Protein 8TZK (pdb70)

Nearest PDB structures (foldseek):
  8tzj-assembly1_A  TM=1.004E+00  e=2.087E-45  Vibrio cholerae
  6z67-assembly2_B  TM=9.702E-01  e=1.005E-26  Streptococcus pneumoniae
  6z4w-assembly1_A  TM=9.648E-01  e=1.112E-25  Streptococcus pneumoniae
  6cvl-assembly1_D  TM=8.977E-01  e=7.067E-25  Escherichia coli K-12
  6cvl-assembly1_C  TM=8.934E-01  e=1.309E-24  Escherichia coli K-12

B-factor: mean 82.7, std 25.9, range [57.73, 225.93]

Secondary structure (DSSP, 8-state):
--EEEESEEE--TTS--SEEEE--EE-TT-EE--EE-SSTTHHHHHHHHTTSS--SSSEEESSSSB-TT--TTTHHHHHHHEEEEETT----SSS-HHHHHHHHHHHTTB-HHHHHHHHHHHHHHHT-STTTTS-TTTS-HHHHHHHHHHHHHTT--SEEEEESTTTTS-HHHHHHHHHHHHHHHHHT-EEEEE---HHHHHH--SSB--EEETTEE---/--EEEESEEE--TTS--SEEEE--EE-TT-EE--EE-SSTTHHHHHHHHTTSS--SSSEEESSSSB-TT--TTTHHHHHHHEEEEETT----SSS-HHHHHHHHHHHTTB-HHHHHHHHHHHHHHHT-STTTTS-TTTS-HHHHHHHHHHHHHTT--SEEEEESTTTTS-HHHHHHHHHHHHHHHHHT-EEEEE---HHHHHH--SS---EEETTEE---/--B--HHHHHHHHHHHHHHHGGGSHHHHHHHHHHHHHHHHHHHHHHHHHHHHHHHHHHH-----EEEEPPTTS-HHHHHHHHHHHHHSTT--SEEEE-HHHHHHHHHHHTT-SS--SSS-S-SS--EEEE---SS-HHHHHHHHHHHHHHHT-SB--B---TTTTTTIIIIIIHHHHHHHHHHHHHHHHHHHHHHHHHHHHHTHHHHHHHHHHT--HHHHHHHHHHHHHHHHHHHHHHHHHHHHHHHHHHHHHHHHHHHHSSS--------HHHHHHHHHHHHHHHHHHHHHHHHHHHHT----/--B--HHHHHHHHHHHHHHHTTSSHHHHHHHHHHHHHHHHHHHHHHHHHHHHHHHHHHTTS---EEEE--TT--HHHHHHHHHHHHHSTTEEEEEEE-HHHHHHHHHHSTT-HHHHHHSSS--PPPEEEEEESS--HHHHHHHHHHHHHTSS-SEEE-----HHHHHHHHHHHHHHHHHHHHHHHHHHHHHHHHHHHHHHHHTHHHHHHHHHTT--HHHHHHHHHHHHHHHHHHHHHHHHHHHHHHHHHHHHHHHHHHHTSS---------HHHHHHHHHHHHHHHHHHHHHHHHHHHHT----/-HHHHHHHHHHHHHHHHHHHHHHHHHHHHHHHHHHHHHT---TTTT--S-SSS-HHHHHHHHHHHHHHHHHHHHHHHHHHHHHHHHHHHHHHHHHHHHHH-

Organism: Vibrio cholerae serotype O1 (strain ATCC 39315 / El Tor Inaba N16961) (NCBI:txid243277)

Radius of gyration: 45.95 Å; Cα contacts (8 Å, |Δi|>4): 1685; chains: 5; bounding box: 89×68×132 Å

Sequence (1149 aa):
GVIRFQQVSKAYRGGRQALQKVDFHLRRGEMAFLGGHSGAGKSTLLKLICAIERPTDGKISFNGHDITRIPNKDIPFLRRNIGIVFQDHRLLMDRSIYDNVALPMRIESISENEIKRRVSAALDKTGLLDKARCLPSQLSGGEQQRVGIARAVVNRPTLLLADEPTGNLDPELSSRVLRLFEEFNRAGVTILLATHDIHLVNSRPQYRHLELNQGFLSEVGVIRFQQVSKAYRGGRQALQKVDFHLRRGEMAFLGGHSGAGKSTLLKLICAIERPTDGKISFNGHDITRIPNKDIPFLRRNIGIVFQDHRLLMDRSIYDNVALPMRIESISENEIKRRVSAALDKTGLLDKARCLPSQLSGGEQQRVGIARAVVNRPTLLLADEPTGNLDPELSSRVLRLFEEFNRAGVTILLATHDIHLVNSRPQYRHLELNQGFLSEVAKTDSFLAIHFKQAKASFAALWRRPLGNILTLAVISMALALPASLYLLSKNIASVAERVAEPSQLSVYLHIDTPEPRIIVLKDDLERRDEIAKVKYISPQQGLDDLSQYAGFEQAISLLDNATLPAVLVVTPKVDSREQIQTLAKALQAEEGVTDVRMDEDWFARLDAIRHLATIVVISLSSLMLMSVFLIVGNTLRFNVQANKEEIQTMKLIGATDAYILRPYLYSGMWFGLLGAVAAWLLTALMTILLNGAVEALAQLYDSRFRLIGLGWDESLLLLMLGVFLGCVAAKVSAKRHLKEIEPVAKTDSFLAIHFKQAKASFAALWRRPLGNILTLAVISMALALPASLYLLSKNIASVAERVAEPSQLSVYLHIDTPEPRIIVLKDDLERRDEIAKVKYISPQQGLDDLSQYAGFEQAISLLDNATLPAVLVVTPKVDSREQIQTLAKALQAEEGVTDVRMDEDWFARLDAIRHLATIVVISLSSLMLMSVFLIVGNTLRFNVQANKEEIQTMKLIGATDAYILRPYLYSGMWFGLLGAVAAWLLTALMTILLNGAVEALAQLYDSRFRLIGLGWDESLLLLMLGVFLGCVAAKVSAKRHLKEIEPVLENANRNIAQLNSNIQALETQKQQQADKLERLLQTYYLTKRSLTNGQFFHRSADEDRISQYYQHLAKSRAQAIEALEKTQTELNSNQKQRQTEREQIEKLL

Solvent-accessible surface area: 55975 Å² total; per-residue (Å²): 57,4,2,110,0,60,104,0,8,21,44,72,224,47,57,129,86,16,0,46,137,0,65,11,52,1,122,177,31,42,5,0,0,1,10,17,91,43,49,30,1,24,55,14,2,11,68,2,11,2,11,34,46,118,9,77,67,14,87,4,19,11,69,64,128,93,17,20,159,20,64,105,156,45,17,20,110,14,24,67,64,10,6,27,6,33,23,85,55,71,15,2,91,110,62,26,0,18,30,0,0,0,6,4,4,90,9,52,32,14,24,95,104,26,7,94,175,47,0,40,63,13,0,87,120,8,58,6,84,135,87,14,176,37,85,0,69,76,9,62,42,9,32,25,4,66,0,7,0,0,26,11,18,6,30,188,7,67,0,0,2,0,26,23,3,23,12,71,12,6,94,91,30,11,40,113,7,6,119,19,2,6,90,6,22,183,65,48,24,0,0,7,5,1,6,35,56,111,138,29,15,109,77,56,112,132,43,82,58,2,34,2,86,149,1,111,25,72,44,145,57,5,2,110,0,62,103,0,8,20,46,75,226,48,58,129,85,16,0,45,135,0,63,11,49,1,126,178,32,41,4,0,0,0,8,16,88,41,49,30,1,23,55,14,2,11,65,3,10,2,11,17,44,121,8,75,66,14,84,5,19,11,70,64,127,91,18,20,159,21,65,110,154,45,18,21,117,15,25,71,64,12,6,30,5,31,24,86,54,80,21,10,104,110,59,26,0,19,31,0,0,0,7,6,4,90,7,50,31,15,16,97,90,10,6,95,172,39,0,40,64,13,1,87,120,7,56,6,85,137,82,14,173,38,84,0,64,76,8,60,44,10,33,26,4,64,0,7,0,0,24,10,18,6,31,187,6,66,1,0,1,0,27,23,3,24,13,75,11,5,96,92,31,12,40,116,7,6,119,18,2,6,89,7,23,184,67,48,25,1,0,8,4,1,6,34,55,106,137,28,16,109,76,56,113,133,45,82,57,2,35,2,86,149,0,113,24,74,46,146,119,58,87,43,74,147,138,39,42,38,151,124,36,21,149,56,9,83,62,33,26,190,196,86,63,78,31,10,92,62,4,35,37,0,4,9,18,4,4,0,0,24,11,4,59,111,10,45,59,70,7,118,59,39,52,70,71,120,97,64,100,117,81,60,19,23,25,10,20,27,114,92,37,83,70,102,33,21,122,89,64,55,59,80,25,58,92,51,93,56,28,101,47,34,129,68,14,41,37,94,91,1,11,66,45,6,1,90,2,0,16,2,83,90,32,8,50,46,16,87,77,69,10,8,18,12,0,24,37,26,57,48,61,44,112,53,82,85,61,22,43,65,64,20,46,64,59,6,76,93,65,47,22,110,31,51,84,43,73,80,72,80,107,26,73,76,31,32,94,41,121,46,36,67,96,48,95,112,29,18,42,45,10,22,68,63,2,5,67,6,6,2,2,6,7,0,34,31,24,1,50,38,39,94,83,24,5,30,10,23,42,18,30,0,6,43,84,63,48,6,14,41,42,25,39,48,9,0,48,53,1,2,52,65,0,0,66,38,0,75,107,48,5,36,113,18,19,120,98,9,56,42,16,21,36,64,35,12,152,85,92,112,37,76,36,169,32,75,44,33,24,206,107,37,16,124,118,19,51,105,45,3,37,113,16,0,45,56,1,0,106,68,6,0,88,115,26,8,160,120,12,114,9,59,116,111,103,61,73,154,133,40,36,46,136,137,28,15,136,52,5,84,59,50,31,192,159,100,64,102,12,19,100,53,0,45,46,3,3,7,52,1,5,6,32,16,14,12,34,102,4,72,25,55,15,46,44,67,38,10,130,48,15,50,55,94,23,72,3,16,0,10,6,98,80,80,44,63,82,81,54,6,66,64,34,19,66,55,22,62,89,125,93,66,25,71,63,41,49,102,52,35,56,134,95,1,28,82,46,1,43,146,59,100,57,6,141,110,7,29,85,51,13,117,111,20,55,7,3,14,9,3,18,4,18,20,71,56,82,58,123,83,40,11,56,64,27,2,59,42,6,50,82,62,99,43,34,31,2,5,45,30,26,23,50,57,119,59,51,31,27,24,63,104,107,36,22,47,37,25,19,111,21,8,25,57,23,4,53,93,4,3,52,25,5,6,11,27,6,0,41,16,34,0,26,32,38,98,63,23,3,44,10,20,50,18,28,0,7,32,75,55,48,8,31,50,44,20,50,37,12,0,48,56,3,4,54,56,0,0,67,32,0,90,102,59,2,38,108,62,30,110,90,32,49,38,16,31,39,32,41,0,136,40,12,32,4,82,42,71,28,60,38,41,31,212,87,49,25,100,117,25,54,118,68,2,34,118,27,3,33,56,2,0,97,72,10,0,100,152,15,17,163,136,12,100,6,53,103,89,87,41,61,70,61,58,66,64,30,64,65,57,40,64,54,16,50,64,101,64,140,65,51,20,62,121,3,23,102,17,1,5,3,8,14,4,6,55,7,12,41,58,73,6,21,5,65,44,152,123,40,86,48,38,32,7,10,39,4,4,62,46,15,23,126,35,41,50,113,19,41,61,44,9,67,140,22,64,56,107,38,91,64,46,52,65,63,39,65,61,49,66,66,65,38,71,92,76,123

InterPro domains:
  IPR003439 ABC transporter-like, ATP-binding domain [PF00005] (27-174)
  IPR003439 ABC transporter-like, ATP-binding domain [PS50893] (11-228)
  IPR003593 AAA+ ATPase domain [SM00382] (36-224)
  IPR005286 Cell division protein FtsE [TIGR02673] (10-223)
  IPR015854 ABC transporter, lipoprotein release, LolD-like [PTHR24220] (9-223)
  IPR017871 ABC transporter-like, conserved site [PS00211] (147-161)
  IPR027417 P-loop containing nucleoside triphosphate hydrolase [G3DSA:3.40.50.300] (5-231)
  IPR027417 P-loop containing nucleoside triphosphate hydrolase [SSF52540] (10-229)

Foldseek 3Di:
DQKWKAQWWAADPVGATQAGGETDDDDFLAEEAAAEDPGHCQVVVVCDVLPVDATDPIWMDRPNDTPRCPPPVCSVVSNLQEFEAEQVLDFDQVAFLLCRLLVSVVVVPDDPVVSVVLLLVLCVLLPNNVRRGHGPVPDDPLVSLSSSVSSRPSSPHQEYEYHPNCPPDDVVSVVVVVVSVVVVSVVRRHYYHYDNDPVVCVVDVPHFYWYGYSNYIPSD/DQKWKAQWWAADPVGATQAGGETDDDDFLAEEAAAEDPGHCQVVVLCDVLPVDATDDIWMDRPNDTPRCPPPVCSVVSNLQEFEAEQVLDFDQVAFLLCRLLVSVVVVPDDPVVSVVLLCVLCVLLPNNVRRGHGPVPDDPLVSLSSSVSSRPSSPHQEYEYRPNCPPDDVVSVVVVVVSVVVVSVVRHHYYHYDNDPVVCVVDVPGFYWYGYSNYIPSD/DDDDDPVVVLVVLLVVLVVVCVVDVVLLVVLLVLLLVLLLVVQLVVLVVVQVVVVVCVVDDFFKWKFAADLPDDDVVVVVVVVVLCPDPQQVDKDWAALVNVQQVVCVVVPHPGRDPPCDSSNGGIMMMGGGSDPPPVVSLVVQVVSCVVVVGPDTDGDDPVVCPCPCVVPVVVVVSVVSVVSSLCSLLPSLLVSLLVVCVVCQLVVLVCVVVPHDPCVVQSSLLSNLLVSLQSSLVSSLVVSVVVLVVCQVVVQVVQVVDPHHDGRDGDDPVVSVVSNVVSSVSSNVSSNVSNVVSVVPRHSD/DDDDDPVVVLVVLLVVLVVCCVPDPPVSVVLLVLLLVLLQVLQLLVLVLVQLVVVLVVLPALFKKKFWFDQPDDPVNVVVVLVVVQVDPQWPHKDKQAQVNVVVVVPVDPPCPVVCVVDPDDTGTIMMITGGPDSDPVSVVVVLVCSVVVPGGDDIDTDDSPNVVSVVVSVVSVVVSVVSSVVSLVVSLVSLLVVLLVVCVVPLLVLLVCVVPVHDPCVVQSSLLSNLLVSLQSSLVSSVVVNVVVQVVVQVVQQVVCVVPVDGDGRDHDDPVVSVVSSVVSNVSSNVSSNVSNVVSSVPHHSD/DVVLVVVLVVLVVLLVVLVVVLVVLVVVLVVLVVVCVVVVQDPVVPSDDDPPDDNVVVVVVVVVSVVVNVVSVVVSVVSVVVSVVSVVVSVVSVVVVVVVD

Structure (mmCIF, N/CA/C/O backbone):
data_8TZK
#
_entry.id   8TZK
#
_cell.length_a   1.00
_cell.length_b   1.00
_cell.length_c   1.00
_cell.angle_alpha   90.00
_cell.angle_beta   90.00
_cell.angle_gamma   90.00
#
_symmetry.space_group_name_H-M   'P 1'
#
loop_
_entity.id
_entity.type
_entity.pdbx_description
1 polymer 'Cell division ATP-binding protein FtsE'
2 polymer 'Cell division protein FtsX'
3 polymer 'Peptidase M23'
4 non-polymer 'MAGNESIUM ION'
5 non-polymer "ADENOSINE-5'-DIPHOSPHATE"
#
loop_
_atom_site.group_PDB
_atom_site.id
_atom_site.type_symbol
_atom_site.label_atom_id
_atom_site.label_alt_id
_atom_site.label_comp_id
_atom_site.label_asym_id
_atom_site.label_entity_id
_atom_site.label_seq_id
_atom_site.pdbx_PDB_ins_code
_atom_site.Cartn_x
_atom_site.Cartn_y
_atom_site.Cartn_z
_atom_site.occupancy
_atom_site.B_iso_or_equiv
_atom_site.auth_seq_id
_atom_site.auth_comp_id
_atom_site.auth_asym_id
_atom_site.auth_atom_id
_atom_site.pdbx_PDB_model_num
ATOM 1 N N . GLY A 1 8 ? 230.846 271.876 286.935 1.00 65.19 9 GLY A N 1
ATOM 2 C CA . GLY A 1 8 ? 231.934 270.999 287.322 1.00 65.19 9 GLY A CA 1
ATOM 3 C C . GLY A 1 8 ? 232.590 270.333 286.131 1.00 65.19 9 GLY A C 1
ATOM 4 O O . GLY A 1 8 ? 232.185 270.548 284.991 1.00 65.19 9 GLY A O 1
ATOM 7 N N . VAL A 1 9 ? 233.608 269.513 286.398 1.00 66.85 10 VAL A N 1
ATOM 8 C CA . VAL A 1 9 ? 234.326 268.845 285.322 1.00 66.85 10 VAL A CA 1
ATOM 9 C C . VAL A 1 9 ? 233.409 267.926 284.533 1.00 66.85 10 VAL A C 1
ATOM 10 O O . VAL A 1 9 ? 233.683 267.635 283.365 1.00 66.85 10 VAL A O 1
ATOM 23 N N . ILE A 1 10 ? 232.334 267.442 285.148 1.00 66.65 11 ILE A N 1
ATOM 24 C CA . ILE A 1 10 ? 231.349 266.627 284.448 1.00 66.65 11 ILE A CA 1
ATOM 25 C C . ILE A 1 10 ? 230.105 266.519 285.317 1.00 66.65 11 ILE A C 1
ATOM 26 O O . ILE A 1 10 ? 230.200 266.432 286.546 1.00 66.65 11 ILE A O 1
ATOM 42 N N . ARG A 1 11 ? 228.932 266.518 284.690 1.00 70.76 12 ARG A N 1
ATOM 43 C CA . ARG A 1 11 ? 227.679 266.427 285.423 1.00 70.76 12 ARG A CA 1
ATOM 44 C C . ARG A 1 11 ? 226.658 265.690 284.574 1.00 70.76 12 ARG A C 1
ATOM 45 O O . ARG A 1 11 ? 226.620 265.858 283.353 1.00 70.76 12 ARG A O 1
ATOM 66 N N . PHE A 1 12 ? 225.829 264.883 285.231 1.00 68.87 13 PHE A N 1
ATOM 67 C CA . PHE A 1 12 ? 224.764 264.139 284.581 1.00 68.87 13 PHE A CA 1
ATOM 68 C C . PHE A 1 12 ? 223.418 264.595 285.125 1.00 68.87 13 PHE A C 1
ATOM 69 O O . PHE A 1 12 ? 223.300 264.981 286.291 1.00 68.87 13 PHE A O 1
ATOM 86 N N . GLN A 1 13 ? 222.402 264.551 284.265 1.00 70.86 14 GLN A N 1
ATOM 87 C CA . GLN A 1 13 ? 221.041 264.956 284.617 1.00 70.86 14 GLN A CA 1
ATOM 88 C C . GLN A 1 13 ? 220.091 263.851 284.162 1.00 70.86 14 GLN A C 1
ATOM 89 O O . GLN A 1 13 ? 219.559 263.899 283.050 1.00 70.86 14 GLN A O 1
ATOM 103 N N . GLN A 1 14 ? 219.876 262.861 285.026 1.00 74.21 15 GLN A N 1
ATOM 104 C CA . GLN A 1 14 ? 218.935 261.778 284.749 1.00 74.21 15 GLN A CA 1
ATOM 105 C C . GLN A 1 14 ? 219.273 261.065 283.442 1.00 74.21 15 GLN A C 1
ATOM 106 O O . GLN A 1 14 ? 218.389 260.726 282.654 1.00 74.21 15 GLN A O 1
ATOM 120 N N . VAL A 1 15 ? 220.559 260.836 283.204 1.00 71.81 16 VAL A N 1
ATOM 121 C CA . VAL A 1 15 ? 220.991 260.148 281.993 1.00 71.81 16 VAL A CA 1
ATOM 122 C C . VAL A 1 15 ? 220.729 258.657 282.141 1.00 71.81 16 VAL A C 1
ATOM 123 O O . VAL A 1 15 ? 220.911 258.082 283.220 1.00 71.81 16 VAL A O 1
ATOM 136 N N . SER A 1 16 ? 220.293 258.028 281.053 1.00 74.83 17 SER A N 1
ATOM 137 C CA . SER A 1 16 ? 220.038 256.595 281.037 1.00 74.83 17 SER A CA 1
ATOM 138 C C . SER A 1 16 ? 220.325 256.060 279.643 1.00 74.83 17 SER A C 1
ATOM 139 O O . SER A 1 16 ? 220.083 256.749 278.649 1.00 74.83 17 SER A O 1
ATOM 147 N N . LYS A 1 17 ? 220.834 254.833 279.576 1.00 73.48 18 LYS A N 1
ATOM 148 C CA . LYS A 1 17 ? 221.154 254.183 278.314 1.00 73.48 18 LYS A CA 1
ATOM 149 C C . LYS A 1 17 ? 220.412 252.860 278.208 1.00 73.48 18 LYS A C 1
ATOM 150 O O . LYS A 1 17 ? 220.338 252.105 279.182 1.00 73.48 18 LYS A O 1
ATOM 169 N N . ALA A 1 18 ? 219.866 252.587 277.024 1.00 76.31 19 ALA A N 1
ATOM 170 C CA . ALA A 1 18 ? 219.192 251.327 276.730 1.00 76.31 19 ALA A CA 1
ATOM 171 C C . ALA A 1 18 ? 219.793 250.747 275.460 1.00 76.31 19 ALA A C 1
ATOM 172 O O . ALA A 1 18 ? 219.801 251.410 274.418 1.00 76.31 19 ALA A O 1
ATOM 179 N N . TYR A 1 19 ? 220.288 249.516 275.545 1.00 76.42 20 TYR A N 1
ATOM 180 C CA . TYR A 1 19 ? 220.893 248.877 274.389 1.00 76.42 20 TYR A CA 1
ATOM 181 C C . TYR A 1 19 ? 219.819 248.408 273.410 1.00 76.42 20 TYR A C 1
ATOM 182 O O . TYR A 1 19 ? 218.629 248.339 273.726 1.00 76.42 20 TYR A O 1
ATOM 200 N N . ARG A 1 20 ? 220.264 248.079 272.195 1.00 83.24 21 ARG A N 1
ATOM 201 C CA . ARG A 1 20 ? 219.334 247.634 271.163 1.00 83.24 21 ARG A CA 1
ATOM 202 C C . ARG A 1 20 ? 218.617 246.357 271.582 1.00 83.24 21 ARG A C 1
ATOM 203 O O . ARG A 1 20 ? 217.422 246.187 271.306 1.00 83.24 21 ARG A O 1
ATOM 224 N N . GLY A 1 21 ? 219.328 245.447 272.252 1.00 80.45 22 GLY A N 1
ATOM 225 C CA . GLY A 1 21 ? 218.712 244.197 272.661 1.00 80.45 22 GLY A CA 1
ATOM 226 C C . GLY A 1 21 ? 217.551 244.389 273.615 1.00 80.45 22 GLY A C 1
ATOM 227 O O . GLY A 1 21 ? 216.670 243.530 273.707 1.00 80.45 22 GLY A O 1
ATOM 231 N N . GLY A 1 22 ? 217.530 245.511 274.331 1.00 78.65 23 GLY A N 1
ATOM 232 C CA . GLY A 1 22 ? 216.522 245.784 275.335 1.00 78.65 23 GLY A CA 1
ATOM 233 C C . GLY A 1 22 ? 217.042 245.780 276.754 1.00 78.65 23 GLY A C 1
ATOM 234 O O . GLY A 1 22 ? 216.284 246.109 277.675 1.00 78.65 23 GLY A O 1
ATOM 238 N N . ARG A 1 23 ? 218.303 245.419 276.965 1.00 77.12 24 ARG A N 1
ATOM 239 C CA . ARG A 1 23 ? 218.899 245.469 278.290 1.00 77.12 24 ARG A CA 1
ATOM 240 C C . ARG A 1 23 ? 219.428 246.870 278.561 1.00 77.12 24 ARG A C 1
ATOM 241 O O . ARG A 1 23 ? 220.019 247.504 277.684 1.00 77.12 24 ARG A O 1
ATOM 262 N N . GLN A 1 24 ? 219.213 247.353 279.782 1.00 76.48 25 GLN A N 1
ATOM 263 C CA . GLN A 1 24 ? 219.556 248.719 280.157 1.00 76.48 25 GLN A CA 1
ATOM 264 C C . GLN A 1 24 ? 220.748 248.705 281.101 1.00 76.48 25 GLN A C 1
ATOM 265 O O . GLN A 1 24 ? 220.661 248.170 282.211 1.00 76.48 25 GLN A O 1
ATOM 279 N N . ALA A 1 25 ? 221.857 249.296 280.653 1.00 74.17 26 ALA A N 1
ATOM 280 C CA . ALA A 1 25 ? 223.038 249.396 281.500 1.00 74.17 26 ALA A CA 1
ATOM 281 C C . ALA A 1 25 ? 222.849 250.444 282.591 1.00 74.17 26 ALA A C 1
ATOM 282 O O . ALA A 1 25 ? 223.208 250.211 283.750 1.00 74.17 26 ALA A O 1
ATOM 289 N N . LEU A 1 26 ? 222.276 251.597 282.243 1.00 73.96 27 LEU A N 1
ATOM 290 C CA . LEU A 1 26 ? 222.160 252.732 283.150 1.00 73.96 27 LEU A CA 1
ATOM 291 C C . LEU A 1 26 ? 220.716 253.198 283.221 1.00 73.96 27 LEU A C 1
ATOM 292 O O . LEU A 1 26 ? 220.011 253.218 282.208 1.00 73.96 27 LEU A O 1
ATOM 308 N N . GLN A 1 27 ? 220.283 253.577 284.422 1.00 77.38 28 GLN A N 1
ATOM 309 C CA . GLN A 1 27 ? 218.921 254.052 284.645 1.00 77.38 28 GLN A CA 1
ATOM 310 C C . GLN A 1 27 ? 218.958 255.156 285.691 1.00 77.38 28 GLN A C 1
ATOM 311 O O . GLN A 1 27 ? 219.192 254.884 286.872 1.00 77.38 28 GLN A O 1
ATOM 325 N N . LYS A 1 28 ? 218.720 256.392 285.261 1.00 76.02 29 LYS A N 1
ATOM 326 C CA . LYS A 1 28 ? 218.626 257.539 286.160 1.00 76.02 29 LYS A CA 1
ATOM 327 C C . LYS A 1 28 ? 219.844 257.619 287.080 1.00 76.02 29 LYS A C 1
ATOM 328 O O . LYS A 1 28 ? 219.747 257.503 288.301 1.00 76.02 29 LYS A O 1
ATOM 347 N N . VAL A 1 29 ? 221.006 257.822 286.465 1.00 72.94 30 VAL A N 1
ATOM 348 C CA . VAL A 1 29 ? 222.259 258.007 287.188 1.00 72.94 30 VAL A CA 1
ATOM 349 C C . VAL A 1 29 ? 222.585 259.493 287.196 1.00 72.94 30 VAL A C 1
ATOM 350 O O . VAL A 1 29 ? 222.517 260.156 286.154 1.00 72.94 30 VAL A O 1
ATOM 363 N N . ASP A 1 30 ? 222.923 260.020 288.371 1.00 72.49 31 ASP A N 1
ATOM 364 C CA . ASP A 1 30 ? 223.186 261.445 288.541 1.00 72.49 31 ASP A CA 1
ATOM 365 C C . ASP A 1 30 ? 224.330 261.616 289.527 1.00 72.49 31 ASP A C 1
ATOM 366 O O . ASP A 1 30 ? 224.212 261.215 290.689 1.00 72.49 31 ASP A O 1
ATOM 375 N N . PHE A 1 31 ? 225.430 262.213 289.070 1.00 69.08 32 PHE A N 1
ATOM 376 C CA . PHE A 1 31 ? 226.543 262.525 289.954 1.00 69.08 32 PHE A CA 1
ATOM 377 C C . PHE A 1 31 ? 227.284 263.737 289.412 1.00 69.08 32 PHE A C 1
ATOM 378 O O . PHE A 1 31 ? 227.185 264.076 288.231 1.00 69.08 32 PHE A O 1
ATOM 395 N N . HIS A 1 32 ? 228.031 264.387 290.300 1.00 70.91 33 HIS A N 1
ATOM 396 C CA . HIS A 1 32 ? 228.727 265.630 290.002 1.00 70.91 33 HIS A CA 1
ATOM 397 C C . HIS A 1 32 ? 230.165 265.528 290.488 1.00 70.91 33 HIS A C 1
ATOM 398 O O . HIS A 1 32 ? 230.420 265.035 291.590 1.00 70.91 33 HIS A O 1
ATOM 412 N N . LEU A 1 33 ? 231.104 265.988 289.663 1.00 68.29 34 LEU A N 1
ATOM 413 C CA . LEU A 1 33 ? 232.521 265.978 289.999 1.00 68.29 34 LEU A CA 1
ATOM 414 C C . LEU A 1 33 ? 233.063 267.399 289.976 1.00 68.29 34 LEU A C 1
ATOM 415 O O . LEU A 1 33 ? 232.870 268.126 288.996 1.00 68.29 34 LEU A O 1
ATOM 431 N N . ARG A 1 34 ? 233.743 267.784 291.050 1.00 72.18 35 ARG A N 1
ATOM 432 C CA . ARG A 1 34 ? 234.407 269.075 291.142 1.00 72.18 35 ARG A CA 1
ATOM 433 C C . ARG A 1 34 ? 235.884 268.910 290.813 1.00 72.18 35 ARG A C 1
ATOM 434 O O . ARG A 1 34 ? 236.488 267.881 291.125 1.00 72.18 35 ARG A O 1
ATOM 455 N N . ARG A 1 35 ? 236.460 269.931 290.183 1.00 70.21 36 ARG A N 1
ATOM 456 C CA . ARG A 1 35 ? 237.829 269.833 289.699 1.00 70.21 36 ARG A CA 1
ATOM 457 C C . ARG A 1 35 ? 238.778 269.479 290.836 1.00 70.21 36 ARG A C 1
ATOM 458 O O . ARG A 1 35 ? 238.714 270.064 291.921 1.00 70.21 36 ARG A O 1
ATOM 479 N N . GLY A 1 36 ? 239.658 268.512 290.583 1.00 71.03 37 GLY A N 1
ATOM 480 C CA . GLY A 1 36 ? 240.636 268.066 291.545 1.00 71.03 37 GLY A CA 1
ATOM 481 C C . GLY A 1 36 ? 240.240 266.827 292.325 1.00 71.03 37 GLY A C 1
ATOM 482 O O . GLY A 1 36 ? 241.116 266.170 292.899 1.00 71.03 37 GLY A O 1
ATOM 486 N N . GLU A 1 37 ? 238.955 266.486 292.354 1.00 71.61 38 GLU A N 1
ATOM 487 C CA . GLU A 1 37 ? 238.501 265.349 293.136 1.00 71.61 38 GLU A CA 1
ATOM 488 C C . GLU A 1 37 ? 238.866 264.034 292.452 1.00 71.61 38 GLU A C 1
ATOM 489 O O . GLU A 1 37 ? 239.225 263.990 291.274 1.00 71.61 38 GLU A O 1
ATOM 501 N N . MET A 1 38 ? 238.774 262.951 293.220 1.00 68.58 39 MET A N 1
ATOM 502 C CA . MET A 1 38 ? 239.010 261.605 292.726 1.00 68.58 39 MET A CA 1
ATOM 503 C C . MET A 1 38 ? 237.891 260.694 293.208 1.00 68.58 39 MET A C 1
ATOM 504 O O . MET A 1 38 ? 237.368 260.862 294.312 1.00 68.58 39 MET A O 1
ATOM 518 N N . ALA A 1 39 ? 237.521 259.727 292.369 1.00 68.12 40 ALA A N 1
ATOM 519 C CA . ALA A 1 39 ? 236.417 258.824 292.664 1.00 68.12 40 ALA A CA 1
ATOM 520 C C . ALA A 1 39 ? 236.789 257.412 292.235 1.00 68.12 40 ALA A C 1
ATOM 521 O O . ALA A 1 39 ? 237.659 257.212 291.384 1.00 68.12 40 ALA A O 1
ATOM 528 N N . PHE A 1 40 ? 236.114 256.425 292.833 1.00 69.97 41 PHE A N 1
ATOM 529 C CA . PHE A 1 40 ? 236.420 255.022 292.578 1.00 69.97 41 PHE A CA 1
ATOM 530 C C . PHE A 1 40 ? 235.379 254.288 291.743 1.00 69.97 41 PHE A C 1
ATOM 531 O O . PHE A 1 40 ? 235.738 253.328 291.056 1.00 69.97 41 PHE A O 1
ATOM 548 N N . LEU A 1 41 ? 234.113 254.701 291.777 1.00 69.18 42 LEU A N 1
ATOM 549 C CA . LEU A 1 41 ? 233.084 254.127 290.906 1.00 69.18 42 LEU A CA 1
ATOM 550 C C . LEU A 1 41 ? 233.028 252.605 291.025 1.00 69.18 42 LEU A C 1
ATOM 551 O O . LEU A 1 41 ? 233.140 251.873 290.041 1.00 69.18 42 LEU A O 1
ATOM 567 N N . GLY A 1 42 ? 232.862 252.121 292.251 1.00 72.22 43 GLY A N 1
ATOM 568 C CA . GLY A 1 42 ? 232.771 250.688 292.464 1.00 72.22 43 GLY A CA 1
ATOM 569 C C . GLY A 1 42 ? 231.507 250.098 291.866 1.00 72.22 43 GLY A C 1
ATOM 570 O O . GLY A 1 42 ? 230.467 250.748 291.771 1.00 72.22 43 GLY A O 1
ATOM 574 N N . GLY A 1 43 ? 231.606 248.836 291.455 1.00 72.91 44 GLY A N 1
ATOM 575 C CA . GLY A 1 43 ? 230.473 248.129 290.888 1.00 72.91 44 GLY A CA 1
ATOM 576 C C . GLY A 1 43 ? 230.708 246.635 290.928 1.00 72.91 44 GLY A C 1
ATOM 577 O O . GLY A 1 43 ? 231.790 246.163 291.281 1.00 72.91 44 GLY A O 1
ATOM 581 N N . HIS A 1 44 ? 229.670 245.888 290.559 1.00 72.68 45 HIS A N 1
ATOM 582 C CA . HIS A 1 44 ? 229.730 244.435 290.547 1.00 72.68 45 HIS A CA 1
ATOM 583 C C . HIS A 1 44 ? 230.124 243.944 289.153 1.00 72.68 45 HIS A C 1
ATOM 584 O O . HIS A 1 44 ? 230.478 244.729 288.271 1.00 72.68 45 HIS A O 1
ATOM 598 N N . SER A 1 45 ? 230.058 242.626 288.939 1.00 70.72 46 SER A N 1
ATOM 599 C CA . SER A 1 45 ? 230.489 242.062 287.664 1.00 70.72 46 SER A CA 1
ATOM 600 C C . SER A 1 45 ? 229.681 242.638 286.508 1.00 70.72 46 SER A C 1
ATOM 601 O O . SER A 1 45 ? 230.198 242.792 285.397 1.00 70.72 46 SER A O 1
ATOM 605 N N . GLY A 1 46 ? 228.414 242.962 286.752 1.00 69.99 47 GLY A N 1
ATOM 606 C CA . GLY A 1 46 ? 227.579 243.583 285.746 1.00 69.99 47 GLY A CA 1
ATOM 607 C C . GLY A 1 46 ? 227.610 245.092 285.861 1.00 69.99 47 GLY A C 1
ATOM 608 O O . GLY A 1 46 ? 228.632 245.715 285.569 1.00 69.99 47 GLY A O 1
ATOM 612 N N . ALA A 1 47 ? 226.499 245.696 286.278 1.00 71.48 48 ALA A N 1
ATOM 613 C CA . ALA A 1 47 ? 226.476 247.127 286.558 1.00 71.48 48 ALA A CA 1
ATOM 614 C C . ALA A 1 47 ? 226.804 247.919 285.299 1.00 71.48 48 ALA A C 1
ATOM 615 O O . ALA A 1 47 ? 226.667 247.402 284.187 1.00 71.48 48 ALA A O 1
ATOM 622 N N . GLY A 1 48 ? 227.247 249.166 285.459 1.00 71.53 49 GLY A N 1
ATOM 623 C CA . GLY A 1 48 ? 227.508 250.026 284.318 1.00 71.53 49 GLY A CA 1
ATOM 624 C C . GLY A 1 48 ? 228.846 250.743 284.326 1.00 71.53 49 GLY A C 1
ATOM 625 O O . GLY A 1 48 ? 228.946 251.855 283.800 1.00 71.53 49 GLY A O 1
ATOM 629 N N . LYS A 1 49 ? 229.882 250.135 284.905 1.00 70.04 50 LYS A N 1
ATOM 630 C CA . LYS A 1 49 ? 231.177 250.807 284.974 1.00 70.04 50 LYS A CA 1
ATOM 631 C C . LYS A 1 49 ? 231.725 251.082 283.579 1.00 70.04 50 LYS A C 1
ATOM 632 O O . LYS A 1 49 ? 232.014 252.231 283.221 1.00 70.04 50 LYS A O 1
ATOM 651 N N . SER A 1 50 ? 231.841 250.036 282.760 1.00 67.81 51 SER A N 1
ATOM 652 C CA . SER A 1 50 ? 232.394 250.210 281.421 1.00 67.81 51 SER A CA 1
ATOM 653 C C . SER A 1 50 ? 231.478 251.068 280.563 1.00 67.81 51 SER A C 1
ATOM 654 O O . SER A 1 50 ? 231.950 251.895 279.778 1.00 67.81 51 SER A O 1
ATOM 661 N N . THR A 1 51 ? 230.164 250.880 280.691 1.00 70.81 52 THR A N 1
ATOM 662 C CA . THR A 1 51 ? 229.229 251.714 279.946 1.00 70.81 52 THR A CA 1
ATOM 663 C C . THR A 1 51 ? 229.355 253.173 280.357 1.00 70.81 52 THR A C 1
ATOM 664 O O . THR A 1 51 ? 229.271 254.071 279.516 1.00 70.81 52 THR A O 1
ATOM 675 N N . LEU A 1 52 ? 229.541 253.432 281.650 1.00 68.78 53 LEU A N 1
ATOM 676 C CA . LEU A 1 52 ? 229.734 254.806 282.100 1.00 68.78 53 LEU A CA 1
ATOM 677 C C . LEU A 1 52 ? 230.996 255.409 281.498 1.00 68.78 53 LEU A C 1
ATOM 678 O O . LEU A 1 52 ? 230.979 256.545 281.003 1.00 68.78 53 LEU A O 1
ATOM 694 N N . LEU A 1 53 ? 232.101 254.663 281.526 1.00 66.63 54 LEU A N 1
ATOM 695 C CA . LEU A 1 53 ? 233.343 255.188 280.965 1.00 66.63 54 LEU A CA 1
ATOM 696 C C . LEU A 1 53 ? 233.226 255.395 279.459 1.00 66.63 54 LEU A C 1
ATOM 697 O O . LEU A 1 53 ? 233.863 256.293 278.899 1.00 66.63 54 LEU A O 1
ATOM 713 N N . LYS A 1 54 ? 232.440 254.560 278.779 1.00 67.37 55 LYS A N 1
ATOM 714 C CA . LYS A 1 54 ? 232.216 254.772 277.352 1.00 67.37 55 LYS A CA 1
ATOM 715 C C . LYS A 1 54 ? 231.372 256.017 277.110 1.00 67.37 55 LYS A C 1
ATOM 716 O O . LYS A 1 54 ? 231.654 256.796 276.195 1.00 67.37 55 LYS A O 1
ATOM 735 N N . LEU A 1 55 ? 230.337 256.225 277.925 1.00 68.30 56 LEU A N 1
ATOM 736 C CA . LEU A 1 55 ? 229.481 257.393 277.753 1.00 68.30 56 LEU A CA 1
ATOM 737 C C . LEU A 1 55 ? 230.258 258.682 277.971 1.00 68.30 56 LEU A C 1
ATOM 738 O O . LEU A 1 55 ? 230.106 259.643 277.209 1.00 68.30 56 LEU A O 1
ATOM 754 N N . ILE A 1 56 ? 231.091 258.726 279.012 1.00 65.57 57 ILE A N 1
ATOM 755 C CA . ILE A 1 56 ? 231.731 259.983 279.393 1.00 65.57 57 ILE A CA 1
ATOM 756 C C . ILE A 1 56 ? 232.573 260.525 278.242 1.00 65.57 57 ILE A C 1
ATOM 757 O O . ILE A 1 56 ? 232.537 261.722 277.939 1.00 65.57 57 ILE A O 1
ATOM 773 N N . CYS A 1 57 ? 233.340 259.657 277.580 1.00 64.68 58 CYS A N 1
ATOM 774 C CA . CYS A 1 57 ? 234.205 260.071 276.483 1.00 64.68 58 CYS A CA 1
ATOM 775 C C . CYS A 1 57 ? 233.498 260.039 275.131 1.00 64.68 58 CYS A C 1
ATOM 776 O O . CYS A 1 57 ? 234.166 260.010 274.091 1.00 64.68 58 CYS A O 1
ATOM 784 N N . ALA A 1 58 ? 232.166 260.032 275.126 1.00 64.86 59 ALA A N 1
ATOM 785 C CA . ALA A 1 58 ? 231.357 260.236 273.926 1.00 64.86 59 ALA A CA 1
ATOM 786 C C . ALA A 1 58 ? 231.522 259.128 272.891 1.00 64.86 59 ALA A C 1
ATOM 787 O O . ALA A 1 58 ? 231.180 259.321 271.722 1.00 64.86 59 ALA A O 1
ATOM 794 N N . ILE A 1 59 ? 232.032 257.958 273.279 1.00 66.17 60 ILE A N 1
ATOM 795 C CA . ILE A 1 59 ? 232.095 256.848 272.333 1.00 66.17 60 ILE A CA 1
ATOM 796 C C . ILE A 1 59 ? 230.691 256.384 271.968 1.00 66.17 60 ILE A C 1
ATOM 797 O O . ILE A 1 59 ? 230.432 255.985 270.827 1.00 66.17 60 ILE A O 1
ATOM 813 N N . GLU A 1 60 ? 229.769 256.418 272.927 1.00 70.92 61 GLU A N 1
ATOM 814 C CA . GLU A 1 60 ? 228.375 256.065 272.702 1.00 70.92 61 GLU A CA 1
ATOM 815 C C . GLU A 1 60 ? 227.490 257.156 273.280 1.00 70.92 61 GLU A C 1
ATOM 816 O O . GLU A 1 60 ? 227.769 257.684 274.359 1.00 70.92 61 GLU A O 1
ATOM 828 N N . ARG A 1 61 ? 226.434 257.499 272.557 1.00 70.42 62 ARG A N 1
ATOM 829 C CA . ARG A 1 61 ? 225.572 258.586 272.989 1.00 70.42 62 ARG A CA 1
ATOM 830 C C . ARG A 1 61 ? 224.502 258.081 273.956 1.00 70.42 62 ARG A C 1
ATOM 831 O O . ARG A 1 61 ? 224.145 256.901 273.938 1.00 70.42 62 ARG A O 1
ATOM 852 N N . PRO A 1 62 ? 223.979 258.953 274.809 1.00 71.41 63 PRO A N 1
ATOM 853 C CA . PRO A 1 62 ? 222.920 258.557 275.740 1.00 71.41 63 PRO A CA 1
ATOM 854 C C . PRO A 1 62 ? 221.561 258.594 275.051 1.00 71.41 63 PRO A C 1
ATOM 855 O O . PRO A 1 62 ? 221.448 258.867 273.858 1.00 71.41 63 PRO A O 1
ATOM 866 N N . THR A 1 63 ? 220.521 258.311 275.830 1.00 74.57 64 THR A N 1
ATOM 867 C CA . THR A 1 63 ? 219.152 258.301 275.326 1.00 74.57 64 THR A CA 1
ATOM 868 C C . THR A 1 63 ? 218.211 259.205 276.103 1.00 74.57 64 THR A C 1
ATOM 869 O O . THR A 1 63 ? 217.397 259.903 275.494 1.00 74.57 64 THR A O 1
ATOM 880 N N . ASP A 1 64 ? 218.293 259.213 277.434 1.00 74.99 65 ASP A N 1
ATOM 881 C CA . ASP A 1 64 ? 217.307 259.898 278.262 1.00 74.99 65 ASP A CA 1
ATOM 882 C C . ASP A 1 64 ? 217.735 261.311 278.647 1.00 74.99 65 ASP A C 1
ATOM 883 O O . ASP A 1 64 ? 217.046 262.281 278.319 1.00 74.99 65 ASP A O 1
ATOM 887 N N . GLY A 1 65 ? 218.859 261.447 279.335 1.00 72.21 66 GLY A N 1
ATOM 888 C CA . GLY A 1 65 ? 219.244 262.691 279.973 1.00 72.21 66 GLY A CA 1
ATOM 889 C C . GLY A 1 65 ? 220.220 263.507 279.156 1.00 72.21 66 GLY A C 1
ATOM 890 O O . GLY A 1 65 ? 220.295 263.390 277.928 1.00 72.21 66 GLY A O 1
ATOM 894 N N . LYS A 1 66 ? 220.983 264.348 279.852 1.00 69.10 67 LYS A N 1
ATOM 895 C CA . LYS A 1 66 ? 221.964 265.227 279.235 1.00 69.10 67 LYS A CA 1
ATOM 896 C C . LYS A 1 66 ? 223.278 265.137 279.997 1.00 69.10 67 LYS A C 1
ATOM 897 O O . LYS A 1 66 ? 223.309 264.822 281.188 1.00 69.10 67 LYS A O 1
ATOM 916 N N . ILE A 1 67 ? 224.367 265.425 279.291 1.00 67.47 68 ILE A N 1
ATOM 917 C CA . ILE A 1 67 ? 225.712 265.386 279.850 1.00 67.47 68 ILE A CA 1
ATOM 918 C C . ILE A 1 67 ? 226.362 266.742 279.624 1.00 67.47 68 ILE A C 1
ATOM 919 O O . ILE A 1 67 ? 226.316 267.278 278.512 1.00 67.47 68 ILE A O 1
ATOM 935 N N . SER A 1 68 ? 226.965 267.293 280.672 1.00 69.42 69 SER A N 1
ATOM 936 C CA . SER A 1 68 ? 227.672 268.564 280.596 1.00 69.42 69 SER A CA 1
ATOM 937 C C . SER A 1 68 ? 229.113 268.355 281.032 1.00 69.42 69 SER A C 1
ATOM 938 O O . SER A 1 68 ? 229.363 267.832 282.122 1.00 69.42 69 SER A O 1
ATOM 946 N N . PHE A 1 69 ? 230.056 268.772 280.187 1.00 66.99 70 PHE A N 1
ATOM 947 C CA . PHE A 1 69 ? 231.475 268.600 280.482 1.00 66.99 70 PHE A CA 1
ATOM 948 C C . PHE A 1 69 ? 232.024 269.784 281.274 1.00 66.99 70 PHE A C 1
ATOM 949 O O . PHE A 1 69 ? 232.497 269.619 282.401 1.00 66.99 70 PHE A O 1
ATOM 966 N N . ASN A 1 70 ? 231.964 270.981 280.699 1.00 70.32 71 ASN A N 1
ATOM 967 C CA . ASN A 1 70 ? 232.369 272.204 281.386 1.00 70.32 71 ASN A CA 1
ATOM 968 C C . ASN A 1 70 ? 231.305 273.272 281.170 1.00 70.32 71 ASN A C 1
ATOM 969 O O . ASN A 1 70 ? 231.596 274.427 280.859 1.00 70.32 71 ASN A O 1
ATOM 980 N N . GLY A 1 71 ? 230.045 272.884 281.341 1.00 73.12 72 GLY A N 1
ATOM 981 C CA . GLY A 1 71 ? 228.930 273.738 281.005 1.00 73.12 72 GLY A CA 1
ATOM 982 C C . GLY A 1 71 ? 228.480 273.640 279.566 1.00 73.12 72 GLY A C 1
ATOM 983 O O . GLY A 1 71 ? 227.480 274.271 279.202 1.00 73.12 72 GLY A O 1
ATOM 987 N N . HIS A 1 72 ? 229.182 272.871 278.738 1.00 74.25 73 HIS A N 1
ATOM 988 C CA . HIS A 1 72 ? 228.817 272.669 277.344 1.00 74.25 73 HIS A CA 1
ATOM 989 C C . HIS A 1 72 ? 228.123 271.322 277.201 1.00 74.25 73 HIS A C 1
ATOM 990 O O . HIS A 1 72 ? 228.668 270.292 277.612 1.00 74.25 73 HIS A O 1
ATOM 1004 N N . ASP A 1 73 ? 226.927 271.330 276.621 1.00 72.18 74 ASP A N 1
ATOM 1005 C CA . ASP A 1 73 ? 226.175 270.094 276.464 1.00 72.18 74 ASP A CA 1
ATOM 1006 C C . ASP A 1 73 ? 226.934 269.124 275.569 1.00 72.18 74 ASP A C 1
ATOM 1007 O O . ASP A 1 73 ? 227.425 269.497 274.501 1.00 72.18 74 ASP A O 1
ATOM 1016 N N . ILE A 1 74 ? 227.030 267.875 276.014 1.00 67.89 75 ILE A N 1
ATOM 1017 C CA . ILE A 1 74 ? 227.616 266.797 275.230 1.00 67.89 75 ILE A CA 1
ATOM 1018 C C . ILE A 1 74 ? 226.559 265.789 274.804 1.00 67.89 75 ILE A C 1
ATOM 1019 O O . ILE A 1 74 ? 226.892 264.746 274.233 1.00 67.89 75 ILE A O 1
ATOM 1035 N N . THR A 1 75 ? 225.284 266.080 275.064 1.00 69.56 76 THR A N 1
ATOM 1036 C CA . THR A 1 75 ? 224.225 265.128 274.753 1.00 69.56 76 THR A CA 1
ATOM 1037 C C . THR A 1 75 ? 224.169 264.841 273.259 1.00 69.56 76 THR A C 1
ATOM 1038 O O . THR A 1 75 ? 224.083 263.682 272.840 1.00 69.56 76 THR A O 1
ATOM 1049 N N . ARG A 1 76 ? 224.223 265.887 272.441 1.00 72.42 77 ARG A N 1
ATOM 1050 C CA . ARG A 1 76 ? 224.117 265.779 270.989 1.00 72.42 77 ARG A CA 1
ATOM 1051 C C . ARG A 1 76 ? 225.293 266.476 270.323 1.00 72.42 77 ARG A C 1
ATOM 1052 O O . ARG A 1 76 ? 225.137 267.264 269.389 1.00 72.42 77 ARG A O 1
ATOM 1073 N N . ILE A 1 77 ? 226.498 266.196 270.809 1.00 68.79 78 ILE A N 1
ATOM 1074 C CA . ILE A 1 77 ? 227.682 266.815 270.205 1.00 68.79 78 ILE A CA 1
ATOM 1075 C C . ILE A 1 77 ? 227.804 266.348 268.759 1.00 68.79 78 ILE A C 1
ATOM 1076 O O . ILE A 1 77 ? 227.735 265.131 268.495 1.00 68.79 78 ILE A O 1
ATOM 1092 N N . PRO A 1 78 ? 227.979 267.244 267.788 1.00 69.72 79 PRO A N 1
ATOM 1093 C CA . PRO A 1 78 ? 228.148 266.791 266.404 1.00 69.72 79 PRO A CA 1
ATOM 1094 C C . PRO A 1 78 ? 229.387 265.923 266.261 1.00 69.72 79 PRO A C 1
ATOM 1095 O O . PRO A 1 78 ? 230.395 266.123 266.941 1.00 69.72 79 PRO A O 1
ATOM 1106 N N . ASN A 1 79 ? 229.305 264.950 265.353 1.00 69.53 80 ASN A N 1
ATOM 1107 C CA . ASN A 1 79 ? 230.381 263.977 265.214 1.00 69.53 80 ASN A CA 1
ATOM 1108 C C . ASN A 1 79 ? 231.703 264.621 264.819 1.00 69.53 80 ASN A C 1
ATOM 1109 O O . ASN A 1 79 ? 232.758 264.004 265.002 1.00 69.53 80 ASN A O 1
ATOM 1120 N N . LYS A 1 80 ? 231.677 265.839 264.276 1.00 68.45 81 LYS A N 1
ATOM 1121 C CA . LYS A 1 80 ? 232.913 266.503 263.885 1.00 68.45 81 LYS A CA 1
ATOM 1122 C C . LYS A 1 80 ? 233.651 267.121 265.065 1.00 68.45 81 LYS A C 1
ATOM 1123 O O . LYS A 1 80 ? 234.845 267.414 264.942 1.00 68.45 81 LYS A O 1
ATOM 1142 N N . ASP A 1 81 ? 232.979 267.326 266.199 1.00 68.66 82 ASP A N 1
ATOM 1143 C CA . ASP A 1 81 ? 233.607 267.904 267.379 1.00 68.66 82 ASP A CA 1
ATOM 1144 C C . ASP A 1 81 ? 234.109 266.863 268.370 1.00 68.66 82 ASP A C 1
ATOM 1145 O O . ASP A 1 81 ? 234.760 267.234 269.351 1.00 68.66 82 ASP A O 1
ATOM 1154 N N . ILE A 1 82 ? 233.829 265.578 268.142 1.00 66.41 83 ILE A N 1
ATOM 1155 C CA . ILE A 1 82 ? 234.243 264.553 269.102 1.00 66.41 83 ILE A CA 1
ATOM 1156 C C . ILE A 1 82 ? 235.749 264.557 269.306 1.00 66.41 83 ILE A C 1
ATOM 1157 O O . ILE A 1 82 ? 236.194 264.453 270.458 1.00 66.41 83 ILE A O 1
ATOM 1173 N N . PRO A 1 83 ? 236.587 264.643 268.270 1.00 65.04 84 PRO A N 1
ATOM 1174 C CA . PRO A 1 83 ? 238.039 264.616 268.517 1.00 65.04 84 PRO A CA 1
ATOM 1175 C C . PRO A 1 83 ? 238.511 265.716 269.450 1.00 65.04 84 PRO A C 1
ATOM 1176 O O . PRO A 1 83 ? 239.381 265.476 270.299 1.00 65.04 84 PRO A O 1
ATOM 1187 N N . PHE A 1 84 ? 237.953 266.922 269.327 1.00 65.99 85 PHE A N 1
ATOM 1188 C CA . PHE A 1 84 ? 238.357 268.006 270.215 1.00 65.99 85 PHE A CA 1
ATOM 1189 C C . PHE A 1 84 ? 238.011 267.680 271.660 1.00 65.99 85 PHE A C 1
ATOM 1190 O O . PHE A 1 84 ? 238.798 267.954 272.573 1.00 65.99 85 PHE A O 1
ATOM 1207 N N . LEU A 1 85 ? 236.836 267.094 271.889 1.00 64.45 86 LEU A N 1
ATOM 1208 C CA . LEU A 1 85 ? 236.471 266.680 273.239 1.00 64.45 86 LEU A CA 1
ATOM 1209 C C . LEU A 1 85 ? 237.419 265.606 273.753 1.00 64.45 86 LEU A C 1
ATOM 1210 O O . LEU A 1 85 ? 237.908 265.683 274.885 1.00 64.45 86 LEU A O 1
ATOM 1226 N N . ARG A 1 86 ? 237.698 264.594 272.929 1.00 63.36 87 ARG A N 1
ATOM 1227 C CA . ARG A 1 86 ? 238.548 263.497 273.379 1.00 63.36 87 ARG A CA 1
ATOM 1228 C C . ARG A 1 86 ? 239.965 263.968 273.665 1.00 63.36 87 ARG A C 1
ATOM 1229 O O . ARG A 1 86 ? 240.671 263.350 274.470 1.00 63.36 87 ARG A O 1
ATOM 1250 N N . ARG A 1 87 ? 240.406 265.046 273.016 1.00 63.99 88 ARG A N 1
ATOM 1251 C CA . ARG A 1 87 ? 241.745 265.555 273.293 1.00 63.99 88 ARG A CA 1
ATOM 1252 C C . ARG A 1 87 ? 241.894 265.980 274.749 1.00 63.99 88 ARG A C 1
ATOM 1253 O O . ARG A 1 87 ? 242.997 265.919 275.301 1.00 63.99 88 ARG A O 1
ATOM 1274 N N . ASN A 1 88 ? 240.804 266.411 275.386 1.00 64.04 89 ASN A N 1
ATOM 1275 C CA . ASN A 1 88 ? 240.863 266.837 276.779 1.00 64.04 89 ASN A CA 1
ATOM 1276 C C . ASN A 1 88 ? 240.856 265.674 277.762 1.00 64.04 89 ASN A C 1
ATOM 1277 O O . ASN A 1 88 ? 241.267 265.857 278.912 1.00 64.04 89 ASN A O 1
ATOM 1288 N N . ILE A 1 89 ? 240.402 264.494 277.348 1.00 61.19 90 ILE A N 1
ATOM 1289 C CA . ILE A 1 89 ? 240.226 263.350 278.235 1.00 61.19 90 ILE A CA 1
ATOM 1290 C C . ILE A 1 89 ? 241.293 262.314 277.917 1.00 61.19 90 ILE A C 1
ATOM 1291 O O . ILE A 1 89 ? 241.469 261.932 276.754 1.00 61.19 90 ILE A O 1
ATOM 1307 N N . GLY A 1 90 ? 241.999 261.860 278.946 1.00 59.66 91 GLY A N 1
ATOM 1308 C CA . GLY A 1 90 ? 242.915 260.737 278.826 1.00 59.66 91 GLY A CA 1
ATOM 1309 C C . GLY A 1 90 ? 242.249 259.475 279.344 1.00 59.66 91 GLY A C 1
ATOM 1310 O O . GLY A 1 90 ? 241.531 259.507 280.341 1.00 59.66 91 GLY A O 1
ATOM 1314 N N . ILE A 1 91 ? 242.494 258.362 278.656 1.00 64.29 92 ILE A N 1
ATOM 1315 C CA . ILE A 1 91 ? 241.824 257.101 278.945 1.00 64.29 92 ILE A CA 1
ATOM 1316 C C . ILE A 1 91 ? 242.874 256.022 279.161 1.00 64.29 92 ILE A C 1
ATOM 1317 O O . ILE A 1 91 ? 243.819 255.902 278.373 1.00 64.29 92 ILE A O 1
ATOM 1333 N N . VAL A 1 92 ? 242.705 255.240 280.225 1.00 66.04 93 VAL A N 1
ATOM 1334 C CA . VAL A 1 92 ? 243.552 254.093 280.523 1.00 66.04 93 VAL A CA 1
ATOM 1335 C C . VAL A 1 92 ? 242.674 252.852 280.544 1.00 66.04 93 VAL A C 1
ATOM 1336 O O . VAL A 1 92 ? 241.590 252.859 281.137 1.00 66.04 93 VAL A O 1
ATOM 1349 N N . PHE A 1 93 ? 243.140 251.789 279.895 1.00 68.87 94 PHE A N 1
ATOM 1350 C CA . PHE A 1 93 ? 242.387 250.551 279.777 1.00 68.87 94 PHE A CA 1
ATOM 1351 C C . PHE A 1 93 ? 243.153 249.402 280.415 1.00 68.87 94 PHE A C 1
ATOM 1352 O O . PHE A 1 93 ? 244.380 249.431 280.539 1.00 68.87 94 PHE A O 1
ATOM 1369 N N . GLN A 1 94 ? 242.399 248.379 280.820 1.00 69.07 95 GLN A N 1
ATOM 1370 C CA . GLN A 1 94 ? 243.008 247.201 281.427 1.00 69.07 95 GLN A CA 1
ATOM 1371 C C . GLN A 1 94 ? 243.987 246.524 280.480 1.00 69.07 95 GLN A C 1
ATOM 1372 O O . GLN A 1 94 ? 244.969 245.922 280.929 1.00 69.07 95 GLN A O 1
ATOM 1386 N N . ASP A 1 95 ? 243.743 246.607 279.175 1.00 73.28 96 ASP A N 1
ATOM 1387 C CA . ASP A 1 95 ? 244.556 245.906 278.189 1.00 73.28 96 ASP A CA 1
ATOM 1388 C C . ASP A 1 95 ? 245.846 246.637 277.841 1.00 73.28 96 ASP A C 1
ATOM 1389 O O . ASP A 1 95 ? 246.658 246.088 277.089 1.00 73.28 96 ASP A O 1
ATOM 1398 N N . HIS A 1 96 ? 246.055 247.843 278.359 1.00 71.84 97 HIS A N 1
ATOM 1399 C CA . HIS A 1 96 ? 247.218 248.667 278.033 1.00 71.84 97 HIS A CA 1
ATOM 1400 C C . HIS A 1 96 ? 247.501 248.633 276.533 1.00 71.84 97 HIS A C 1
ATOM 1401 O O . HIS A 1 96 ? 248.578 248.253 276.075 1.00 71.84 97 HIS A O 1
ATOM 1415 N N . ARG A 1 97 ? 246.499 249.052 275.764 1.00 72.24 98 ARG A N 1
ATOM 1416 C CA . ARG A 1 97 ? 246.619 249.058 274.312 1.00 72.24 98 ARG A CA 1
ATOM 1417 C C . ARG A 1 97 ? 247.905 249.759 273.897 1.00 72.24 98 ARG A C 1
ATOM 1418 O O . ARG A 1 97 ? 248.059 250.965 274.114 1.00 72.24 98 ARG A O 1
ATOM 1439 N N . LEU A 1 98 ? 248.830 249.014 273.299 1.00 70.09 99 LEU A N 1
ATOM 1440 C CA . LEU A 1 98 ? 250.098 249.556 272.842 1.00 70.09 99 LEU A CA 1
ATOM 1441 C C . LEU A 1 98 ? 250.398 249.030 271.449 1.00 70.09 99 LEU A C 1
ATOM 1442 O O . LEU A 1 98 ? 250.010 247.915 271.091 1.00 70.09 99 LEU A O 1
ATOM 1458 N N . LEU A 1 99 ? 251.097 249.845 270.668 1.00 68.37 100 LEU A N 1
ATOM 1459 C CA . LEU A 1 99 ? 251.497 249.477 269.317 1.00 68.37 100 LEU A CA 1
ATOM 1460 C C . LEU A 1 99 ? 252.830 248.745 269.407 1.00 68.37 100 LEU A C 1
ATOM 1461 O O . LEU A 1 99 ? 253.874 249.365 269.628 1.00 68.37 100 LEU A O 1
ATOM 1477 N N . MET A 1 100 ? 252.793 247.422 269.243 1.00 71.75 101 MET A N 1
ATOM 1478 C CA . MET A 1 100 ? 253.994 246.619 269.444 1.00 71.75 101 MET A CA 1
ATOM 1479 C C . MET A 1 100 ? 255.068 246.945 268.415 1.00 71.75 101 MET A C 1
ATOM 1480 O O . MET A 1 100 ? 256.262 246.814 268.704 1.00 71.75 101 MET A O 1
ATOM 1494 N N . ASP A 1 101 ? 254.669 247.357 267.211 1.00 72.43 102 ASP A N 1
ATOM 1495 C CA . ASP A 1 101 ? 255.646 247.631 266.163 1.00 72.43 102 ASP A CA 1
ATOM 1496 C C . ASP A 1 101 ? 256.548 248.802 266.531 1.00 72.43 102 ASP A C 1
ATOM 1497 O O . ASP A 1 101 ? 257.766 248.746 266.328 1.00 72.43 102 ASP A O 1
ATOM 1506 N N . ARG A 1 102 ? 255.971 249.868 267.074 1.00 70.26 103 ARG A N 1
ATOM 1507 C CA . ARG A 1 102 ? 256.710 251.096 267.315 1.00 70.26 103 ARG A CA 1
ATOM 1508 C C . ARG A 1 102 ? 257.466 251.023 268.639 1.00 70.26 103 ARG A C 1
ATOM 1509 O O . ARG A 1 102 ? 257.318 250.085 269.425 1.00 70.26 103 ARG A O 1
ATOM 1530 N N . SER A 1 103 ? 258.296 252.034 268.875 1.00 72.16 104 SER A N 1
ATOM 1531 C CA . SER A 1 103 ? 259.059 252.125 270.108 1.00 72.16 104 SER A CA 1
ATOM 1532 C C . SER A 1 103 ? 258.238 252.813 271.196 1.00 72.16 104 SER A C 1
ATOM 1533 O O . SER A 1 103 ? 257.192 253.416 270.942 1.00 72.16 104 SER A O 1
ATOM 1541 N N . ILE A 1 104 ? 258.734 252.721 272.430 1.00 71.15 105 ILE A N 1
ATOM 1542 C CA . ILE A 1 104 ? 258.039 253.340 273.554 1.00 71.15 105 ILE A CA 1
ATOM 1543 C C . ILE A 1 104 ? 257.973 254.849 273.371 1.00 71.15 105 ILE A C 1
ATOM 1544 O O . ILE A 1 104 ? 256.937 255.477 273.625 1.00 71.15 105 ILE A O 1
ATOM 1560 N N . TYR A 1 105 ? 259.079 255.459 272.943 1.00 72.13 106 TYR A N 1
ATOM 1561 C CA . TYR A 1 105 ? 259.074 256.896 272.701 1.00 72.13 106 TYR A CA 1
ATOM 1562 C C . TYR A 1 105 ? 258.043 257.274 271.651 1.00 72.13 106 TYR A C 1
ATOM 1563 O O . TYR A 1 105 ? 257.460 258.362 271.717 1.00 72.13 106 TYR A O 1
ATOM 1581 N N . ASP A 1 106 ? 257.806 256.398 270.675 1.00 70.30 107 ASP A N 1
ATOM 1582 C CA . ASP A 1 106 ? 256.792 256.683 269.667 1.00 70.30 107 ASP A CA 1
ATOM 1583 C C . ASP A 1 106 ? 255.389 256.508 270.235 1.00 70.30 107 ASP A C 1
ATOM 1584 O O . ASP A 1 106 ? 254.499 257.321 269.961 1.00 70.30 107 ASP A O 1
ATOM 1593 N N . ASN A 1 107 ? 255.171 255.458 271.029 1.00 68.87 108 ASN A N 1
ATOM 1594 C CA . ASN A 1 107 ? 253.853 255.240 271.619 1.00 68.87 108 ASN A CA 1
ATOM 1595 C C . ASN A 1 107 ? 253.457 256.406 272.512 1.00 68.87 108 ASN A C 1
ATOM 1596 O O . ASN A 1 107 ? 252.328 256.904 272.441 1.00 68.87 108 ASN A O 1
ATOM 1607 N N . VAL A 1 108 ? 254.379 256.861 273.363 1.00 68.22 109 VAL A N 1
ATOM 1608 C CA . VAL A 1 108 ? 254.062 257.949 274.278 1.00 68.22 109 VAL A CA 1
ATOM 1609 C C . VAL A 1 108 ? 253.912 259.272 273.545 1.00 68.22 109 VAL A C 1
ATOM 1610 O O . VAL A 1 108 ? 253.245 260.182 274.048 1.00 68.22 109 VAL A O 1
ATOM 1623 N N . ALA A 1 109 ? 254.515 259.409 272.368 1.00 68.50 110 ALA A N 1
ATOM 1624 C CA . ALA A 1 109 ? 254.492 260.660 271.625 1.00 68.50 110 ALA A CA 1
ATOM 1625 C C . ALA A 1 109 ? 253.314 260.766 270.669 1.00 68.50 110 ALA A C 1
ATOM 1626 O O . ALA A 1 109 ? 253.132 261.818 270.051 1.00 68.50 110 ALA A O 1
ATOM 1633 N N . LEU A 1 110 ? 252.514 259.712 270.532 1.00 67.10 111 LEU A N 1
ATOM 1634 C CA . LEU A 1 110 ? 251.423 259.738 269.561 1.00 67.10 111 LEU A CA 1
ATOM 1635 C C . LEU A 1 110 ? 250.420 260.848 269.840 1.00 67.10 111 LEU A C 1
ATOM 1636 O O . LEU A 1 110 ? 250.016 261.540 268.889 1.00 67.10 111 LEU A O 1
ATOM 1652 N N . PRO A 1 111 ? 249.967 261.069 271.077 1.00 66.11 112 PRO A N 1
ATOM 1653 C CA . PRO A 1 111 ? 248.993 262.150 271.300 1.00 66.11 112 PRO A CA 1
ATOM 1654 C C . PRO A 1 111 ? 249.499 263.510 270.860 1.00 66.11 112 PRO A C 1
ATOM 1655 O O . PRO A 1 111 ? 248.715 264.325 270.358 1.00 66.11 112 PRO A O 1
ATOM 1666 N N . MET A 1 112 ? 250.791 263.786 271.043 1.00 71.24 113 MET A N 1
ATOM 1667 C CA . MET A 1 112 ? 251.340 265.061 270.598 1.00 71.24 113 MET A CA 1
ATOM 1668 C C . MET A 1 112 ? 251.410 265.123 269.078 1.00 71.24 113 MET A C 1
ATOM 1669 O O . MET A 1 112 ? 250.983 266.110 268.467 1.00 71.24 113 MET A O 1
ATOM 1683 N N . ARG A 1 113 ? 251.934 264.069 268.446 1.00 68.77 114 ARG A N 1
ATOM 1684 C CA . ARG A 1 113 ? 252.066 264.071 266.993 1.00 68.77 114 ARG A CA 1
ATOM 1685 C C . ARG A 1 113 ? 250.714 264.180 266.307 1.00 68.77 114 ARG A C 1
ATOM 1686 O O . ARG A 1 113 ? 250.630 264.682 265.181 1.00 68.77 114 ARG A O 1
ATOM 1707 N N . ILE A 1 114 ? 249.648 263.717 266.959 1.00 67.66 115 ILE A N 1
ATOM 1708 C CA . ILE A 1 114 ? 248.316 263.865 266.379 1.00 67.66 115 ILE A CA 1
ATOM 1709 C C . ILE A 1 114 ? 247.979 265.339 266.201 1.00 67.66 115 ILE A C 1
ATOM 1710 O O . ILE A 1 114 ? 247.309 265.725 265.237 1.00 67.66 115 ILE A O 1
ATOM 1726 N N . GLU A 1 115 ? 248.429 266.183 267.126 1.00 70.81 116 GLU A N 1
ATOM 1727 C CA . GLU A 1 115 ? 248.191 267.617 267.035 1.00 70.81 116 GLU A CA 1
ATOM 1728 C C . GLU A 1 115 ? 249.195 268.328 266.140 1.00 70.81 116 GLU A C 1
ATOM 1729 O O . GLU A 1 115 ? 249.065 269.540 265.935 1.00 70.81 116 GLU A O 1
ATOM 1741 N N . SER A 1 116 ? 250.183 267.616 265.599 1.00 75.36 117 SER A N 1
ATOM 1742 C CA . SER A 1 116 ? 251.202 268.210 264.737 1.00 75.36 117 SER A CA 1
ATOM 1743 C C . SER A 1 116 ? 252.000 269.276 265.491 1.00 75.36 117 SER A C 1
ATOM 1744 O O . SER A 1 116 ? 251.989 270.461 265.155 1.00 75.36 117 SER A O 1
ATOM 1752 N N . ILE A 1 117 ? 252.693 268.825 266.534 1.00 74.66 118 ILE A N 1
ATOM 1753 C CA . ILE A 1 117 ? 253.541 269.681 267.354 1.00 74.66 118 ILE A CA 1
ATOM 1754 C C . ILE A 1 117 ? 254.982 269.529 266.890 1.00 74.66 118 ILE A C 1
ATOM 1755 O O . ILE A 1 117 ? 255.376 268.494 266.342 1.00 74.66 118 ILE A O 1
ATOM 1771 N N . SER A 1 118 ? 255.780 270.570 267.117 1.00 76.16 119 SER A N 1
ATOM 1772 C CA . SER A 1 118 ? 257.167 270.558 266.676 1.00 76.16 119 SER A CA 1
ATOM 1773 C C . SER A 1 118 ? 257.943 269.454 267.385 1.00 76.16 119 SER A C 1
ATOM 1774 O O . SER A 1 118 ? 257.636 269.074 268.517 1.00 76.16 119 SER A O 1
ATOM 1782 N N . GLU A 1 119 ? 258.967 268.941 266.702 1.00 76.99 120 GLU A N 1
ATOM 1783 C CA . GLU A 1 119 ? 259.661 267.754 267.189 1.00 76.99 120 GLU A CA 1
ATOM 1784 C C . GLU A 1 119 ? 260.353 268.012 268.523 1.00 76.99 120 GLU A C 1
ATOM 1785 O O . GLU A 1 119 ? 260.341 267.151 269.409 1.00 76.99 120 GLU A O 1
ATOM 1797 N N . ASN A 1 120 ? 260.981 269.178 268.680 1.00 77.02 121 ASN A N 1
ATOM 1798 C CA . ASN A 1 120 ? 261.744 269.447 269.898 1.00 77.02 121 ASN A CA 1
ATOM 1799 C C . ASN A 1 120 ? 260.836 269.485 271.124 1.00 77.02 121 ASN A C 1
ATOM 1800 O O . ASN A 1 120 ? 261.161 268.914 272.176 1.00 77.02 121 ASN A O 1
ATOM 1811 N N . GLU A 1 121 ? 259.696 270.169 271.012 1.00 75.71 122 GLU A N 1
ATOM 1812 C CA . GLU A 1 121 ? 258.759 270.218 272.128 1.00 75.71 122 GLU A CA 1
ATOM 1813 C C . GLU A 1 121 ? 258.232 268.828 272.447 1.00 75.71 122 GLU A C 1
ATOM 1814 O O . GLU A 1 121 ? 258.086 268.463 273.620 1.00 75.71 122 GLU A O 1
ATOM 1826 N N . ILE A 1 122 ? 257.946 268.036 271.414 1.00 73.60 123 ILE A N 1
ATOM 1827 C CA . ILE A 1 122 ? 257.513 266.661 271.632 1.00 73.60 123 ILE A CA 1
ATOM 1828 C C . ILE A 1 122 ? 258.571 265.898 272.415 1.00 73.60 123 ILE A C 1
ATOM 1829 O O . ILE A 1 122 ? 258.264 265.189 273.379 1.00 73.60 123 ILE A O 1
ATOM 1845 N N . LYS A 1 123 ? 259.834 266.036 272.013 1.00 74.83 124 LYS A N 1
ATOM 1846 C CA . LYS A 1 123 ? 260.906 265.314 272.688 1.00 74.83 124 LYS A CA 1
ATOM 1847 C C . LYS A 1 123 ? 260.982 265.703 274.156 1.00 74.83 124 LYS A C 1
ATOM 1848 O O . LYS A 1 123 ? 261.031 264.838 275.039 1.00 74.83 124 LYS A O 1
ATOM 1867 N N . ARG A 1 124 ? 260.992 267.006 274.441 1.00 75.24 125 ARG A N 1
ATOM 1868 C CA . ARG A 1 124 ? 261.145 267.434 275.828 1.00 75.24 125 ARG A CA 1
ATOM 1869 C C . ARG A 1 124 ? 259.953 266.991 276.670 1.00 75.24 125 ARG A C 1
ATOM 1870 O O . ARG A 1 124 ? 260.125 266.501 277.794 1.00 75.24 125 ARG A O 1
ATOM 1891 N N . ARG A 1 125 ? 258.736 267.135 276.139 1.00 71.45 126 ARG A N 1
ATOM 1892 C CA . ARG A 1 125 ? 257.552 266.763 276.904 1.00 71.45 126 ARG A CA 1
ATOM 1893 C C . ARG A 1 125 ? 257.509 265.261 277.158 1.00 71.45 126 ARG A C 1
ATOM 1894 O O . ARG A 1 125 ? 257.179 264.821 278.268 1.00 71.45 126 ARG A O 1
ATOM 1915 N N . VAL A 1 126 ? 257.841 264.457 276.147 1.00 70.64 127 VAL A N 1
ATOM 1916 C CA . VAL A 1 126 ? 257.836 263.009 276.321 1.00 70.64 127 VAL A CA 1
ATOM 1917 C C . VAL A 1 126 ? 258.893 262.592 277.331 1.00 70.64 127 VAL A C 1
ATOM 1918 O O . VAL A 1 126 ? 258.662 261.704 278.160 1.00 70.64 127 VAL A O 1
ATOM 1931 N N . SER A 1 127 ? 260.076 263.207 277.270 1.00 72.60 128 SER A N 1
ATOM 1932 C CA . SER A 1 127 ? 261.106 262.893 278.253 1.00 72.60 128 SER A CA 1
ATOM 1933 C C . SER A 1 127 ? 260.632 263.235 279.657 1.00 72.60 128 SER A C 1
ATOM 1934 O O . SER A 1 127 ? 260.839 262.459 280.597 1.00 72.60 128 SER A O 1
ATOM 1942 N N . ALA A 1 128 ? 259.980 264.388 279.817 1.00 71.89 129 ALA A N 1
ATOM 1943 C CA . ALA A 1 128 ? 259.469 264.764 281.130 1.00 71.89 129 ALA A CA 1
ATOM 1944 C C . ALA A 1 128 ? 258.459 263.742 281.635 1.00 71.89 129 ALA A C 1
ATOM 1945 O O . ALA A 1 128 ? 258.519 263.310 282.793 1.00 71.89 129 ALA A O 1
ATOM 1952 N N . ALA A 1 129 ? 257.526 263.332 280.774 1.00 70.25 130 ALA A N 1
ATOM 1953 C CA . ALA A 1 129 ? 256.498 262.385 281.200 1.00 70.25 130 ALA A CA 1
ATOM 1954 C C . ALA A 1 129 ? 257.110 261.040 281.572 1.00 70.25 130 ALA A C 1
ATOM 1955 O O . ALA A 1 129 ? 256.768 260.450 282.606 1.00 70.25 130 ALA A O 1
ATOM 1962 N N . LEU A 1 130 ? 258.027 260.538 280.743 1.00 71.79 131 LEU A N 1
ATOM 1963 C CA . LEU A 1 130 ? 258.645 259.249 281.028 1.00 71.79 131 LEU A CA 1
ATOM 1964 C C . LEU A 1 130 ? 259.461 259.303 282.312 1.00 71.79 131 LEU A C 1
ATOM 1965 O O . LEU A 1 130 ? 259.461 258.344 283.092 1.00 71.79 131 LEU A O 1
ATOM 1981 N N . ASP A 1 131 ? 260.167 260.410 282.550 1.00 75.09 132 ASP A N 1
ATOM 1982 C CA . ASP A 1 131 ? 260.877 260.562 283.814 1.00 75.09 132 ASP A CA 1
ATOM 1983 C C . ASP A 1 131 ? 259.903 260.575 284.983 1.00 75.09 132 ASP A C 1
ATOM 1984 O O . ASP A 1 131 ? 260.175 259.988 286.036 1.00 75.09 132 ASP A O 1
ATOM 1993 N N . LYS A 1 132 ? 258.759 261.240 284.814 1.00 72.22 133 LYS A N 1
ATOM 1994 C CA . LYS A 1 132 ? 257.773 261.290 285.886 1.00 72.22 133 LYS A CA 1
ATOM 1995 C C . LYS A 1 132 ? 257.251 259.898 286.216 1.00 72.22 133 LYS A C 1
ATOM 1996 O O . LYS A 1 132 ? 257.044 259.568 287.389 1.00 72.22 133 LYS A O 1
ATOM 2015 N N . THR A 1 133 ? 257.033 259.067 285.199 1.00 71.96 134 THR A N 1
ATOM 2016 C CA . THR A 1 133 ? 256.598 257.693 285.422 1.00 71.96 134 THR A CA 1
ATOM 2017 C C . THR A 1 133 ? 257.757 256.727 285.635 1.00 71.96 134 THR A C 1
ATOM 2018 O O . THR A 1 133 ? 257.517 255.538 285.862 1.00 71.96 134 THR A O 1
ATOM 2029 N N . GLY A 1 134 ? 258.999 257.200 285.568 1.00 73.66 135 GLY A N 1
ATOM 2030 C CA . GLY A 1 134 ? 260.143 256.369 285.882 1.00 73.66 135 GLY A CA 1
ATOM 2031 C C . GLY A 1 134 ? 260.612 255.449 284.777 1.00 73.66 135 GLY A C 1
ATOM 2032 O O . GLY A 1 134 ? 261.376 254.519 285.056 1.00 73.66 135 GLY A O 1
ATOM 2036 N N . LEU A 1 135 ? 260.185 255.671 283.533 1.00 74.71 136 LEU A N 1
ATOM 2037 C CA . LEU A 1 135 ? 260.588 254.842 282.404 1.00 74.71 136 LEU A CA 1
ATOM 2038 C C . LEU A 1 135 ? 261.497 255.585 281.429 1.00 74.71 136 LEU A C 1
ATOM 2039 O O . LEU A 1 135 ? 261.624 255.176 280.270 1.00 74.71 136 LEU A O 1
ATOM 2055 N N . LEU A 1 136 ? 262.144 256.663 281.876 1.00 75.66 137 LEU A N 1
ATOM 2056 C CA . LEU A 1 136 ? 262.989 257.438 280.974 1.00 75.66 137 LEU A CA 1
ATOM 2057 C C . LEU A 1 136 ? 264.125 256.600 280.404 1.00 75.66 137 LEU A C 1
ATOM 2058 O O . LEU A 1 136 ? 264.540 256.815 279.260 1.00 75.66 137 LEU A O 1
ATOM 2074 N N . ASP A 1 137 ? 264.644 255.648 281.181 1.00 78.03 138 ASP A N 1
ATOM 2075 C CA . ASP A 1 137 ? 265.795 254.874 280.727 1.00 78.03 138 ASP A CA 1
ATOM 2076 C C . ASP A 1 137 ? 265.468 254.067 279.477 1.00 78.03 138 ASP A C 1
ATOM 2077 O O . ASP A 1 137 ? 266.272 254.009 278.540 1.00 78.03 138 ASP A O 1
ATOM 2086 N N . LYS A 1 138 ? 264.294 253.437 279.442 1.00 76.13 139 LYS A N 1
ATOM 2087 C CA . LYS A 1 138 ? 263.913 252.534 278.363 1.00 76.13 139 LYS A CA 1
ATOM 2088 C C . LYS A 1 138 ? 263.052 253.221 277.309 1.00 76.13 139 LYS A C 1
ATOM 2089 O O . LYS A 1 138 ? 262.192 252.581 276.696 1.00 76.13 139 LYS A O 1
ATOM 2108 N N . ALA A 1 139 ? 263.273 254.516 277.078 1.00 75.74 140 ALA A N 1
ATOM 2109 C CA . ALA A 1 139 ? 262.446 255.257 276.136 1.00 75.74 140 ALA A CA 1
ATOM 2110 C C . ALA A 1 139 ? 262.655 254.815 274.694 1.00 75.74 140 ALA A C 1
ATOM 2111 O O . ALA A 1 139 ? 261.815 255.119 273.842 1.00 75.74 140 ALA A O 1
ATOM 2118 N N . ARG A 1 140 ? 263.747 254.113 274.397 1.00 76.35 141 ARG A N 1
ATOM 2119 C CA . ARG A 1 140 ? 264.079 253.734 273.030 1.00 76.35 141 ARG A CA 1
ATOM 2120 C C . ARG A 1 140 ? 263.879 252.246 272.763 1.00 76.35 141 ARG A C 1
ATOM 2121 O O . ARG A 1 140 ? 264.253 251.765 271.689 1.00 76.35 141 ARG A O 1
ATOM 2142 N N . CYS A 1 141 ? 263.301 251.507 273.703 1.00 75.52 142 CYS A N 1
ATOM 2143 C CA . CYS A 1 141 ? 263.095 250.074 273.556 1.00 75.52 142 CYS A CA 1
ATOM 2144 C C . CYS A 1 141 ? 261.675 249.787 273.077 1.00 75.52 142 CYS A C 1
ATOM 2145 O O . CYS A 1 141 ? 260.794 250.648 273.105 1.00 75.52 142 CYS A O 1
ATOM 2153 N N . LEU A 1 142 ? 261.464 248.554 272.620 1.00 72.33 143 LEU A N 1
ATOM 2154 C CA . LEU A 1 142 ? 260.152 248.132 272.159 1.00 72.33 143 LEU A CA 1
ATOM 2155 C C . LEU A 1 142 ? 259.294 247.658 273.329 1.00 72.33 143 LEU A C 1
ATOM 2156 O O . LEU A 1 142 ? 259.816 247.215 274.354 1.00 72.33 143 LEU A O 1
ATOM 2172 N N . PRO A 1 143 ? 257.965 247.729 273.198 1.00 71.42 144 PRO A N 1
ATOM 2173 C CA . PRO A 1 143 ? 257.104 247.326 274.320 1.00 71.42 144 PRO A CA 1
ATOM 2174 C C . PRO A 1 143 ? 257.166 245.844 274.624 1.00 71.42 144 PRO A C 1
ATOM 2175 O O . PRO A 1 143 ? 256.787 245.441 275.730 1.00 71.42 144 PRO A O 1
ATOM 2186 N N . SER A 1 144 ? 257.623 245.018 273.682 1.00 72.55 145 SER A N 1
ATOM 2187 C CA . SER A 1 144 ? 257.682 243.582 273.928 1.00 72.55 145 SER A CA 1
ATOM 2188 C C . SER A 1 144 ? 258.640 243.258 275.066 1.00 72.55 145 SER A C 1
ATOM 2189 O O . SER A 1 144 ? 258.358 242.389 275.898 1.00 72.55 145 SER A O 1
ATOM 2197 N N . GLN A 1 145 ? 259.781 243.946 275.117 1.00 73.98 146 GLN A N 1
ATOM 2198 C CA . GLN A 1 145 ? 260.792 243.632 276.121 1.00 73.98 146 GLN A CA 1
ATOM 2199 C C . GLN A 1 145 ? 260.314 243.978 277.527 1.00 73.98 146 GLN A C 1
ATOM 2200 O O . GLN A 1 145 ? 260.678 243.300 278.495 1.00 73.98 146 GLN A O 1
ATOM 2214 N N . LEU A 1 146 ? 259.505 245.026 277.663 1.00 72.40 147 LEU A N 1
ATOM 2215 C CA . LEU A 1 146 ? 259.066 245.464 278.981 1.00 72.40 147 LEU A CA 1
ATOM 2216 C C . LEU A 1 146 ? 258.183 244.414 279.645 1.00 72.40 147 LEU A C 1
ATOM 2217 O O . LEU A 1 146 ? 257.509 243.622 278.981 1.00 72.40 147 LEU A O 1
ATOM 2233 N N . SER A 1 147 ? 258.195 244.414 280.976 1.00 73.21 148 SER A N 1
ATOM 2234 C CA . SER A 1 147 ? 257.298 243.578 281.756 1.00 73.21 148 SER A CA 1
ATOM 2235 C C . SER A 1 147 ? 255.922 244.234 281.863 1.00 73.21 148 SER A C 1
ATOM 2236 O O . SER A 1 147 ? 255.703 245.364 281.419 1.00 73.21 148 SER A O 1
ATOM 2244 N N . GLY A 1 148 ? 254.983 243.508 282.474 1.00 73.14 149 GLY A N 1
ATOM 2245 C CA . GLY A 1 148 ? 253.606 243.979 282.505 1.00 73.14 149 GLY A CA 1
ATOM 2246 C C . GLY A 1 148 ? 253.447 245.312 283.212 1.00 73.14 149 GLY A C 1
ATOM 2247 O O . GLY A 1 148 ? 252.769 246.215 282.712 1.00 73.14 149 GLY A O 1
ATOM 2251 N N . GLY A 1 149 ? 254.067 245.457 284.383 1.00 72.48 150 GLY A N 1
ATOM 2252 C CA . GLY A 1 149 ? 253.955 246.712 285.108 1.00 72.48 150 GLY A CA 1
ATOM 2253 C C . GLY A 1 149 ? 254.540 247.876 284.334 1.00 72.48 150 GLY A C 1
ATOM 2254 O O . GLY A 1 149 ? 253.974 248.973 284.313 1.00 72.48 150 GLY A O 1
ATOM 2258 N N . GLU A 1 150 ? 255.685 247.654 283.691 1.00 73.38 151 GLU A N 1
ATOM 2259 C CA . GLU A 1 150 ? 256.275 248.694 282.859 1.00 73.38 151 GLU A CA 1
ATOM 2260 C C . GLU A 1 150 ? 255.344 249.070 281.715 1.00 73.38 151 GLU A C 1
ATOM 2261 O O . GLU A 1 150 ? 255.210 250.251 281.379 1.00 73.38 151 GLU A O 1
ATOM 2273 N N . GLN A 1 151 ? 254.692 248.079 281.102 1.00 71.43 152 GLN A N 1
ATOM 2274 C CA . GLN A 1 151 ? 253.748 248.378 280.031 1.00 71.43 152 GLN A CA 1
ATOM 2275 C C . GLN A 1 151 ? 252.586 249.220 280.544 1.00 71.43 152 GLN A C 1
ATOM 2276 O O . GLN A 1 151 ? 252.157 250.172 279.881 1.00 71.43 152 GLN A O 1
ATOM 2290 N N . GLN A 1 152 ? 252.060 248.885 281.723 1.00 70.22 153 GLN A N 1
ATOM 2291 C CA . GLN A 1 152 ? 250.970 249.677 282.283 1.00 70.22 153 GLN A CA 1
ATOM 2292 C C . GLN A 1 152 ? 251.415 251.106 282.568 1.00 70.22 153 GLN A C 1
ATOM 2293 O O . GLN A 1 152 ? 250.668 252.062 282.319 1.00 70.22 153 GLN A O 1
ATOM 2307 N N . ARG A 1 153 ? 252.623 251.274 283.103 1.00 72.03 154 ARG A N 1
ATOM 2308 C CA . ARG A 1 153 ? 253.113 252.622 283.369 1.00 72.03 154 ARG A CA 1
ATOM 2309 C C . ARG A 1 153 ? 253.303 253.401 282.073 1.00 72.03 154 ARG A C 1
ATOM 2310 O O . ARG A 1 153 ? 253.023 254.604 282.019 1.00 72.03 154 ARG A O 1
ATOM 2331 N N . VAL A 1 154 ? 253.773 252.733 281.018 1.00 69.83 155 VAL A N 1
ATOM 2332 C CA . VAL A 1 154 ? 253.883 253.388 279.718 1.00 69.83 155 VAL A CA 1
ATOM 2333 C C . VAL A 1 154 ? 252.510 253.824 279.229 1.00 69.83 155 VAL A C 1
ATOM 2334 O O . VAL A 1 154 ? 252.351 254.913 278.667 1.00 69.83 155 VAL A O 1
ATOM 2347 N N . GLY A 1 155 ? 251.502 252.974 279.417 1.00 67.96 156 GLY A N 1
ATOM 2348 C CA . GLY A 1 155 ? 250.152 253.356 279.033 1.00 67.96 156 GLY A CA 1
ATOM 2349 C C . GLY A 1 155 ? 249.662 254.578 279.788 1.00 67.96 156 GLY A C 1
ATOM 2350 O O . GLY A 1 155 ? 249.051 255.478 279.206 1.00 67.96 156 GLY A O 1
ATOM 2354 N N . ILE A 1 156 ? 249.927 254.627 281.093 1.00 68.57 157 ILE A N 1
ATOM 2355 C CA . ILE A 1 156 ? 249.523 255.786 281.887 1.00 68.57 157 ILE A CA 1
ATOM 2356 C C . ILE A 1 156 ? 250.232 257.040 281.391 1.00 68.57 157 ILE A C 1
ATOM 2357 O O . ILE A 1 156 ? 249.626 258.114 281.276 1.00 68.57 157 ILE A O 1
ATOM 2373 N N . ALA A 1 157 ? 251.530 256.927 281.102 1.00 68.15 158 ALA A N 1
ATOM 2374 C CA . ALA A 1 157 ? 252.273 258.073 280.589 1.00 68.15 158 ALA A CA 1
ATOM 2375 C C . ALA A 1 157 ? 251.692 258.551 279.266 1.00 68.15 158 ALA A C 1
ATOM 2376 O O . ALA A 1 157 ? 251.545 259.758 279.041 1.00 68.15 158 ALA A O 1
ATOM 2383 N N . ARG A 1 158 ? 251.363 257.617 278.375 1.00 66.03 159 ARG A N 1
ATOM 2384 C CA . ARG A 1 158 ? 250.778 257.994 277.094 1.00 66.03 159 ARG A CA 1
ATOM 2385 C C . ARG A 1 158 ? 249.437 258.682 277.293 1.00 66.03 159 ARG A C 1
ATOM 2386 O O . ARG A 1 158 ? 249.102 259.629 276.573 1.00 66.03 159 ARG A O 1
ATOM 2407 N N . ALA A 1 159 ? 248.652 258.212 278.260 1.00 64.93 160 ALA A N 1
ATOM 2408 C CA . ALA A 1 159 ? 247.365 258.842 278.529 1.00 64.93 160 ALA A CA 1
ATOM 2409 C C . ALA A 1 159 ? 247.540 260.262 279.053 1.00 64.93 160 ALA A C 1
ATOM 2410 O O . ALA A 1 159 ? 246.778 261.162 278.685 1.00 64.93 160 ALA A O 1
ATOM 2417 N N . VAL A 1 160 ? 248.538 260.483 279.913 1.00 65.47 161 VAL A N 1
ATOM 2418 C CA . VAL A 1 160 ? 248.657 261.745 280.639 1.00 65.47 161 VAL A CA 1
ATOM 2419 C C . VAL A 1 160 ? 249.591 262.742 279.962 1.00 65.47 161 VAL A C 1
ATOM 2420 O O . VAL A 1 160 ? 249.725 263.872 280.447 1.00 65.47 161 VAL A O 1
ATOM 2433 N N . VAL A 1 161 ? 250.236 262.366 278.855 1.00 66.46 162 VAL A N 1
ATOM 2434 C CA . VAL A 1 161 ? 251.221 263.257 278.241 1.00 66.46 162 VAL A CA 1
ATOM 2435 C C . VAL A 1 161 ? 250.597 264.596 277.863 1.00 66.46 162 VAL A C 1
ATOM 2436 O O . VAL A 1 161 ? 251.220 265.651 278.028 1.00 66.46 162 VAL A O 1
ATOM 2449 N N . ASN A 1 162 ? 249.365 264.583 277.353 1.00 68.01 163 ASN A N 1
ATOM 2450 C CA . ASN A 1 162 ? 248.773 265.762 276.730 1.00 68.01 163 ASN A CA 1
ATOM 2451 C C . ASN A 1 162 ? 248.032 266.654 277.723 1.00 68.01 163 ASN A C 1
ATOM 2452 O O . ASN A 1 162 ? 247.099 267.366 277.330 1.00 68.01 163 ASN A O 1
ATOM 2463 N N . ARG A 1 163 ? 248.420 266.638 278.993 1.00 69.95 164 ARG A N 1
ATOM 2464 C CA . ARG A 1 163 ? 247.821 267.491 280.013 1.00 69.95 164 ARG A CA 1
ATOM 2465 C C . ARG A 1 163 ? 246.290 267.417 279.985 1.00 69.95 164 ARG A C 1
ATOM 2466 O O . ARG A 1 163 ? 245.617 268.439 279.848 1.00 69.95 164 ARG A O 1
ATOM 2487 N N . PRO A 1 164 ? 245.718 266.224 280.112 1.00 64.17 165 PRO A N 1
ATOM 2488 C CA . PRO A 1 164 ? 244.258 266.114 280.109 1.00 64.17 165 PRO A CA 1
ATOM 2489 C C . PRO A 1 164 ? 243.647 266.762 281.340 1.00 64.17 165 PRO A C 1
ATOM 2490 O O . PRO A 1 164 ? 244.229 266.759 282.426 1.00 64.17 165 PRO A O 1
ATOM 2501 N N . THR A 1 165 ? 242.452 267.325 281.157 1.00 63.82 166 THR A N 1
ATOM 2502 C CA . THR A 1 165 ? 241.729 267.894 282.289 1.00 63.82 166 THR A CA 1
ATOM 2503 C C . THR A 1 165 ? 241.100 266.805 283.145 1.00 63.82 166 THR A C 1
ATOM 2504 O O . THR A 1 165 ? 241.048 266.930 284.373 1.00 63.82 166 THR A O 1
ATOM 2515 N N . LEU A 1 166 ? 240.612 265.740 282.516 1.00 62.51 167 LEU A N 1
ATOM 2516 C CA . LEU A 1 166 ? 239.988 264.622 283.208 1.00 62.51 167 LEU A CA 1
ATOM 2517 C C . LEU A 1 166 ? 240.641 263.332 282.741 1.00 62.51 167 LEU A C 1
ATOM 2518 O O . LEU A 1 166 ? 240.788 263.112 281.536 1.00 62.51 167 LEU A O 1
ATOM 2534 N N . LEU A 1 167 ? 241.034 262.488 283.688 1.00 60.42 168 LEU A N 1
ATOM 2535 C CA . LEU A 1 167 ? 241.679 261.216 283.395 1.00 60.42 168 LEU A CA 1
ATOM 2536 C C . LEU A 1 167 ? 240.759 260.080 283.816 1.00 60.42 168 LEU A C 1
ATOM 2537 O O . LEU A 1 167 ? 240.333 260.017 284.973 1.00 60.42 168 LEU A O 1
ATOM 2553 N N . LEU A 1 168 ? 240.457 259.188 282.878 1.00 61.54 169 LEU A N 1
ATOM 2554 C CA . LEU A 1 168 ? 239.550 258.071 283.105 1.00 61.54 169 LEU A CA 1
ATOM 2555 C C . LEU A 1 168 ? 240.327 256.767 283.034 1.00 61.54 169 LEU A C 1
ATOM 2556 O O . LEU A 1 168 ? 241.046 256.520 282.061 1.00 61.54 169 LEU A O 1
ATOM 2572 N N . ALA A 1 169 ? 240.178 255.935 284.059 1.00 65.84 170 ALA A N 1
ATOM 2573 C CA . ALA A 1 169 ? 240.827 254.634 284.120 1.00 65.84 170 ALA A CA 1
ATOM 2574 C C . ALA A 1 169 ? 239.761 253.553 284.193 1.00 65.84 170 ALA A C 1
ATOM 2575 O O . ALA A 1 169 ? 238.840 253.639 285.010 1.00 65.84 170 ALA A O 1
ATOM 2582 N N . ASP A 1 170 ? 239.886 252.543 283.339 1.00 68.60 171 ASP A N 1
ATOM 2583 C CA . ASP A 1 170 ? 238.932 251.440 283.254 1.00 68.60 171 ASP A CA 1
ATOM 2584 C C . ASP A 1 170 ? 239.619 250.182 283.777 1.00 68.60 171 ASP A C 1
ATOM 2585 O O . ASP A 1 170 ? 240.209 249.418 283.012 1.00 68.60 171 ASP A O 1
ATOM 2594 N N . GLU A 1 171 ? 239.529 249.965 285.085 1.00 71.16 172 GLU A N 1
ATOM 2595 C CA . GLU A 1 171 ? 240.149 248.820 285.739 1.00 71.16 172 GLU A CA 1
ATOM 2596 C C . GLU A 1 171 ? 241.617 248.710 285.313 1.00 71.16 172 GLU A C 1
ATOM 2597 O O . GLU A 1 171 ? 242.022 247.719 284.707 1.00 71.16 172 GLU A O 1
ATOM 2609 N N . PRO A 1 172 ? 242.429 249.726 285.607 1.00 68.87 173 PRO A N 1
ATOM 2610 C CA . PRO A 1 172 ? 243.827 249.696 285.154 1.00 68.87 173 PRO A CA 1
ATOM 2611 C C . PRO A 1 172 ? 244.635 248.575 285.767 1.00 68.87 173 PRO A C 1
ATOM 2612 O O . PRO A 1 172 ? 245.712 248.252 285.251 1.00 68.87 173 PRO A O 1
ATOM 2623 N N . THR A 1 173 ? 244.158 247.974 286.854 1.00 71.92 174 THR A N 1
ATOM 2624 C CA . THR A 1 173 ? 244.916 246.986 287.609 1.00 71.92 174 THR A CA 1
ATOM 2625 C C . THR A 1 173 ? 244.378 245.573 287.410 1.00 71.92 174 THR A C 1
ATOM 2626 O O . THR A 1 173 ? 244.519 244.719 288.287 1.00 71.92 174 THR A O 1
ATOM 2637 N N . GLY A 1 174 ? 243.757 245.312 286.261 1.00 70.53 175 GLY A N 1
ATOM 2638 C CA . GLY A 1 174 ? 243.175 244.000 286.035 1.00 70.53 175 GLY A CA 1
ATOM 2639 C C . GLY A 1 174 ? 244.211 242.894 285.969 1.00 70.53 175 GLY A C 1
ATOM 2640 O O . GLY A 1 174 ? 244.002 241.804 286.507 1.00 70.53 175 GLY A O 1
ATOM 2644 N N . ASN A 1 175 ? 245.342 243.157 285.315 1.00 71.61 176 ASN A N 1
ATOM 2645 C CA . ASN A 1 175 ? 246.327 242.127 285.008 1.00 71.61 176 ASN A CA 1
ATOM 2646 C C . ASN A 1 175 ? 247.565 242.208 285.895 1.00 71.61 176 ASN A C 1
ATOM 2647 O O . ASN A 1 175 ? 248.640 241.758 285.487 1.00 71.61 176 ASN A O 1
ATOM 2658 N N . LEU A 1 176 ? 247.446 242.773 287.093 1.00 71.52 177 LEU A N 1
ATOM 2659 C CA . LEU A 1 176 ? 248.579 242.906 287.996 1.00 71.52 177 LEU A CA 1
ATOM 2660 C C . LEU A 1 176 ? 248.200 242.425 289.388 1.00 71.52 177 LEU A C 1
ATOM 2661 O O . LEU A 1 176 ? 247.076 242.642 289.848 1.00 71.52 177 LEU A O 1
ATOM 2677 N N . ASP A 1 177 ? 249.152 241.777 290.056 1.00 75.42 178 ASP A N 1
ATOM 2678 C CA . ASP A 1 177 ? 248.949 241.339 291.424 1.00 75.42 178 ASP A CA 1
ATOM 2679 C C . ASP A 1 177 ? 248.943 242.545 292.362 1.00 75.42 178 ASP A C 1
ATOM 2680 O O . ASP A 1 177 ? 249.391 243.632 291.993 1.00 75.42 178 ASP A O 1
ATOM 2689 N N . PRO A 1 178 ? 248.433 242.377 293.586 1.00 77.18 179 PRO A N 1
ATOM 2690 C CA . PRO A 1 178 ? 248.253 243.547 294.464 1.00 77.18 179 PRO A CA 1
ATOM 2691 C C . PRO A 1 178 ? 249.530 244.334 294.707 1.00 77.18 179 PRO A C 1
ATOM 2692 O O . PRO A 1 178 ? 249.467 245.555 294.915 1.00 77.18 179 PRO A O 1
ATOM 2703 N N . GLU A 1 179 ? 250.690 243.675 294.688 1.00 79.03 180 GLU A N 1
ATOM 2704 C CA . GLU A 1 179 ? 251.943 244.383 294.922 1.00 79.03 180 GLU A CA 1
ATOM 2705 C C . GLU A 1 179 ? 252.112 245.532 293.936 1.00 79.03 180 GLU A C 1
ATOM 2706 O O . GLU A 1 179 ? 252.422 246.662 294.329 1.00 79.03 180 GLU A O 1
ATOM 2718 N N . LEU A 1 180 ? 251.908 245.262 292.645 1.00 75.06 181 LEU A N 1
ATOM 2719 C CA . LEU A 1 180 ? 251.959 246.319 291.643 1.00 75.06 181 LEU A CA 1
ATOM 2720 C C . LEU A 1 180 ? 250.701 247.175 291.643 1.00 75.06 181 LEU A C 1
ATOM 2721 O O . LEU A 1 180 ? 250.744 248.326 291.186 1.00 75.06 181 LEU A O 1
ATOM 2737 N N . SER A 1 181 ? 249.586 246.640 292.144 1.00 73.97 182 SER A N 1
ATOM 2738 C CA . SER A 1 181 ? 248.383 247.450 292.287 1.00 73.97 182 SER A CA 1
ATOM 2739 C C . SER A 1 181 ? 248.647 248.650 293.180 1.00 73.97 182 SER A C 1
ATOM 2740 O O . SER A 1 181 ? 248.215 249.770 292.879 1.00 73.97 182 SER A O 1
ATOM 2748 N N . SER A 1 182 ? 249.355 248.433 294.288 1.00 77.64 183 SER A N 1
ATOM 2749 C CA . SER A 1 182 ? 249.668 249.539 295.183 1.00 77.64 183 SER A CA 1
ATOM 2750 C C . SER A 1 182 ? 250.483 250.608 294.467 1.00 77.64 183 SER A C 1
ATOM 2751 O O . SER A 1 182 ? 250.202 251.805 294.600 1.00 77.64 183 SER A O 1
ATOM 2759 N N . ARG A 1 183 ? 251.496 250.198 293.702 1.00 76.68 184 ARG A N 1
ATOM 2760 C CA . ARG A 1 183 ? 252.335 251.170 293.008 1.00 76.68 184 ARG A CA 1
ATOM 2761 C C . ARG A 1 183 ? 251.530 251.963 291.988 1.00 76.68 184 ARG A C 1
ATOM 2762 O O . ARG A 1 183 ? 251.669 253.189 291.893 1.00 76.68 184 ARG A O 1
ATOM 2783 N N . VAL A 1 184 ? 250.683 251.284 291.214 1.00 72.47 185 VAL A N 1
ATOM 2784 C CA . VAL A 1 184 ? 249.887 251.989 290.213 1.00 72.47 185 VAL A CA 1
ATOM 2785 C C . VAL A 1 184 ? 248.936 252.971 290.887 1.00 72.47 185 VAL A C 1
ATOM 2786 O O . VAL A 1 184 ? 248.754 254.105 290.422 1.00 72.47 185 VAL A O 1
ATOM 2799 N N . LEU A 1 185 ? 248.310 252.556 291.990 1.00 73.39 186 LEU A N 1
ATOM 2800 C CA . LEU A 1 185 ? 247.400 253.458 292.687 1.00 73.39 186 LEU A CA 1
ATOM 2801 C C . LEU A 1 185 ? 248.145 254.662 293.250 1.00 73.39 186 LEU A C 1
ATOM 2802 O O . LEU A 1 185 ? 247.630 255.784 293.228 1.00 73.39 186 LEU A O 1
ATOM 2818 N N . ARG A 1 186 ? 249.359 254.452 293.765 1.00 76.89 187 ARG A N 1
ATOM 2819 C CA . ARG A 1 186 ? 250.143 255.579 294.261 1.00 76.89 187 ARG A CA 1
ATOM 2820 C C . ARG A 1 186 ? 250.509 256.532 293.130 1.00 76.89 187 ARG A C 1
ATOM 2821 O O . ARG A 1 186 ? 250.523 257.754 293.316 1.00 76.89 187 ARG A O 1
ATOM 2842 N N . LEU A 1 187 ? 250.821 255.992 291.952 1.00 71.44 188 LEU A N 1
ATOM 2843 C CA . LEU A 1 187 ? 251.098 256.851 290.805 1.00 71.44 188 LEU A CA 1
ATOM 2844 C C . LEU A 1 187 ? 249.874 257.684 290.441 1.00 71.44 188 LEU A C 1
ATOM 2845 O O . LEU A 1 187 ? 249.984 258.887 290.163 1.00 71.44 188 LEU A O 1
ATOM 2861 N N . PHE A 1 188 ? 248.696 257.059 290.443 1.00 70.11 189 PHE A N 1
ATOM 2862 C CA . PHE A 1 188 ? 247.471 257.811 290.187 1.00 70.11 189 PHE A CA 1
ATOM 2863 C C . PHE A 1 188 ? 247.262 258.889 291.243 1.00 70.11 189 PHE A C 1
ATOM 2864 O O . PHE A 1 188 ? 246.818 260.000 290.930 1.00 70.11 189 PHE A O 1
ATOM 2881 N N . GLU A 1 189 ? 247.567 258.575 292.502 1.00 73.95 190 GLU A N 1
ATOM 2882 C CA . GLU A 1 189 ? 247.436 259.569 293.562 1.00 73.95 190 GLU A CA 1
ATOM 2883 C C . GLU A 1 189 ? 248.370 260.747 293.329 1.00 73.95 190 GLU A C 1
ATOM 2884 O O . GLU A 1 189 ? 247.990 261.902 293.546 1.00 73.95 190 GLU A O 1
ATOM 2896 N N . GLU A 1 190 ? 249.604 260.474 292.905 1.00 75.26 191 GLU A N 1
ATOM 2897 C CA . GLU A 1 190 ? 250.528 261.561 292.597 1.00 75.26 191 GLU A CA 1
ATOM 2898 C C . GLU A 1 190 ? 249.983 262.434 291.477 1.00 75.26 191 GLU A C 1
ATOM 2899 O O . GLU A 1 190 ? 250.017 263.669 291.564 1.00 75.26 191 GLU A O 1
ATOM 2911 N N . PHE A 1 191 ? 249.464 261.811 290.418 1.00 72.09 192 PHE A N 1
ATOM 2912 C CA . PHE A 1 191 ? 248.900 262.595 289.325 1.00 72.09 192 PHE A CA 1
ATOM 2913 C C . PHE A 1 191 ? 247.731 263.444 289.808 1.00 72.09 192 PHE A C 1
ATOM 2914 O O . PHE A 1 191 ? 247.568 264.590 289.376 1.00 72.09 192 PHE A O 1
ATOM 2931 N N . ASN A 1 192 ? 246.903 262.899 290.701 1.00 72.05 193 ASN A N 1
ATOM 2932 C CA . ASN A 1 192 ? 245.812 263.693 291.258 1.00 72.05 193 ASN A CA 1
ATOM 2933 C C . ASN A 1 192 ? 246.345 264.867 292.066 1.00 72.05 193 ASN A C 1
ATOM 2934 O O . ASN A 1 192 ? 245.811 265.979 291.987 1.00 72.05 193 ASN A O 1
ATOM 2945 N N . ARG A 1 193 ? 247.394 264.636 292.856 1.00 76.30 194 ARG A N 1
ATOM 2946 C CA . ARG A 1 193 ? 248.009 265.730 293.602 1.00 76.30 194 ARG A CA 1
ATOM 2947 C C . ARG A 1 193 ? 248.493 266.819 292.658 1.00 76.30 194 ARG A C 1
ATOM 2948 O O . ARG A 1 193 ? 248.403 268.011 292.973 1.00 76.30 194 ARG A O 1
ATOM 2969 N N . ALA A 1 194 ? 249.007 266.428 291.490 1.00 73.89 195 ALA A N 1
ATOM 2970 C CA . ALA A 1 194 ? 249.453 267.420 290.518 1.00 73.89 195 ALA A CA 1
ATOM 2971 C C . ALA A 1 194 ? 248.322 268.355 290.114 1.00 73.89 195 ALA A C 1
ATOM 2972 O O . ALA A 1 194 ? 248.577 269.489 289.695 1.00 73.89 195 ALA A O 1
ATOM 2979 N N . GLY A 1 195 ? 247.075 267.903 290.228 1.00 72.56 196 GLY A N 1
ATOM 2980 C CA . GLY A 1 195 ? 245.931 268.738 289.914 1.00 72.56 196 GLY A CA 1
ATOM 2981 C C . GLY A 1 195 ? 245.071 268.191 288.794 1.00 72.56 196 GLY A C 1
ATOM 2982 O O . GLY A 1 195 ? 244.229 268.909 288.245 1.00 72.56 196 GLY A O 1
ATOM 2986 N N . VAL A 1 196 ? 245.266 266.922 288.447 1.00 67.98 197 VAL A N 1
ATOM 2987 C CA . VAL A 1 196 ? 244.539 266.278 287.359 1.00 67.98 197 VAL A CA 1
ATOM 2988 C C . VAL A 1 196 ? 243.366 265.515 287.955 1.00 67.98 197 VAL A C 1
ATOM 2989 O O . VAL A 1 196 ? 243.557 264.600 288.764 1.00 67.98 197 VAL A O 1
ATOM 3002 N N . THR A 1 197 ? 242.153 265.886 287.555 1.00 65.92 198 THR A N 1
ATOM 3003 C CA . THR A 1 197 ? 240.970 265.168 288.005 1.00 65.92 198 THR A CA 1
ATOM 3004 C C . THR A 1 197 ? 241.009 263.733 287.501 1.00 65.92 198 THR A C 1
ATOM 3005 O O . THR A 1 197 ? 241.434 263.465 286.375 1.00 65.92 198 THR A O 1
ATOM 3016 N N . ILE A 1 198 ? 240.564 262.802 288.343 1.00 64.64 199 ILE A N 1
ATOM 3017 C CA . ILE A 1 198 ? 240.574 261.384 288.008 1.00 64.64 199 ILE A CA 1
ATOM 3018 C C . ILE A 1 198 ? 239.240 260.771 288.403 1.00 64.64 199 ILE A C 1
ATOM 3019 O O . ILE A 1 198 ? 238.608 261.184 289.378 1.00 64.64 199 ILE A O 1
ATOM 3035 N N . LEU A 1 199 ? 238.804 259.779 287.616 1.00 64.72 200 LEU A N 1
ATOM 3036 C CA . LEU A 1 199 ? 237.643 258.950 287.943 1.00 64.72 200 LEU A CA 1
ATOM 3037 C C . LEU A 1 199 ? 238.054 257.503 287.681 1.00 64.72 200 LEU A C 1
ATOM 3038 O O . LEU A 1 199 ? 237.873 256.968 286.587 1.00 64.72 200 LEU A O 1
ATOM 3054 N N . LEU A 1 200 ? 238.623 256.871 288.700 1.00 67.85 201 LEU A N 1
ATOM 3055 C CA . LEU A 1 200 ? 239.012 255.475 288.597 1.00 67.85 201 LEU A CA 1
ATOM 3056 C C . LEU A 1 200 ? 237.778 254.583 288.665 1.00 67.85 201 LEU A C 1
ATOM 3057 O O . LEU A 1 200 ? 236.774 254.927 289.289 1.00 67.85 201 LEU A O 1
ATOM 3073 N N . ALA A 1 201 ? 237.855 253.430 288.002 1.00 68.72 202 ALA A N 1
ATOM 3074 C CA . ALA A 1 201 ? 236.762 252.463 287.978 1.00 68.72 202 ALA A CA 1
ATOM 3075 C C . ALA A 1 201 ? 237.321 251.084 288.283 1.00 68.72 202 ALA A C 1
ATOM 3076 O O . ALA A 1 201 ? 238.211 250.605 287.573 1.00 68.72 202 ALA A O 1
ATOM 3083 N N . THR A 1 202 ? 236.797 250.442 289.326 1.00 70.06 203 THR A N 1
ATOM 3084 C CA . THR A 1 202 ? 237.265 249.119 289.709 1.00 70.06 203 THR A CA 1
ATOM 3085 C C . THR A 1 202 ? 236.176 248.392 290.483 1.00 70.06 203 THR A C 1
ATOM 3086 O O . THR A 1 202 ? 235.355 249.016 291.159 1.00 70.06 203 THR A O 1
ATOM 3097 N N . HIS A 1 203 ? 236.186 247.064 290.384 1.00 71.01 204 HIS A N 1
ATOM 3098 C CA . HIS A 1 203 ? 235.295 246.210 291.156 1.00 71.01 204 HIS A CA 1
ATOM 3099 C C . HIS A 1 203 ? 235.975 245.594 292.370 1.00 71.01 204 HIS A C 1
ATOM 3100 O O . HIS A 1 203 ? 235.349 244.798 293.075 1.00 71.01 204 HIS A O 1
ATOM 3114 N N . ASP A 1 204 ? 237.235 245.935 292.627 1.00 73.95 205 ASP A N 1
ATOM 3115 C CA . ASP A 1 204 ? 237.980 245.382 293.753 1.00 73.95 205 ASP A CA 1
ATOM 3116 C C . ASP A 1 204 ? 237.606 246.148 295.016 1.00 73.95 205 ASP A C 1
ATOM 3117 O O . ASP A 1 204 ? 238.038 247.288 295.209 1.00 73.95 205 ASP A O 1
ATOM 3126 N N . ILE A 1 205 ? 236.810 245.521 295.882 1.00 75.29 206 ILE A N 1
ATOM 3127 C CA . ILE A 1 205 ? 236.358 246.196 297.094 1.00 75.29 206 ILE A CA 1
ATOM 3128 C C . ILE A 1 205 ? 237.527 246.451 298.038 1.00 75.29 206 ILE A C 1
ATOM 3129 O O . ILE A 1 205 ? 237.560 247.465 298.743 1.00 75.29 206 ILE A O 1
ATOM 3145 N N . HIS A 1 206 ? 238.495 245.533 298.082 1.00 77.01 207 HIS A N 1
ATOM 3146 C CA . HIS A 1 206 ? 239.619 245.701 298.998 1.00 77.01 207 HIS A CA 1
ATOM 3147 C C . HIS A 1 206 ? 240.400 246.971 298.688 1.00 77.01 207 HIS A C 1
ATOM 3148 O O . HIS A 1 206 ? 240.736 247.741 299.596 1.00 77.01 207 HIS A O 1
ATOM 3162 N N . LEU A 1 207 ? 240.690 247.213 297.408 1.00 73.78 208 LEU A N 1
ATOM 3163 C CA . LEU A 1 207 ? 241.487 248.378 297.040 1.00 73.78 208 LEU A CA 1
ATOM 3164 C C . LEU A 1 207 ? 240.783 249.668 297.435 1.00 73.78 208 LEU A C 1
ATOM 3165 O O . LEU A 1 207 ? 241.396 250.574 298.010 1.00 73.78 208 LEU A O 1
ATOM 3181 N N . VAL A 1 208 ? 239.487 249.768 297.137 1.00 72.51 209 VAL A N 1
ATOM 3182 C CA . VAL A 1 208 ? 238.748 250.980 297.477 1.00 72.51 209 VAL A CA 1
ATOM 3183 C C . VAL A 1 208 ? 238.665 251.150 298.988 1.00 72.51 209 VAL A C 1
ATOM 3184 O O . VAL A 1 208 ? 238.841 252.257 299.510 1.00 72.51 209 VAL A O 1
ATOM 3197 N N . ASN A 1 209 ? 238.398 250.065 299.717 1.00 75.50 210 ASN A N 1
ATOM 3198 C CA . ASN A 1 209 ? 238.335 250.154 301.171 1.00 75.50 210 ASN A CA 1
ATOM 3199 C C . ASN A 1 209 ? 239.681 250.513 301.779 1.00 75.50 210 ASN A C 1
ATOM 3200 O O . ASN A 1 209 ? 239.725 251.015 302.907 1.00 75.50 210 ASN A O 1
ATOM 3211 N N . SER A 1 210 ? 240.778 250.269 301.062 1.00 76.44 211 SER A N 1
ATOM 3212 C CA . SER A 1 210 ? 242.092 250.602 301.601 1.00 76.44 211 SER A CA 1
ATOM 3213 C C . SER A 1 210 ? 242.221 252.098 301.861 1.00 76.44 211 SER A C 1
ATOM 3214 O O . SER A 1 210 ? 242.756 252.512 302.896 1.00 76.44 211 SER A O 1
ATOM 3222 N N . ARG A 1 211 ? 241.736 252.925 300.938 1.00 77.16 212 ARG A N 1
ATOM 3223 C CA . ARG A 1 211 ? 241.919 254.375 301.006 1.00 77.16 212 ARG A CA 1
ATOM 3224 C C . ARG A 1 211 ? 240.567 255.075 301.011 1.00 77.16 212 ARG A C 1
ATOM 3225 O O . ARG A 1 211 ? 239.979 255.301 299.938 1.00 77.16 212 ARG A O 1
ATOM 3246 N N . PRO A 1 212 ? 240.032 255.441 302.175 1.00 75.62 213 PRO A N 1
ATOM 3247 C CA . PRO A 1 212 ? 238.711 256.084 302.234 1.00 75.62 213 PRO A CA 1
ATOM 3248 C C . PRO A 1 212 ? 238.712 257.596 302.062 1.00 75.62 213 PRO A C 1
ATOM 3249 O O . PRO A 1 212 ? 237.654 258.209 302.232 1.00 75.62 213 PRO A O 1
ATOM 3260 N N . GLN A 1 213 ? 239.849 258.217 301.745 1.00 77.76 214 GLN A N 1
ATOM 3261 C CA . GLN A 1 213 ? 239.870 259.669 301.594 1.00 77.76 214 GLN A CA 1
ATOM 3262 C C . GLN A 1 213 ? 238.953 260.116 300.464 1.00 77.76 214 GLN A C 1
ATOM 3263 O O . GLN A 1 213 ? 238.210 261.093 300.606 1.00 77.76 214 GLN A O 1
ATOM 3277 N N . TYR A 1 214 ? 238.986 259.408 299.340 1.00 74.34 215 TYR A N 1
ATOM 3278 C CA . TYR A 1 214 ? 238.285 259.824 298.135 1.00 74.34 215 TYR A CA 1
ATOM 3279 C C . TYR A 1 214 ? 236.843 259.341 298.156 1.00 74.34 215 TYR A C 1
ATOM 3280 O O . TYR A 1 214 ? 236.558 258.213 298.566 1.00 74.34 215 TYR A O 1
ATOM 3298 N N . ARG A 1 215 ? 235.936 260.203 297.705 1.00 71.29 216 ARG A N 1
ATOM 3299 C CA . ARG A 1 215 ? 234.526 259.844 297.665 1.00 71.29 216 ARG A CA 1
ATOM 3300 C C . ARG A 1 215 ? 234.326 258.603 296.806 1.00 71.29 216 ARG A C 1
ATOM 3301 O O . ARG A 1 215 ? 234.947 258.447 295.753 1.00 71.29 216 ARG A O 1
ATOM 3322 N N . HIS A 1 216 ? 233.459 257.710 297.273 1.00 71.44 217 HIS A N 1
ATOM 3323 C CA . HIS A 1 216 ? 233.197 256.438 296.616 1.00 71.44 217 HIS A CA 1
ATOM 3324 C C . HIS A 1 216 ? 231.770 256.420 296.093 1.00 71.44 217 HIS A C 1
ATOM 3325 O O . HIS A 1 216 ? 230.827 256.698 296.840 1.00 71.44 217 HIS A O 1
ATOM 3339 N N . LEU A 1 217 ? 231.617 256.095 294.814 1.00 71.66 218 LEU A N 1
ATOM 3340 C CA . LEU A 1 217 ? 230.313 255.925 294.189 1.00 71.66 218 LEU A CA 1
ATOM 3341 C C . LEU A 1 217 ? 230.147 254.459 293.822 1.00 71.66 218 LEU A C 1
ATOM 3342 O O . LEU A 1 217 ? 230.960 253.906 293.076 1.00 71.66 218 LEU A O 1
ATOM 3358 N N . GLU A 1 218 ? 229.097 253.837 294.343 1.00 73.23 219 GLU A N 1
ATOM 3359 C CA . GLU A 1 218 ? 228.804 252.439 294.072 1.00 73.23 219 GLU A CA 1
ATOM 3360 C C . GLU A 1 218 ? 227.720 252.356 293.008 1.00 73.23 219 GLU A C 1
ATOM 3361 O O . GLU A 1 218 ? 226.671 252.996 293.133 1.00 73.23 219 GLU A O 1
ATOM 3365 N N . LEU A 1 219 ? 227.976 251.568 291.970 1.00 73.16 220 LEU A N 1
ATOM 3366 C CA . LEU A 1 219 ? 227.045 251.381 290.866 1.00 73.16 220 LEU A CA 1
ATOM 3367 C C . LEU A 1 219 ? 226.485 249.969 290.946 1.00 73.16 220 LEU A C 1
ATOM 3368 O O . LEU A 1 219 ? 227.243 248.995 290.902 1.00 73.16 220 LEU A O 1
ATOM 3384 N N . ASN A 1 220 ? 225.162 249.860 291.058 1.00 77.89 221 ASN A N 1
ATOM 3385 C CA . ASN A 1 220 ? 224.504 248.584 291.318 1.00 77.89 221 ASN A CA 1
ATOM 3386 C C . ASN A 1 220 ? 223.324 248.429 290.369 1.00 77.89 221 ASN A C 1
ATOM 3387 O O . ASN A 1 220 ? 222.310 249.119 290.513 1.00 77.89 221 ASN A O 1
ATOM 3398 N N . GLN A 1 221 ? 223.456 247.514 289.410 1.00 79.24 222 GLN A N 1
ATOM 3399 C CA . GLN A 1 221 ? 222.390 247.214 288.456 1.00 79.24 222 GLN A CA 1
ATOM 3400 C C . GLN A 1 221 ? 221.881 248.480 287.772 1.00 79.24 222 GLN A C 1
ATOM 3401 O O . GLN A 1 221 ? 220.679 248.668 287.580 1.00 79.24 222 GLN A O 1
ATOM 3415 N N . GLY A 1 222 ? 222.808 249.359 287.401 1.00 76.25 223 GLY A N 1
ATOM 3416 C CA . GLY A 1 222 ? 222.467 250.572 286.690 1.00 76.25 223 GLY A CA 1
ATOM 3417 C C . GLY A 1 222 ? 222.007 251.725 287.555 1.00 76.25 223 GLY A C 1
ATOM 3418 O O . GLY A 1 222 ? 221.683 252.788 287.012 1.00 76.25 223 GLY A O 1
ATOM 3422 N N . PHE A 1 223 ? 221.965 251.556 288.873 1.00 77.36 224 PHE A N 1
ATOM 3423 C CA . PHE A 1 223 ? 221.600 252.618 289.798 1.00 77.36 224 PHE A CA 1
ATOM 3424 C C . PHE A 1 223 ? 222.830 253.050 290.582 1.00 77.36 224 PHE A C 1
ATOM 3425 O O . PHE A 1 223 ? 223.636 252.213 291.001 1.00 77.36 224 PHE A O 1
ATOM 3442 N N . LEU A 1 224 ? 222.972 254.357 290.775 1.00 74.20 225 LEU A N 1
ATOM 3443 C CA . LEU A 1 224 ? 224.128 254.937 291.449 1.00 74.20 225 LEU A CA 1
ATOM 3444 C C . LEU A 1 224 ? 223.678 255.506 292.788 1.00 74.20 225 LEU A C 1
ATOM 3445 O O . LEU A 1 224 ? 222.958 256.509 292.834 1.00 74.20 225 LEU A O 1
ATOM 3461 N N . SER A 1 225 ? 224.104 254.860 293.876 1.00 80.28 226 SER A N 1
ATOM 3462 C CA . SER A 1 225 ? 223.742 255.332 295.208 1.00 80.28 226 SER A CA 1
ATOM 3463 C C . SER A 1 225 ? 224.518 256.589 295.581 1.00 80.28 226 SER A C 1
ATOM 3464 O O . SER A 1 225 ? 223.970 257.497 296.217 1.00 80.28 226 SER A O 1
ATOM 3472 N N . GLU A 1 226 ? 225.793 256.657 295.200 1.00 77.77 227 GLU A N 1
ATOM 3473 C CA . GLU A 1 226 ? 226.643 257.809 295.502 1.00 77.77 227 GLU A CA 1
ATOM 3474 C C . GLU A 1 226 ? 226.954 257.893 296.995 1.00 77.77 227 GLU A C 1
ATOM 3475 O O . GLU A 1 226 ? 227.055 258.982 297.560 1.00 77.77 227 GLU A O 1
ATOM 3479 N N . VAL A 1 227 ? 227.105 256.739 297.636 1.00 82.69 228 VAL A N 1
ATOM 3480 C CA . VAL A 1 227 ? 227.432 256.688 299.056 1.00 82.69 228 VAL A CA 1
ATOM 3481 C C . VAL A 1 227 ? 228.448 255.581 299.309 1.00 82.69 228 VAL A C 1
ATOM 3482 O O . VAL A 1 227 ? 229.180 255.612 300.297 1.00 82.69 228 VAL A O 1
ATOM 3495 N N . GLY B 1 8 ? 252.878 210.131 283.308 1.00 66.45 9 GLY B N 1
ATOM 3496 C CA . GLY B 1 8 ? 251.753 210.943 283.731 1.00 66.45 9 GLY B CA 1
ATOM 3497 C C . GLY B 1 8 ? 251.180 211.771 282.599 1.00 66.45 9 GLY B C 1
ATOM 3498 O O . GLY B 1 8 ? 251.668 211.717 281.472 1.00 66.45 9 GLY B O 1
ATOM 3501 N N . VAL B 1 9 ? 250.138 212.548 282.902 1.00 65.63 10 VAL B N 1
ATOM 3502 C CA . VAL B 1 9 ? 249.496 213.360 281.879 1.00 65.63 10 VAL B CA 1
ATOM 3503 C C . VAL B 1 9 ? 250.467 214.371 281.293 1.00 65.63 10 VAL B C 1
ATOM 3504 O O . VAL B 1 9 ? 250.283 214.818 280.157 1.00 65.63 10 VAL B O 1
ATOM 3517 N N . ILE B 1 10 ? 251.490 214.761 282.047 1.00 65.89 11 ILE B N 1
ATOM 3518 C CA . ILE B 1 10 ? 252.521 215.659 281.545 1.00 65.89 11 ILE B CA 1
ATOM 3519 C C . ILE B 1 10 ? 253.687 215.648 282.523 1.00 65.89 11 ILE B C 1
ATOM 3520 O O . ILE B 1 10 ? 253.486 215.572 283.739 1.00 65.89 11 ILE B O 1
ATOM 3536 N N . ARG B 1 11 ? 254.909 215.729 282.006 1.00 69.34 12 ARG B N 1
ATOM 3537 C CA . ARG B 1 11 ? 256.090 215.713 282.855 1.00 69.34 12 ARG B CA 1
ATOM 3538 C C . ARG B 1 11 ? 257.185 216.539 282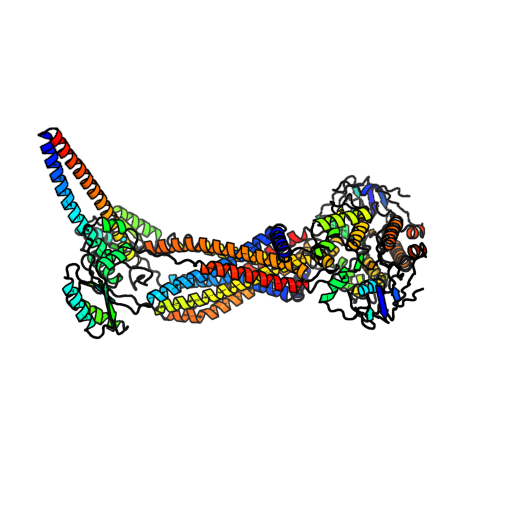.204 1.00 69.34 12 ARG B C 1
ATOM 3539 O O . ARG B 1 11 ? 257.322 216.543 280.978 1.00 69.34 12 ARG B O 1
ATOM 3560 N N . PHE B 1 12 ? 257.963 217.227 283.033 1.00 68.42 13 PHE B N 1
ATOM 3561 C CA . PHE B 1 12 ? 259.077 218.045 282.583 1.00 68.42 13 PHE B CA 1
ATOM 3562 C C . PHE B 1 12 ? 260.377 217.509 283.165 1.00 68.42 13 PHE B C 1
ATOM 3563 O O . PHE B 1 12 ? 260.410 216.992 284.285 1.00 68.42 13 PHE B O 1
ATOM 3580 N N . GLN B 1 13 ? 261.453 217.639 282.390 1.00 71.66 14 GLN B N 1
ATOM 3581 C CA . GLN B 1 13 ? 262.787 217.185 282.784 1.00 71.66 14 GLN B CA 1
ATOM 3582 C C . GLN B 1 13 ? 263.753 218.345 282.559 1.00 71.66 14 GLN B C 1
ATOM 3583 O O . GLN B 1 13 ? 264.347 218.466 281.485 1.00 71.66 14 GLN B O 1
ATOM 3597 N N . GLN B 1 14 ? 263.906 219.197 283.571 1.00 76.47 15 GLN B N 1
ATOM 3598 C CA . GLN B 1 14 ? 264.865 220.300 283.520 1.00 76.47 15 GLN B CA 1
ATOM 3599 C C . GLN B 1 14 ? 264.634 221.182 282.296 1.00 76.47 15 GLN B C 1
ATOM 3600 O O . GLN B 1 14 ? 265.579 221.606 281.628 1.00 76.47 15 GLN B O 1
ATOM 3614 N N . VAL B 1 15 ? 263.372 221.459 281.991 1.00 73.55 16 VAL B N 1
ATOM 3615 C CA . VAL B 1 15 ? 263.038 222.302 280.850 1.00 73.55 16 VAL B CA 1
ATOM 3616 C C . VAL B 1 15 ? 263.282 223.759 281.213 1.00 73.55 16 VAL B C 1
ATOM 3617 O O . VAL B 1 15 ? 262.991 224.194 282.333 1.00 73.55 16 VAL B O 1
ATOM 3630 N N . SER B 1 16 ? 263.824 224.517 280.263 1.00 74.92 17 SER B N 1
ATOM 3631 C CA . SER B 1 16 ? 264.090 225.934 280.462 1.00 74.92 17 SER B CA 1
ATOM 3632 C C . SER B 1 16 ? 263.918 226.659 279.136 1.00 74.92 17 SER B C 1
ATOM 3633 O O . SER B 1 16 ? 264.245 226.114 278.079 1.00 74.92 17 SER B O 1
ATOM 3641 N N . LYS B 1 17 ? 263.408 227.887 279.200 1.00 72.93 18 LYS B N 1
ATOM 3642 C CA . LYS B 1 17 ? 263.183 228.710 278.020 1.00 72.93 18 LYS B CA 1
ATOM 3643 C C . LYS B 1 17 ? 263.921 230.032 278.161 1.00 72.93 18 LYS B C 1
ATOM 3644 O O . LYS B 1 17 ? 263.899 230.649 279.230 1.00 72.93 18 LYS B O 1
ATOM 3663 N N . ALA B 1 18 ? 264.568 230.461 277.079 1.00 75.86 19 ALA B N 1
ATOM 3664 C CA . ALA B 1 18 ? 265.260 231.743 277.021 1.00 75.86 19 ALA B CA 1
ATOM 3665 C C . ALA B 1 18 ? 264.764 232.504 275.802 1.00 75.86 19 ALA B C 1
ATOM 3666 O O . ALA B 1 18 ? 264.844 231.997 274.679 1.00 75.86 19 ALA B O 1
ATOM 3673 N N . TYR B 1 19 ? 264.260 233.714 276.021 1.00 75.07 20 TYR B N 1
ATOM 3674 C CA . TYR B 1 19 ? 263.746 234.515 274.924 1.00 75.07 20 TYR B CA 1
ATOM 3675 C C . TYR B 1 19 ? 264.892 235.100 274.102 1.00 75.07 20 TYR B C 1
ATOM 3676 O O . TYR B 1 19 ? 266.058 235.092 274.505 1.00 75.07 20 TYR B O 1
ATOM 3694 N N . ARG B 1 20 ? 264.541 235.611 272.920 1.00 82.72 21 ARG B N 1
ATOM 3695 C CA . ARG B 1 20 ? 265.547 236.185 272.031 1.00 82.72 21 ARG B CA 1
ATOM 3696 C C . ARG B 1 20 ? 266.224 237.390 272.671 1.00 82.72 21 ARG B C 1
ATOM 3697 O O . ARG B 1 20 ? 267.433 237.594 272.504 1.00 82.72 21 ARG B O 1
ATOM 3718 N N . GLY B 1 21 ? 265.462 238.202 273.408 1.00 79.93 22 GLY B N 1
ATOM 3719 C CA . GLY B 1 21 ? 266.041 239.381 274.029 1.00 79.93 22 GLY B CA 1
ATOM 3720 C C . GLY B 1 21 ? 267.130 239.055 275.032 1.00 79.93 22 GLY B C 1
ATOM 3721 O O . GLY B 1 21 ? 267.998 239.888 275.303 1.00 79.93 22 GLY B O 1
ATOM 3725 N N . GLY B 1 22 ? 267.104 237.845 275.589 1.00 78.91 23 GLY B N 1
ATOM 3726 C CA . GLY B 1 22 ? 268.032 237.434 276.623 1.00 78.91 23 GLY B CA 1
ATOM 3727 C C . GLY B 1 22 ? 267.400 237.237 277.982 1.00 78.91 23 GLY B C 1
ATOM 3728 O O . GLY B 1 22 ? 268.086 236.782 278.905 1.00 78.91 23 GLY B O 1
ATOM 3732 N N . ARG B 1 23 ? 266.121 237.566 278.139 1.00 77.80 24 ARG B N 1
ATOM 3733 C CA . ARG B 1 23 ? 265.421 237.339 279.393 1.00 77.80 24 ARG B CA 1
ATOM 3734 C C . ARG B 1 23 ? 264.879 235.917 279.428 1.00 77.80 24 ARG B C 1
ATOM 3735 O O . ARG B 1 23 ? 264.374 235.408 278.424 1.00 77.80 24 ARG B O 1
ATOM 3756 N N . GLN B 1 24 ? 264.986 235.275 280.588 1.00 76.18 25 GLN B N 1
ATOM 3757 C CA . GLN B 1 24 ? 264.615 233.874 280.748 1.00 76.18 25 GLN B CA 1
ATOM 3758 C C . GLN B 1 24 ? 263.348 233.772 281.584 1.00 76.18 25 GLN B C 1
ATOM 3759 O O . GLN B 1 24 ? 263.340 234.156 282.758 1.00 76.18 25 GLN B O 1
ATOM 3773 N N . ALA B 1 25 ? 262.282 233.255 280.971 1.00 74.09 26 ALA B N 1
ATOM 3774 C CA . ALA B 1 25 ? 261.031 233.054 281.691 1.00 74.09 26 ALA B CA 1
ATOM 3775 C C . ALA B 1 25 ? 261.120 231.863 282.638 1.00 74.09 26 ALA B C 1
ATOM 3776 O O . ALA B 1 25 ? 260.642 231.932 283.776 1.00 74.09 26 ALA B O 1
ATOM 3783 N N . LEU B 1 26 ? 261.731 230.765 282.190 1.00 73.40 27 LEU B N 1
ATOM 3784 C CA . LEU B 1 26 ? 261.773 229.516 282.941 1.00 73.40 27 LEU B CA 1
ATOM 3785 C C . LEU B 1 26 ? 263.208 229.035 283.071 1.00 73.40 27 LEU B C 1
ATOM 3786 O O . LEU B 1 26 ? 264.000 229.161 282.133 1.00 73.40 27 LEU B O 1
ATOM 3802 N N . GLN B 1 27 ? 263.536 228.478 284.236 1.00 75.92 28 GLN B N 1
ATOM 3803 C CA . GLN B 1 27 ? 264.880 227.977 284.507 1.00 75.92 28 GLN B CA 1
ATOM 3804 C C . GLN B 1 27 ? 264.770 226.736 285.382 1.00 75.92 28 GLN B C 1
ATOM 3805 O O . GLN B 1 27 ? 264.454 226.840 286.570 1.00 75.92 28 GLN B O 1
ATOM 3819 N N . LYS B 1 28 ? 265.039 225.572 284.797 1.00 77.39 29 LYS B N 1
ATOM 3820 C CA . LYS B 1 28 ? 265.055 224.303 285.519 1.00 77.39 29 LYS B CA 1
ATOM 3821 C C . LYS B 1 28 ? 263.769 224.114 286.324 1.00 77.39 29 LYS B C 1
ATOM 3822 O O . LYS B 1 28 ? 263.768 224.077 287.554 1.00 77.39 29 LYS B O 1
ATOM 3841 N N . VAL B 1 29 ? 262.659 223.999 285.597 1.00 73.25 30 VAL B N 1
ATOM 3842 C CA . VAL B 1 29 ? 261.352 223.734 286.186 1.00 73.25 30 VAL B CA 1
ATOM 3843 C C . VAL B 1 29 ? 261.022 222.266 285.969 1.00 73.25 30 VAL B C 1
ATOM 3844 O O . VAL B 1 29 ? 261.176 221.746 284.857 1.00 73.25 30 VAL B O 1
ATOM 3857 N N . ASP B 1 30 ? 260.585 221.592 287.031 1.00 72.68 31 ASP B N 1
ATOM 3858 C CA . ASP B 1 30 ? 260.309 220.160 286.983 1.00 72.68 31 ASP B CA 1
ATOM 3859 C C . ASP B 1 30 ? 259.090 219.869 287.843 1.00 72.68 31 ASP B C 1
ATOM 3860 O O . ASP B 1 30 ? 259.109 220.123 289.051 1.00 72.68 31 ASP B O 1
ATOM 3869 N N . PHE B 1 31 ? 258.035 219.341 287.226 1.00 68.29 32 PHE B N 1
ATOM 3870 C CA . PHE B 1 31 ? 256.854 218.920 287.963 1.00 68.29 32 PHE B CA 1
ATOM 3871 C C . PHE B 1 31 ? 256.164 217.803 287.196 1.00 68.29 32 PHE B C 1
ATOM 3872 O O . PHE B 1 31 ? 256.361 217.635 285.990 1.00 68.29 32 PHE B O 1
ATOM 3889 N N . HIS B 1 32 ? 255.349 217.039 287.916 1.00 68.13 33 HIS B N 1
ATOM 3890 C CA . HIS B 1 32 ? 254.684 215.859 287.384 1.00 68.13 33 HIS B CA 1
ATOM 3891 C C . HIS B 1 32 ? 253.209 215.903 287.751 1.00 68.13 33 HIS B C 1
ATOM 3892 O O . HIS B 1 32 ? 252.857 216.235 288.886 1.00 68.13 33 HIS B O 1
ATOM 3906 N N . LEU B 1 33 ? 252.348 215.571 286.791 1.00 65.27 34 LEU B N 1
ATOM 3907 C CA . LEU B 1 33 ? 250.906 215.554 286.998 1.00 65.27 34 LEU B CA 1
ATOM 3908 C C . LEU B 1 33 ? 250.364 214.157 286.739 1.00 65.27 34 LEU B C 1
ATOM 3909 O O . LEU B 1 33 ? 250.618 213.574 285.680 1.00 65.27 34 LEU B O 1
ATOM 3925 N N . ARG B 1 34 ? 249.613 213.634 287.701 1.00 69.62 35 ARG B N 1
ATOM 3926 C CA . ARG B 1 34 ? 248.939 212.354 287.567 1.00 69.62 35 ARG B CA 1
ATOM 3927 C C . ARG B 1 34 ? 247.489 212.579 287.162 1.00 69.62 35 ARG B C 1
ATOM 3928 O O . ARG B 1 34 ? 246.857 213.557 287.568 1.00 69.62 35 ARG B O 1
ATOM 3949 N N . ARG B 1 35 ? 246.967 211.659 286.355 1.00 69.07 36 ARG B N 1
ATOM 3950 C CA . ARG B 1 35 ? 245.637 211.829 285.788 1.00 69.07 36 ARG B CA 1
ATOM 3951 C C . ARG B 1 35 ? 244.603 212.027 286.888 1.00 69.07 36 ARG B C 1
ATOM 3952 O O . ARG B 1 35 ? 244.581 211.291 287.879 1.00 69.07 36 ARG B O 1
ATOM 3973 N N . GLY B 1 36 ? 243.746 213.031 286.710 1.00 67.06 37 GLY B N 1
ATOM 3974 C CA . GLY B 1 36 ? 242.699 213.348 287.650 1.00 67.06 37 GLY B CA 1
ATOM 3975 C C . GLY B 1 36 ? 243.035 214.464 288.620 1.00 67.06 37 GLY B C 1
ATOM 3976 O O . GLY B 1 36 ? 242.119 215.039 289.218 1.00 67.06 37 GLY B O 1
ATOM 3980 N N . GLU B 1 37 ? 244.313 214.791 288.785 1.00 68.77 38 GLU B N 1
ATOM 3981 C CA . GLU B 1 37 ? 244.706 215.803 289.750 1.00 68.77 38 GLU B CA 1
ATOM 3982 C C . GLU B 1 37 ? 244.368 217.202 289.241 1.00 68.77 38 GLU B C 1
ATOM 3983 O O . GLU B 1 37 ? 244.072 217.413 288.064 1.00 68.77 38 GLU B O 1
ATOM 3995 N N . MET B 1 38 ? 244.410 218.165 290.160 1.00 67.23 39 MET B N 1
ATOM 3996 C CA . MET B 1 38 ? 244.212 219.569 289.845 1.00 67.23 39 MET B CA 1
ATOM 3997 C C . MET B 1 38 ? 245.292 220.390 290.535 1.00 67.23 39 MET B C 1
ATOM 3998 O O . MET B 1 38 ? 245.734 220.057 291.637 1.00 67.23 39 MET B O 1
ATOM 4012 N N . ALA B 1 39 ? 245.718 221.467 289.875 1.00 65.68 40 ALA B N 1
ATOM 4013 C CA . ALA B 1 39 ? 246.794 222.310 290.379 1.00 65.68 40 ALA B CA 1
ATOM 4014 C C . ALA B 1 39 ? 246.451 223.771 290.131 1.00 65.68 40 ALA B C 1
ATOM 4015 O O . ALA B 1 39 ? 245.630 224.096 289.270 1.00 65.68 40 ALA B O 1
ATOM 4022 N N . PHE B 1 40 ? 247.090 224.658 290.900 1.00 67.71 41 PHE B N 1
ATOM 4023 C CA . PHE B 1 40 ? 246.806 226.086 290.820 1.00 67.71 41 PHE B CA 1
ATOM 4024 C C . PHE B 1 40 ? 247.912 226.918 290.182 1.00 67.71 41 PHE B C 1
ATOM 4025 O O . PHE B 1 40 ? 247.610 227.971 289.616 1.00 67.71 41 PHE B O 1
ATOM 4042 N N . LEU B 1 41 ? 249.170 226.488 290.254 1.00 68.01 42 LEU B N 1
ATOM 4043 C CA . LEU B 1 41 ? 250.264 227.160 289.550 1.00 68.01 42 LEU B CA 1
ATOM 4044 C C . LEU B 1 41 ? 250.311 228.653 289.874 1.00 68.01 42 LEU B C 1
ATOM 4045 O O . LEU B 1 41 ? 250.293 229.510 288.990 1.00 68.01 42 LEU B O 1
ATOM 4061 N N . GLY B 1 42 ? 250.368 228.968 291.164 1.00 70.59 43 GLY B N 1
ATOM 4062 C CA . GLY B 1 42 ? 250.434 230.360 291.572 1.00 70.59 43 GLY B CA 1
ATOM 4063 C C . GLY B 1 42 ? 251.735 231.020 291.156 1.00 70.59 43 GLY B C 1
ATOM 4064 O O . GLY B 1 42 ? 252.780 230.381 291.035 1.00 70.59 43 GLY B O 1
ATOM 4068 N N . GLY B 1 43 ? 251.663 232.330 290.930 1.00 71.87 44 GLY B N 1
ATOM 4069 C CA . GLY B 1 43 ? 252.834 233.102 290.559 1.00 71.87 44 GLY B CA 1
ATOM 4070 C C . GLY B 1 43 ? 252.596 234.577 290.795 1.00 71.87 44 GLY B C 1
ATOM 4071 O O . GLY B 1 43 ? 251.488 235.005 291.125 1.00 71.87 44 GLY B O 1
ATOM 4075 N N . HIS B 1 44 ? 253.659 235.358 290.617 1.00 72.56 45 HIS B N 1
ATOM 4076 C CA . HIS B 1 44 ? 253.599 236.799 290.800 1.00 72.56 45 HIS B CA 1
ATOM 4077 C C . HIS B 1 44 ? 253.314 237.480 289.461 1.00 72.56 45 HIS B C 1
ATOM 4078 O O . HIS B 1 44 ? 253.027 236.826 288.456 1.00 72.56 45 HIS B O 1
ATOM 4092 N N . SER B 1 45 ? 253.400 238.814 289.434 1.00 70.23 46 SER B N 1
ATOM 4093 C CA . SER B 1 45 ? 253.074 239.552 288.217 1.00 70.23 46 SER B CA 1
ATOM 4094 C C . SER B 1 45 ? 253.975 239.131 287.063 1.00 70.23 46 SER B C 1
ATOM 4095 O O . SER B 1 45 ? 253.554 239.142 285.902 1.00 70.23 46 SER B O 1
ATOM 4099 N N . GLY B 1 46 ? 255.217 238.758 287.363 1.00 69.36 47 GLY B N 1
ATOM 4100 C CA . GLY B 1 46 ? 256.126 238.262 286.352 1.00 69.36 47 GLY B CA 1
ATOM 4101 C C . GLY B 1 46 ? 256.075 236.752 286.263 1.00 69.36 47 GLY B C 1
ATOM 4102 O O . GLY B 1 46 ? 255.074 236.190 285.816 1.00 69.36 47 GLY B O 1
ATOM 4106 N N . ALA B 1 47 ? 257.146 236.079 286.682 1.00 71.84 48 ALA B N 1
ATOM 4107 C CA . ALA B 1 47 ? 257.145 234.623 286.762 1.00 71.84 48 ALA B CA 1
ATOM 4108 C C . ALA B 1 47 ? 256.932 234.011 285.382 1.00 71.84 48 ALA B C 1
ATOM 4109 O O . ALA B 1 47 ? 257.169 234.672 284.366 1.00 71.84 48 ALA B O 1
ATOM 4116 N N . GLY B 1 48 ? 256.480 232.757 285.331 1.00 71.24 49 GLY B N 1
ATOM 4117 C CA . GLY B 1 48 ? 256.331 232.058 284.067 1.00 71.24 49 GLY B CA 1
ATOM 4118 C C . GLY B 1 48 ? 254.996 231.367 283.854 1.00 71.24 49 GLY B C 1
ATOM 4119 O O . GLY B 1 48 ? 254.940 230.342 283.167 1.00 71.24 49 GLY B O 1
ATOM 4123 N N . LYS B 1 49 ? 253.915 231.905 284.420 1.00 69.87 50 LYS B N 1
ATOM 4124 C CA . LYS B 1 49 ? 252.618 231.251 284.284 1.00 69.87 50 LYS B CA 1
ATOM 4125 C C . LYS B 1 49 ? 252.190 231.182 282.822 1.00 69.87 50 LYS B C 1
ATOM 4126 O O . LYS B 1 49 ? 251.927 230.098 282.284 1.00 69.87 50 LYS B O 1
ATOM 4145 N N . SER B 1 50 ? 252.151 232.333 282.150 1.00 67.77 51 SER B N 1
ATOM 4146 C CA . SER B 1 50 ? 251.711 232.357 280.759 1.00 67.77 51 SER B CA 1
ATOM 4147 C C . SER B 1 50 ? 252.692 231.612 279.866 1.00 67.77 51 SER B C 1
ATOM 4148 O O . SER B 1 50 ? 252.283 230.905 278.941 1.00 67.77 51 SER B O 1
ATOM 4155 N N . THR B 1 51 ? 253.992 231.763 280.124 1.00 70.49 52 THR B N 1
ATOM 4156 C CA . THR B 1 51 ? 254.982 231.025 279.349 1.00 70.49 52 THR B CA 1
ATOM 4157 C C . THR B 1 51 ? 254.819 229.527 279.546 1.00 70.49 52 THR B C 1
ATOM 4158 O O . THR B 1 51 ? 254.970 228.750 278.600 1.00 70.49 52 THR B O 1
ATOM 4169 N N . LEU B 1 52 ? 254.527 229.097 280.773 1.00 68.11 53 LEU B N 1
ATOM 4170 C CA . LEU B 1 52 ? 254.302 227.677 281.016 1.00 68.11 53 LEU B CA 1
ATOM 4171 C C . LEU B 1 52 ? 253.090 227.172 280.246 1.00 68.11 53 LEU B C 1
ATOM 4172 O O . LEU B 1 52 ? 253.135 226.094 279.635 1.00 68.11 53 LEU B O 1
ATOM 4188 N N . LEU B 1 53 ? 251.992 227.929 280.271 1.00 66.10 54 LEU B N 1
ATOM 4189 C CA . LEU B 1 53 ? 250.795 227.497 279.556 1.00 66.10 54 LEU B CA 1
ATOM 4190 C C . LEU B 1 53 ? 251.021 227.491 278.049 1.00 66.10 54 LEU B C 1
ATOM 4191 O O . LEU B 1 53 ? 250.429 226.680 277.330 1.00 66.10 54 LEU B O 1
ATOM 4207 N N . LYS B 1 54 ? 251.851 228.405 277.545 1.00 66.96 55 LYS B N 1
ATOM 4208 C CA . LYS B 1 54 ? 252.189 228.376 276.125 1.00 66.96 55 LYS B CA 1
ATOM 4209 C C . LYS B 1 54 ? 253.056 227.167 275.794 1.00 66.96 55 LYS B C 1
ATOM 4210 O O . LYS B 1 54 ? 252.849 226.511 274.769 1.00 66.96 55 LYS B O 1
ATOM 4229 N N . LEU B 1 55 ? 254.025 226.852 276.655 1.00 67.37 56 LEU B N 1
ATOM 4230 C CA . LEU B 1 55 ? 254.901 225.713 276.402 1.00 67.37 56 LEU B CA 1
ATOM 4231 C C . LEU B 1 55 ? 254.117 224.410 276.383 1.00 67.37 56 LEU B C 1
ATOM 4232 O O . LEU B 1 55 ? 254.336 223.559 275.513 1.00 67.37 56 LEU B O 1
ATOM 4248 N N . ILE B 1 56 ? 253.201 224.233 277.337 1.00 63.83 57 ILE B N 1
ATOM 4249 C CA . ILE B 1 56 ? 252.529 222.944 277.485 1.00 63.83 57 ILE B CA 1
ATOM 4250 C C . ILE B 1 56 ? 251.788 222.574 276.205 1.00 63.83 57 ILE B C 1
ATOM 4251 O O . ILE B 1 56 ? 251.838 221.425 275.752 1.00 63.83 57 ILE B O 1
ATOM 4267 N N . CYS B 1 57 ? 251.088 223.536 275.601 1.00 63.14 58 CYS B N 1
ATOM 4268 C CA . CYS B 1 57 ? 250.310 223.284 274.395 1.00 63.14 58 CYS B CA 1
ATOM 4269 C C . CYS B 1 57 ? 251.116 223.492 273.117 1.00 63.14 58 CYS B C 1
ATOM 4270 O O . CYS B 1 57 ? 250.528 223.659 272.044 1.00 63.14 58 CYS B O 1
ATOM 4278 N N . ALA B 1 58 ? 252.444 223.496 273.212 1.00 62.76 59 ALA B N 1
ATOM 4279 C CA . ALA B 1 58 ? 253.338 223.447 272.057 1.00 62.76 59 ALA B CA 1
ATOM 4280 C C . ALA B 1 58 ? 253.249 224.687 271.173 1.00 62.76 59 ALA B C 1
ATOM 4281 O O . ALA B 1 58 ? 253.664 224.648 270.012 1.00 62.76 59 ALA B O 1
ATOM 4288 N N . ILE B 1 59 ? 252.720 225.799 271.685 1.00 64.63 60 ILE B N 1
ATOM 4289 C CA . ILE B 1 59 ? 252.733 227.033 270.905 1.00 64.63 60 ILE B CA 1
ATOM 4290 C C . ILE B 1 59 ? 254.161 227.532 270.726 1.00 64.63 60 ILE B C 1
ATOM 4291 O O . ILE B 1 59 ? 254.510 228.091 269.680 1.00 64.63 60 ILE B O 1
ATOM 4307 N N . GLU B 1 60 ? 255.003 227.351 271.740 1.00 69.45 61 GLU B N 1
ATOM 4308 C CA . GLU B 1 60 ? 256.410 227.717 271.679 1.00 69.45 61 GLU B CA 1
ATOM 4309 C C . GLU B 1 60 ? 257.248 226.545 272.162 1.00 69.45 61 GLU B C 1
ATOM 4310 O O . GLU B 1 60 ? 256.883 225.869 273.127 1.00 69.45 61 GLU B O 1
ATOM 4322 N N . ARG B 1 61 ? 258.360 226.299 271.483 1.00 71.82 62 ARG B N 1
ATOM 4323 C CA . ARG B 1 61 ? 259.184 225.151 271.820 1.00 71.82 62 ARG B CA 1
ATOM 4324 C C . ARG B 1 61 ? 260.170 225.498 272.935 1.00 71.82 62 ARG B C 1
ATOM 4325 O O . ARG B 1 61 ? 260.530 226.663 273.117 1.00 71.82 62 ARG B O 1
ATOM 4346 N N . PRO B 1 62 ? 260.618 224.505 273.695 1.00 71.45 63 PRO B N 1
ATOM 4347 C CA . PRO B 1 62 ? 261.599 224.747 274.755 1.00 71.45 63 PRO B CA 1
ATOM 4348 C C . PRO B 1 62 ? 263.011 224.780 274.181 1.00 71.45 63 PRO B C 1
ATOM 4349 O O . PRO B 1 62 ? 263.221 224.667 272.975 1.00 71.45 63 PRO B O 1
ATOM 4360 N N . THR B 1 63 ? 263.986 224.937 275.072 1.00 73.89 64 THR B N 1
ATOM 4361 C CA . THR B 1 63 ? 265.390 225.002 274.684 1.00 73.89 64 THR B CA 1
ATOM 4362 C C . THR B 1 63 ? 266.268 223.988 275.397 1.00 73.89 64 THR B C 1
ATOM 4363 O O . THR B 1 63 ? 267.120 223.365 274.759 1.00 73.89 64 THR B O 1
ATOM 4374 N N . ASP B 1 64 ? 266.089 223.803 276.705 1.00 77.64 65 ASP B N 1
ATOM 4375 C CA . ASP B 1 64 ? 267.013 223.005 277.507 1.00 77.64 65 ASP B CA 1
ATOM 4376 C C . ASP B 1 64 ? 266.561 221.556 277.668 1.00 77.64 65 ASP B C 1
ATOM 4377 O O . ASP B 1 64 ? 267.281 220.633 277.277 1.00 77.64 65 ASP B O 1
ATOM 4381 N N . GLY B 1 65 ? 265.384 221.340 278.236 1.00 74.71 66 GLY B N 1
ATOM 4382 C CA . GLY B 1 65 ? 264.946 220.026 278.665 1.00 74.71 66 GLY B CA 1
ATOM 4383 C C . GLY B 1 65 ? 264.057 219.330 277.658 1.00 74.71 66 GLY B C 1
ATOM 4384 O O . GLY B 1 65 ? 264.124 219.584 276.450 1.00 74.71 66 GLY B O 1
ATOM 4388 N N . LYS B 1 66 ? 263.215 218.432 278.165 1.00 71.22 67 LYS B N 1
ATOM 4389 C CA . LYS B 1 66 ? 262.285 217.664 277.353 1.00 71.22 67 LYS B CA 1
ATOM 4390 C C . LYS B 1 66 ? 260.915 217.664 278.015 1.00 71.22 67 LYS B C 1
ATOM 4391 O O . LYS B 1 66 ? 260.790 217.836 279.230 1.00 71.22 67 LYS B O 1
ATOM 4410 N N . ILE B 1 67 ? 259.884 217.467 277.198 1.00 67.40 68 ILE B N 1
ATOM 4411 C CA . ILE B 1 67 ? 258.502 217.431 277.658 1.00 67.40 68 ILE B CA 1
ATOM 4412 C C . ILE B 1 67 ? 257.876 216.127 277.190 1.00 67.40 68 ILE B C 1
ATOM 4413 O O . ILE B 1 67 ? 258.014 215.754 276.020 1.00 67.40 68 ILE B O 1
ATOM 4429 N N . SER B 1 68 ? 257.193 215.437 278.099 1.00 68.81 69 SER B N 1
ATOM 4430 C CA . SER B 1 68 ? 256.490 214.200 277.789 1.00 68.81 69 SER B CA 1
ATOM 4431 C C . SER B 1 68 ? 255.016 214.374 278.118 1.00 68.81 69 SER B C 1
ATOM 4432 O O . SER B 1 68 ? 254.672 214.758 279.239 1.00 68.81 69 SER B O 1
ATOM 4440 N N . PHE B 1 69 ? 254.151 214.086 277.146 1.00 65.01 70 PHE B N 1
ATOM 4441 C CA . PHE B 1 69 ? 252.711 214.238 277.336 1.00 65.01 70 PHE B CA 1
ATOM 4442 C C . PHE B 1 69 ? 252.091 212.967 277.914 1.00 65.01 70 PHE B C 1
ATOM 4443 O O . PHE B 1 69 ? 251.521 212.989 279.008 1.00 65.01 70 PHE B O 1
ATOM 4460 N N . ASN B 1 70 ? 252.199 211.857 277.193 1.00 67.62 71 ASN B N 1
ATOM 4461 C CA . ASN B 1 70 ? 251.743 210.558 277.679 1.00 67.6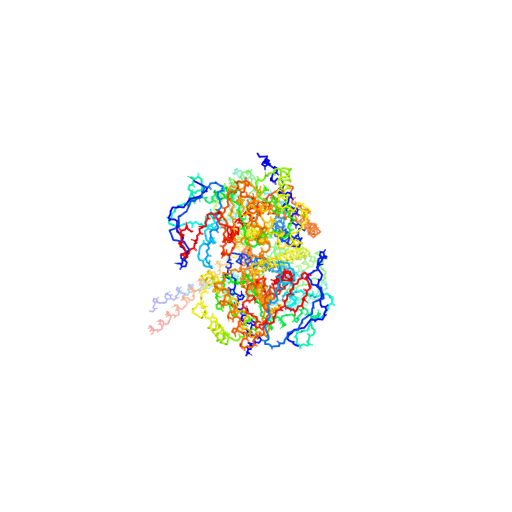2 71 ASN B CA 1
ATOM 4462 C C . ASN B 1 70 ? 252.819 209.516 277.403 1.00 67.62 71 ASN B C 1
ATOM 4463 O O . ASN B 1 70 ? 252.552 208.422 276.906 1.00 67.62 71 ASN B O 1
ATOM 4474 N N . GLY B 1 71 ? 254.061 209.858 277.730 1.00 71.72 72 GLY B N 1
ATOM 4475 C CA . GLY B 1 71 ? 255.198 209.040 277.380 1.00 71.72 72 GLY B CA 1
ATOM 4476 C C . GLY B 1 71 ? 255.777 209.327 276.014 1.00 71.72 72 GLY B C 1
ATOM 4477 O O . GLY B 1 71 ? 256.807 208.739 275.660 1.00 71.72 72 GLY B O 1
ATOM 4481 N N . HIS B 1 72 ? 255.155 210.211 275.240 1.00 72.72 73 HIS B N 1
ATOM 4482 C CA . HIS B 1 72 ? 255.644 210.593 273.923 1.00 72.72 73 HIS B CA 1
ATOM 4483 C C . HIS B 1 72 ? 256.338 211.943 274.024 1.00 72.72 73 HIS B C 1
ATOM 4484 O O . HIS B 1 72 ? 255.757 212.909 274.528 1.00 72.72 73 HIS B O 1
ATOM 4498 N N . ASP B 1 73 ? 257.577 212.007 273.545 1.00 72.36 74 ASP B N 1
ATOM 4499 C CA . ASP B 1 73 ? 258.333 213.248 273.619 1.00 72.36 74 ASP B CA 1
ATOM 4500 C C . ASP B 1 73 ? 257.638 214.342 272.820 1.00 72.36 74 ASP B C 1
ATOM 4501 O O . ASP B 1 73 ? 257.225 214.129 271.677 1.00 72.36 74 ASP B O 1
ATOM 4510 N N . ILE B 1 74 ? 257.507 215.516 273.431 1.00 66.60 75 ILE B N 1
ATOM 4511 C CA . ILE B 1 74 ? 256.984 216.702 272.768 1.00 66.60 75 ILE B CA 1
ATOM 4512 C C . ILE B 1 74 ? 258.073 217.746 272.570 1.00 66.60 75 ILE B C 1
ATOM 4513 O O . ILE B 1 74 ? 257.783 218.874 272.157 1.00 66.60 75 ILE B O 1
ATOM 4529 N N . THR B 1 75 ? 259.328 217.396 272.857 1.00 69.18 76 THR B N 1
ATOM 4530 C CA . THR B 1 75 ? 260.411 218.367 272.756 1.00 69.18 76 THR B CA 1
ATOM 4531 C C . THR B 1 75 ? 260.567 218.867 271.328 1.00 69.18 76 THR B C 1
ATOM 4532 O O . THR B 1 75 ? 260.671 220.075 271.087 1.00 69.18 76 THR B O 1
ATOM 4543 N N . ARG B 1 76 ? 260.579 217.951 270.364 1.00 70.59 77 ARG B N 1
ATOM 4544 C CA . ARG B 1 76 ? 260.804 218.267 268.957 1.00 70.59 77 ARG B CA 1
ATOM 4545 C C . ARG B 1 76 ? 259.688 217.687 268.104 1.00 70.59 77 ARG B C 1
ATOM 4546 O O . ARG B 1 76 ? 259.920 217.056 267.071 1.00 70.59 77 ARG B O 1
ATOM 4567 N N . ILE B 1 77 ? 258.448 217.891 268.537 1.00 65.88 78 ILE B N 1
ATOM 4568 C CA . ILE B 1 77 ? 257.313 217.369 267.770 1.00 65.88 78 ILE B CA 1
ATOM 4569 C C . ILE B 1 77 ? 257.290 218.036 266.400 1.00 65.88 78 ILE B C 1
ATOM 4570 O O . ILE B 1 77 ? 257.362 219.277 266.315 1.00 65.88 78 ILE B O 1
ATOM 4586 N N . PRO B 1 78 ? 257.196 217.285 265.302 1.00 65.72 79 PRO B N 1
ATOM 4587 C CA . PRO B 1 78 ? 257.135 217.928 263.986 1.00 65.72 79 PRO B CA 1
ATOM 4588 C C . PRO B 1 78 ? 255.908 218.817 263.870 1.00 65.72 79 PRO B C 1
ATOM 4589 O O . PRO B 1 78 ? 254.854 218.537 264.442 1.00 65.72 79 PRO B O 1
ATOM 4600 N N . ASN B 1 79 ? 256.057 219.902 263.111 1.00 66.80 80 ASN B N 1
ATOM 4601 C CA . ASN B 1 79 ? 254.995 220.896 263.024 1.00 66.80 80 ASN B CA 1
ATOM 4602 C C . ASN B 1 79 ? 253.706 220.322 262.451 1.00 66.80 80 ASN B C 1
ATOM 4603 O O . ASN B 1 79 ? 252.641 220.919 262.637 1.00 66.80 80 ASN B O 1
ATOM 4614 N N . LYS B 1 80 ? 253.773 219.186 261.757 1.00 66.45 81 LYS B N 1
ATOM 4615 C CA . LYS B 1 80 ? 252.568 218.587 261.197 1.00 66.45 81 LYS B CA 1
ATOM 4616 C C . LYS B 1 80 ? 251.753 217.819 262.230 1.00 66.45 81 LYS B C 1
ATOM 4617 O O . LYS B 1 80 ? 250.571 217.554 261.987 1.00 66.45 81 LYS B O 1
ATOM 4636 N N . ASP B 1 81 ? 252.347 217.457 263.368 1.00 63.86 82 ASP B N 1
ATOM 4637 C CA . ASP B 1 81 ? 251.640 216.732 264.416 1.00 63.86 82 ASP B CA 1
ATOM 4638 C C . ASP B 1 81 ? 251.075 217.635 265.503 1.00 63.86 82 ASP B C 1
ATOM 4639 O O . ASP B 1 81 ? 250.372 217.140 266.389 1.00 63.86 82 ASP B O 1
ATOM 4648 N N . ILE B 1 82 ? 251.364 218.937 265.464 1.00 63.25 83 ILE B N 1
ATOM 4649 C CA . ILE B 1 82 ? 250.868 219.833 266.510 1.00 63.25 83 ILE B CA 1
ATOM 4650 C C . ILE B 1 82 ? 249.350 219.821 266.580 1.00 63.25 83 ILE B C 1
ATOM 4651 O O . ILE B 1 82 ? 248.806 219.792 267.693 1.00 63.25 83 ILE B O 1
ATOM 4667 N N . PRO B 1 83 ? 248.604 219.874 265.474 1.00 62.08 84 PRO B N 1
ATOM 4668 C CA . PRO B 1 83 ? 247.136 219.881 265.598 1.00 62.08 84 PRO B CA 1
ATOM 4669 C C . PRO B 1 83 ? 246.586 218.668 266.328 1.00 62.08 84 PRO B C 1
ATOM 4670 O O . PRO B 1 83 ? 245.651 218.800 267.129 1.00 62.08 84 PRO B O 1
ATOM 4681 N N . PHE B 1 84 ? 247.149 217.483 266.085 1.00 62.73 85 PHE B N 1
ATOM 4682 C CA . PHE B 1 84 ? 246.670 216.295 266.781 1.00 62.73 85 PHE B CA 1
ATOM 4683 C C . PHE B 1 84 ? 246.898 216.419 268.280 1.00 62.73 85 PHE B C 1
ATOM 4684 O O . PHE B 1 84 ? 246.039 216.036 269.082 1.00 62.73 85 PHE B O 1
ATOM 4701 N N . LEU B 1 85 ? 248.052 216.955 268.678 1.00 62.00 86 LEU B N 1
ATOM 4702 C CA . LEU B 1 85 ? 248.310 217.182 270.094 1.00 62.00 86 LEU B CA 1
ATOM 4703 C C . LEU B 1 85 ? 247.318 218.180 270.674 1.00 62.00 86 LEU B C 1
ATOM 4704 O O . LEU B 1 85 ? 246.730 217.944 271.734 1.00 62.00 86 LEU B O 1
ATOM 4720 N N . ARG B 1 86 ? 247.110 219.303 269.984 1.00 61.03 87 ARG B N 1
ATOM 4721 C CA . ARG B 1 86 ? 246.223 220.333 270.512 1.00 61.03 87 ARG B CA 1
ATOM 4722 C C . ARG B 1 86 ? 244.788 219.840 270.614 1.00 61.03 87 ARG B C 1
ATOM 4723 O O . ARG B 1 86 ? 244.020 220.339 271.443 1.00 61.03 87 ARG B O 1
ATOM 4744 N N . ARG B 1 87 ? 244.401 218.872 269.780 1.00 60.70 88 ARG B N 1
ATOM 4745 C CA . ARG B 1 87 ? 243.046 218.340 269.878 1.00 60.70 88 ARG B CA 1
ATOM 4746 C C . ARG B 1 87 ? 242.785 217.718 271.243 1.00 60.70 88 ARG B C 1
ATOM 4747 O O . ARG B 1 87 ? 241.641 217.705 271.708 1.00 60.70 88 ARG B O 1
ATOM 4768 N N . ASN B 1 88 ? 243.824 217.198 271.898 1.00 61.47 89 ASN B N 1
ATOM 4769 C CA . ASN B 1 88 ? 243.660 216.589 273.213 1.00 61.47 89 ASN B CA 1
ATOM 4770 C C . ASN B 1 88 ? 243.591 217.611 274.340 1.00 61.47 89 ASN B C 1
ATOM 4771 O O . ASN B 1 88 ? 243.089 217.282 275.419 1.00 61.47 89 ASN B O 1
ATOM 4782 N N . ILE B 1 89 ? 244.075 218.830 274.121 1.00 58.95 90 ILE B N 1
ATOM 4783 C CA . ILE B 1 89 ? 244.183 219.845 275.164 1.00 58.95 90 ILE B CA 1
ATOM 4784 C C . ILE B 1 89 ? 243.137 220.921 274.914 1.00 58.95 90 ILE B C 1
ATOM 4785 O O . ILE B 1 89 ? 243.044 221.458 273.805 1.00 58.95 90 ILE B O 1
ATOM 4801 N N . GLY B 1 90 ? 242.358 221.235 275.942 1.00 59.00 91 GLY B N 1
ATOM 4802 C CA . GLY B 1 90 ? 241.450 222.369 275.912 1.00 59.00 91 GLY B CA 1
ATOM 4803 C C . GLY B 1 90 ? 242.073 223.544 276.645 1.00 59.00 91 GLY B C 1
ATOM 4804 O O . GLY B 1 90 ? 242.726 223.368 277.673 1.00 59.00 91 GLY B O 1
ATOM 4808 N N . ILE B 1 91 ? 241.870 224.743 276.105 1.00 63.38 92 ILE B N 1
ATOM 4809 C CA . ILE B 1 91 ? 242.510 225.949 276.613 1.00 63.38 92 ILE B CA 1
ATOM 4810 C C . ILE B 1 91 ? 241.443 226.998 276.886 1.00 63.38 92 ILE B C 1
ATOM 4811 O O . ILE B 1 91 ? 240.565 227.231 276.049 1.00 63.38 92 ILE B O 1
ATOM 4827 N N . VAL B 1 92 ? 241.524 227.630 278.054 1.00 64.68 93 VAL B N 1
ATOM 4828 C CA . VAL B 1 92 ? 240.650 228.731 278.438 1.00 64.68 93 VAL B CA 1
ATOM 4829 C C . VAL B 1 92 ? 241.523 229.949 278.692 1.00 64.68 93 VAL B C 1
ATOM 4830 O O . VAL B 1 92 ? 242.562 229.844 279.354 1.00 64.68 93 VAL B O 1
ATOM 4843 N N . PHE B 1 93 ? 241.105 231.097 278.170 1.00 68.34 94 PHE B N 1
ATOM 4844 C CA . PHE B 1 93 ? 241.864 232.331 278.288 1.00 68.34 94 PHE B CA 1
ATOM 4845 C C . PHE B 1 93 ? 241.049 233.387 279.019 1.00 68.34 94 PHE B C 1
ATOM 4846 O O . PHE B 1 93 ? 239.816 233.353 279.040 1.00 68.34 94 PHE B O 1
ATOM 4863 N N . GLN B 1 94 ? 241.767 234.333 279.624 1.00 68.20 95 GLN B N 1
ATOM 4864 C CA . GLN B 1 94 ? 241.111 235.421 280.340 1.00 68.20 95 GLN B CA 1
ATOM 4865 C C . GLN B 1 94 ? 240.217 236.238 279.419 1.00 68.20 95 GLN B C 1
ATOM 4866 O O . GLN B 1 94 ? 239.210 236.797 279.867 1.00 68.20 95 GLN B O 1
ATOM 4880 N N . ASP B 1 95 ? 240.565 236.322 278.135 1.00 70.39 96 ASP B N 1
ATOM 4881 C CA . ASP B 1 95 ? 239.834 237.161 277.194 1.00 70.39 96 ASP B CA 1
ATOM 4882 C C . ASP B 1 95 ? 238.581 236.498 276.639 1.00 70.39 96 ASP B C 1
ATOM 4883 O O . ASP B 1 95 ? 237.838 237.151 275.899 1.00 70.39 96 ASP B O 1
ATOM 4892 N N . HIS B 1 96 ? 238.329 235.236 276.971 1.00 67.37 97 HIS B N 1
ATOM 4893 C CA . HIS B 1 96 ? 237.194 234.477 276.446 1.00 67.37 97 HIS B CA 1
ATOM 4894 C C . HIS B 1 96 ? 237.027 234.723 274.948 1.00 67.37 97 HIS B C 1
ATOM 4895 O O . HIS B 1 96 ? 235.992 235.181 274.467 1.00 67.37 97 HIS B O 1
ATOM 4909 N N . ARG B 1 97 ? 238.085 234.400 274.207 1.00 71.12 98 ARG B N 1
ATOM 4910 C CA . ARG B 1 97 ? 238.083 234.597 272.764 1.00 71.12 98 ARG B CA 1
ATOM 4911 C C . ARG B 1 97 ? 236.837 233.976 272.149 1.00 71.12 98 ARG B C 1
ATOM 4912 O O . ARG B 1 97 ? 236.672 232.753 272.167 1.00 71.12 98 ARG B O 1
ATOM 4933 N N . LEU B 1 98 ? 235.960 234.809 271.597 1.00 68.43 99 LEU B N 1
ATOM 4934 C CA . LEU B 1 98 ? 234.735 234.348 270.967 1.00 68.43 99 LEU B CA 1
ATOM 4935 C C . LEU B 1 98 ? 234.552 235.063 269.639 1.00 68.43 99 LEU B C 1
ATOM 4936 O O . LEU B 1 98 ? 234.959 236.216 269.473 1.00 68.43 99 LEU B O 1
ATOM 4952 N N . LEU B 1 99 ? 233.931 234.366 268.695 1.00 66.00 100 LEU B N 1
ATOM 4953 C CA . LEU B 1 99 ? 233.650 234.918 267.374 1.00 66.00 100 LEU B CA 1
ATOM 4954 C C . LEU B 1 99 ? 232.312 235.639 267.459 1.00 66.00 100 LEU B C 1
ATOM 4955 O O . LEU B 1 99 ? 231.254 235.009 267.494 1.00 66.00 100 LEU B O 1
ATOM 4971 N N . MET B 1 100 ? 232.358 236.971 267.498 1.00 70.77 101 MET B N 1
ATOM 4972 C CA . MET B 1 100 ? 231.139 237.742 267.717 1.00 70.77 101 MET B CA 1
ATOM 4973 C C . MET B 1 100 ? 230.148 237.564 266.574 1.00 70.77 101 MET B C 1
ATOM 4974 O O . MET B 1 100 ? 228.934 237.650 266.789 1.00 70.77 101 MET B O 1
ATOM 4988 N N . ASP B 1 101 ? 230.640 237.322 265.358 1.00 72.24 102 ASP B N 1
ATOM 4989 C CA . ASP B 1 101 ? 229.745 237.199 264.212 1.00 72.24 102 ASP B CA 1
ATOM 4990 C C . ASP B 1 101 ? 228.822 235.995 264.352 1.00 72.24 102 ASP B C 1
ATOM 4991 O O . ASP B 1 101 ? 227.621 236.088 264.073 1.00 72.24 102 ASP B O 1
ATOM 5000 N N . ARG B 1 102 ? 229.360 234.861 264.785 1.00 70.02 103 ARG B N 1
ATOM 5001 C CA . ARG B 1 102 ? 228.608 233.618 264.797 1.00 70.02 103 ARG B CA 1
ATOM 5002 C C . ARG B 1 102 ? 227.761 233.506 266.062 1.00 70.02 103 ARG B C 1
ATOM 5003 O O . ARG B 1 102 ? 227.869 234.308 266.992 1.00 70.02 103 ARG B O 1
ATOM 5024 N N . SER B 1 103 ? 226.903 232.491 266.084 1.00 71.96 104 SER B N 1
ATOM 5025 C CA . SER B 1 103 ? 226.044 232.241 267.229 1.00 71.96 104 SER B CA 1
ATOM 5026 C C . SER B 1 103 ? 226.777 231.403 268.275 1.00 71.96 104 SER B C 1
ATOM 5027 O O . SER B 1 103 ? 227.839 230.829 268.024 1.00 71.96 104 SER B O 1
ATOM 5035 N N . ILE B 1 104 ? 226.188 231.335 269.469 1.00 70.76 105 ILE B N 1
ATOM 5036 C CA . ILE B 1 104 ? 226.790 230.555 270.546 1.00 70.76 105 ILE B CA 1
ATOM 5037 C C . ILE B 1 104 ? 226.854 229.084 270.161 1.00 70.76 105 ILE B C 1
ATOM 5038 O O . ILE B 1 104 ? 227.860 228.406 270.404 1.00 70.76 105 ILE B O 1
ATOM 5054 N N . TYR B 1 105 ? 225.778 228.562 269.569 1.00 71.29 106 TYR B N 1
ATOM 5055 C CA . TYR B 1 105 ? 225.794 227.174 269.125 1.00 71.29 106 TYR B CA 1
ATOM 5056 C C . TYR B 1 105 ? 226.904 226.933 268.115 1.00 71.29 106 TYR B C 1
ATOM 5057 O O . TYR B 1 105 ? 227.476 225.838 268.070 1.00 71.29 106 TYR B O 1
ATOM 5075 N N . ASP B 1 106 ? 227.222 227.935 267.295 1.00 70.94 107 ASP B N 1
ATOM 5076 C CA . ASP B 1 106 ? 228.316 227.783 266.343 1.00 70.94 107 ASP B CA 1
ATOM 5077 C C . ASP B 1 106 ? 229.668 227.862 267.041 1.00 70.94 107 ASP B C 1
ATOM 5078 O O . ASP B 1 106 ? 230.580 227.089 266.727 1.00 70.94 107 ASP B O 1
ATOM 5087 N N . ASN B 1 107 ? 229.820 228.789 267.989 1.00 69.38 108 ASN B N 1
ATOM 5088 C CA . ASN B 1 107 ? 231.089 228.918 268.699 1.00 69.38 108 ASN B CA 1
ATOM 5089 C C . ASN B 1 107 ? 231.422 227.641 269.457 1.00 69.38 108 ASN B C 1
ATOM 5090 O O . ASN B 1 107 ? 232.560 227.160 269.419 1.00 69.38 108 ASN B O 1
ATOM 5101 N N . VAL B 1 108 ? 230.436 227.073 270.155 1.00 67.14 109 VAL B N 1
ATOM 5102 C CA . VAL B 1 108 ? 230.685 225.866 270.932 1.00 67.14 109 VAL B CA 1
ATOM 5103 C C . VAL B 1 108 ? 230.891 224.654 270.038 1.00 67.14 109 VAL B C 1
ATOM 5104 O O . VAL B 1 108 ? 231.508 223.673 270.465 1.00 67.14 109 VAL B O 1
ATOM 5117 N N . ALA B 1 109 ? 230.391 224.689 268.808 1.00 66.68 110 ALA B N 1
ATOM 5118 C CA . ALA B 1 109 ? 230.473 223.550 267.906 1.00 66.68 110 ALA B CA 1
ATOM 5119 C C . ALA B 1 109 ? 231.729 223.555 267.048 1.00 66.68 110 ALA B C 1
ATOM 5120 O O . ALA B 1 109 ? 231.963 222.588 266.317 1.00 66.68 110 ALA B O 1
ATOM 5127 N N . LEU B 1 110 ? 232.540 224.607 267.118 1.00 65.73 111 LEU B N 1
ATOM 5128 C CA . LEU B 1 110 ? 233.704 224.699 266.240 1.00 65.73 111 LEU B CA 1
ATOM 5129 C C . LEU B 1 110 ? 234.684 223.553 266.445 1.00 65.73 111 LEU B C 1
ATOM 5130 O O . LEU B 1 110 ? 235.159 222.988 265.443 1.00 65.73 111 LEU B O 1
ATOM 5146 N N . PRO B 1 111 ? 235.043 223.166 267.673 1.00 62.98 112 PRO B N 1
ATOM 5147 C CA . PRO B 1 111 ? 236.000 222.058 267.823 1.00 62.98 112 PRO B CA 1
ATOM 5148 C C . PRO B 1 111 ? 235.535 220.774 267.162 1.00 62.98 112 PRO B C 1
ATOM 5149 O O . PRO B 1 111 ? 236.359 220.028 266.620 1.00 62.98 112 PRO B O 1
ATOM 5160 N N . MET B 1 112 ? 234.233 220.487 267.202 1.00 68.62 113 MET B N 1
ATOM 5161 C CA . MET B 1 112 ? 233.722 219.286 266.551 1.00 68.62 113 MET B CA 1
ATOM 5162 C C . MET B 1 112 ? 233.767 219.425 265.035 1.00 68.62 113 MET B C 1
ATOM 5163 O O . MET B 1 112 ? 234.250 218.528 264.334 1.00 68.62 113 MET B O 1
ATOM 5177 N N . ARG B 1 113 ? 233.282 220.552 264.510 1.00 68.40 114 ARG B N 1
ATOM 5178 C CA . ARG B 1 113 ? 233.266 220.739 263.063 1.00 68.40 114 ARG B CA 1
ATOM 5179 C C . ARG B 1 113 ? 234.671 220.706 262.482 1.00 68.40 114 ARG B C 1
ATOM 5180 O O . ARG B 1 113 ? 234.849 220.348 261.313 1.00 68.40 114 ARG B O 1
ATOM 5201 N N . ILE B 1 114 ? 235.679 221.070 263.275 1.00 65.96 115 ILE B N 1
ATOM 5202 C CA . ILE B 1 114 ? 237.053 220.996 262.788 1.00 65.96 115 ILE B CA 1
ATOM 5203 C C . ILE B 1 114 ? 237.411 219.560 262.431 1.00 65.96 115 ILE B C 1
ATOM 5204 O O . ILE B 1 114 ? 238.162 219.310 261.481 1.00 65.96 115 ILE B O 1
ATOM 5220 N N . GLU B 1 115 ? 236.888 218.595 263.185 1.00 68.51 116 GLU B N 1
ATOM 5221 C CA . GLU B 1 115 ? 237.135 217.186 262.906 1.00 68.51 116 GLU B CA 1
ATOM 5222 C C . GLU B 1 115 ? 236.200 216.619 261.847 1.00 68.51 116 GLU B C 1
ATOM 5223 O O . GLU B 1 115 ? 236.337 215.444 261.493 1.00 68.51 116 GLU B O 1
ATOM 5235 N N . SER B 1 116 ? 235.262 217.414 261.334 1.00 73.07 117 SER B N 1
ATOM 5236 C CA . SER B 1 116 ? 234.308 216.960 260.325 1.00 73.07 117 SER B CA 1
ATOM 5237 C C . SER B 1 116 ? 233.452 215.811 260.865 1.00 73.07 117 SER B C 1
ATOM 5238 O O . SER B 1 116 ? 233.485 214.683 260.371 1.00 73.07 117 SER B O 1
ATOM 5246 N N . ILE B 1 117 ? 232.684 216.124 261.907 1.00 73.26 118 ILE B N 1
ATOM 5247 C CA . ILE B 1 117 ? 231.772 215.176 262.536 1.00 73.26 118 ILE B CA 1
ATOM 5248 C C . ILE B 1 117 ? 230.372 215.409 261.989 1.00 73.26 118 ILE B C 1
ATOM 5249 O O . ILE B 1 117 ? 230.028 216.510 261.546 1.00 73.26 118 ILE B O 1
ATOM 5265 N N . SER B 1 118 ? 229.553 214.361 262.026 1.00 75.37 119 SER B N 1
ATOM 5266 C CA . SER B 1 118 ? 228.203 214.449 261.491 1.00 75.37 119 SER B CA 1
ATOM 5267 C C . SER B 1 118 ? 227.383 215.467 262.276 1.00 75.37 119 SER B C 1
ATOM 5268 O O . SER B 1 118 ? 227.616 215.707 263.463 1.00 75.37 119 SER B O 1
ATOM 5276 N N . GLU B 1 119 ? 226.410 216.071 261.593 1.00 75.51 120 GLU B N 1
ATOM 5277 C CA . GLU B 1 119 ? 225.678 217.187 262.183 1.00 75.51 120 GLU B CA 1
ATOM 5278 C C . GLU B 1 119 ? 224.874 216.752 263.403 1.00 75.51 120 GLU B C 1
ATOM 5279 O O . GLU B 1 119 ? 224.801 217.485 264.395 1.00 75.51 120 GLU B O 1
ATOM 5291 N N . ASN B 1 120 ? 224.240 215.580 263.344 1.00 75.17 121 ASN B N 1
ATOM 5292 C CA . ASN B 1 120 ? 223.376 215.153 264.443 1.00 75.17 121 ASN B CA 1
ATOM 5293 C C . ASN B 1 120 ? 224.174 214.935 265.725 1.00 75.17 121 ASN B C 1
ATOM 5294 O O . ASN B 1 120 ? 223.762 215.360 266.814 1.00 75.17 121 ASN B O 1
ATOM 5305 N N . GLU B 1 121 ? 225.320 214.260 265.616 1.00 74.08 122 GLU B N 1
ATOM 5306 C CA . GLU B 1 121 ? 226.160 214.052 266.789 1.00 74.08 122 GLU B CA 1
ATOM 5307 C C . GLU B 1 121 ? 226.665 215.380 267.333 1.00 74.08 122 GLU B C 1
ATOM 5308 O O . GLU B 1 121 ? 226.724 215.579 268.551 1.00 74.08 122 GLU B O 1
ATOM 5320 N N . ILE B 1 122 ? 227.035 216.300 266.443 1.00 71.43 123 ILE B N 1
ATOM 5321 C CA . ILE B 1 122 ? 227.452 217.627 266.881 1.00 71.43 123 ILE B CA 1
ATOM 5322 C C . ILE B 1 122 ? 226.336 218.289 267.673 1.00 71.43 123 ILE B C 1
ATOM 5323 O O . ILE B 1 122 ? 226.566 218.862 268.743 1.00 71.43 123 ILE B O 1
ATOM 5339 N N . LYS B 1 123 ? 225.109 218.220 267.158 1.00 72.88 124 LYS B N 1
ATOM 5340 C CA . LYS B 1 123 ? 223.986 218.853 267.839 1.00 72.88 124 LYS B CA 1
ATOM 5341 C C . LYS B 1 123 ? 223.792 218.264 269.228 1.00 72.88 124 LYS B C 1
ATOM 5342 O O . LYS B 1 123 ? 223.666 218.997 270.215 1.00 72.88 124 LYS B O 1
ATOM 5361 N N . ARG B 1 124 ? 223.773 216.934 269.327 1.00 72.80 125 ARG B N 1
ATOM 5362 C CA . ARG B 1 124 ? 223.520 216.317 270.626 1.00 72.80 125 ARG B CA 1
ATOM 5363 C C . ARG B 1 124 ? 224.640 216.634 271.612 1.00 72.80 125 ARG B C 1
ATOM 5364 O O . ARG B 1 124 ? 224.379 216.960 272.777 1.00 72.80 125 ARG B O 1
ATOM 5385 N N . ARG B 1 125 ? 225.896 216.564 271.162 1.00 69.69 126 ARG B N 1
ATOM 5386 C CA . ARG B 1 125 ? 227.015 216.816 272.063 1.00 69.69 126 ARG B CA 1
ATOM 5387 C C . ARG B 1 125 ? 227.043 218.270 272.520 1.00 69.69 126 ARG B C 1
ATOM 5388 O O . ARG B 1 125 ? 227.288 218.552 273.700 1.00 69.69 126 ARG B O 1
ATOM 5409 N N . VAL B 1 126 ? 226.796 219.207 271.603 1.00 67.83 127 VAL B N 1
ATOM 5410 C CA . VAL B 1 126 ? 226.780 220.618 271.972 1.00 67.83 127 VAL B CA 1
ATOM 5411 C C . VAL B 1 126 ? 225.642 220.898 272.941 1.00 67.83 127 VAL B C 1
ATOM 5412 O O . VAL B 1 126 ? 225.798 221.667 273.896 1.00 67.83 127 VAL B O 1
ATOM 5425 N N . SER B 1 127 ? 224.474 220.295 272.706 1.00 69.78 128 SER B N 1
ATOM 5426 C CA . SER B 1 127 ? 223.370 220.469 273.641 1.00 69.78 128 SER B CA 1
ATOM 5427 C C . SER B 1 127 ? 223.742 219.942 275.018 1.00 69.78 128 SER B C 1
ATOM 5428 O O . SER B 1 127 ? 223.455 220.583 276.036 1.00 69.78 128 SER B O 1
ATOM 5436 N N . ALA B 1 128 ? 224.394 218.779 275.072 1.00 68.66 129 ALA B N 1
ATOM 5437 C CA . ALA B 1 128 ? 224.803 218.224 276.357 1.00 68.66 129 ALA B CA 1
ATOM 5438 C C . ALA B 1 128 ? 225.765 219.162 277.076 1.00 68.66 129 ALA B C 1
ATOM 5439 O O . ALA B 1 128 ? 225.610 219.432 278.272 1.00 68.66 129 ALA B O 1
ATOM 5446 N N . ALA B 1 129 ? 226.761 219.681 276.356 1.00 66.23 130 ALA B N 1
ATOM 5447 C CA . ALA B 1 129 ? 227.743 220.560 276.987 1.00 66.23 130 ALA B CA 1
ATOM 5448 C C . ALA B 1 129 ? 227.093 221.848 277.483 1.00 66.23 130 ALA B C 1
ATOM 5449 O O . ALA B 1 129 ? 227.347 222.295 278.609 1.00 66.23 130 ALA B O 1
ATOM 5456 N N . LEU B 1 130 ? 226.244 222.458 276.654 1.00 68.31 131 LEU B N 1
ATOM 5457 C CA . LEU B 1 130 ? 225.598 223.704 277.052 1.00 68.31 131 LEU B CA 1
ATOM 5458 C C . LEU B 1 130 ? 224.674 223.492 278.243 1.00 68.31 131 LEU B C 1
ATOM 5459 O O . LEU B 1 130 ? 224.604 224.342 279.137 1.00 68.31 131 LEU B O 1
ATOM 5475 N N . ASP B 1 131 ? 223.951 222.371 278.275 1.00 70.31 132 ASP B N 1
ATOM 5476 C CA . ASP B 1 131 ? 223.144 222.063 279.448 1.00 70.31 132 ASP B CA 1
ATOM 5477 C C . ASP B 1 131 ? 224.024 221.882 280.676 1.00 70.31 132 ASP B C 1
ATOM 5478 O O . ASP B 1 131 ? 223.665 222.315 281.778 1.00 70.31 132 ASP B O 1
ATOM 5487 N N . LYS B 1 132 ? 225.184 221.245 280.507 1.00 68.49 133 LYS B N 1
ATOM 5488 C CA . LYS B 1 132 ? 226.080 221.036 281.638 1.00 68.49 133 LYS B CA 1
ATOM 5489 C C . LYS B 1 132 ? 226.571 222.362 282.202 1.00 68.49 133 LYS B C 1
ATOM 5490 O O . LYS B 1 132 ? 226.689 222.518 283.422 1.00 68.49 133 LYS B O 1
ATOM 5509 N N . THR B 1 133 ? 226.867 223.328 281.333 1.00 69.24 134 THR B N 1
ATOM 5510 C CA . THR B 1 133 ? 227.282 224.653 281.782 1.00 69.24 134 THR B CA 1
ATOM 5511 C C . THR B 1 133 ? 226.109 225.598 282.022 1.00 69.24 134 THR B C 1
ATOM 5512 O O . THR B 1 133 ? 226.333 226.752 282.401 1.00 69.24 134 THR B O 1
ATOM 5523 N N . GLY B 1 134 ? 224.875 225.147 281.811 1.00 70.86 135 GLY B N 1
ATOM 5524 C CA . GLY B 1 134 ? 223.717 225.954 282.141 1.00 70.86 135 GLY B CA 1
ATOM 5525 C C . GLY B 1 134 ? 223.338 227.002 281.122 1.00 70.86 135 GLY B C 1
ATOM 5526 O O . GLY B 1 134 ? 222.555 227.900 281.443 1.00 70.86 135 GLY B O 1
ATOM 5530 N N . LEU B 1 135 ? 223.862 226.919 279.898 1.00 71.84 136 LEU B N 1
ATOM 5531 C CA . LEU B 1 135 ? 223.565 227.886 278.848 1.00 71.84 136 LEU B CA 1
ATOM 5532 C C . LEU B 1 135 ? 222.733 227.288 277.717 1.00 71.84 136 LEU B C 1
ATOM 5533 O O . LEU B 1 135 ? 222.710 227.838 276.612 1.00 71.84 136 LEU B O 1
ATOM 5549 N N . LEU B 1 136 ? 222.037 226.178 277.972 1.00 72.63 137 LEU B N 1
ATOM 5550 C CA . LEU B 1 136 ? 221.250 225.550 276.916 1.00 72.63 137 LEU B CA 1
ATOM 5551 C C . LEU B 1 136 ? 220.168 226.482 276.389 1.00 72.63 137 LEU B C 1
ATOM 5552 O O . LEU B 1 136 ? 219.845 226.444 275.196 1.00 72.63 137 LEU B O 1
ATOM 5568 N N . ASP B 1 137 ? 219.596 227.320 277.254 1.00 74.16 138 ASP B N 1
ATOM 5569 C CA . ASP B 1 137 ? 218.491 228.175 276.832 1.00 74.16 138 ASP B CA 1
ATOM 5570 C C . ASP B 1 137 ? 218.923 229.144 275.739 1.00 74.16 138 ASP B C 1
ATOM 5571 O O . ASP B 1 137 ? 218.192 229.359 274.766 1.00 74.16 138 ASP B O 1
ATOM 5580 N N . LYS B 1 138 ? 220.108 229.739 275.880 1.00 74.32 139 LYS B N 1
ATOM 5581 C CA . LYS B 1 138 ? 220.590 230.767 274.966 1.00 74.32 139 LYS B CA 1
ATOM 5582 C C . LYS B 1 138 ? 221.537 230.208 273.910 1.00 74.32 139 LYS B C 1
ATOM 5583 O O . LYS B 1 138 ? 222.479 230.892 273.495 1.00 74.32 139 LYS B O 1
ATOM 5602 N N . ALA B 1 139 ? 221.306 228.973 273.465 1.00 73.95 140 ALA B N 1
ATOM 5603 C CA . ALA B 1 139 ? 222.193 228.356 272.488 1.00 73.95 140 ALA B CA 1
ATOM 5604 C C . ALA B 1 139 ? 222.097 229.003 271.113 1.00 73.95 140 ALA B C 1
ATOM 5605 O O . ALA B 1 139 ? 223.006 228.823 270.298 1.00 73.95 140 ALA B O 1
ATOM 5612 N N . ARG B 1 140 ? 221.027 229.746 270.832 1.00 75.68 141 ARG B N 1
ATOM 5613 C CA . ARG B 1 140 ? 220.798 230.309 269.508 1.00 75.68 141 ARG B CA 1
ATOM 5614 C C . ARG B 1 140 ? 221.019 231.817 269.458 1.00 75.68 141 ARG B C 1
ATOM 5615 O O . ARG B 1 140 ? 220.737 232.440 268.430 1.00 75.68 141 ARG B O 1
ATOM 5636 N N . CYS B 1 141 ? 221.519 232.418 270.532 1.00 75.63 142 CYS B N 1
ATOM 5637 C CA . CYS B 1 141 ? 221.733 233.856 270.593 1.00 75.63 142 CYS B CA 1
ATOM 5638 C C . CYS B 1 141 ? 223.185 234.193 270.263 1.00 75.63 142 CYS B C 1
ATOM 5639 O O . CYS B 1 141 ? 224.062 233.328 270.235 1.00 75.63 142 CYS B O 1
ATOM 5647 N N . LEU B 1 142 ? 223.428 235.475 269.998 1.00 73.45 143 LEU B N 1
ATOM 5648 C CA . LEU B 1 142 ? 224.771 235.945 269.702 1.00 73.45 143 LEU B CA 1
ATOM 5649 C C . LEU B 1 142 ? 225.537 236.238 270.988 1.00 73.45 143 LEU B C 1
ATOM 5650 O O . LEU B 1 142 ? 224.939 236.533 272.025 1.00 73.45 143 LEU B O 1
ATOM 5666 N N . PRO B 1 143 ? 226.872 236.174 270.949 1.00 71.06 144 PRO B N 1
ATOM 5667 C CA . PRO B 1 143 ? 227.646 236.413 272.177 1.00 71.06 144 PRO B CA 1
ATOM 5668 C C . PRO B 1 143 ? 227.556 237.840 272.678 1.00 71.06 144 PRO B C 1
ATOM 5669 O O . PRO B 1 143 ? 227.844 238.082 273.856 1.00 71.06 144 PRO B O 1
ATOM 5680 N N . SER B 1 144 ? 227.172 238.792 271.827 1.00 73.33 145 SER B N 1
ATOM 5681 C CA . SER B 1 144 ? 227.095 240.181 272.264 1.00 73.33 145 SER B CA 1
ATOM 5682 C C . SER B 1 144 ? 226.050 240.357 273.357 1.00 73.33 145 SER B C 1
ATOM 5683 O O . SER B 1 144 ? 226.268 241.101 274.321 1.00 73.33 145 SER B O 1
ATOM 5691 N N . GLN B 1 145 ? 224.908 239.683 273.225 1.00 74.39 146 GLN B N 1
ATOM 5692 C CA . GLN B 1 145 ? 223.822 239.869 274.181 1.00 74.39 146 GLN B CA 1
ATOM 5693 C C . GLN B 1 145 ? 224.185 239.322 275.558 1.00 74.39 146 GLN B C 1
ATOM 5694 O O . GLN B 1 145 ? 223.734 239.854 276.579 1.00 74.39 146 GLN B O 1
ATOM 5708 N N . LEU B 1 146 ? 224.987 238.262 275.609 1.00 71.26 147 LEU B N 1
ATOM 5709 C CA . LEU B 1 146 ? 225.327 237.647 276.884 1.00 71.26 147 LEU B CA 1
ATOM 5710 C C . LEU B 1 146 ? 226.149 238.595 277.750 1.00 71.26 147 LEU B C 1
ATOM 5711 O O . LEU B 1 146 ? 226.883 239.452 277.253 1.00 71.26 147 LEU B O 1
ATOM 5727 N N . SER B 1 147 ? 226.017 238.431 279.064 1.00 70.27 148 SER B N 1
ATOM 5728 C CA . SER B 1 147 ? 226.849 239.147 280.016 1.00 70.27 148 SER B CA 1
ATOM 5729 C C . SER B 1 147 ? 228.215 238.470 280.137 1.00 70.27 148 SER B C 1
ATOM 5730 O O . SER B 1 147 ? 228.470 237.413 279.556 1.00 70.27 148 SER B O 1
ATOM 5738 N N . GLY B 1 148 ? 229.102 239.095 280.914 1.00 69.11 149 GLY B N 1
ATOM 5739 C CA . GLY B 1 148 ? 230.474 238.612 280.985 1.00 69.11 149 GLY B CA 1
ATOM 5740 C C . GLY B 1 148 ? 230.582 237.193 281.513 1.00 69.11 149 GLY B C 1
ATOM 5741 O O . GLY B 1 148 ? 231.296 236.361 280.944 1.00 69.11 149 GLY B O 1
ATOM 5745 N N . GLY B 1 149 ? 229.878 236.895 282.604 1.00 69.00 150 GLY B N 1
ATOM 5746 C CA . GLY B 1 149 ? 229.942 235.554 283.159 1.00 69.00 150 GLY B CA 1
ATOM 5747 C C . GLY B 1 149 ? 229.423 234.509 282.193 1.00 69.00 150 GLY B C 1
ATOM 5748 O O . GLY B 1 149 ? 229.992 233.420 282.069 1.00 69.00 150 GLY B O 1
ATOM 5752 N N . GLU B 1 150 ? 228.328 234.822 281.502 1.00 71.11 151 GLU B N 1
ATOM 5753 C CA . GLU B 1 150 ? 227.805 233.905 280.498 1.00 71.11 151 GLU B CA 1
ATOM 5754 C C . GLU B 1 150 ? 228.818 233.681 279.385 1.00 71.11 151 GLU B C 1
ATOM 5755 O O . GLU B 1 150 ? 228.977 232.557 278.900 1.00 71.11 151 GLU B O 1
ATOM 5767 N N . GLN B 1 151 ? 229.515 234.739 278.965 1.00 68.34 152 GLN B N 1
ATOM 5768 C CA . GLN B 1 151 ? 230.544 234.575 277.944 1.00 68.34 152 GLN B CA 1
ATOM 5769 C C . GLN B 1 151 ? 231.657 233.658 278.431 1.00 68.34 152 GLN B C 1
ATOM 5770 O O . GLN B 1 151 ? 232.136 232.798 277.682 1.00 68.34 152 GLN B O 1
ATOM 5784 N N . GLN B 1 152 ? 232.086 233.825 279.682 1.00 67.44 153 GLN B N 1
ATOM 5785 C CA . GLN B 1 152 ? 233.130 232.954 280.213 1.00 67.44 153 GLN B CA 1
ATOM 5786 C C . GLN B 1 152 ? 232.664 231.505 280.266 1.00 67.44 153 GLN B C 1
ATOM 5787 O O . GLN B 1 152 ? 233.428 230.584 279.946 1.00 67.44 153 GLN B O 1
ATOM 5801 N N . ARG B 1 153 ? 231.418 231.279 280.679 1.00 69.06 154 ARG B N 1
ATOM 5802 C CA . ARG B 1 153 ? 230.908 229.913 280.722 1.00 69.06 154 ARG B CA 1
ATOM 5803 C C . ARG B 1 153 ? 230.816 229.318 279.322 1.00 69.06 154 ARG B C 1
ATOM 5804 O O . ARG B 1 153 ? 231.097 228.130 279.127 1.00 69.06 154 ARG B O 1
ATOM 5825 N N . VAL B 1 154 ? 230.432 230.127 278.334 1.00 67.51 155 VAL B N 1
ATOM 5826 C CA . VAL B 1 154 ? 230.423 229.657 276.951 1.00 67.51 155 VAL B CA 1
ATOM 5827 C C . VAL B 1 154 ? 231.830 229.277 276.514 1.00 67.51 155 VAL B C 1
ATOM 5828 O O . VAL B 1 154 ? 232.032 228.273 275.821 1.00 67.51 155 VAL B O 1
ATOM 5841 N N . GLY B 1 155 ? 232.821 230.083 276.891 1.00 66.17 156 GLY B N 1
ATOM 5842 C CA . GLY B 1 155 ? 234.196 229.742 276.564 1.00 66.17 156 GLY B CA 1
ATOM 5843 C C . GLY B 1 155 ? 234.626 228.427 277.184 1.00 66.17 156 GLY B C 1
ATOM 5844 O O . GLY B 1 155 ? 235.285 227.608 276.538 1.00 66.17 156 GLY B O 1
ATOM 5848 N N . ILE B 1 156 ? 234.255 228.204 278.445 1.00 65.24 157 ILE B N 1
ATOM 5849 C CA . ILE B 1 156 ? 234.594 226.944 279.104 1.00 65.24 157 ILE B CA 1
ATOM 5850 C C . ILE B 1 156 ? 233.931 225.776 278.386 1.00 65.24 157 ILE B C 1
ATOM 5851 O O . ILE B 1 156 ? 234.549 224.723 278.171 1.00 65.24 157 ILE B O 1
ATOM 5867 N N . ALA B 1 157 ? 232.659 225.936 278.015 1.00 65.79 158 ALA B N 1
ATOM 5868 C CA . ALA B 1 157 ? 231.965 224.875 277.294 1.00 65.79 158 ALA B CA 1
ATOM 5869 C C . ALA B 1 157 ? 232.650 224.578 275.969 1.00 65.79 158 ALA B C 1
ATOM 5870 O O . ALA B 1 157 ? 232.819 223.412 275.593 1.00 65.79 158 ALA B O 1
ATOM 5877 N N . ARG B 1 158 ? 233.045 225.623 275.242 1.00 64.86 159 ARG B N 1
ATOM 5878 C CA . ARG B 1 158 ? 233.734 225.419 273.974 1.00 64.86 159 ARG B CA 1
ATOM 5879 C C . ARG B 1 158 ? 235.056 224.700 274.188 1.00 64.86 159 ARG B C 1
ATOM 5880 O O . ARG B 1 158 ? 235.463 223.870 273.368 1.00 64.86 159 ARG B O 1
ATOM 5901 N N . ALA B 1 159 ? 235.748 225.018 275.280 1.00 62.92 160 ALA B N 1
ATOM 5902 C CA . ALA B 1 159 ? 237.010 224.350 275.567 1.00 62.92 160 ALA B CA 1
ATOM 5903 C C . ALA B 1 159 ? 236.802 222.872 275.872 1.00 62.92 160 ALA B C 1
ATOM 5904 O O . ALA B 1 159 ? 237.600 222.028 275.450 1.00 62.92 160 ALA B O 1
ATOM 5911 N N . VAL B 1 160 ? 235.736 222.537 276.604 1.00 62.72 161 VAL B N 1
ATOM 5912 C CA . VAL B 1 160 ? 235.563 221.186 277.131 1.00 62.72 161 VAL B CA 1
ATOM 5913 C C . VAL B 1 160 ? 234.689 220.305 276.247 1.00 62.72 161 VAL B C 1
ATOM 5914 O O . VAL B 1 160 ? 234.512 219.120 276.558 1.00 62.72 161 VAL B O 1
ATOM 5927 N N . VAL B 1 161 ? 234.139 220.838 275.154 1.00 64.51 162 VAL B N 1
ATOM 5928 C CA . VAL B 1 161 ? 233.203 220.057 274.347 1.00 64.51 162 VAL B CA 1
ATOM 5929 C C . VAL B 1 161 ? 233.848 218.773 273.836 1.00 64.51 162 VAL B C 1
ATOM 5930 O O . VAL B 1 161 ? 233.207 217.717 273.801 1.00 64.51 162 VAL B O 1
ATOM 5943 N N . ASN B 1 162 ? 235.118 218.835 273.433 1.00 65.89 163 ASN B N 1
ATOM 5944 C CA . ASN B 1 162 ? 235.750 217.741 272.703 1.00 65.89 163 ASN B CA 1
ATOM 5945 C C . ASN B 1 162 ? 236.413 216.715 273.617 1.00 65.89 163 ASN B C 1
ATOM 5946 O O . ASN B 1 162 ? 237.372 216.053 273.200 1.00 65.89 163 ASN B O 1
ATOM 5957 N N . ARG B 1 163 ? 235.933 216.560 274.845 1.00 68.87 164 ARG B N 1
ATOM 5958 C CA . ARG B 1 163 ? 236.455 215.570 275.779 1.00 68.87 164 ARG B CA 1
ATOM 5959 C C . ARG B 1 163 ? 237.983 215.639 275.879 1.00 68.87 164 ARG B C 1
ATOM 5960 O O . ARG B 1 163 ? 238.671 214.647 275.638 1.00 68.87 164 ARG B O 1
ATOM 5981 N N . PRO B 1 164 ? 238.536 216.797 276.227 1.00 62.84 165 PRO B N 1
ATOM 5982 C CA . PRO B 1 164 ? 239.992 216.900 276.352 1.00 62.84 165 PRO B CA 1
ATOM 5983 C C . PRO B 1 164 ? 240.512 216.082 277.521 1.00 62.84 165 PRO B C 1
ATOM 5984 O O . PRO B 1 164 ? 239.852 215.938 278.551 1.00 62.84 165 PRO B O 1
ATOM 5995 N N . THR B 1 165 ? 241.720 215.542 277.351 1.00 62.25 166 THR B N 1
ATOM 5996 C CA . THR B 1 165 ? 242.360 214.818 278.442 1.00 62.25 166 THR B CA 1
ATOM 5997 C C . THR B 1 165 ? 242.929 215.775 279.482 1.00 62.25 166 THR B C 1
ATOM 5998 O O . THR B 1 165 ? 242.879 215.490 280.683 1.00 62.25 166 THR B O 1
ATOM 6009 N N . LEU B 1 166 ? 243.476 216.904 279.039 1.00 60.79 167 LEU B N 1
ATOM 6010 C CA . LEU B 1 166 ? 244.041 217.914 279.923 1.00 60.79 167 LEU B CA 1
ATOM 6011 C C . LEU B 1 166 ? 243.423 219.260 279.585 1.00 60.79 167 LEU B C 1
ATOM 6012 O O . LEU B 1 166 ? 243.373 219.644 278.413 1.00 60.79 167 LEU B O 1
ATOM 6028 N N . LEU B 1 167 ? 242.954 219.971 280.604 1.00 59.41 168 LEU B N 1
ATOM 6029 C CA . LEU B 1 167 ? 242.327 221.275 280.439 1.00 59.41 168 LEU B CA 1
ATOM 6030 C C . LEU B 1 167 ? 243.215 222.328 281.085 1.00 59.41 168 LEU B C 1
ATOM 6031 O O . LEU B 1 167 ? 243.563 222.210 282.264 1.00 59.41 168 LEU B O 1
ATOM 6047 N N . LEU B 1 168 ? 243.578 223.349 280.316 1.00 61.02 169 LEU B N 1
ATOM 6048 C CA . LEU B 1 168 ? 244.461 224.414 280.772 1.00 61.02 169 LEU B CA 1
ATOM 6049 C C . LEU B 1 168 ? 243.688 225.721 280.829 1.00 61.02 169 LEU B C 1
ATOM 6050 O O . LEU B 1 168 ? 243.048 226.111 279.847 1.00 61.02 169 LEU B O 1
ATOM 6066 N N . ALA B 1 169 ? 243.754 226.397 281.969 1.00 64.80 170 ALA B N 1
ATOM 6067 C CA . ALA B 1 169 ? 243.099 227.680 282.163 1.00 64.80 170 ALA B CA 1
ATOM 6068 C C . ALA B 1 169 ? 244.154 228.731 282.469 1.00 64.80 170 ALA B C 1
ATOM 6069 O O . ALA B 1 169 ? 245.006 228.523 283.337 1.00 64.80 170 ALA B O 1
ATOM 6076 N N . ASP B 1 170 ? 244.098 229.849 281.754 1.00 69.98 171 ASP B N 1
ATOM 6077 C CA . ASP B 1 170 ? 245.060 230.939 281.891 1.00 69.98 171 ASP B CA 1
ATOM 6078 C C . ASP B 1 170 ? 244.340 232.125 282.527 1.00 69.98 171 ASP B C 1
ATOM 6079 O O . ASP B 1 170 ? 243.827 233.002 281.831 1.00 69.98 171 ASP B O 1
ATOM 6088 N N . GLU B 1 171 ? 244.315 232.152 283.855 1.00 69.49 172 GLU B N 1
ATOM 6089 C CA . GLU B 1 171 ? 243.639 233.201 284.608 1.00 69.49 172 GLU B CA 1
ATOM 6090 C C . GLU B 1 171 ? 242.213 233.378 284.079 1.00 69.49 172 GLU B C 1
ATOM 6091 O O . GLU B 1 171 ? 241.858 234.447 283.578 1.00 69.49 172 GLU B O 1
ATOM 6103 N N . PRO B 1 172 ? 241.380 232.341 284.165 1.00 67.21 173 PRO B N 1
ATOM 6104 C CA . PRO B 1 172 ? 240.021 232.447 283.615 1.00 67.21 173 PRO B CA 1
ATOM 6105 C C . PRO B 1 172 ? 239.163 233.479 284.316 1.00 67.21 173 PRO B C 1
ATOM 6106 O O . PRO B 1 172 ? 238.129 233.879 283.768 1.00 67.21 173 PRO B O 1
ATOM 6117 N N . THR B 1 173 ? 239.550 233.918 285.510 1.00 67.18 174 THR B N 1
ATOM 6118 C CA . THR B 1 173 ? 238.736 234.802 286.333 1.00 67.18 174 THR B CA 1
ATOM 6119 C C . THR B 1 173 ? 239.291 236.222 286.372 1.00 67.18 174 THR B C 1
ATOM 6120 O O . THR B 1 173 ? 239.098 236.943 287.352 1.00 67.18 174 THR B O 1
ATOM 6131 N N . GLY B 1 174 ? 239.986 236.636 285.314 1.00 67.90 175 GLY B N 1
ATOM 6132 C CA . GLY B 1 174 ? 240.592 237.956 285.317 1.00 67.90 175 GLY B CA 1
ATOM 6133 C C . GLY B 1 174 ? 239.573 239.079 285.335 1.00 67.90 175 GLY B C 1
ATOM 6134 O O . GLY B 1 174 ? 239.752 240.079 286.034 1.00 67.90 175 GLY B O 1
ATOM 6138 N N . ASN B 1 175 ? 238.488 238.931 284.574 1.00 68.86 176 ASN B N 1
ATOM 6139 C CA . ASN B 1 175 ? 237.542 240.015 284.341 1.00 68.86 176 ASN B CA 1
ATOM 6140 C C . ASN B 1 175 ? 236.238 239.843 285.112 1.00 68.86 176 ASN B C 1
ATOM 6141 O O . ASN B 1 175 ? 235.213 240.400 284.711 1.00 68.86 176 ASN B O 1
ATOM 6152 N N . LEU B 1 176 ? 236.248 239.087 286.206 1.00 68.89 177 LEU B N 1
ATOM 6153 C CA . LEU B 1 176 ? 235.044 238.849 286.987 1.00 68.89 177 LEU B CA 1
ATOM 6154 C C . LEU B 1 176 ? 235.312 239.130 288.456 1.00 68.89 177 LEU B C 1
ATOM 6155 O O . LEU B 1 176 ? 236.400 238.848 288.965 1.00 68.89 177 LEU B O 1
ATOM 6171 N N . ASP B 1 177 ? 234.308 239.682 289.132 1.00 74.22 178 ASP B N 1
ATOM 6172 C CA . ASP B 1 177 ? 234.403 239.921 290.560 1.00 74.22 178 ASP B CA 1
ATOM 6173 C C . ASP B 1 177 ? 234.353 238.595 291.315 1.00 74.22 178 ASP B C 1
ATOM 6174 O O . ASP B 1 177 ? 233.951 237.569 290.761 1.00 74.22 178 ASP B O 1
ATOM 6183 N N . PRO B 1 178 ? 234.766 238.587 292.584 1.00 73.94 179 PRO B N 1
ATOM 6184 C CA . PRO B 1 178 ? 234.880 237.305 293.302 1.00 73.94 179 PRO B CA 1
ATOM 6185 C C . PRO B 1 178 ? 233.589 236.504 293.341 1.00 73.94 179 PRO B C 1
ATOM 6186 O O . PRO B 1 178 ? 233.639 235.266 293.393 1.00 73.94 179 PRO B O 1
ATOM 6197 N N . GLU B 1 179 ? 232.431 237.167 293.323 1.00 75.68 180 GLU B N 1
ATOM 6198 C CA . GLU B 1 179 ? 231.168 236.438 293.367 1.00 75.68 180 GLU B CA 1
ATOM 6199 C C . GLU B 1 179 ? 231.076 235.439 292.220 1.00 75.68 180 GLU B C 1
ATOM 6200 O O . GLU B 1 179 ? 230.754 234.265 292.430 1.00 75.68 180 GLU B O 1
ATOM 6212 N N . LEU B 1 180 ? 231.361 235.887 290.996 1.00 71.13 181 LEU B N 1
ATOM 6213 C CA . LEU B 1 180 ? 231.395 234.975 289.860 1.00 71.13 181 LEU B CA 1
ATOM 6214 C C . LEU B 1 180 ? 232.654 234.121 289.844 1.00 71.13 181 LEU B C 1
ATOM 6215 O O . LEU B 1 180 ? 232.656 233.048 289.227 1.00 71.13 181 LEU B O 1
ATOM 6231 N N . SER B 1 181 ? 233.722 234.572 290.505 1.00 71.13 182 SER B N 1
ATOM 6232 C CA . SER B 1 181 ? 234.910 233.740 290.632 1.00 71.13 182 SER B CA 1
ATOM 6233 C C . SER B 1 181 ? 234.577 232.432 291.328 1.00 71.13 182 SER B C 1
ATOM 6234 O O . SER B 1 181 ? 235.034 231.360 290.912 1.00 71.13 182 SER B O 1
ATOM 6242 N N . SER B 1 182 ? 233.780 232.503 292.394 1.00 73.64 183 SER B N 1
ATOM 6243 C CA . SER B 1 182 ? 233.391 231.288 293.097 1.00 73.64 183 SER B CA 1
ATOM 6244 C C . SER B 1 182 ? 232.634 230.341 292.176 1.00 73.64 183 SER B C 1
ATOM 6245 O O . SER B 1 182 ? 232.898 229.133 292.162 1.00 73.64 183 SER B O 1
ATOM 6253 N N . ARG B 1 183 ? 231.689 230.869 291.395 1.00 72.50 184 ARG B N 1
ATOM 6254 C CA . ARG B 1 183 ? 230.910 230.014 290.506 1.00 72.50 184 ARG B CA 1
ATOM 6255 C C . ARG B 1 183 ? 231.795 229.358 289.456 1.00 72.50 184 ARG B C 1
ATOM 6256 O O . ARG B 1 183 ? 231.666 228.157 289.184 1.00 72.50 184 ARG B O 1
ATOM 6277 N N . VAL B 1 184 ? 232.701 230.127 288.851 1.00 68.91 185 VAL B N 1
ATOM 6278 C CA . VAL B 1 184 ? 233.570 229.559 287.824 1.00 68.91 185 VAL B CA 1
ATOM 6279 C C . VAL B 1 184 ? 234.471 228.486 288.424 1.00 68.91 185 VAL B C 1
ATOM 6280 O O . VAL B 1 184 ? 234.690 227.425 287.821 1.00 68.91 185 VAL B O 1
ATOM 6293 N N . LEU B 1 185 ? 235.010 228.739 289.618 1.00 69.85 186 LEU B N 1
ATOM 6294 C CA . LEU B 1 185 ? 235.860 227.739 290.251 1.00 69.85 186 LEU B CA 1
ATOM 6295 C C . LEU B 1 185 ? 235.070 226.479 290.580 1.00 69.85 186 LEU B C 1
ATOM 6296 O O . LEU B 1 185 ? 235.584 225.364 290.443 1.00 69.85 186 LEU B O 1
ATOM 6312 N N . ARG B 1 186 ? 233.818 226.631 291.019 1.00 71.87 187 ARG B N 1
ATOM 6313 C CA . ARG B 1 186 ? 232.996 225.456 291.288 1.00 71.87 187 ARG B CA 1
ATOM 6314 C C . ARG B 1 186 ? 232.728 224.673 290.011 1.00 71.87 187 ARG B C 1
ATOM 6315 O O . ARG B 1 186 ? 232.695 223.437 290.024 1.00 71.87 187 ARG B O 1
ATOM 6336 N N . LEU B 1 187 ? 232.522 225.374 288.896 1.00 67.53 188 LEU B N 1
ATOM 6337 C CA . LEU B 1 187 ? 232.337 224.686 287.623 1.00 67.53 188 LEU B CA 1
ATOM 6338 C C . LEU B 1 187 ? 233.583 223.891 287.246 1.00 67.53 188 LEU B C 1
ATOM 6339 O O . LEU B 1 187 ? 233.491 222.737 286.803 1.00 67.53 188 LEU B O 1
ATOM 6355 N N . PHE B 1 188 ? 234.761 224.492 287.423 1.00 66.73 189 PHE B N 1
ATOM 6356 C CA . PHE B 1 188 ? 236.000 223.763 287.167 1.00 66.73 189 PHE B CA 1
ATOM 6357 C C . PHE B 1 188 ? 236.121 222.551 288.082 1.00 66.73 189 PHE B C 1
ATOM 6358 O O . PHE B 1 188 ? 236.589 221.487 287.660 1.00 66.73 189 PHE B O 1
ATOM 6375 N N . GLU B 1 189 ? 235.714 222.696 289.343 1.00 70.15 190 GLU B N 1
ATOM 6376 C CA . GLU B 1 189 ? 235.754 221.567 290.267 1.00 70.15 190 GLU B CA 1
ATOM 6377 C C . GLU B 1 189 ? 234.840 220.443 289.803 1.00 70.15 190 GLU B C 1
ATOM 6378 O O . GLU B 1 189 ? 235.200 219.265 289.888 1.00 70.15 190 GLU B O 1
ATOM 6390 N N . GLU B 1 190 ? 233.643 220.787 289.326 1.00 69.16 191 GLU B N 1
ATOM 6391 C CA . GLU B 1 190 ? 232.745 219.763 288.803 1.00 69.16 191 GLU B CA 1
ATOM 6392 C C . GLU B 1 190 ? 233.376 219.043 287.622 1.00 69.16 191 GLU B C 1
ATOM 6393 O O . GLU B 1 190 ? 233.329 217.809 287.535 1.00 69.16 191 GLU B O 1
ATOM 6405 N N . PHE B 1 191 ? 233.984 219.796 286.705 1.00 67.32 192 PHE B N 1
ATOM 6406 C CA . PHE B 1 191 ? 234.634 219.157 285.566 1.00 67.32 192 PHE B CA 1
ATOM 6407 C C . PHE B 1 191 ? 235.757 218.235 286.023 1.00 67.32 192 PHE B C 1
ATOM 6408 O O . PHE B 1 191 ? 235.946 217.151 285.461 1.00 67.32 192 PHE B O 1
ATOM 6425 N N . ASN B 1 192 ? 236.514 218.645 287.042 1.00 66.91 193 ASN B N 1
ATOM 6426 C CA . ASN B 1 192 ? 237.559 217.773 287.569 1.00 66.91 193 ASN B CA 1
ATOM 6427 C C . ASN B 1 192 ? 236.964 216.506 288.168 1.00 66.91 193 ASN B C 1
ATOM 6428 O O . ASN B 1 192 ? 237.510 215.411 287.994 1.00 66.91 193 ASN B O 1
ATOM 6439 N N . ARG B 1 193 ? 235.848 216.638 288.887 1.00 70.80 194 ARG B N 1
ATOM 6440 C CA . ARG B 1 193 ? 235.173 215.461 289.423 1.00 70.80 194 ARG B CA 1
ATOM 6441 C C . ARG B 1 193 ? 234.761 214.518 288.303 1.00 70.80 194 ARG B C 1
ATOM 6442 O O . ARG B 1 193 ? 234.817 213.293 288.458 1.00 70.80 194 ARG B O 1
ATOM 6463 N N . ALA B 1 194 ? 234.343 215.073 287.164 1.00 70.33 195 ALA B N 1
ATOM 6464 C CA . ALA B 1 194 ? 233.966 214.228 286.036 1.00 70.33 195 ALA B CA 1
ATOM 6465 C C . ALA B 1 194 ? 235.123 213.345 285.587 1.00 70.33 195 ALA B C 1
ATOM 6466 O O . ALA B 1 194 ? 234.897 212.280 285.002 1.00 70.33 195 ALA B O 1
ATOM 6473 N N . GLY B 1 195 ? 236.360 213.765 285.847 1.00 70.84 196 GLY B N 1
ATOM 6474 C CA . GLY B 1 195 ? 237.522 212.967 285.505 1.00 70.84 196 GLY B CA 1
ATOM 6475 C C . GLY B 1 195 ? 238.471 213.653 284.544 1.00 70.84 196 GLY B C 1
ATOM 6476 O O . GLY B 1 195 ? 239.348 213.006 283.965 1.00 70.84 196 GLY B O 1
ATOM 6480 N N . VAL B 1 196 ? 238.314 214.962 284.369 1.00 65.20 197 VAL B N 1
ATOM 6481 C CA . VAL B 1 196 ? 239.125 215.738 283.439 1.00 65.20 197 VAL B CA 1
ATOM 6482 C C . VAL B 1 196 ? 240.250 216.400 284.220 1.00 65.20 197 VAL B C 1
ATOM 6483 O O . VAL B 1 196 ? 239.998 217.202 285.126 1.00 65.20 197 VAL B O 1
ATOM 6496 N N . THR B 1 197 ? 241.490 216.073 283.867 1.00 64.01 198 THR B N 1
ATOM 6497 C CA . THR B 1 197 ? 242.633 216.715 284.498 1.00 64.01 198 THR B CA 1
ATOM 6498 C C . THR B 1 197 ? 242.619 218.207 284.199 1.00 64.01 198 THR B C 1
ATOM 6499 O O . THR B 1 197 ? 242.233 218.633 283.108 1.00 64.01 198 THR B O 1
ATOM 6510 N N . ILE B 1 198 ? 243.032 219.005 285.179 1.00 62.97 199 ILE B N 1
ATOM 6511 C CA . ILE B 1 198 ? 243.047 220.456 285.046 1.00 62.97 199 ILE B CA 1
ATOM 6512 C C . ILE B 1 198 ? 244.355 220.990 285.607 1.00 62.97 199 ILE B C 1
ATOM 6513 O O . ILE B 1 198 ? 244.936 220.419 286.533 1.00 62.97 199 ILE B O 1
ATOM 6529 N N . LEU B 1 199 ? 244.833 222.090 285.013 1.00 62.95 200 LEU B N 1
ATOM 6530 C CA . LEU B 1 199 ? 245.956 222.859 285.548 1.00 62.95 200 LEU B CA 1
ATOM 6531 C C . LEU B 1 199 ? 245.558 224.332 285.467 1.00 62.95 200 LEU B C 1
ATOM 6532 O O . LEU B 1 199 ? 245.827 225.019 284.481 1.00 62.95 200 LEU B O 1
ATOM 6548 N N . LEU B 1 200 ? 244.904 224.814 286.517 1.00 66.99 201 LEU B N 1
ATOM 6549 C CA . LEU B 1 200 ? 244.521 226.214 286.587 1.00 66.99 201 LEU B CA 1
ATOM 6550 C C . LEU B 1 200 ? 245.742 227.074 286.892 1.00 66.99 201 LEU B C 1
ATOM 6551 O O . LEU B 1 200 ? 246.677 226.640 287.567 1.00 66.99 201 LEU B O 1
ATOM 6567 N N . ALA B 1 201 ? 245.732 228.304 286.380 1.00 67.96 202 ALA B N 1
ATOM 6568 C CA . ALA B 1 201 ? 246.825 229.249 286.583 1.00 67.96 202 ALA B CA 1
ATOM 6569 C C . ALA B 1 201 ? 246.244 230.580 287.032 1.00 67.96 202 ALA B C 1
ATOM 6570 O O . ALA B 1 201 ? 245.402 231.155 286.336 1.00 67.96 202 ALA B O 1
ATOM 6577 N N . THR B 1 202 ? 246.697 231.075 288.182 1.00 69.50 203 THR B N 1
ATOM 6578 C CA . THR B 1 202 ? 246.205 232.342 288.701 1.00 69.50 203 THR B CA 1
ATOM 6579 C C . THR B 1 202 ? 247.234 232.947 289.644 1.00 69.50 203 THR B C 1
ATOM 6580 O O . THR B 1 202 ? 248.011 232.231 290.279 1.00 69.50 203 THR B O 1
ATOM 6591 N N . HIS B 1 203 ? 247.222 234.276 289.735 1.00 72.01 204 HIS B N 1
ATOM 6592 C CA . HIS B 1 203 ? 248.045 235.007 290.689 1.00 72.01 204 HIS B CA 1
ATOM 6593 C C . HIS B 1 203 ? 247.265 235.455 291.917 1.00 72.01 204 HIS B C 1
ATOM 6594 O O . HIS B 1 203 ? 247.828 236.146 292.772 1.00 72.01 204 HIS B O 1
ATOM 6608 N N . ASP B 1 204 ? 245.991 235.086 292.024 1.00 73.60 205 ASP B N 1
ATOM 6609 C CA . ASP B 1 204 ? 245.147 235.488 293.147 1.00 73.60 205 ASP B CA 1
ATOM 6610 C C . ASP B 1 204 ? 245.425 234.558 294.320 1.00 73.60 205 ASP B C 1
ATOM 6611 O O . ASP B 1 204 ? 245.007 233.399 294.322 1.00 73.60 205 ASP B O 1
ATOM 6620 N N . ILE B 1 205 ? 246.130 235.069 295.330 1.00 74.22 206 ILE B N 1
ATOM 6621 C CA . ILE B 1 205 ? 246.488 234.240 296.477 1.00 74.22 206 ILE B CA 1
ATOM 6622 C C . ILE B 1 205 ? 245.249 233.861 297.278 1.00 74.22 206 ILE B C 1
ATOM 6623 O O . ILE B 1 205 ? 245.166 232.758 297.831 1.00 74.22 206 ILE B O 1
ATOM 6639 N N . HIS B 1 206 ? 244.274 234.768 297.371 1.00 74.30 207 HIS B N 1
ATOM 6640 C CA . HIS B 1 206 ? 243.085 234.482 298.166 1.00 74.30 207 HIS B CA 1
ATOM 6641 C C . HIS B 1 206 ? 242.332 233.275 297.621 1.00 74.30 207 HIS B C 1
ATOM 6642 O O . HIS B 1 206 ? 241.918 232.394 298.385 1.00 74.30 207 HIS B O 1
ATOM 6656 N N . LEU B 1 207 ? 242.153 233.211 296.301 1.00 71.05 208 LEU B N 1
ATOM 6657 C CA . LEU B 1 207 ? 241.391 232.116 295.712 1.00 71.05 208 LEU B CA 1
ATOM 6658 C C . LEU B 1 207 ? 242.061 230.776 295.985 1.00 71.05 208 LEU B C 1
ATOM 6659 O O . LEU B 1 207 ? 241.403 229.807 296.377 1.00 71.05 208 LEU B O 1
ATOM 6675 N N . VAL B 1 208 ? 243.378 230.703 295.787 1.00 71.81 209 VAL B N 1
ATOM 6676 C CA . VAL B 1 208 ? 244.086 229.448 296.023 1.00 71.81 209 VAL B CA 1
ATOM 6677 C C . VAL B 1 208 ? 244.043 229.080 297.500 1.00 71.81 209 VAL B C 1
ATOM 6678 O O . VAL B 1 208 ? 243.831 227.915 297.855 1.00 71.81 209 VAL B O 1
ATOM 6691 N N . ASN B 1 209 ? 244.241 230.059 298.385 1.00 75.27 210 ASN B N 1
ATOM 6692 C CA . ASN B 1 209 ? 244.183 229.778 299.814 1.00 75.27 210 ASN B CA 1
ATOM 6693 C C . ASN B 1 209 ? 242.792 229.353 300.257 1.00 75.27 210 ASN B C 1
ATOM 6694 O O . ASN B 1 209 ? 242.657 228.713 301.304 1.00 75.27 210 ASN B O 1
ATOM 6705 N N . SER B 1 210 ? 241.757 229.694 299.488 1.00 74.83 211 SER B N 1
ATOM 6706 C CA . SER B 1 210 ? 240.405 229.301 299.869 1.00 74.83 211 SER B CA 1
ATOM 6707 C C . SER B 1 210 ? 240.254 227.785 299.903 1.00 74.83 211 SER B C 1
ATOM 6708 O O . SER B 1 210 ? 239.625 227.237 300.815 1.00 74.83 211 SER B O 1
ATOM 6716 N N . ARG B 1 211 ? 240.822 227.091 298.921 1.00 74.20 212 ARG B N 1
ATOM 6717 C CA . ARG B 1 211 ? 240.645 225.645 298.774 1.00 74.20 212 ARG B CA 1
ATOM 6718 C C . ARG B 1 211 ? 241.997 224.945 298.791 1.00 74.20 212 ARG B C 1
ATOM 6719 O O . ARG B 1 211 ? 242.680 224.883 297.753 1.00 74.20 212 ARG B O 1
ATOM 6740 N N . PRO B 1 212 ? 242.429 224.399 299.927 1.00 73.16 213 PRO B N 1
ATOM 6741 C CA . PRO B 1 212 ? 243.743 223.744 300.001 1.00 73.16 213 PRO B CA 1
ATOM 6742 C C . PRO B 1 212 ? 243.767 222.275 299.600 1.00 73.16 213 PRO B C 1
ATOM 6743 O O . PRO B 1 212 ? 244.815 221.641 299.749 1.00 73.16 213 PRO B O 1
ATOM 6754 N N . GLN B 1 213 ? 242.661 221.713 299.109 1.00 74.44 214 GLN B N 1
ATOM 6755 C CA . GLN B 1 213 ? 242.656 220.294 298.762 1.00 74.44 214 GLN B CA 1
ATOM 6756 C C . GLN B 1 213 ? 243.653 219.994 297.651 1.00 74.44 214 GLN B C 1
ATOM 6757 O O . GLN B 1 213 ? 244.388 219.002 297.716 1.00 74.44 214 GLN B O 1
ATOM 6771 N N . TYR B 1 214 ? 243.697 220.840 296.627 1.00 70.74 215 TYR B N 1
ATOM 6772 C CA . TYR B 1 214 ? 244.493 220.581 295.437 1.00 70.74 215 TYR B CA 1
ATOM 6773 C C . TYR B 1 214 ? 245.925 221.054 295.634 1.00 70.74 215 TYR B C 1
ATOM 6774 O O . TYR B 1 214 ? 246.167 222.129 296.189 1.00 70.74 215 TYR B O 1
ATOM 6792 N N . ARG B 1 215 ? 246.873 220.245 295.168 1.00 69.75 216 ARG B N 1
ATOM 6793 C CA . ARG B 1 215 ? 248.279 220.593 295.302 1.00 69.75 216 ARG B CA 1
ATOM 6794 C C . ARG B 1 215 ? 248.552 221.938 294.644 1.00 69.75 216 ARG B C 1
ATOM 6795 O O . ARG B 1 215 ? 248.030 222.240 293.568 1.00 69.75 216 ARG B O 1
ATOM 6816 N N . HIS B 1 216 ? 249.367 222.752 295.305 1.00 69.85 217 HIS B N 1
ATOM 6817 C CA . HIS B 1 216 ? 249.688 224.096 294.848 1.00 69.85 217 HIS B CA 1
ATOM 6818 C C . HIS B 1 216 ? 251.150 224.157 294.437 1.00 69.85 217 HIS B C 1
ATOM 6819 O O . HIS B 1 216 ? 252.031 223.748 295.198 1.00 69.85 217 HIS B O 1
ATOM 6833 N N . LEU B 1 217 ? 251.400 224.662 293.235 1.00 69.41 218 LEU B N 1
ATOM 6834 C CA . LEU B 1 217 ? 252.748 224.907 292.743 1.00 69.41 218 LEU B CA 1
ATOM 6835 C C . LEU B 1 217 ? 252.941 226.410 292.612 1.00 69.41 218 LEU B C 1
ATOM 6836 O O . LEU B 1 217 ? 252.182 227.076 291.902 1.00 69.41 218 LEU B O 1
ATOM 6852 N N . GLU B 1 218 ? 253.950 226.938 293.294 1.00 70.12 219 GLU B N 1
ATOM 6853 C CA . GLU B 1 218 ? 254.267 228.357 293.247 1.00 70.12 219 GLU B CA 1
ATOM 6854 C C . GLU B 1 218 ? 255.429 228.574 292.291 1.00 70.12 219 GLU B C 1
ATOM 6855 O O . GLU B 1 218 ? 256.464 227.909 292.404 1.00 70.12 219 GLU B O 1
ATOM 6859 N N . LEU B 1 219 ? 255.257 229.502 291.357 1.00 72.76 220 LEU B N 1
ATOM 6860 C CA . LEU B 1 219 ? 256.272 229.825 290.365 1.00 72.76 220 LEU B CA 1
ATOM 6861 C C . LEU B 1 219 ? 256.830 231.204 290.679 1.00 72.76 220 LEU B C 1
ATOM 6862 O O . LEU B 1 219 ? 256.080 232.185 290.715 1.00 72.76 220 LEU B O 1
ATOM 6878 N N . ASN B 1 220 ? 258.142 231.279 290.901 1.00 75.18 221 ASN B N 1
ATOM 6879 C CA . ASN B 1 220 ? 258.783 232.498 291.381 1.00 75.18 221 ASN B CA 1
ATOM 6880 C C . ASN B 1 220 ? 260.032 232.765 290.553 1.00 75.18 221 ASN B C 1
ATOM 6881 O O . ASN B 1 220 ? 261.024 232.038 290.666 1.00 75.18 221 ASN B O 1
ATOM 6892 N N . GLN B 1 221 ? 259.980 233.811 289.730 1.00 77.18 222 GLN B N 1
ATOM 6893 C CA . GLN B 1 221 ? 261.119 234.234 288.917 1.00 77.18 222 GLN B CA 1
ATOM 6894 C C . GLN B 1 221 ? 261.689 233.069 288.113 1.00 77.18 222 GLN B C 1
ATOM 6895 O O . GLN B 1 221 ? 262.904 232.902 287.997 1.00 77.18 222 GLN B O 1
ATOM 6909 N N . GLY B 1 222 ? 260.802 232.255 287.550 1.00 74.70 223 GLY B N 1
ATOM 6910 C CA . GLY B 1 222 ? 261.207 231.144 286.717 1.00 74.70 223 GLY B CA 1
ATOM 6911 C C . GLY B 1 222 ? 261.589 229.883 287.458 1.00 74.70 223 GLY B C 1
ATOM 6912 O O . GLY B 1 222 ? 261.959 228.896 286.810 1.00 74.70 223 GLY B O 1
ATOM 6916 N N . PHE B 1 223 ? 261.515 229.876 288.785 1.00 74.74 224 PHE B N 1
ATOM 6917 C CA . PHE B 1 223 ? 261.797 228.696 289.589 1.00 74.74 224 PHE B CA 1
ATOM 6918 C C . PHE B 1 223 ? 260.506 228.189 290.213 1.00 74.74 224 PHE B C 1
ATOM 6919 O O . PHE B 1 223 ? 259.688 228.978 290.697 1.00 74.74 224 PHE B O 1
ATOM 6936 N N . LEU B 1 224 ? 260.328 226.872 290.199 1.00 72.59 225 LEU B N 1
ATOM 6937 C CA . LEU B 1 224 ? 259.116 226.228 290.693 1.00 72.59 225 LEU B CA 1
ATOM 6938 C C . LEU B 1 224 ? 259.456 225.470 291.969 1.00 72.59 225 LEU B C 1
ATOM 6939 O O . LEU B 1 224 ? 260.153 224.450 291.926 1.00 72.59 225 LEU B O 1
ATOM 6955 N N . SER B 1 225 ? 258.961 225.969 293.103 1.00 76.20 226 SER B N 1
ATOM 6956 C CA . SER B 1 225 ? 259.224 225.310 294.377 1.00 76.20 226 SER B CA 1
ATOM 6957 C C . SER B 1 225 ? 258.432 224.016 294.505 1.00 76.20 226 SER B C 1
ATOM 6958 O O . SER B 1 225 ? 258.930 223.029 295.060 1.00 76.20 226 SER B O 1
ATOM 6966 N N . GLU B 1 226 ? 257.197 224.001 294.004 1.00 72.46 227 GLU B N 1
ATOM 6967 C CA . GLU B 1 226 ? 256.337 222.819 294.068 1.00 72.46 227 GLU B CA 1
ATOM 6968 C C . GLU B 1 226 ? 255.892 222.534 295.501 1.00 72.46 227 GLU B C 1
ATOM 6969 O O . GLU B 1 226 ? 255.729 221.380 295.897 1.00 72.46 227 GLU B O 1
ATOM 6973 N N . VAL B 1 227 ? 255.693 223.591 296.282 1.00 74.53 228 VAL B N 1
ATOM 6974 C CA . VAL B 1 227 ? 255.249 223.451 297.663 1.00 74.53 228 VAL B CA 1
ATOM 6975 C C . VAL B 1 227 ? 254.218 224.527 297.980 1.00 74.53 228 VAL B C 1
ATOM 6976 O O . VAL B 1 227 ? 253.379 224.355 298.863 1.00 74.53 228 VAL B O 1
ATOM 6989 N N . ALA C 2 27 ? 251.568 277.054 271.441 1.00 86.04 27 ALA C N 1
ATOM 6990 C CA . ALA C 2 27 ? 251.998 275.736 270.989 1.00 86.04 27 ALA C CA 1
ATOM 6991 C C . ALA C 2 27 ? 252.413 275.780 269.522 1.00 86.04 27 ALA C C 1
ATOM 6992 O O . ALA C 2 27 ? 251.595 276.051 268.643 1.00 86.04 27 ALA C O 1
ATOM 6998 N N . LYS C 2 28 ? 253.692 275.513 269.265 1.00 83.29 28 LYS C N 1
ATOM 6999 C CA . LYS C 2 28 ? 254.196 275.535 267.899 1.00 83.29 28 LYS C CA 1
ATOM 7000 C C . LYS C 2 28 ? 253.531 274.444 267.069 1.00 83.29 28 LYS C C 1
ATOM 7001 O O . LYS C 2 28 ? 253.398 273.299 267.508 1.00 83.29 28 LYS C O 1
ATOM 7005 N N . THR C 2 29 ? 253.114 274.809 265.859 1.00 84.07 29 THR C N 1
ATOM 7006 C CA . THR C 2 29 ? 252.456 273.890 264.943 1.00 84.07 29 THR C CA 1
ATOM 7007 C C . THR C 2 29 ? 253.071 274.028 263.559 1.00 84.07 29 THR C C 1
ATOM 7008 O O . THR C 2 29 ? 253.370 275.139 263.111 1.00 84.07 29 THR C O 1
ATOM 7019 N N . ASP C 2 30 ? 253.253 272.897 262.884 1.00 83.25 30 ASP C N 1
ATOM 7020 C CA . ASP C 2 30 ? 253.833 272.909 261.550 1.00 83.25 30 ASP C CA 1
ATOM 7021 C C . ASP C 2 30 ? 252.887 273.575 260.557 1.00 83.25 30 ASP C C 1
ATOM 7022 O O . ASP C 2 30 ? 251.665 273.570 260.726 1.00 83.25 30 ASP C O 1
ATOM 7031 N N . SER C 2 31 ? 253.471 274.153 259.511 1.00 81.54 31 SER C N 1
ATOM 7032 C CA . SER C 2 31 ? 252.693 274.858 258.508 1.00 81.54 31 SER C CA 1
ATOM 7033 C C . SER C 2 31 ? 251.924 273.869 257.633 1.00 81.54 31 SER C C 1
ATOM 7034 O O . SER C 2 31 ? 252.076 272.649 257.734 1.00 81.54 31 SER C O 1
ATOM 7042 N N . PHE C 2 32 ? 251.085 274.422 256.756 1.00 78.68 32 PHE C N 1
ATOM 7043 C CA . PHE C 2 32 ? 250.218 273.588 255.932 1.00 78.68 32 PHE C CA 1
ATOM 7044 C C . PHE C 2 32 ? 251.025 272.686 255.006 1.00 78.68 32 PHE C C 1
ATOM 7045 O O . PHE C 2 32 ? 250.726 271.494 254.876 1.00 78.68 32 PHE C O 1
ATOM 7062 N N . LEU C 2 33 ? 252.052 273.233 254.355 1.00 78.17 33 LEU C N 1
ATOM 7063 C CA . LEU C 2 33 ? 252.806 272.459 253.374 1.00 78.17 33 LEU C CA 1
ATOM 7064 C C . LEU C 2 33 ? 253.773 271.476 254.023 1.00 78.17 33 LEU C C 1
ATOM 7065 O O . LEU C 2 33 ? 254.046 270.415 253.447 1.00 78.17 33 LEU C O 1
ATOM 7081 N N . ALA C 2 34 ? 254.314 271.812 255.194 1.00 77.14 34 ALA C N 1
ATOM 7082 C CA . ALA C 2 34 ? 255.298 270.940 255.826 1.00 77.14 34 ALA C CA 1
ATOM 7083 C C . ALA C 2 34 ? 254.690 269.586 256.166 1.00 77.14 34 ALA C C 1
ATOM 7084 O O . ALA C 2 34 ? 255.296 268.536 255.914 1.00 77.14 34 ALA C O 1
ATOM 7091 N N . ILE C 2 35 ? 253.486 269.591 256.740 1.00 75.45 35 ILE C N 1
ATOM 7092 C CA . ILE C 2 35 ? 252.840 268.334 257.108 1.00 75.45 35 ILE C CA 1
ATOM 7093 C C . ILE C 2 35 ? 252.565 267.497 255.868 1.00 75.45 35 ILE C C 1
ATOM 7094 O O . ILE C 2 35 ? 252.785 266.281 255.863 1.00 75.45 35 ILE C O 1
ATOM 7110 N N . HIS C 2 36 ? 252.080 268.128 254.797 1.00 72.34 36 HIS C N 1
ATOM 7111 C CA . HIS C 2 36 ? 251.790 267.379 253.580 1.00 72.34 36 HIS C CA 1
ATOM 7112 C C . HIS C 2 36 ? 253.056 266.772 252.992 1.00 72.34 36 HIS C C 1
ATOM 7113 O O . HIS C 2 36 ? 253.053 265.614 252.557 1.00 72.34 36 HIS C O 1
ATOM 7127 N N . PHE C 2 37 ? 254.149 267.534 252.963 1.00 72.12 37 PHE C N 1
ATOM 7128 C CA . PHE C 2 37 ? 255.390 266.997 252.415 1.00 72.12 37 PHE C CA 1
ATOM 7129 C C . PHE C 2 37 ? 255.904 265.838 253.260 1.00 72.12 37 PHE C C 1
ATOM 7130 O O . PHE C 2 37 ? 256.353 264.815 252.722 1.00 72.12 37 PHE C O 1
ATOM 7147 N N . LYS C 2 38 ? 255.850 265.979 254.587 1.00 73.46 38 LYS C N 1
ATOM 7148 C CA . LYS C 2 38 ? 256.267 264.884 255.454 1.00 73.46 38 LYS C CA 1
ATOM 7149 C C . LYS C 2 38 ? 255.415 263.648 255.214 1.00 73.46 38 LYS C C 1
ATOM 7150 O O . LYS C 2 38 ? 255.936 262.529 255.151 1.00 73.46 38 LYS C O 1
ATOM 7169 N N . GLN C 2 39 ? 254.099 263.829 255.080 1.00 71.57 39 GLN C N 1
ATOM 7170 C CA . GLN C 2 39 ? 253.219 262.693 254.837 1.00 71.57 39 GLN C CA 1
ATOM 7171 C C . GLN C 2 39 ? 253.546 262.022 253.513 1.00 71.57 39 GLN C C 1
ATOM 7172 O O . GLN C 2 39 ? 253.559 260.791 253.423 1.00 71.57 39 GLN C O 1
ATOM 7186 N N . ALA C 2 40 ? 253.809 262.813 252.472 1.00 67.49 40 ALA C N 1
ATOM 7187 C CA . ALA C 2 40 ? 254.148 262.234 251.176 1.00 67.49 40 ALA C CA 1
ATOM 7188 C C . ALA C 2 40 ? 255.421 261.405 251.268 1.00 67.49 40 ALA C C 1
ATOM 7189 O O . ALA C 2 40 ? 255.468 260.257 250.804 1.00 67.49 40 ALA C O 1
ATOM 7196 N N . LYS C 2 41 ? 256.467 261.968 251.877 1.00 69.84 41 LYS C N 1
ATOM 7197 C CA . LYS C 2 41 ? 257.724 261.236 251.986 1.00 69.84 41 LYS C CA 1
ATOM 7198 C C . LYS C 2 41 ? 257.553 259.970 252.818 1.00 69.84 41 LYS C C 1
ATOM 7199 O O . LYS C 2 41 ? 258.060 258.902 252.451 1.00 69.84 41 LYS C O 1
ATOM 7218 N N . ALA C 2 42 ? 256.831 260.066 253.937 1.00 69.96 42 ALA C N 1
ATOM 7219 C CA . ALA C 2 42 ? 256.636 258.901 254.791 1.00 69.96 42 ALA C CA 1
ATOM 7220 C C . ALA C 2 42 ? 255.840 257.818 254.077 1.00 69.96 42 ALA C C 1
ATOM 7221 O O . ALA C 2 42 ? 256.180 256.633 254.158 1.00 69.96 42 ALA C O 1
ATOM 7228 N N . SER C 2 43 ? 254.774 258.203 253.372 1.00 68.09 43 SER C N 1
ATOM 7229 C CA . SER C 2 43 ? 253.979 257.218 252.651 1.00 68.09 43 SER C CA 1
ATOM 7230 C C . SER C 2 43 ? 254.810 256.533 251.580 1.00 68.09 43 SER C C 1
ATOM 7231 O O . SER C 2 43 ? 254.736 255.310 251.415 1.00 68.09 43 SER C O 1
ATOM 7239 N N . PHE C 2 44 ? 255.619 257.300 250.844 1.00 67.50 44 PHE C N 1
ATOM 7240 C CA . PHE C 2 44 ? 256.482 256.675 249.849 1.00 67.50 44 PHE C CA 1
ATOM 7241 C C . PHE C 2 44 ? 257.445 255.697 250.506 1.00 67.50 44 PHE C C 1
ATOM 7242 O O . PHE C 2 44 ? 257.673 254.597 249.991 1.00 67.50 44 PHE C O 1
ATOM 7259 N N . ALA C 2 45 ? 258.026 256.081 251.644 1.00 71.67 45 ALA C N 1
ATOM 7260 C CA . ALA C 2 45 ? 258.948 255.183 252.330 1.00 71.67 45 ALA C CA 1
ATOM 7261 C C . ALA C 2 45 ? 258.242 253.935 252.845 1.00 71.67 45 ALA C C 1
ATOM 7262 O O . ALA C 2 45 ? 258.870 252.878 252.972 1.00 71.67 45 ALA C O 1
ATOM 7269 N N . ALA C 2 46 ? 256.946 254.035 253.146 1.00 72.39 46 ALA C N 1
ATOM 7270 C CA . ALA C 2 46 ? 256.222 252.913 253.732 1.00 72.39 46 ALA C CA 1
ATOM 7271 C C . ALA C 2 46 ? 256.035 251.758 252.758 1.00 72.39 46 ALA C C 1
ATOM 7272 O O . ALA C 2 46 ? 255.830 250.622 253.198 1.00 72.39 46 ALA C O 1
ATOM 7279 N N . LEU C 2 47 ? 256.098 252.014 251.450 1.00 68.91 47 LEU C N 1
ATOM 7280 C CA . LEU C 2 47 ? 255.851 250.950 250.484 1.00 68.91 47 LEU C CA 1
ATOM 7281 C C . LEU C 2 47 ? 256.881 249.835 250.596 1.00 68.91 47 LEU C C 1
ATOM 7282 O O . LEU C 2 47 ? 256.610 248.699 250.190 1.00 68.91 47 LEU C O 1
ATOM 7298 N N . TRP C 2 48 ? 258.063 250.130 251.136 1.00 76.11 48 TRP C N 1
ATOM 7299 C CA . TRP C 2 48 ? 259.117 249.129 251.234 1.00 76.11 48 TRP C CA 1
ATOM 7300 C C . TRP C 2 48 ? 258.924 248.158 252.392 1.00 76.11 48 TRP C C 1
ATOM 7301 O O . TRP C 2 48 ? 259.670 247.178 252.483 1.00 76.11 48 TRP C O 1
ATOM 7322 N N . ARG C 2 49 ? 257.957 248.401 253.279 1.00 76.07 49 ARG C N 1
ATOM 7323 C CA . ARG C 2 49 ? 257.711 247.459 254.368 1.00 76.07 49 ARG C CA 1
ATOM 7324 C C . ARG C 2 49 ? 257.207 246.123 253.838 1.00 76.07 49 ARG C C 1
ATOM 7325 O O . ARG C 2 49 ? 257.562 245.064 254.369 1.00 76.07 49 ARG C O 1
ATOM 7346 N N . ARG C 2 50 ? 256.380 246.151 252.794 1.00 71.26 50 ARG C N 1
ATOM 7347 C CA . ARG C 2 50 ? 255.799 244.951 252.194 1.00 71.26 50 ARG C CA 1
ATOM 7348 C C . ARG C 2 50 ? 256.109 244.992 250.705 1.00 71.26 50 ARG C C 1
ATOM 7349 O O . ARG C 2 50 ? 255.239 245.316 249.885 1.00 71.26 50 ARG C O 1
ATOM 7370 N N . PRO C 2 51 ? 257.346 244.675 250.317 1.00 69.39 51 PRO C N 1
ATOM 7371 C CA . PRO C 2 51 ? 257.725 244.858 248.907 1.00 69.39 51 PRO C CA 1
ATOM 7372 C C . PRO C 2 51 ? 256.883 244.049 247.937 1.00 69.39 51 PRO C C 1
ATOM 7373 O O . PRO C 2 51 ? 256.457 244.582 246.907 1.00 69.39 51 PRO C O 1
ATOM 7384 N N . LEU C 2 52 ? 256.620 242.776 248.236 1.00 68.11 52 LEU C N 1
ATOM 7385 C CA . LEU C 2 52 ? 255.932 241.922 247.273 1.00 68.11 52 LEU C CA 1
ATOM 7386 C C . LEU C 2 52 ? 254.490 242.373 247.066 1.00 68.11 52 LEU C C 1
ATOM 7387 O O . LEU C 2 52 ? 254.014 242.472 245.927 1.00 68.11 52 LEU C O 1
ATOM 7403 N N . GLY C 2 53 ? 253.778 242.646 248.159 1.00 65.82 53 GLY C N 1
ATOM 7404 C CA . GLY C 2 53 ? 252.382 243.026 248.041 1.00 65.82 53 GLY C CA 1
ATOM 7405 C C . GLY C 2 53 ? 252.190 244.314 247.267 1.00 65.82 53 GLY C C 1
ATOM 7406 O O . GLY C 2 53 ? 251.263 244.436 246.464 1.00 65.82 53 GLY C O 1
ATOM 7410 N N . ASN C 2 54 ? 253.060 245.296 247.500 1.00 65.87 54 ASN C N 1
ATOM 7411 C CA . ASN C 2 54 ? 252.962 246.571 246.804 1.00 65.87 54 ASN C CA 1
ATOM 7412 C C . ASN C 2 54 ? 253.627 246.555 245.435 1.00 65.87 54 ASN C C 1
ATOM 7413 O O . ASN C 2 54 ? 253.427 247.496 244.660 1.00 65.87 54 ASN C O 1
ATOM 7424 N N . ILE C 2 55 ? 254.404 245.523 245.117 1.00 65.97 55 ILE C N 1
ATOM 7425 C CA . ILE C 2 55 ? 254.993 245.398 243.788 1.00 65.97 55 ILE C CA 1
ATOM 7426 C C . ILE C 2 55 ? 254.042 244.700 242.829 1.00 65.97 55 ILE C C 1
ATOM 7427 O O . ILE C 2 55 ? 253.934 245.086 241.662 1.00 65.97 55 ILE C O 1
ATOM 7443 N N . LEU C 2 56 ? 253.348 243.659 243.293 1.00 63.48 56 LEU C N 1
ATOM 7444 C CA . LEU C 2 56 ? 252.403 242.975 242.418 1.00 63.48 56 LEU C CA 1
ATOM 7445 C C . LEU C 2 56 ? 251.284 243.912 241.981 1.00 63.48 56 LEU C C 1
ATOM 7446 O O . LEU C 2 56 ? 250.881 243.909 240.812 1.00 63.48 56 LEU C O 1
ATOM 7462 N N . THR C 2 57 ? 250.766 244.722 242.906 1.00 61.79 57 THR C N 1
ATOM 7463 C CA . THR C 2 57 ? 249.718 245.670 242.545 1.00 61.79 57 THR C CA 1
ATOM 7464 C C . THR C 2 57 ? 250.226 246.696 241.538 1.00 61.79 57 THR C C 1
ATOM 7465 O O . THR C 2 57 ? 249.510 247.060 240.597 1.00 61.79 57 THR C O 1
ATOM 7476 N N . LEU C 2 58 ? 251.456 247.180 241.721 1.00 63.25 58 LEU C N 1
ATOM 7477 C CA . LEU C 2 58 ? 252.022 248.111 240.751 1.00 63.25 58 LEU C CA 1
ATOM 7478 C C . LEU C 2 58 ? 252.137 247.465 239.379 1.00 63.25 58 LEU C C 1
ATOM 7479 O O . LEU C 2 58 ? 251.820 248.091 238.363 1.00 63.25 58 LEU C O 1
ATOM 7495 N N . ALA C 2 59 ? 252.588 246.210 239.329 1.00 63.46 59 ALA C N 1
ATOM 7496 C CA . ALA C 2 59 ? 252.699 245.521 238.047 1.00 63.46 59 ALA C CA 1
ATOM 7497 C C . ALA C 2 59 ? 251.335 245.370 237.387 1.00 63.46 59 ALA C C 1
ATOM 7498 O O . ALA C 2 59 ? 251.194 245.573 236.173 1.00 63.46 59 ALA C O 1
ATOM 7505 N N . VAL C 2 60 ? 250.318 245.009 238.170 1.00 62.41 60 VAL C N 1
ATOM 7506 C CA . VAL C 2 60 ? 248.978 244.837 237.614 1.00 62.41 60 VAL C CA 1
ATOM 7507 C C . VAL C 2 60 ? 248.465 246.156 237.054 1.00 62.41 60 VAL C C 1
ATOM 7508 O O . VAL C 2 60 ? 247.908 246.208 235.951 1.00 62.41 60 VAL C O 1
ATOM 7521 N N . ILE C 2 61 ? 248.639 247.243 237.808 1.00 62.67 61 ILE C N 1
ATOM 7522 C CA . ILE C 2 61 ? 248.194 248.548 237.328 1.00 62.67 61 ILE C CA 1
ATOM 7523 C C . ILE C 2 61 ? 248.939 248.924 236.056 1.00 62.67 61 ILE C C 1
ATOM 7524 O O . ILE C 2 61 ? 248.346 249.436 235.098 1.00 62.67 61 ILE C O 1
ATOM 7540 N N . SER C 2 62 ? 250.249 248.679 236.025 1.00 63.82 62 SER C N 1
ATOM 7541 C CA . SER C 2 62 ? 251.038 249.034 234.853 1.00 63.82 62 SER C CA 1
ATOM 7542 C C . SER C 2 62 ? 250.537 248.298 233.620 1.00 63.82 62 SER C C 1
ATOM 7543 O O . SER C 2 62 ? 250.340 248.904 232.563 1.00 63.82 62 SER C O 1
ATOM 7551 N N . MET C 2 63 ? 250.322 246.987 233.735 1.00 63.89 63 MET C N 1
ATOM 7552 C CA . MET C 2 63 ? 249.851 246.225 232.581 1.00 63.89 63 MET C CA 1
ATOM 7553 C C . MET C 2 63 ? 248.454 246.665 232.156 1.00 63.89 63 MET C C 1
ATOM 7554 O O . MET C 2 63 ? 248.183 246.836 230.956 1.00 63.89 63 MET C O 1
ATOM 7568 N N . ALA C 2 64 ? 247.554 246.860 233.122 1.00 63.52 64 ALA C N 1
ATOM 7569 C CA . ALA C 2 64 ? 246.188 247.239 232.787 1.00 63.52 64 ALA C CA 1
ATOM 7570 C C . ALA C 2 64 ? 246.149 248.590 232.091 1.00 63.52 64 ALA C C 1
ATOM 7571 O O . ALA C 2 64 ? 245.324 248.811 231.198 1.00 63.52 64 ALA C O 1
ATOM 7578 N N . LEU C 2 65 ? 247.021 249.513 232.494 1.00 65.82 65 LEU C N 1
ATOM 7579 C CA . LEU C 2 65 ? 247.050 250.820 231.851 1.00 65.82 65 LEU C CA 1
ATOM 7580 C C . LEU C 2 65 ? 247.809 250.792 230.530 1.00 65.82 65 LEU C C 1
ATOM 7581 O O . LEU C 2 65 ? 247.526 251.606 229.644 1.00 65.82 65 LEU C O 1
ATOM 7597 N N . ALA C 2 66 ? 248.766 249.875 230.376 1.00 65.96 66 ALA C N 1
ATOM 7598 C CA . ALA C 2 66 ? 249.535 249.796 229.142 1.00 65.96 66 ALA C CA 1
ATOM 7599 C C . ALA C 2 66 ? 248.745 249.152 228.014 1.00 65.96 66 ALA C C 1
ATOM 7600 O O . ALA C 2 66 ? 248.995 249.452 226.842 1.00 65.96 66 ALA C O 1
ATOM 7607 N N . LEU C 2 67 ? 247.809 248.265 228.339 1.00 68.26 67 LEU C N 1
ATOM 7608 C CA . LEU C 2 67 ? 246.979 247.654 227.304 1.00 68.26 67 LEU C CA 1
ATOM 7609 C C . LEU C 2 67 ? 246.338 248.723 226.419 1.00 68.26 67 LEU C C 1
ATOM 7610 O O . LEU C 2 67 ? 246.647 248.809 225.218 1.00 68.26 67 LEU C O 1
ATOM 7626 N N . PRO C 2 68 ? 245.452 249.561 226.966 1.00 69.38 68 PRO C N 1
ATOM 7627 C CA . PRO C 2 68 ? 244.814 250.581 226.122 1.00 69.38 68 PRO C CA 1
ATOM 7628 C C . PRO C 2 68 ? 245.804 251.532 225.485 1.00 69.38 68 PRO C C 1
ATOM 7629 O O . PRO C 2 68 ? 245.544 252.032 224.386 1.00 69.38 68 PRO C O 1
ATOM 7640 N N . ALA C 2 69 ? 246.933 251.806 226.139 1.00 71.91 69 ALA C N 1
ATOM 7641 C CA . ALA C 2 69 ? 247.939 252.669 225.531 1.00 71.91 69 ALA C CA 1
ATOM 7642 C C . ALA C 2 69 ? 248.465 252.063 224.237 1.00 71.91 69 ALA C C 1
ATOM 7643 O O . ALA C 2 69 ? 248.564 252.747 223.213 1.00 71.91 69 ALA C O 1
ATOM 7650 N N . SER C 2 70 ? 248.801 250.772 224.260 1.00 72.16 70 SER C N 1
ATOM 7651 C CA . SER C 2 70 ? 249.285 250.120 223.047 1.00 72.16 70 SER C CA 1
ATOM 7652 C C . SER C 2 70 ? 248.195 250.055 221.984 1.00 72.16 70 SER C C 1
ATOM 7653 O O . SER C 2 70 ? 248.470 250.233 220.788 1.00 72.16 70 SER C O 1
ATOM 7661 N N . LEU C 2 71 ? 246.952 249.789 222.394 1.00 72.48 71 LEU C N 1
ATOM 7662 C CA . LEU C 2 71 ? 245.866 249.780 221.418 1.00 72.48 71 LEU C CA 1
ATOM 7663 C C . LEU C 2 71 ? 245.724 251.141 220.746 1.00 72.48 71 LEU C C 1
ATOM 7664 O O . LEU C 2 71 ? 245.581 251.227 219.520 1.00 72.48 71 LEU C O 1
ATOM 7680 N N . TYR C 2 72 ? 245.773 252.217 221.534 1.00 76.50 72 TYR C N 1
ATOM 7681 C CA . TYR C 2 72 ? 245.701 253.559 220.969 1.00 76.50 72 TYR C CA 1
ATOM 7682 C C . TYR C 2 72 ? 246.887 253.834 220.057 1.00 76.50 72 TYR C C 1
ATOM 7683 O O . TYR C 2 72 ? 246.745 254.503 219.030 1.00 76.50 72 TYR C O 1
ATOM 7701 N N . LEU C 2 73 ? 248.071 253.352 220.431 1.00 75.92 73 LEU C N 1
ATOM 7702 C CA . LEU C 2 73 ? 249.247 253.553 219.593 1.00 75.92 73 LEU C CA 1
ATOM 7703 C C . LEU C 2 73 ? 249.049 252.920 218.222 1.00 75.92 73 LEU C C 1
ATOM 7704 O O . LEU C 2 73 ? 249.306 253.549 217.186 1.00 75.92 73 LEU C O 1
ATOM 7720 N N . LEU C 2 74 ? 248.583 251.670 218.197 1.00 75.94 74 LEU C N 1
ATOM 7721 C CA . LEU C 2 74 ? 248.344 251.007 216.917 1.00 75.94 74 LEU C CA 1
ATOM 7722 C C . LEU C 2 74 ? 247.254 251.716 216.124 1.00 75.94 74 LEU C C 1
ATOM 7723 O O . LEU C 2 74 ? 247.367 251.872 214.900 1.00 75.94 74 LEU C O 1
ATOM 7739 N N . SER C 2 75 ? 246.186 252.146 216.800 1.00 79.06 75 SER C N 1
ATOM 7740 C CA . SER C 2 75 ? 245.122 252.862 216.105 1.00 79.06 75 SER C CA 1
ATOM 7741 C C . SER C 2 75 ? 245.650 254.138 215.464 1.00 79.06 75 SER C C 1
ATOM 7742 O O . SER C 2 75 ? 245.338 254.439 214.306 1.00 79.06 75 SER C O 1
ATOM 7750 N N . LYS C 2 76 ? 246.458 254.897 216.204 1.00 81.44 76 LYS C N 1
ATOM 7751 C CA . LYS C 2 76 ? 247.027 256.126 215.668 1.00 81.44 76 LYS C CA 1
ATOM 7752 C C . LYS C 2 76 ? 247.931 255.837 214.479 1.00 81.44 76 LYS C C 1
ATOM 7753 O O . LYS C 2 76 ? 247.902 256.561 213.477 1.00 81.44 76 LYS C O 1
ATOM 7772 N N . ASN C 2 77 ? 248.745 254.784 214.569 1.00 83.39 77 ASN C N 1
ATOM 7773 C CA . ASN C 2 77 ? 249.636 254.455 213.461 1.00 83.39 77 ASN C CA 1
ATOM 7774 C C . ASN C 2 77 ? 248.847 254.103 212.204 1.00 83.39 77 ASN C C 1
ATOM 7775 O O . ASN C 2 77 ? 249.163 254.577 211.105 1.00 83.39 77 ASN C O 1
ATOM 7786 N N . ILE C 2 78 ? 247.808 253.276 212.343 1.00 85.08 78 ILE C N 1
ATOM 7787 C CA . ILE C 2 78 ? 247.043 252.887 211.160 1.00 85.08 78 ILE C CA 1
ATOM 7788 C C . ILE C 2 78 ? 246.288 254.085 210.596 1.00 85.08 78 ILE C C 1
ATOM 7789 O O . ILE C 2 78 ? 246.156 254.230 209.375 1.00 85.08 78 ILE C O 1
ATOM 7805 N N . ALA C 2 79 ? 245.779 254.963 211.465 1.00 89.36 79 ALA C N 1
ATOM 7806 C CA . ALA C 2 79 ? 245.107 256.162 210.976 1.00 89.36 79 ALA C CA 1
ATOM 7807 C C . ALA C 2 79 ? 246.070 257.052 210.201 1.00 89.36 79 ALA C C 1
ATOM 7808 O O . ALA C 2 79 ? 245.720 257.589 209.142 1.00 89.36 79 ALA C O 1
ATOM 7815 N N . SER C 2 80 ? 247.291 257.219 210.713 1.00 93.79 80 SER C N 1
ATOM 7816 C CA . SER C 2 80 ? 248.285 258.013 210.001 1.00 93.79 80 SER C CA 1
ATOM 7817 C C . SER C 2 80 ? 248.612 257.390 208.652 1.00 93.79 80 SER C C 1
ATOM 7818 O O . SER C 2 80 ? 248.757 258.099 207.650 1.00 93.79 80 SER C O 1
ATOM 7826 N N . VAL C 2 81 ? 248.735 256.062 208.606 1.00 97.61 81 VAL C N 1
ATOM 7827 C CA . VAL C 2 81 ? 248.997 255.393 207.333 1.00 97.61 81 VAL C CA 1
ATOM 7828 C C . VAL C 2 81 ? 247.858 255.657 206.356 1.00 97.61 81 VAL C C 1
ATOM 7829 O O . VAL C 2 81 ? 248.083 255.991 205.188 1.00 97.61 81 VAL C O 1
ATOM 7842 N N . ALA C 2 82 ? 246.617 255.519 206.825 1.00 100.47 82 ALA C N 1
ATOM 7843 C CA . ALA C 2 82 ? 245.471 255.720 205.944 1.00 100.47 82 ALA C CA 1
ATOM 7844 C C . ALA C 2 82 ? 245.436 257.143 205.402 1.00 100.47 82 ALA C C 1
ATOM 7845 O O . ALA C 2 82 ? 245.195 257.355 204.208 1.00 100.47 82 ALA C O 1
ATOM 7852 N N . GLU C 2 83 ? 245.672 258.134 206.264 1.00 103.72 83 GLU C N 1
ATOM 7853 C CA . GLU C 2 83 ? 245.688 259.517 205.799 1.00 103.72 83 GLU C CA 1
ATOM 7854 C C . GLU C 2 83 ? 246.842 259.762 204.833 1.00 103.72 83 GLU C C 1
ATOM 7855 O O . GLU C 2 83 ? 246.686 260.482 203.840 1.00 103.72 83 GLU C O 1
ATOM 7859 N N . ARG C 2 84 ? 248.006 259.169 205.107 1.00 102.79 84 ARG C N 1
ATOM 7860 C CA . ARG C 2 84 ? 249.191 259.432 204.297 1.00 102.79 84 ARG C CA 1
ATOM 7861 C C . ARG C 2 84 ? 249.055 258.892 202.879 1.00 102.79 84 ARG C C 1
ATOM 7862 O O . ARG C 2 84 ? 249.575 259.502 201.938 1.00 102.79 84 ARG C O 1
ATOM 7883 N N . VAL C 2 85 ? 248.377 257.755 202.702 1.00 110.20 85 VAL C N 1
ATOM 7884 C CA . VAL C 2 85 ? 248.392 257.073 201.409 1.00 110.20 85 VAL C CA 1
ATOM 7885 C C . VAL C 2 85 ? 247.904 258.004 200.305 1.00 110.20 85 VAL C C 1
ATOM 7886 O O . VAL C 2 85 ? 248.531 258.119 199.245 1.00 110.20 85 VAL C O 1
ATOM 7899 N N . ALA C 2 86 ? 246.784 258.685 200.535 1.00 123.27 86 ALA C N 1
ATOM 7900 C CA . ALA C 2 86 ? 246.225 259.558 199.513 1.00 123.27 86 ALA C CA 1
ATOM 7901 C C . ALA C 2 86 ? 245.161 260.444 200.139 1.00 123.27 86 ALA C C 1
ATOM 7902 O O . ALA C 2 86 ? 244.340 259.970 200.928 1.00 123.27 86 ALA C O 1
ATOM 7909 N N . GLU C 2 87 ? 245.186 261.732 199.784 1.00 133.84 87 GLU C N 1
ATOM 7910 C CA . GLU C 2 87 ? 244.158 262.681 200.220 1.00 133.84 87 GLU C CA 1
ATOM 7911 C C . GLU C 2 87 ? 243.698 263.574 199.067 1.00 133.84 87 GLU C C 1
ATOM 7912 O O . GLU C 2 87 ? 243.690 264.799 199.182 1.00 133.84 87 GLU C O 1
ATOM 7916 N N . PRO C 2 88 ? 243.305 262.991 197.936 1.00 138.67 88 PRO C N 1
ATOM 7917 C CA . PRO C 2 88 ? 242.683 263.780 196.871 1.00 138.67 88 PRO C CA 1
ATOM 7918 C C . PRO C 2 88 ? 241.182 263.925 197.100 1.00 138.67 88 PRO C C 1
ATOM 7919 O O . PRO C 2 88 ? 240.611 263.371 198.040 1.00 138.67 88 PRO C O 1
ATOM 7930 N N . SER C 2 89 ? 240.550 264.688 196.211 1.00 143.83 89 SER C N 1
ATOM 7931 C CA . SER C 2 89 ? 239.108 264.899 196.247 1.00 143.83 89 SER C CA 1
ATOM 7932 C C . SER C 2 89 ? 238.553 264.738 194.841 1.00 143.83 89 SER C C 1
ATOM 7933 O O . SER C 2 89 ? 238.977 265.442 193.919 1.00 143.83 89 SER C O 1
ATOM 7941 N N . GLN C 2 90 ? 237.606 263.814 194.680 1.00 142.05 90 GLN C N 1
ATOM 7942 C CA . GLN C 2 90 ? 236.959 263.568 193.400 1.00 142.05 90 GLN C CA 1
ATOM 7943 C C . GLN C 2 90 ? 235.504 263.203 193.646 1.00 142.05 90 GLN C C 1
ATOM 7944 O O . GLN C 2 90 ? 235.184 262.531 194.630 1.00 142.05 90 GLN C O 1
ATOM 7948 N N . LEU C 2 91 ? 234.627 263.647 192.748 1.00 139.34 91 LEU C N 1
ATOM 7949 C CA . LEU C 2 91 ? 233.193 263.415 192.862 1.00 139.34 91 LEU C CA 1
ATOM 7950 C C . LEU C 2 91 ? 232.721 262.613 191.658 1.00 139.34 91 LEU C C 1
ATOM 7951 O O . LEU C 2 91 ? 233.007 262.978 190.513 1.00 139.34 91 LEU C O 1
ATOM 7967 N N . SER C 2 92 ? 231.995 261.529 191.922 1.00 133.67 92 SER C N 1
ATOM 7968 C CA . SER C 2 92 ? 231.505 260.626 190.891 1.00 133.67 92 SER C CA 1
ATOM 7969 C C . SER C 2 92 ? 229.984 260.659 190.852 1.00 133.67 92 SER C C 1
ATOM 7970 O O . SER C 2 92 ? 229.327 260.711 191.897 1.00 133.67 92 SER C O 1
ATOM 7978 N N . VAL C 2 93 ? 229.430 260.626 189.643 1.00 133.29 93 VAL C N 1
ATOM 7979 C CA . VAL C 2 93 ? 227.988 260.635 189.426 1.00 133.29 93 VAL C CA 1
ATOM 7980 C C . VAL C 2 93 ? 227.640 259.490 188.488 1.00 133.29 93 VAL C C 1
ATOM 7981 O O . VAL C 2 93 ? 228.287 259.315 187.449 1.00 133.29 93 VAL C O 1
ATOM 7994 N N . TYR C 2 94 ? 226.621 258.715 188.849 1.00 125.71 94 TYR C N 1
ATOM 7995 C CA . TYR C 2 94 ? 226.177 257.576 188.057 1.00 125.71 94 TYR C CA 1
ATOM 7996 C C . TYR C 2 94 ? 224.909 257.951 187.301 1.00 125.71 94 TYR C C 1
ATOM 7997 O O . TYR C 2 94 ? 223.894 258.296 187.914 1.00 125.71 94 TYR C O 1
ATOM 8015 N N . LEU C 2 95 ? 224.972 257.883 185.975 1.00 127.90 95 LEU C N 1
ATOM 8016 C CA . LEU C 2 95 ? 223.813 258.165 185.145 1.00 127.90 95 LEU C CA 1
ATOM 8017 C C . LEU C 2 95 ? 222.888 256.957 185.093 1.00 127.90 95 LEU C C 1
ATOM 8018 O O . LEU C 2 95 ? 223.318 255.809 185.233 1.00 127.90 95 LEU C O 1
ATOM 8022 N N . HIS C 2 96 ? 221.603 257.228 184.889 1.00 129.63 96 HIS C N 1
ATOM 8023 C CA . HIS C 2 96 ? 220.616 256.162 184.813 1.00 129.63 96 HIS C CA 1
ATOM 8024 C C . HIS C 2 96 ? 220.793 255.357 183.531 1.00 129.63 96 HIS C C 1
ATOM 8025 O O . HIS C 2 96 ? 221.206 255.878 182.492 1.00 129.63 96 HIS C O 1
ATOM 8029 N N . ILE C 2 97 ? 220.475 254.063 183.616 1.00 126.66 97 ILE C N 1
ATOM 8030 C CA . ILE C 2 97 ? 220.576 253.195 182.447 1.00 126.66 97 ILE C CA 1
ATOM 8031 C C . ILE C 2 97 ? 219.590 253.621 181.370 1.00 126.66 97 ILE C C 1
ATOM 8032 O O . ILE C 2 97 ? 219.838 253.423 180.175 1.00 126.66 97 ILE C O 1
ATOM 8048 N N . ASP C 2 98 ? 218.458 254.207 181.768 1.00 132.86 98 ASP C N 1
ATOM 8049 C CA . ASP C 2 98 ? 217.433 254.570 180.796 1.00 132.86 98 ASP C CA 1
ATOM 8050 C C . ASP C 2 98 ? 217.938 255.605 179.799 1.00 132.86 98 ASP C C 1
ATOM 8051 O O . ASP C 2 98 ? 217.517 255.601 178.636 1.00 132.86 98 ASP C O 1
ATOM 8055 N N . THR C 2 99 ? 218.831 256.490 180.226 1.00 139.44 99 THR C N 1
ATOM 8056 C CA . THR C 2 99 ? 219.300 257.553 179.348 1.00 139.44 99 THR C CA 1
ATOM 8057 C C . THR C 2 99 ? 219.992 256.952 178.127 1.00 139.44 99 THR C C 1
ATOM 8058 O O . THR C 2 99 ? 220.873 256.094 178.282 1.00 139.44 99 THR C O 1
ATOM 8062 N N . PRO C 2 100 ? 219.635 257.363 176.912 1.00 144.34 100 PRO C N 1
ATOM 8063 C CA . PRO C 2 100 ? 220.281 256.808 175.720 1.00 144.34 100 PRO C CA 1
ATOM 8064 C C . PRO C 2 100 ? 221.638 257.455 175.461 1.00 144.34 100 PRO C C 1
ATOM 8065 O O . PRO C 2 100 ? 222.007 258.466 176.059 1.00 144.34 100 PRO C O 1
ATOM 8076 N N . GLU C 2 101 ? 222.381 256.842 174.539 1.00 144.89 101 GLU C N 1
ATOM 8077 C CA . GLU C 2 101 ? 223.738 257.304 174.253 1.00 144.89 101 GLU C CA 1
ATOM 8078 C C . GLU C 2 101 ? 223.779 258.744 173.761 1.00 144.89 101 GLU C C 1
ATOM 8079 O O . GLU C 2 101 ? 224.586 259.530 174.286 1.00 144.89 101 GLU C O 1
ATOM 8083 N N . PRO C 2 102 ? 222.970 259.157 172.780 1.00 143.39 102 PRO C N 1
ATOM 8084 C CA . PRO C 2 102 ? 223.083 260.542 172.287 1.00 143.39 102 PRO C CA 1
ATOM 8085 C C . PRO C 2 102 ? 222.908 261.590 173.372 1.00 143.39 102 PRO C C 1
ATOM 8086 O O . PRO C 2 102 ? 223.592 262.620 173.347 1.00 143.39 102 PRO C O 1
ATOM 8097 N N . ARG C 2 103 ? 222.008 261.358 174.328 1.00 145.49 103 ARG C N 1
ATOM 8098 C CA . ARG C 2 103 ? 221.816 262.319 175.408 1.00 145.49 103 ARG C CA 1
ATOM 8099 C C . ARG C 2 103 ? 223.051 262.441 176.289 1.00 145.49 103 ARG C C 1
ATOM 8100 O O . ARG C 2 103 ? 223.188 263.433 177.013 1.00 145.49 103 ARG C O 1
ATOM 8104 N N . ILE C 2 104 ? 223.951 261.456 176.245 1.00 142.55 104 ILE C N 1
ATOM 8105 C CA . ILE C 2 104 ? 225.159 261.517 177.061 1.00 142.55 104 ILE C CA 1
ATOM 8106 C C . ILE C 2 104 ? 226.013 262.709 176.654 1.00 142.55 104 ILE C C 1
ATOM 8107 O O . ILE C 2 104 ? 226.545 263.430 177.505 1.00 142.55 104 ILE C O 1
ATOM 8123 N N . ILE C 2 105 ? 226.164 262.933 175.347 1.00 146.15 105 ILE C N 1
ATOM 8124 C CA . ILE C 2 105 ? 226.965 264.060 174.877 1.00 146.15 105 ILE C CA 1
ATOM 8125 C C . ILE C 2 105 ? 226.324 265.375 175.299 1.00 146.15 105 ILE C C 1
ATOM 8126 O O . ILE C 2 105 ? 227.014 266.320 175.701 1.00 146.15 105 ILE C O 1
ATOM 8142 N N . VAL C 2 106 ? 224.995 265.460 175.206 1.00 146.50 106 VAL C N 1
ATOM 8143 C CA . VAL C 2 106 ? 224.302 266.682 175.604 1.00 146.50 106 VAL C CA 1
ATOM 8144 C C . VAL C 2 106 ? 224.520 266.954 177.086 1.00 146.50 106 VAL C C 1
ATOM 8145 O O . VAL C 2 106 ? 224.788 268.091 177.492 1.00 146.50 106 VAL C O 1
ATOM 8158 N N . LEU C 2 107 ? 224.401 265.916 177.917 1.00 146.52 107 LEU C N 1
ATOM 8159 C CA . LEU C 2 107 ? 224.617 266.090 179.349 1.00 146.52 107 LEU C CA 1
ATOM 8160 C C . LEU C 2 107 ? 226.059 266.483 179.644 1.00 146.52 107 LEU C C 1
ATOM 8161 O O . LEU C 2 107 ? 226.317 267.313 180.523 1.00 146.52 107 LEU C O 1
ATOM 8177 N N . LYS C 2 108 ? 227.013 265.891 178.924 1.00 143.88 108 LYS C N 1
ATOM 8178 C CA . LYS C 2 108 ? 228.415 266.253 179.104 1.00 143.88 108 LYS C CA 1
ATOM 8179 C C . LYS C 2 108 ? 228.637 267.724 178.778 1.00 143.88 108 LYS C C 1
ATOM 8180 O O . LYS C 2 108 ? 229.314 268.445 179.522 1.00 143.88 108 LYS C O 1
ATOM 8199 N N . ASP C 2 109 ? 228.064 268.188 177.666 1.00 147.12 109 ASP C N 1
ATOM 8200 C CA . ASP C 2 109 ? 228.203 269.592 177.293 1.00 147.12 109 ASP C CA 1
ATOM 8201 C C . ASP C 2 109 ? 227.559 270.501 178.331 1.00 147.12 109 ASP C C 1
ATOM 8202 O O . ASP C 2 109 ? 228.124 271.539 178.696 1.00 147.12 109 ASP C O 1
ATOM 8206 N N . ASP C 2 110 ? 226.373 270.129 178.816 1.00 150.22 110 ASP C N 1
ATOM 8207 C CA . ASP C 2 110 ? 225.701 270.945 179.821 1.00 150.22 110 ASP C CA 1
ATOM 8208 C C . ASP C 2 110 ? 226.528 271.032 181.096 1.00 150.22 110 ASP C C 1
ATOM 8209 O O . ASP C 2 110 ? 226.666 272.110 181.686 1.00 150.22 110 ASP C O 1
ATOM 8218 N N . LEU C 2 111 ? 227.090 269.905 181.536 1.00 150.15 111 LEU C N 1
ATOM 8219 C CA . LEU C 2 111 ? 227.931 269.916 182.727 1.00 150.15 111 LEU C CA 1
ATOM 8220 C C . LEU C 2 111 ? 229.168 270.776 182.513 1.00 150.15 111 LEU C C 1
ATOM 8221 O O . LEU C 2 111 ? 229.563 271.542 183.399 1.00 150.15 111 LEU C O 1
ATOM 8225 N N . GLU C 2 112 ? 229.790 270.671 181.337 1.00 150.40 112 GLU C N 1
ATOM 8226 C CA . GLU C 2 112 ? 230.972 271.480 181.058 1.00 150.40 112 GLU C CA 1
ATOM 8227 C C . GLU C 2 112 ? 230.637 272.965 181.082 1.00 150.40 112 GLU C C 1
ATOM 8228 O O . GLU C 2 112 ? 231.414 273.778 181.596 1.00 150.40 112 GLU C O 1
ATOM 8232 N N . ARG C 2 113 ? 229.481 273.340 180.529 1.00 151.12 113 ARG C N 1
ATOM 8233 C CA . ARG C 2 113 ? 229.108 274.750 180.484 1.00 151.12 113 ARG C CA 1
ATOM 8234 C C . ARG C 2 113 ? 228.953 275.329 181.885 1.00 151.12 113 ARG C C 1
ATOM 8235 O O . ARG C 2 113 ? 229.403 276.449 182.155 1.00 151.12 113 ARG C O 1
ATOM 8239 N N . ARG C 2 114 ? 228.321 274.584 182.789 1.00 150.63 114 ARG C N 1
ATOM 8240 C CA . ARG C 2 114 ? 228.075 275.087 184.132 1.00 150.63 114 ARG C CA 1
ATOM 8241 C C . ARG C 2 114 ? 229.385 275.269 184.892 1.00 150.63 114 ARG C C 1
ATOM 8242 O O . ARG C 2 114 ? 230.372 274.566 184.658 1.00 150.63 114 ARG C O 1
ATOM 8246 N N . ASP C 2 115 ? 229.383 276.229 185.814 1.00 151.67 115 ASP C N 1
ATOM 8247 C CA . ASP C 2 115 ? 230.574 276.532 186.592 1.00 151.67 115 ASP C CA 1
ATOM 8248 C C . ASP C 2 115 ? 230.846 275.434 187.617 1.00 151.67 115 ASP C C 1
ATOM 8249 O O . ASP C 2 115 ? 229.977 274.622 187.948 1.00 151.67 115 ASP C O 1
ATOM 8253 N N . GLU C 2 116 ? 232.078 275.422 188.124 1.00 149.29 116 GLU C N 1
ATOM 8254 C CA . GLU C 2 116 ? 232.568 274.435 189.081 1.00 149.29 116 GLU C CA 1
ATOM 8255 C C . GLU C 2 116 ? 232.669 273.042 188.477 1.00 149.29 116 GLU C C 1
ATOM 8256 O O . GLU C 2 116 ? 232.814 272.061 189.217 1.00 149.29 116 GLU C O 1
ATOM 8260 N N . ILE C 2 117 ? 232.600 272.927 187.152 1.00 149.37 117 ILE C N 1
ATOM 8261 C CA . ILE C 2 117 ? 232.622 271.641 186.466 1.00 149.37 117 ILE C CA 1
ATOM 8262 C C . ILE C 2 117 ? 233.733 271.686 185.425 1.00 149.37 117 ILE C C 1
ATOM 8263 O O . ILE C 2 117 ? 233.632 271.074 184.356 1.00 149.37 117 ILE C O 1
ATOM 8279 N N . ALA C 2 118 ? 234.800 272.429 185.731 1.00 148.93 118 ALA C N 1
ATOM 8280 C CA . ALA C 2 118 ? 235.874 272.635 184.765 1.00 148.93 118 ALA C CA 1
ATOM 8281 C C . ALA C 2 118 ? 236.441 271.310 184.268 1.00 148.93 118 ALA C C 1
ATOM 8282 O O . ALA C 2 118 ? 236.591 271.101 183.058 1.00 148.93 118 ALA C O 1
ATOM 8289 N N . LYS C 2 119 ? 236.762 270.402 185.186 1.00 146.32 119 LYS C N 1
ATOM 8290 C CA . LYS C 2 119 ? 237.371 269.122 184.844 1.00 146.32 119 LYS C CA 1
ATOM 8291 C C . LYS C 2 119 ? 236.317 268.025 184.923 1.00 146.32 119 LYS C C 1
ATOM 8292 O O . LYS C 2 119 ? 235.668 267.854 185.961 1.00 146.32 119 LYS C O 1
ATOM 8296 N N . VAL C 2 120 ? 236.150 267.286 183.827 1.00 143.58 120 VAL C N 1
ATOM 8297 C CA . VAL C 2 120 ? 235.185 266.197 183.746 1.00 143.58 120 VAL C CA 1
ATOM 8298 C C . VAL C 2 120 ? 235.801 265.061 182.944 1.00 143.58 120 VAL C C 1
ATOM 8299 O O . VAL C 2 120 ? 236.504 265.294 181.954 1.00 143.58 120 VAL C O 1
ATOM 8312 N N . LYS C 2 121 ? 235.538 263.829 183.374 1.00 136.18 121 LYS C N 1
ATOM 8313 C CA . LYS C 2 121 ? 235.946 262.633 182.652 1.00 136.18 121 LYS C CA 1
ATOM 8314 C C . LYS C 2 121 ? 234.739 261.723 182.489 1.00 136.18 121 LYS C C 1
ATOM 8315 O O . LYS C 2 121 ? 233.937 261.571 183.415 1.00 136.18 121 LYS C O 1
ATOM 8334 N N . TYR C 2 122 ? 234.615 261.123 181.309 1.00 129.50 122 TYR C N 1
ATOM 8335 C CA . TYR C 2 122 ? 233.506 260.239 180.984 1.00 129.50 122 TYR C CA 1
ATOM 8336 C C . TYR C 2 122 ? 234.031 258.846 180.672 1.00 129.50 122 TYR C C 1
ATOM 8337 O O . TYR C 2 122 ? 235.057 258.695 180.001 1.00 129.50 122 TYR C O 1
ATOM 8355 N N . ILE C 2 123 ? 233.320 257.833 181.162 1.00 123.75 123 ILE C N 1
ATOM 8356 C CA . ILE C 2 123 ? 233.672 256.434 180.950 1.00 123.75 123 ILE C CA 1
ATOM 8357 C C . ILE C 2 123 ? 232.530 255.776 180.190 1.00 123.75 123 ILE C C 1
ATOM 8358 O O . ILE C 2 123 ? 231.389 255.752 180.669 1.00 123.75 123 ILE C O 1
ATOM 8374 N N . SER C 2 124 ? 232.837 255.242 179.013 1.00 121.64 124 SER C N 1
ATOM 8375 C CA . SER C 2 124 ? 231.835 254.553 178.220 1.00 121.64 124 SER C CA 1
ATOM 8376 C C . SER C 2 124 ? 231.487 253.211 178.863 1.00 121.64 124 SER C C 1
ATOM 8377 O O . SER C 2 124 ? 232.299 252.634 179.592 1.00 121.64 124 SER C O 1
ATOM 8385 N N . PRO C 2 125 ? 230.284 252.688 178.609 1.00 117.54 125 PRO C N 1
ATOM 8386 C CA . PRO C 2 125 ? 229.954 251.361 179.153 1.00 117.54 125 PRO C CA 1
ATOM 8387 C C . PRO C 2 125 ? 230.938 250.286 178.728 1.00 117.54 125 PRO C C 1
ATOM 8388 O O . PRO C 2 125 ? 231.231 249.378 179.513 1.00 117.54 125 PRO C O 1
ATOM 8399 N N . GLN C 2 126 ? 231.459 250.362 177.502 1.00 114.95 126 GLN C N 1
ATOM 8400 C CA . GLN C 2 126 ? 232.487 249.414 177.084 1.00 114.95 126 GLN C CA 1
ATOM 8401 C C . GLN C 2 126 ? 233.744 249.563 177.931 1.00 114.95 126 GLN C C 1
ATOM 8402 O O . GLN C 2 126 ? 234.369 248.566 178.311 1.00 114.95 126 GLN C O 1
ATOM 8416 N N . GLN C 2 127 ? 234.135 250.802 178.231 1.00 119.36 127 GLN C N 1
ATOM 8417 C CA . GLN C 2 127 ? 235.293 251.016 179.090 1.00 119.36 127 GLN C CA 1
ATOM 8418 C C . GLN C 2 127 ? 235.047 250.454 180.485 1.00 119.36 127 GLN C C 1
ATOM 8419 O O . GLN C 2 127 ? 235.944 249.855 181.090 1.00 119.36 127 GLN C O 1
ATOM 8433 N N . GLY C 2 128 ? 233.837 250.638 181.013 1.00 114.44 128 GLY C N 1
ATOM 8434 C CA . GLY C 2 128 ? 233.515 250.056 182.306 1.00 114.44 128 GLY C CA 1
ATOM 8435 C C . GLY C 2 128 ? 233.569 248.542 182.285 1.00 114.44 128 GLY C C 1
ATOM 8436 O O . GLY C 2 128 ? 234.047 247.913 183.232 1.00 114.44 128 GLY C O 1
ATOM 8440 N N . LEU C 2 129 ? 233.071 247.934 181.208 1.00 108.92 129 LEU C N 1
ATOM 8441 C CA . LEU C 2 129 ? 233.142 246.483 181.078 1.00 108.92 129 LEU C CA 1
ATOM 8442 C C . LEU C 2 129 ? 234.590 246.015 181.027 1.00 108.92 129 LEU C C 1
ATOM 8443 O O . LEU C 2 129 ? 234.944 244.997 181.632 1.00 108.92 129 LEU C O 1
ATOM 8459 N N . ASP C 2 130 ? 235.442 246.744 180.305 1.00 109.98 130 ASP C N 1
ATOM 8460 C CA . ASP C 2 130 ? 236.859 246.396 180.269 1.00 109.98 130 ASP C CA 1
ATOM 8461 C C . ASP C 2 130 ? 237.480 246.499 181.656 1.00 109.98 130 ASP C C 1
ATOM 8462 O O . ASP C 2 130 ? 238.272 245.637 182.057 1.00 109.98 130 ASP C O 1
ATOM 8471 N N . ASP C 2 131 ? 237.139 247.552 182.400 1.00 111.64 131 ASP C N 1
ATOM 8472 C CA . ASP C 2 131 ? 237.658 247.693 183.757 1.00 111.64 131 ASP C CA 1
ATOM 8473 C C . ASP C 2 131 ? 237.215 246.529 184.632 1.00 111.64 131 ASP C C 1
ATOM 8474 O O . ASP C 2 131 ? 238.013 245.974 185.396 1.00 111.64 131 ASP C O 1
ATOM 8483 N N . LEU C 2 132 ? 235.942 246.144 184.529 1.00 105.81 132 LEU C N 1
ATOM 8484 C CA . LEU C 2 132 ? 235.442 245.023 185.317 1.00 105.81 132 LEU C CA 1
ATOM 8485 C C . LEU C 2 132 ? 236.154 243.731 184.944 1.00 105.81 132 LEU C C 1
ATOM 8486 O O . LEU C 2 132 ? 236.508 242.932 185.818 1.00 105.81 132 LEU C O 1
ATOM 8502 N N . SER C 2 133 ? 236.377 243.509 183.649 1.00 105.65 133 SER C N 1
ATOM 8503 C CA . SER C 2 133 ? 237.088 242.311 183.221 1.00 105.65 133 SER C CA 1
ATOM 8504 C C . SER C 2 133 ? 238.510 242.298 183.765 1.00 105.65 133 SER C C 1
ATOM 8505 O O . SER C 2 133 ? 239.010 241.253 184.195 1.00 105.65 133 SER C O 1
ATOM 8513 N N . GLN C 2 134 ? 239.179 243.452 183.748 1.00 105.99 134 GLN C N 1
ATOM 8514 C CA . GLN C 2 134 ? 240.525 243.528 184.308 1.00 105.99 134 GLN C CA 1
ATOM 8515 C C . GLN C 2 134 ? 240.515 243.240 185.802 1.00 105.99 134 GLN C C 1
ATOM 8516 O O . GLN C 2 134 ? 241.414 242.568 186.319 1.00 105.99 134 GLN C O 1
ATOM 8530 N N . TYR C 2 135 ? 239.504 243.741 186.515 1.00 102.82 135 TYR C N 1
ATOM 8531 C CA . TYR C 2 135 ? 239.468 243.569 187.963 1.00 102.82 135 TYR C CA 1
ATOM 8532 C C . TYR C 2 135 ? 239.416 242.096 188.343 1.00 102.82 135 TYR C C 1
ATOM 8533 O O . TYR C 2 135 ? 240.076 241.670 189.297 1.00 102.82 135 TYR C O 1
ATOM 8551 N N . ALA C 2 136 ? 238.631 241.302 187.614 1.00 102.60 136 ALA C N 1
ATOM 8552 C CA . ALA C 2 136 ? 238.495 239.886 187.925 1.00 102.60 136 ALA C CA 1
ATOM 8553 C C . ALA C 2 136 ? 239.730 239.075 187.558 1.00 102.60 136 ALA C C 1
ATOM 8554 O O . ALA C 2 136 ? 239.803 237.897 187.921 1.00 102.60 136 ALA C O 1
ATOM 8561 N N . GLY C 2 137 ? 240.693 239.665 186.854 1.00 101.45 137 GLY C N 1
ATOM 8562 C CA . GLY C 2 137 ? 241.912 238.978 186.486 1.00 101.45 137 GLY C CA 1
ATOM 8563 C C . GLY C 2 137 ? 241.975 238.504 185.051 1.00 101.45 137 GLY C C 1
ATOM 8564 O O . GLY C 2 137 ? 242.993 237.927 184.655 1.00 101.45 137 GLY C O 1
ATOM 8568 N N . PHE C 2 138 ? 240.927 238.724 184.264 1.00 103.70 138 PHE C N 1
ATOM 8569 C CA . PHE C 2 138 ? 240.960 238.336 182.862 1.00 103.70 138 PHE C CA 1
ATOM 8570 C C . PHE C 2 138 ? 241.908 239.240 182.087 1.00 103.70 138 PHE C C 1
ATOM 8571 O O . PHE C 2 138 ? 241.920 240.460 182.271 1.00 103.70 138 PHE C O 1
ATOM 8588 N N . GLU C 2 139 ? 242.710 238.631 181.211 1.00 104.47 139 GLU C N 1
ATOM 8589 C CA . GLU C 2 139 ? 243.648 239.413 180.414 1.00 104.47 139 GLU C CA 1
ATOM 8590 C C . GLU C 2 139 ? 242.932 240.196 179.322 1.00 104.47 139 GLU C C 1
ATOM 8591 O O . GLU C 2 139 ? 243.397 241.271 178.928 1.00 104.47 139 GLU C O 1
ATOM 8603 N N . GLN C 2 140 ? 241.810 239.680 178.827 1.00 103.36 140 GLN C N 1
ATOM 8604 C CA . GLN C 2 140 ? 241.024 240.341 177.797 1.00 103.36 140 GLN C CA 1
ATOM 8605 C C . GLN C 2 140 ? 239.569 240.395 178.241 1.00 103.36 140 GLN C C 1
ATOM 8606 O O . GLN C 2 140 ? 239.121 239.592 179.063 1.00 103.36 140 GLN C O 1
ATOM 8620 N N . ALA C 2 141 ? 238.834 241.356 177.686 1.00 103.83 141 ALA C N 1
ATOM 8621 C CA . ALA C 2 141 ? 237.454 241.582 178.098 1.00 103.83 141 ALA C CA 1
ATOM 8622 C C . ALA C 2 141 ? 236.642 240.300 177.989 1.00 103.83 141 ALA C C 1
ATOM 8623 O O . ALA C 2 141 ? 236.688 239.604 176.972 1.00 103.83 141 ALA C O 1
ATOM 8630 N N . ILE C 2 142 ? 235.891 239.993 179.048 1.00 104.86 142 ILE C N 1
ATOM 8631 C CA . ILE C 2 142 ? 235.130 238.751 179.088 1.00 104.86 142 ILE C CA 1
ATOM 8632 C C . ILE C 2 142 ? 233.956 238.836 178.126 1.00 104.86 142 ILE C C 1
ATOM 8633 O O . ILE C 2 142 ? 233.312 239.884 177.987 1.00 104.86 142 ILE C O 1
ATOM 8649 N N . SER C 2 143 ? 233.673 237.726 177.453 1.00 106.15 143 SER C N 1
ATOM 8650 C CA . SER C 2 143 ? 232.602 237.662 176.474 1.00 106.15 143 SER C CA 1
ATOM 8651 C C . SER C 2 143 ? 231.287 237.307 177.168 1.00 106.15 143 SER C C 1
ATOM 8652 O O . SER C 2 143 ? 231.189 237.293 178.398 1.00 106.15 143 SER C O 1
ATOM 8660 N N . LEU C 2 144 ? 230.255 237.027 176.369 1.00 107.69 144 LEU C N 1
ATOM 8661 C CA . LEU C 2 144 ? 228.947 236.581 176.860 1.00 107.69 144 LEU C CA 1
ATOM 8662 C C . LEU C 2 144 ? 228.417 237.471 177.983 1.00 107.69 144 LEU C C 1
ATOM 8663 O O . LEU C 2 144 ? 227.650 237.023 178.837 1.00 107.69 144 LEU C O 1
ATOM 8679 N N . LEU C 2 145 ? 228.817 238.743 177.988 1.00 107.27 145 LEU C N 1
ATOM 8680 C CA . LEU C 2 145 ? 228.250 239.726 178.898 1.00 107.27 145 LEU C CA 1
ATOM 8681 C C . LEU C 2 145 ? 227.478 240.824 178.182 1.00 107.27 145 LEU C C 1
ATOM 8682 O O . LEU C 2 145 ? 226.748 241.572 178.841 1.00 107.27 145 LEU C O 1
ATOM 8698 N N . ASP C 2 146 ? 227.617 240.940 176.862 1.00 110.84 146 ASP C N 1
ATOM 8699 C CA . ASP C 2 146 ? 226.892 241.943 176.092 1.00 110.84 146 ASP C CA 1
ATOM 8700 C C . ASP C 2 146 ? 227.456 243.330 176.374 1.00 110.84 146 ASP C C 1
ATOM 8701 O O . ASP C 2 146 ? 228.390 243.474 177.170 1.00 110.84 146 ASP C O 1
ATOM 8710 N N . ASN C 2 147 ? 226.901 244.353 175.729 1.00 112.70 147 ASN C N 1
ATOM 8711 C CA . ASN C 2 147 ? 227.353 245.725 175.899 1.00 112.70 147 ASN C CA 1
ATOM 8712 C C . ASN C 2 147 ? 226.496 246.514 176.880 1.00 112.70 147 ASN C C 1
ATOM 8713 O O . ASN C 2 147 ? 226.801 247.680 177.148 1.00 112.70 147 ASN C O 1
ATOM 8724 N N . ALA C 2 148 ? 225.436 245.912 177.420 1.00 111.20 148 ALA C N 1
ATOM 8725 C CA . ALA C 2 148 ? 224.541 246.582 178.355 1.00 111.20 148 ALA C CA 1
ATOM 8726 C C . ALA C 2 148 ? 224.762 246.121 179.791 1.00 111.20 148 ALA C C 1
ATOM 8727 O O . ALA C 2 148 ? 223.866 246.262 180.629 1.00 111.20 148 ALA C O 1
ATOM 8734 N N . THR C 2 149 ? 225.940 245.572 180.090 1.00 109.96 149 THR C N 1
ATOM 8735 C CA . THR C 2 149 ? 226.189 245.043 181.426 1.00 109.96 149 THR C CA 1
ATOM 8736 C C . THR C 2 149 ? 226.121 246.139 182.482 1.00 109.96 149 THR C C 1
ATOM 8737 O O . THR C 2 149 ? 225.542 245.939 183.556 1.00 109.96 149 THR C O 1
ATOM 8741 N N . LEU C 2 150 ? 226.698 247.301 182.198 1.00 111.88 150 LEU C N 1
ATOM 8742 C CA . LEU C 2 150 ? 226.840 248.353 183.189 1.00 111.88 150 LEU C CA 1
ATOM 8743 C C . LEU C 2 150 ? 226.315 249.672 182.644 1.00 111.88 150 LEU C C 1
ATOM 8744 O O . LEU C 2 150 ? 226.275 249.874 181.426 1.00 111.88 150 LEU C O 1
ATOM 8760 N N . PRO C 2 151 ? 225.900 250.582 183.519 1.00 119.13 151 PRO C N 1
ATOM 8761 C CA . PRO C 2 151 ? 225.511 251.920 183.070 1.00 119.13 151 PRO C CA 1
ATOM 8762 C C . PRO C 2 151 ? 226.714 252.843 182.930 1.00 119.13 151 PRO C C 1
ATOM 8763 O O . PRO C 2 151 ? 227.775 252.628 183.517 1.00 119.13 151 PRO C O 1
ATOM 8774 N N . ALA C 2 152 ? 226.524 253.889 182.131 1.00 125.90 152 ALA C N 1
ATOM 8775 C CA . ALA C 2 152 ? 227.572 254.881 181.936 1.00 125.90 152 ALA C CA 1
ATOM 8776 C C . ALA C 2 152 ? 227.800 255.681 183.214 1.00 125.90 152 ALA C C 1
ATOM 8777 O O . ALA C 2 152 ? 226.872 255.945 183.983 1.00 125.90 152 ALA C O 1
ATOM 8784 N N . VAL C 2 153 ? 229.053 256.075 183.432 1.00 126.60 153 VAL C N 1
ATOM 8785 C CA . VAL C 2 153 ? 229.462 256.773 184.644 1.00 126.60 153 VAL C CA 1
ATOM 8786 C C . VAL C 2 153 ? 230.278 257.998 184.260 1.00 126.60 153 VAL C C 1
ATOM 8787 O O . VAL C 2 153 ? 231.127 257.936 183.364 1.00 126.60 153 VAL C O 1
ATOM 8800 N N . LEU C 2 154 ? 230.020 259.111 184.943 1.00 133.60 154 LEU C N 1
ATOM 8801 C CA . LEU C 2 154 ? 230.781 260.340 184.782 1.00 133.60 154 LEU C CA 1
ATOM 8802 C C . LEU C 2 154 ? 231.338 260.769 186.132 1.00 133.60 154 LEU C C 1
ATOM 8803 O O . LEU C 2 154 ? 230.731 260.521 187.178 1.00 133.60 154 LEU C O 1
ATOM 8819 N N . VAL C 2 155 ? 232.499 261.417 186.100 1.00 136.85 155 VAL C N 1
ATOM 8820 C CA . VAL C 2 155 ? 233.165 261.899 187.303 1.00 136.85 155 VAL C CA 1
ATOM 8821 C C . VAL C 2 155 ? 233.494 263.373 187.121 1.00 136.85 155 VAL C C 1
ATOM 8822 O O . VAL C 2 155 ? 233.971 263.786 186.059 1.00 136.85 155 VAL C O 1
ATOM 8835 N N . VAL C 2 156 ? 233.233 264.164 188.159 1.00 142.88 156 VAL C N 1
ATOM 8836 C CA . VAL C 2 156 ? 233.466 265.603 188.144 1.00 142.88 156 VAL C CA 1
ATOM 8837 C C . VAL C 2 156 ? 234.429 265.942 189.272 1.00 142.88 156 VAL C C 1
ATOM 8838 O O . VAL C 2 156 ? 234.214 265.538 190.421 1.00 142.88 156 VAL C O 1
ATOM 8851 N N . THR C 2 157 ? 235.490 266.677 188.943 1.00 147.89 157 THR C N 1
ATOM 8852 C CA . THR C 2 157 ? 236.436 267.110 189.957 1.00 147.89 157 THR C CA 1
ATOM 8853 C C . THR C 2 157 ? 235.849 268.260 190.775 1.00 147.89 157 THR C C 1
ATOM 8854 O O . THR C 2 157 ? 235.045 269.046 190.266 1.00 147.89 157 THR C O 1
ATOM 8865 N N . PRO C 2 158 ? 236.235 268.382 192.047 1.00 147.85 158 PRO C N 1
ATOM 8866 C CA . PRO C 2 158 ? 235.736 269.486 192.878 1.00 147.85 158 PRO C CA 1
ATOM 8867 C C . PRO C 2 158 ? 236.477 270.779 192.574 1.00 147.85 158 PRO C C 1
ATOM 8868 O O . PRO C 2 158 ? 237.636 270.957 192.962 1.00 147.85 158 PRO C O 1
ATOM 8879 N N . LYS C 2 159 ? 235.803 271.692 191.873 1.00 148.90 159 LYS C N 1
ATOM 8880 C CA . LYS C 2 159 ? 236.403 272.987 191.573 1.00 148.90 159 LYS C CA 1
ATOM 8881 C C . LYS C 2 159 ? 236.382 273.918 192.779 1.00 148.90 159 LYS C C 1
ATOM 8882 O O . LYS C 2 159 ? 237.301 274.726 192.948 1.00 148.90 159 LYS C O 1
ATOM 8886 N N . VAL C 2 160 ? 235.353 273.821 193.617 1.00 149.59 160 VAL C N 1
ATOM 8887 C CA . VAL C 2 160 ? 235.210 274.659 194.802 1.00 149.59 160 VAL C CA 1
ATOM 8888 C C . VAL C 2 160 ? 235.719 273.883 196.007 1.00 149.59 160 VAL C C 1
ATOM 8889 O O . VAL C 2 160 ? 235.344 272.721 196.212 1.00 149.59 160 VAL C O 1
ATOM 8893 N N . ASP C 2 161 ? 236.574 274.524 196.807 1.00 149.83 161 ASP C N 1
ATOM 8894 C CA . ASP C 2 161 ? 237.138 273.861 197.976 1.00 149.83 161 ASP C CA 1
ATOM 8895 C C . ASP C 2 161 ? 236.079 273.521 199.017 1.00 149.83 161 ASP C C 1
ATOM 8896 O O . ASP C 2 161 ? 236.322 272.664 199.874 1.00 149.83 161 ASP C O 1
ATOM 8900 N N . SER C 2 162 ? 234.917 274.166 198.965 1.00 151.13 162 SER C N 1
ATOM 8901 C CA . SER C 2 162 ? 233.847 273.904 199.925 1.00 151.13 162 SER C CA 1
ATOM 8902 C C . SER C 2 162 ? 233.282 272.515 199.663 1.00 151.13 162 SER C C 1
ATOM 8903 O O . SER C 2 162 ? 232.516 272.308 198.719 1.00 151.13 162 SER C O 1
ATOM 8907 N N . ARG C 2 163 ? 233.660 271.552 200.505 1.00 150.00 163 ARG C N 1
ATOM 8908 C CA . ARG C 2 163 ? 233.201 270.181 200.308 1.00 150.00 163 ARG C CA 1
ATOM 8909 C C . ARG C 2 163 ? 231.687 270.080 200.440 1.00 150.00 163 ARG C C 1
ATOM 8910 O O . ARG C 2 163 ? 231.028 269.437 199.616 1.00 150.00 163 ARG C O 1
ATOM 8914 N N . GLU C 2 164 ? 231.115 270.717 201.464 1.00 147.94 164 GLU C N 1
ATOM 8915 C CA . GLU C 2 164 ? 229.676 270.616 201.685 1.00 147.94 164 GLU C CA 1
ATOM 8916 C C . GLU C 2 164 ? 228.897 271.289 200.561 1.00 147.94 164 GLU C C 1
ATOM 8917 O O . GLU C 2 164 ? 227.956 270.706 200.008 1.00 147.94 164 GLU C O 1
ATOM 8921 N N . GLN C 2 165 ? 229.271 272.522 200.214 1.00 149.95 165 GLN C N 1
ATOM 8922 C CA . GLN C 2 165 ? 228.572 273.231 199.147 1.00 149.95 165 GLN C CA 1
ATOM 8923 C C . GLN C 2 165 ? 228.736 272.515 197.814 1.00 149.95 165 GLN C C 1
ATOM 8924 O O . GLN C 2 165 ? 227.779 272.402 197.038 1.00 149.95 165 GLN C O 1
ATOM 8928 N N . ILE C 2 166 ? 229.945 272.029 197.527 1.00 147.84 166 ILE C N 1
ATOM 8929 C CA . ILE C 2 166 ? 230.180 271.319 196.273 1.00 147.84 166 ILE C CA 1
ATOM 8930 C C . ILE C 2 166 ? 229.336 270.054 196.215 1.00 147.84 166 ILE C C 1
ATOM 8931 O O . ILE C 2 166 ? 228.730 269.741 195.183 1.00 147.84 166 ILE C O 1
ATOM 8935 N N . GLN C 2 167 ? 229.286 269.305 197.318 1.00 148.29 167 GLN C N 1
ATOM 8936 C CA . GLN C 2 167 ? 228.482 268.088 197.347 1.00 148.29 167 GLN C CA 1
ATOM 8937 C C . GLN C 2 167 ? 227.005 268.402 197.157 1.00 148.29 167 GLN C C 1
ATOM 8938 O O . GLN C 2 167 ? 226.304 267.700 196.419 1.00 148.29 167 GLN C O 1
ATOM 8942 N N . THR C 2 168 ? 226.511 269.451 197.817 1.00 146.54 168 THR C N 1
ATOM 8943 C CA . THR C 2 168 ? 225.107 269.817 197.666 1.00 146.54 168 THR C CA 1
ATOM 8944 C C . THR C 2 168 ? 224.795 270.207 196.227 1.00 146.54 168 THR C C 1
ATOM 8945 O O . THR C 2 168 ? 223.774 269.788 195.667 1.00 146.54 168 THR C O 1
ATOM 8949 N N . LEU C 2 169 ? 225.666 271.009 195.610 1.00 145.35 169 LEU C N 1
ATOM 8950 C CA . LEU C 2 169 ? 225.443 271.414 194.227 1.00 145.35 169 LEU C CA 1
ATOM 8951 C C . LEU C 2 169 ? 225.465 270.212 193.293 1.00 145.35 169 LEU C C 1
ATOM 8952 O O . LEU C 2 169 ? 224.632 270.104 192.386 1.00 145.35 169 LEU C O 1
ATOM 8956 N N . ALA C 2 170 ? 226.417 269.297 193.496 1.00 144.24 170 ALA C N 1
ATOM 8957 C CA . ALA C 2 170 ? 226.489 268.110 192.651 1.00 144.24 170 ALA C CA 1
ATOM 8958 C C . ALA C 2 170 ? 225.244 267.249 192.807 1.00 144.24 170 ALA C C 1
ATOM 8959 O O . ALA C 2 170 ? 224.701 266.743 191.817 1.00 144.24 170 ALA C O 1
ATOM 8966 N N . LYS C 2 171 ? 224.778 267.065 194.045 1.00 143.15 171 LYS C N 1
ATOM 8967 C CA . LYS C 2 171 ? 223.573 266.275 194.267 1.00 143.15 171 LYS C CA 1
ATOM 8968 C C . LYS C 2 171 ? 222.367 266.923 193.604 1.00 143.15 171 LYS C C 1
ATOM 8969 O O . LYS C 2 171 ? 221.550 266.237 192.977 1.00 143.15 171 LYS C O 1
ATOM 8973 N N . ALA C 2 172 ? 222.237 268.246 193.728 1.00 144.45 172 ALA C N 1
ATOM 8974 C CA . ALA C 2 172 ? 221.121 268.936 193.091 1.00 144.45 172 ALA C CA 1
ATOM 8975 C C . ALA C 2 172 ? 221.178 268.789 191.577 1.00 144.45 172 ALA C C 1
ATOM 8976 O O . ALA C 2 172 ? 220.156 268.529 190.930 1.00 144.45 172 ALA C O 1
ATOM 8983 N N . LEU C 2 173 ? 222.368 268.946 190.992 1.00 144.35 173 LEU C N 1
ATOM 8984 C CA . LEU C 2 173 ? 222.502 268.811 189.546 1.00 144.35 173 LEU C CA 1
ATOM 8985 C C . LEU C 2 173 ? 222.152 267.400 189.092 1.00 144.35 173 LEU C C 1
ATOM 8986 O O . LEU C 2 173 ? 221.450 267.217 188.091 1.00 144.35 173 LEU C O 1
ATOM 8990 N N . GLN C 2 174 ? 222.630 266.388 189.818 1.00 143.96 174 GLN C N 1
ATOM 8991 C CA . GLN C 2 174 ? 222.321 265.011 189.452 1.00 143.96 174 GLN C CA 1
ATOM 8992 C C . GLN C 2 174 ? 220.828 264.737 189.561 1.00 143.96 174 GLN C C 1
ATOM 8993 O O . GLN C 2 174 ? 220.246 264.069 188.698 1.00 143.96 174 GLN C O 1
ATOM 8997 N N . ALA C 2 175 ? 220.188 265.244 190.617 1.00 145.51 175 ALA C N 1
ATOM 8998 C CA . ALA C 2 175 ? 218.748 265.062 190.759 1.00 145.51 175 ALA C CA 1
ATOM 8999 C C . ALA C 2 175 ? 217.999 265.734 189.617 1.00 145.51 175 ALA C C 1
ATOM 9000 O O . ALA C 2 175 ? 217.018 265.187 189.099 1.00 145.51 175 ALA C O 1
ATOM 9007 N N . GLU C 2 176 ? 218.447 266.923 189.209 1.00 145.23 176 GLU C N 1
ATOM 9008 C CA . GLU C 2 176 ? 217.796 267.614 188.102 1.00 145.23 176 GLU C CA 1
ATOM 9009 C C . GLU C 2 176 ? 217.901 266.808 186.813 1.00 145.23 176 GLU C C 1
ATOM 9010 O O . GLU C 2 176 ? 216.936 266.724 186.044 1.00 145.23 176 GLU C O 1
ATOM 9014 N N . GLU C 2 177 ? 219.063 266.204 186.562 1.00 144.76 177 GLU C N 1
ATOM 9015 C CA . GLU C 2 177 ? 219.276 265.438 185.342 1.00 144.76 177 GLU C CA 1
ATOM 9016 C C . GLU C 2 177 ? 218.688 264.035 185.408 1.00 144.76 177 GLU C C 1
ATOM 9017 O O . GLU C 2 177 ? 218.684 263.337 184.388 1.00 144.76 177 GLU C O 1
ATOM 9021 N N . GLY C 2 178 ? 218.192 263.607 186.566 1.00 143.60 178 GLY C N 1
ATOM 9022 C CA . GLY C 2 178 ? 217.625 262.279 186.690 1.00 143.60 178 GLY C CA 1
ATOM 9023 C C . GLY C 2 178 ? 218.628 261.180 186.946 1.00 143.60 178 GLY C C 1
ATOM 9024 O O . GLY C 2 178 ? 218.307 260.006 186.738 1.00 143.60 178 GLY C O 1
ATOM 9028 N N . VAL C 2 179 ? 219.841 261.521 187.387 1.00 139.47 179 VAL C N 1
ATOM 9029 C CA . VAL C 2 179 ? 220.839 260.499 187.674 1.00 139.47 179 VAL C CA 1
ATOM 9030 C C . VAL C 2 179 ? 220.324 259.590 188.778 1.00 139.47 179 VAL C C 1
ATOM 9031 O O . VAL C 2 179 ? 219.816 260.056 189.806 1.00 139.47 179 VAL C O 1
ATOM 9035 N N . THR C 2 180 ? 220.451 258.278 188.568 1.00 134.74 180 THR C N 1
ATOM 9036 C CA . THR C 2 180 ? 219.924 257.322 189.536 1.00 134.74 180 THR C CA 1
ATOM 9037 C C . THR C 2 180 ? 220.621 257.456 190.884 1.00 134.74 180 THR C C 1
ATOM 9038 O O . THR C 2 180 ? 219.965 257.456 191.932 1.00 134.74 180 THR C O 1
ATOM 9049 N N . ASP C 2 181 ? 221.947 257.573 190.880 1.00 132.81 181 ASP C N 1
ATOM 9050 C CA . ASP C 2 181 ? 222.719 257.639 192.112 1.00 132.81 181 ASP C CA 1
ATOM 9051 C C . ASP C 2 181 ? 223.823 258.674 191.971 1.00 132.81 181 ASP C C 1
ATOM 9052 O O . ASP C 2 181 ? 224.303 258.950 190.868 1.00 132.81 181 ASP C O 1
ATOM 9056 N N . VAL C 2 182 ? 224.222 259.244 193.106 1.00 132.47 182 VAL C N 1
ATOM 9057 C CA . VAL C 2 182 ? 225.300 260.231 193.167 1.00 132.47 182 VAL C CA 1
ATOM 9058 C C . VAL C 2 182 ? 226.258 259.746 194.251 1.00 132.47 182 VAL C C 1
ATOM 9059 O O . VAL C 2 182 ? 226.089 260.052 195.435 1.00 132.47 182 VAL C O 1
ATOM 9072 N N . ARG C 2 183 ? 227.279 258.989 193.850 1.00 125.31 183 ARG C N 1
ATOM 9073 C CA . ARG C 2 183 ? 228.219 258.394 194.800 1.00 125.31 183 ARG C CA 1
ATOM 9074 C C . ARG C 2 183 ? 229.436 259.304 194.931 1.00 125.31 183 ARG C C 1
ATOM 9075 O O . ARG C 2 183 ? 230.490 259.087 194.331 1.00 125.31 183 ARG C O 1
ATOM 9096 N N . MET C 2 184 ? 229.276 260.346 195.740 1.00 128.14 184 MET C N 1
ATOM 9097 C CA . MET C 2 184 ? 230.394 261.223 196.052 1.00 128.14 184 MET C CA 1
ATOM 9098 C C . MET C 2 184 ? 231.414 260.482 196.906 1.00 128.14 184 MET C C 1
ATOM 9099 O O . MET C 2 184 ? 231.055 259.707 197.797 1.00 128.14 184 MET C O 1
ATOM 9103 N N . ASP C 2 185 ? 232.693 260.722 196.628 1.00 127.52 185 ASP C N 1
ATOM 9104 C CA . ASP C 2 185 ? 233.752 260.051 197.369 1.00 127.52 185 ASP C CA 1
ATOM 9105 C C . ASP C 2 185 ? 233.613 260.334 198.859 1.00 127.52 185 ASP C C 1
ATOM 9106 O O . ASP C 2 185 ? 233.395 261.477 199.269 1.00 127.52 185 ASP C O 1
ATOM 9110 N N . GLU C 2 186 ? 233.740 259.288 199.666 1.00 117.31 186 GLU C N 1
ATOM 9111 C CA . GLU C 2 186 ? 233.603 259.402 201.112 1.00 117.31 186 GLU C CA 1
ATOM 9112 C C . GLU C 2 186 ? 234.216 258.158 201.745 1.00 117.31 186 GLU C C 1
ATOM 9113 O O . GLU C 2 186 ? 234.828 257.330 201.062 1.00 117.31 186 GLU C O 1
ATOM 9117 N N . ASP C 2 187 ? 234.049 258.024 203.062 1.00 113.16 187 ASP C N 1
ATOM 9118 C CA . ASP C 2 187 ? 234.591 256.887 203.805 1.00 113.16 187 ASP C CA 1
ATOM 9119 C C . ASP C 2 187 ? 233.628 255.705 203.688 1.00 113.16 187 ASP C C 1
ATOM 9120 O O . ASP C 2 187 ? 232.926 255.323 204.628 1.00 113.16 187 ASP C O 1
ATOM 9124 N N . TRP C 2 188 ? 233.605 255.118 202.490 1.00 111.50 188 TRP C N 1
ATOM 9125 C CA . TRP C 2 188 ? 232.772 253.943 202.264 1.00 111.50 188 TRP C CA 1
ATOM 9126 C C . TRP C 2 188 ? 233.211 252.785 203.150 1.00 111.50 188 TRP C C 1
ATOM 9127 O O . TRP C 2 188 ? 232.373 252.042 203.675 1.00 111.50 188 TRP C O 1
ATOM 9148 N N . PHE C 2 189 ? 234.523 252.614 203.327 1.00 108.84 189 PHE C N 1
ATOM 9149 C CA . PHE C 2 189 ? 235.017 251.528 204.167 1.00 108.84 189 PHE C CA 1
ATOM 9150 C C . PHE C 2 189 ? 234.563 251.702 205.610 1.00 108.84 189 PHE C C 1
ATOM 9151 O O . PHE C 2 189 ? 234.156 250.733 206.261 1.00 108.84 189 PHE C O 1
ATOM 9168 N N . ALA C 2 190 ? 234.628 252.930 206.129 1.00 106.25 190 ALA C N 1
ATOM 9169 C CA . ALA C 2 190 ? 234.159 253.177 207.487 1.00 106.25 190 ALA C CA 1
ATOM 9170 C C . ALA C 2 190 ? 232.681 252.835 207.617 1.00 106.25 190 ALA C C 1
ATOM 9171 O O . ALA C 2 190 ? 232.283 252.065 208.499 1.00 106.25 190 ALA C O 1
ATOM 9178 N N . ARG C 2 191 ? 231.852 253.392 206.734 1.00 106.15 191 ARG C N 1
ATOM 9179 C CA . ARG C 2 191 ? 230.442 253.031 206.667 1.00 106.15 191 ARG C CA 1
ATOM 9180 C C . ARG C 2 191 ? 229.767 253.171 208.027 1.00 106.15 191 ARG C C 1
ATOM 9181 O O . ARG C 2 191 ? 230.311 253.809 208.934 1.00 106.15 191 ARG C O 1
ATOM 9202 N N . LEU C 2 192 ? 228.580 252.582 208.173 1.00 104.28 192 LEU C N 1
ATOM 9203 C CA . LEU C 2 192 ? 227.845 252.587 209.431 1.00 104.28 192 LEU C CA 1
ATOM 9204 C C . LEU C 2 192 ? 227.811 251.215 210.089 1.00 104.28 192 LEU C C 1
ATOM 9205 O O . LEU C 2 192 ? 227.033 251.007 211.026 1.00 104.28 192 LEU C O 1
ATOM 9209 N N . ASP C 2 193 ? 228.631 250.274 209.624 1.00 98.60 193 ASP C N 1
ATOM 9210 C CA . ASP C 2 193 ? 228.652 248.916 210.154 1.00 98.60 193 ASP C CA 1
ATOM 9211 C C . ASP C 2 193 ? 229.873 248.637 211.016 1.00 98.60 193 ASP C C 1
ATOM 9212 O O . ASP C 2 193 ? 229.730 248.237 212.174 1.00 98.60 193 ASP C O 1
ATOM 9216 N N . ALA C 2 194 ? 231.078 248.834 210.480 1.00 94.28 194 ALA C N 1
ATOM 9217 C CA . ALA C 2 194 ? 232.282 248.538 211.248 1.00 94.28 194 ALA C CA 1
ATOM 9218 C C . ALA C 2 194 ? 232.641 249.688 212.183 1.00 94.28 194 ALA C C 1
ATOM 9219 O O . ALA C 2 194 ? 232.616 249.538 213.408 1.00 94.28 194 ALA C O 1
ATOM 9226 N N . ILE C 2 195 ? 232.954 250.855 211.619 1.00 96.36 195 ILE C N 1
ATOM 9227 C CA . ILE C 2 195 ? 233.399 251.976 212.441 1.00 96.36 195 ILE C CA 1
ATOM 9228 C C . ILE C 2 195 ? 232.279 252.447 213.359 1.00 96.36 195 ILE C C 1
ATOM 9229 O O . ILE C 2 195 ? 232.514 252.788 214.524 1.00 96.36 195 ILE C O 1
ATOM 9245 N N . ARG C 2 196 ? 231.045 252.472 212.854 1.00 96.25 196 ARG C N 1
ATOM 9246 C CA . ARG C 2 196 ? 229.947 253.042 213.627 1.00 96.25 196 ARG C CA 1
ATOM 9247 C C . ARG C 2 196 ? 229.712 252.270 214.919 1.00 96.25 196 ARG C C 1
ATOM 9248 O O . ARG C 2 196 ? 229.464 252.870 215.971 1.00 96.25 196 ARG C O 1
ATOM 9252 N N . HIS C 2 197 ? 229.781 250.939 214.863 1.00 91.60 197 HIS C N 1
ATOM 9253 C CA . HIS C 2 197 ? 229.409 250.106 216.002 1.00 91.60 197 HIS C CA 1
ATOM 9254 C C . HIS C 2 197 ? 230.582 249.322 216.574 1.00 91.60 197 HIS C C 1
ATOM 9255 O O . HIS C 2 197 ? 230.846 249.425 217.775 1.00 91.60 197 HIS C O 1
ATOM 9269 N N . LEU C 2 198 ? 231.283 248.523 215.767 1.00 83.01 198 LEU C N 1
ATOM 9270 C CA . LEU C 2 198 ? 232.263 247.600 216.330 1.00 83.01 198 LEU C CA 1
ATOM 9271 C C . LEU C 2 198 ? 233.428 248.350 216.965 1.00 83.01 198 LEU C C 1
ATOM 9272 O O . LEU C 2 198 ? 233.867 248.011 218.071 1.00 83.01 198 LEU C O 1
ATOM 9288 N N . ALA C 2 199 ? 233.950 249.368 216.279 1.00 83.49 199 ALA C N 1
ATOM 9289 C CA . ALA C 2 199 ? 235.071 250.118 216.833 1.00 83.49 199 ALA C CA 1
ATOM 9290 C C . ALA C 2 199 ? 234.680 250.808 218.132 1.00 83.49 199 ALA C C 1
ATOM 9291 O O . ALA C 2 199 ? 235.432 250.775 219.114 1.00 83.49 199 ALA C O 1
ATOM 9298 N N . THR C 2 200 ? 233.502 251.435 218.159 1.00 83.16 200 THR C N 1
ATOM 9299 C CA . THR C 2 200 ? 233.057 252.107 219.374 1.00 83.16 200 THR C CA 1
ATOM 9300 C C . THR C 2 200 ? 232.878 251.113 220.512 1.00 83.16 200 THR C C 1
ATOM 9301 O O . THR C 2 200 ? 233.243 251.398 221.657 1.00 83.16 200 THR C O 1
ATOM 9312 N N . ILE C 2 201 ? 232.313 249.940 220.218 1.00 78.38 201 ILE C N 1
ATOM 9313 C CA . ILE C 2 201 ? 232.106 248.941 221.261 1.00 78.38 201 ILE C CA 1
ATOM 9314 C C . ILE C 2 201 ? 233.442 248.464 221.811 1.00 78.38 201 ILE C C 1
ATOM 9315 O O . ILE C 2 201 ? 233.607 248.304 223.026 1.00 78.38 201 ILE C O 1
ATOM 9331 N N . VAL C 2 202 ? 234.417 248.226 220.933 1.00 75.55 202 VAL C N 1
ATOM 9332 C CA . VAL C 2 202 ? 235.730 247.788 221.400 1.00 75.55 202 VAL C CA 1
ATOM 9333 C C . VAL C 2 202 ? 236.376 248.866 222.260 1.00 75.55 202 VAL C C 1
ATOM 9334 O O . VAL C 2 202 ? 236.970 248.573 223.306 1.00 75.55 202 VAL C O 1
ATOM 9347 N N . VAL C 2 203 ? 236.282 250.127 221.833 1.00 73.83 203 VAL C N 1
ATOM 9348 C CA . VAL C 2 203 ? 236.875 251.213 222.609 1.00 73.83 203 VAL C CA 1
ATOM 9349 C C . VAL C 2 203 ? 236.222 251.304 223.981 1.00 73.83 203 VAL C C 1
ATOM 9350 O O . VAL C 2 203 ? 236.905 251.452 225.003 1.00 73.83 203 VAL C O 1
ATOM 9363 N N . ILE C 2 204 ? 234.891 251.224 224.029 1.00 72.10 204 ILE C N 1
ATOM 9364 C CA . ILE C 2 204 ? 234.187 251.307 225.304 1.00 72.10 204 ILE C CA 1
ATOM 9365 C C . ILE C 2 204 ? 234.579 250.144 226.203 1.00 72.10 204 ILE C C 1
ATOM 9366 O O . ILE C 2 204 ? 234.800 250.319 227.406 1.00 72.10 204 ILE C O 1
ATOM 9382 N N . SER C 2 205 ? 234.666 248.938 225.641 1.00 70.13 205 SER C N 1
ATOM 9383 C CA . SER C 2 205 ? 235.039 247.781 226.445 1.00 70.13 205 SER C CA 1
ATOM 9384 C C . SER C 2 205 ? 236.443 247.934 227.015 1.00 70.13 205 SER C C 1
ATOM 9385 O O . SER C 2 205 ? 236.677 247.650 228.195 1.00 70.13 205 SER C O 1
ATOM 9393 N N . LEU C 2 206 ? 237.395 248.380 226.192 1.00 70.18 206 LEU C N 1
ATOM 9394 C CA . LEU C 2 206 ? 238.760 248.546 226.682 1.00 70.18 206 LEU C CA 1
ATOM 9395 C C . LEU C 2 206 ? 238.835 249.627 227.753 1.00 70.18 206 LEU C C 1
ATOM 9396 O O . LEU C 2 206 ? 239.532 249.464 228.762 1.00 70.18 206 LEU C O 1
ATOM 9412 N N . SER C 2 207 ? 238.127 250.742 227.554 1.00 69.80 207 SER C N 1
ATOM 9413 C CA . SER C 2 207 ? 238.130 251.795 228.563 1.00 69.80 207 SER C CA 1
ATOM 9414 C C . SER C 2 207 ? 237.519 251.303 229.868 1.00 69.80 207 SER C C 1
ATOM 9415 O O . SER C 2 207 ? 238.027 251.607 230.954 1.00 69.80 207 SER C O 1
ATOM 9423 N N . SER C 2 208 ? 236.424 250.547 229.783 1.00 67.76 208 SER C N 1
ATOM 9424 C CA . SER C 2 208 ? 235.805 250.010 230.988 1.00 67.76 208 SER C CA 1
ATOM 9425 C C . SER C 2 208 ? 236.744 249.049 231.703 1.00 67.76 208 SER C C 1
ATOM 9426 O O . SER C 2 208 ? 236.843 249.068 232.934 1.00 67.76 208 SER C O 1
ATOM 9434 N N . LEU C 2 209 ? 237.437 248.194 230.949 1.00 66.54 209 LEU C N 1
ATOM 9435 C CA . LEU C 2 209 ? 238.403 247.294 231.571 1.00 66.54 209 LEU C CA 1
ATOM 9436 C C . LEU C 2 209 ? 239.502 248.078 232.272 1.00 66.54 209 LEU C C 1
ATOM 9437 O O . LEU C 2 209 ? 239.875 247.760 233.408 1.00 66.54 209 LEU C O 1
ATOM 9453 N N . MET C 2 210 ? 240.027 249.114 231.616 1.00 67.75 210 MET C N 1
ATOM 9454 C CA . MET C 2 210 ? 241.075 249.919 232.232 1.00 67.75 210 MET C CA 1
ATOM 9455 C C . MET C 2 210 ? 240.581 250.554 233.524 1.00 67.75 210 MET C C 1
ATOM 9456 O O . MET C 2 210 ? 241.266 250.512 234.552 1.00 67.75 210 MET C O 1
ATOM 9470 N N . LEU C 2 211 ? 239.388 251.149 233.492 1.00 66.34 211 LEU C N 1
ATOM 9471 C CA . LEU C 2 211 ? 238.877 251.823 234.680 1.00 66.34 211 LEU C CA 1
ATOM 9472 C C . LEU C 2 211 ? 238.624 250.836 235.813 1.00 66.34 211 LEU C C 1
ATOM 9473 O O . LEU C 2 211 ? 238.992 251.096 236.963 1.00 66.34 211 LEU C O 1
ATOM 9489 N N . MET C 2 212 ? 238.005 249.694 235.510 1.00 65.95 212 MET C N 1
ATOM 9490 C CA . MET C 2 212 ? 237.657 248.748 236.565 1.00 65.95 212 MET C CA 1
ATOM 9491 C C . MET C 2 212 ? 238.901 248.107 237.165 1.00 65.95 212 MET C C 1
ATOM 9492 O O . MET C 2 212 ? 239.036 248.024 238.390 1.00 65.95 212 MET C O 1
ATOM 9506 N N . SER C 2 213 ? 239.828 247.649 236.320 1.00 63.80 213 SER C N 1
ATOM 9507 C CA . SER C 2 213 ? 241.014 246.977 236.840 1.00 63.80 213 SER C CA 1
ATOM 9508 C C . SER C 2 213 ? 241.828 247.905 237.731 1.00 63.80 213 SER C C 1
ATOM 9509 O O . SER C 2 213 ? 242.271 247.507 238.814 1.00 63.80 213 SER C O 1
ATOM 9517 N N . VAL C 2 214 ? 242.037 249.148 237.296 1.00 64.28 214 VAL C N 1
ATOM 9518 C CA . VAL C 2 214 ? 242.791 250.100 238.106 1.00 64.28 214 VAL C CA 1
ATOM 9519 C C . VAL C 2 214 ? 241.983 250.514 239.329 1.00 64.28 214 VAL C C 1
ATOM 9520 O O . VAL C 2 214 ? 242.502 250.564 240.449 1.00 64.28 214 VAL C O 1
ATOM 9533 N N . PHE C 2 215 ? 240.698 250.813 239.135 1.00 65.02 215 PHE C N 1
ATOM 9534 C CA . PHE C 2 215 ? 239.861 251.251 240.243 1.00 65.02 215 PHE C CA 1
ATOM 9535 C C . PHE C 2 215 ? 239.591 250.133 241.240 1.00 65.02 215 PHE C C 1
ATOM 9536 O O . PHE C 2 215 ? 239.165 250.414 242.365 1.00 65.02 215 PHE C O 1
ATOM 9553 N N . LEU C 2 216 ? 239.829 248.879 240.860 1.00 63.72 216 LEU C N 1
ATOM 9554 C CA . LEU C 2 216 ? 239.560 247.747 241.741 1.00 63.72 216 LEU C CA 1
ATOM 9555 C C . LEU C 2 216 ? 240.774 247.396 242.594 1.00 63.72 216 LEU C C 1
ATOM 9556 O O . LEU C 2 216 ? 240.700 247.409 243.826 1.00 63.72 216 LEU C O 1
ATOM 9572 N N . ILE C 2 217 ? 241.899 247.081 241.952 1.00 61.81 217 ILE C N 1
ATOM 9573 C CA . ILE C 2 217 ? 243.056 246.588 242.694 1.00 61.81 217 ILE C CA 1
ATOM 9574 C C . ILE C 2 217 ? 243.566 247.652 243.656 1.00 61.81 217 ILE C C 1
ATOM 9575 O O . ILE C 2 217 ? 244.035 247.338 244.756 1.00 61.81 217 ILE C O 1
ATOM 9591 N N . VAL C 2 218 ? 243.491 248.923 243.261 1.00 62.39 218 VAL C N 1
ATOM 9592 C CA . VAL C 2 218 ? 243.875 249.994 244.174 1.00 62.39 218 VAL C CA 1
ATOM 9593 C C . VAL C 2 218 ? 242.992 249.968 245.413 1.00 62.39 218 VAL C C 1
ATOM 9594 O O . VAL C 2 218 ? 243.473 250.124 246.541 1.00 62.39 218 VAL C O 1
ATOM 9607 N N . GLY C 2 219 ? 241.688 249.769 245.225 1.00 62.89 219 GLY C N 1
ATOM 9608 C CA . GLY C 2 219 ? 240.792 249.717 246.368 1.00 62.89 219 GLY C CA 1
ATOM 9609 C C . GLY C 2 219 ? 241.111 248.567 247.302 1.00 62.89 219 GLY C C 1
ATOM 9610 O O . GLY C 2 219 ? 241.173 248.739 248.521 1.00 62.89 219 GLY C O 1
ATOM 9614 N N . ASN C 2 220 ? 241.322 247.373 246.743 1.00 62.49 220 ASN C N 1
ATOM 9615 C CA . ASN C 2 220 ? 241.578 246.206 247.581 1.00 62.49 220 ASN C CA 1
ATOM 9616 C C . ASN C 2 220 ? 242.879 246.353 248.358 1.00 62.49 220 ASN C C 1
ATOM 9617 O O . ASN C 2 220 ? 242.947 245.996 249.540 1.00 62.49 220 ASN C O 1
ATOM 9628 N N . THR C 2 221 ? 243.926 246.869 247.713 1.00 61.89 221 THR C N 1
ATOM 9629 C CA . THR C 2 221 ? 245.202 247.018 248.405 1.00 61.89 221 THR C CA 1
ATOM 9630 C C . THR C 2 221 ? 245.078 247.984 249.576 1.00 61.89 221 THR C C 1
ATOM 9631 O O . THR C 2 221 ? 245.624 247.736 250.657 1.00 61.89 221 THR C O 1
ATOM 9642 N N . LEU C 2 222 ? 244.357 249.088 249.386 1.00 63.55 222 LEU C N 1
ATOM 9643 C CA . LEU C 2 222 ? 244.205 250.049 250.472 1.00 63.55 222 LEU C CA 1
ATOM 9644 C C . LEU C 2 222 ? 243.294 249.510 251.568 1.00 63.55 222 LEU C C 1
ATOM 9645 O O . LEU C 2 222 ? 243.518 249.782 252.751 1.00 63.55 222 LEU C O 1
ATOM 9661 N N . ARG C 2 223 ? 242.269 248.738 251.204 1.00 65.35 223 ARG C N 1
ATOM 9662 C CA . ARG C 2 223 ? 241.467 248.083 252.232 1.00 65.35 223 ARG C CA 1
ATOM 9663 C C . ARG C 2 223 ? 242.326 247.142 253.062 1.00 65.35 223 ARG C C 1
ATOM 9664 O O . ARG C 2 223 ? 242.216 247.109 254.292 1.00 65.35 223 ARG C O 1
ATOM 9685 N N . PHE C 2 224 ? 243.195 246.374 252.405 1.00 62.00 224 PHE C N 1
ATOM 9686 C CA . PHE C 2 224 ? 244.080 245.472 253.131 1.00 62.00 224 PHE C CA 1
ATOM 9687 C C . PHE C 2 224 ? 245.035 246.244 254.031 1.00 62.00 224 PHE C C 1
ATOM 9688 O O . PHE C 2 224 ? 245.281 245.846 255.176 1.00 62.00 224 PHE C O 1
ATOM 9705 N N . ASN C 2 225 ? 245.585 247.353 253.533 1.00 63.61 225 ASN C N 1
ATOM 9706 C CA . ASN C 2 225 ? 246.484 248.158 254.354 1.00 63.61 225 ASN C CA 1
ATOM 9707 C C . ASN C 2 225 ? 245.763 248.719 255.573 1.00 63.61 225 ASN C C 1
ATOM 9708 O O . ASN C 2 225 ? 246.303 248.702 256.684 1.00 63.61 225 ASN C O 1
ATOM 9719 N N . VAL C 2 226 ? 244.540 249.218 255.387 1.00 64.18 226 VAL C N 1
ATOM 9720 C CA . VAL C 2 226 ? 243.772 249.733 256.517 1.00 64.18 226 VAL C CA 1
ATOM 9721 C C . VAL C 2 226 ? 243.499 248.621 257.518 1.00 64.18 226 VAL C C 1
ATOM 9722 O O . VAL C 2 226 ? 243.608 248.819 258.733 1.00 64.18 226 VAL C O 1
ATOM 9735 N N . GLN C 2 227 ? 243.140 247.435 257.027 1.00 63.81 227 GLN C N 1
ATOM 9736 C CA . GLN C 2 227 ? 242.882 246.318 257.926 1.00 63.81 227 GLN C CA 1
ATOM 9737 C C . GLN C 2 227 ? 244.127 245.966 258.727 1.00 63.81 227 GLN C C 1
ATOM 9738 O O . GLN C 2 227 ? 244.042 245.678 259.926 1.00 63.81 227 GLN C O 1
ATOM 9752 N N . ALA C 2 228 ? 245.294 245.984 258.082 1.00 65.08 228 ALA C N 1
ATOM 9753 C CA . ALA C 2 228 ? 246.530 245.659 258.784 1.00 65.08 228 ALA C CA 1
ATOM 9754 C C . ALA C 2 228 ? 246.845 246.655 259.892 1.00 65.08 228 ALA C C 1
ATOM 9755 O O . ALA C 2 228 ? 247.647 246.342 260.778 1.00 65.08 228 ALA C O 1
ATOM 9762 N N . ASN C 2 229 ? 246.242 247.841 259.864 1.00 67.22 229 ASN C N 1
ATOM 9763 C CA . ASN C 2 229 ? 246.457 248.872 260.873 1.00 67.22 229 ASN C CA 1
ATOM 9764 C C . ASN C 2 229 ? 245.189 249.127 261.681 1.00 67.22 229 ASN C C 1
ATOM 9765 O O . ASN C 2 229 ? 244.854 250.268 262.000 1.00 67.22 229 ASN C O 1
ATOM 9776 N N . LYS C 2 230 ? 244.465 248.059 262.014 1.00 67.75 230 LYS C N 1
ATOM 9777 C CA . LYS C 2 230 ? 243.235 248.209 262.782 1.00 67.75 230 LYS C CA 1
ATOM 9778 C C . LYS C 2 230 ? 243.520 248.793 264.160 1.00 67.75 230 LYS C C 1
ATOM 9779 O O . LYS C 2 230 ? 242.884 249.767 264.580 1.00 67.75 230 LYS C O 1
ATOM 9798 N N . GLU C 2 231 ? 244.484 248.213 264.878 1.00 67.08 231 GLU C N 1
ATOM 9799 C CA . GLU C 2 231 ? 244.766 248.661 266.238 1.00 67.08 231 GLU C CA 1
ATOM 9800 C C . GLU C 2 231 ? 245.283 250.094 266.258 1.00 67.08 231 GLU C C 1
ATOM 9801 O O . GLU C 2 231 ? 244.886 250.894 267.116 1.00 67.08 231 GLU C O 1
ATOM 9813 N N . GLU C 2 232 ? 246.181 250.434 265.332 1.00 67.61 232 GLU C N 1
ATOM 9814 C CA . GLU C 2 232 ? 246.718 251.789 265.300 1.00 67.61 232 GLU C CA 1
ATOM 9815 C C . GLU C 2 232 ? 245.619 252.803 265.024 1.00 67.61 232 GLU C C 1
ATOM 9816 O O . GLU C 2 232 ? 245.570 253.862 265.658 1.00 67.61 232 GLU C O 1
ATOM 9828 N N . ILE C 2 233 ? 244.724 252.496 264.085 1.00 65.16 233 ILE C N 1
ATOM 9829 C CA . ILE C 2 233 ? 243.628 253.412 263.782 1.00 65.16 233 ILE C CA 1
ATOM 9830 C C . ILE C 2 233 ? 242.698 253.540 264.980 1.00 65.16 233 ILE C C 1
ATOM 9831 O O . ILE C 2 233 ? 242.199 254.630 265.281 1.00 65.16 233 ILE C O 1
ATOM 9847 N N . GLN C 2 234 ? 242.439 252.432 265.676 1.00 66.98 234 GLN C N 1
ATOM 9848 C CA . GLN C 2 234 ? 241.588 252.496 266.859 1.00 66.98 234 GLN C CA 1
ATOM 9849 C C . GLN C 2 234 ? 242.192 253.413 267.914 1.00 66.98 234 GLN C C 1
ATOM 9850 O O . GLN C 2 234 ? 241.514 254.299 268.447 1.00 66.98 234 GLN C O 1
ATOM 9864 N N . THR C 2 235 ? 243.476 253.223 268.219 1.00 66.39 235 THR C N 1
ATOM 9865 C CA . THR C 2 235 ? 244.119 254.072 269.218 1.00 66.39 235 THR C CA 1
ATOM 9866 C C . THR C 2 235 ? 244.135 255.526 268.767 1.00 66.39 235 THR C C 1
ATOM 9867 O O . THR C 2 235 ? 243.906 256.436 269.571 1.00 66.39 235 THR C O 1
ATOM 9878 N N . MET C 2 236 ? 244.404 255.766 267.483 1.00 66.89 236 MET C N 1
ATOM 9879 C CA . MET C 2 236 ? 244.463 257.133 266.981 1.00 66.89 236 MET C CA 1
ATOM 9880 C C . MET C 2 236 ? 243.110 257.821 267.097 1.00 66.89 236 MET C C 1
ATOM 9881 O O . MET C 2 236 ? 243.032 258.989 267.492 1.00 66.89 236 MET C O 1
ATOM 9895 N N . LYS C 2 237 ? 242.030 257.117 266.753 1.00 64.04 237 LYS C N 1
ATOM 9896 C CA . LYS C 2 237 ? 240.699 257.696 266.898 1.00 64.04 237 LYS C CA 1
ATOM 9897 C C . LYS C 2 237 ? 240.360 257.939 268.362 1.00 64.04 237 LYS C C 1
ATOM 9898 O O . LYS C 2 237 ? 239.760 258.963 268.704 1.00 64.04 237 LYS C O 1
ATOM 9917 N N . LEU C 2 238 ? 240.730 257.004 269.239 1.00 65.48 238 LEU C N 1
ATOM 9918 C CA . LEU C 2 238 ? 240.403 257.150 270.653 1.00 65.48 238 LEU C CA 1
ATOM 9919 C C . LEU C 2 238 ? 241.044 258.399 271.243 1.00 65.48 238 LEU C C 1
ATOM 9920 O O . LEU C 2 238 ? 240.409 259.130 272.012 1.00 65.48 238 LEU C O 1
ATOM 9936 N N . ILE C 2 239 ? 242.305 258.661 270.895 1.00 66.35 239 ILE C N 1
ATOM 9937 C CA . ILE C 2 239 ? 243.019 259.798 271.468 1.00 66.35 239 ILE C CA 1
ATOM 9938 C C . ILE C 2 239 ? 242.370 261.111 271.060 1.00 66.35 239 ILE C C 1
ATOM 9939 O O . ILE C 2 239 ? 242.394 262.085 271.821 1.00 66.35 239 ILE C O 1
ATOM 9955 N N . GLY C 2 240 ? 241.789 261.168 269.864 1.00 64.46 240 GLY C N 1
ATOM 9956 C CA . GLY C 2 240 ? 241.133 262.375 269.401 1.00 64.46 240 GLY C CA 1
ATOM 9957 C C . GLY C 2 240 ? 241.697 262.915 268.105 1.00 64.46 240 GLY C C 1
ATOM 9958 O O . GLY C 2 240 ? 241.639 264.121 267.852 1.00 64.46 240 GLY C O 1
ATOM 9962 N N . ALA C 2 241 ? 242.260 262.038 267.280 1.00 66.22 241 ALA C N 1
ATOM 9963 C CA . ALA C 2 241 ? 242.747 262.454 265.974 1.00 66.22 241 ALA C CA 1
ATOM 9964 C C . ALA C 2 241 ? 241.578 262.722 265.035 1.00 66.22 241 ALA C C 1
ATOM 9965 O O . ALA C 2 241 ? 240.577 262.002 265.041 1.00 66.22 241 ALA C O 1
ATOM 9972 N N . THR C 2 242 ? 241.708 263.767 264.224 1.00 67.27 242 THR C N 1
ATOM 9973 C CA . THR C 2 242 ? 240.671 264.090 263.259 1.00 67.27 242 THR C CA 1
ATOM 9974 C C . THR C 2 242 ? 240.673 263.077 262.119 1.00 67.27 242 THR C C 1
ATOM 9975 O O . THR C 2 242 ? 241.675 262.412 261.842 1.00 67.27 242 THR C O 1
ATOM 9986 N N . ASP C 2 243 ? 239.525 262.966 261.449 1.00 67.76 243 ASP C N 1
ATOM 9987 C CA . ASP C 2 243 ? 239.382 261.972 260.390 1.00 67.76 243 ASP C CA 1
ATOM 9988 C C . ASP C 2 243 ? 240.342 262.246 259.237 1.00 67.76 243 ASP C C 1
ATOM 9989 O O . ASP C 2 243 ? 240.930 261.314 258.674 1.00 67.76 243 ASP C O 1
ATOM 9998 N N . ALA C 2 244 ? 240.512 263.517 258.870 1.00 65.84 244 ALA C N 1
ATOM 9999 C CA . ALA C 2 244 ? 241.392 263.849 257.755 1.00 65.84 244 ALA C CA 1
ATOM 10000 C C . ALA C 2 244 ? 242.817 263.388 258.023 1.00 65.84 244 ALA C C 1
ATOM 10001 O O . ALA C 2 244 ? 243.512 262.921 257.111 1.00 65.84 244 ALA C O 1
ATOM 10008 N N . TYR C 2 245 ? 243.278 263.528 259.268 1.00 65.63 245 TYR C N 1
ATOM 10009 C CA . TYR C 2 245 ? 244.616 263.062 259.610 1.00 65.63 245 TYR C CA 1
ATOM 10010 C C . TYR C 2 245 ? 244.740 261.562 259.394 1.00 65.63 245 TYR C C 1
ATOM 10011 O O . TYR C 2 245 ? 245.764 261.079 258.899 1.00 65.63 245 TYR C O 1
ATOM 10029 N N . ILE C 2 246 ? 243.708 260.805 259.768 1.00 64.58 246 ILE C N 1
ATOM 10030 C CA . ILE C 2 246 ? 243.733 259.365 259.541 1.00 64.58 246 ILE C CA 1
ATOM 10031 C C . ILE C 2 246 ? 243.782 259.071 258.049 1.00 64.58 246 ILE C C 1
ATOM 10032 O O . ILE C 2 246 ? 244.499 258.169 257.599 1.00 64.58 246 ILE C O 1
ATOM 10048 N N . LEU C 2 247 ? 243.016 259.824 257.259 1.00 63.52 247 LEU C N 1
ATOM 10049 C CA . LEU C 2 247 ? 242.812 259.473 255.858 1.00 63.52 247 LEU C CA 1
ATOM 10050 C C . LEU C 2 247 ? 244.011 259.823 254.981 1.00 63.52 247 LEU C C 1
ATOM 10051 O O . LEU C 2 247 ? 244.356 259.055 254.076 1.00 63.52 247 LEU C O 1
ATOM 10067 N N . ARG C 2 248 ? 244.657 260.961 255.225 1.00 63.70 248 ARG C N 1
ATOM 10068 C CA . ARG C 2 248 ? 245.627 261.483 254.262 1.00 63.70 248 ARG C CA 1
ATOM 10069 C C . ARG C 2 248 ? 246.711 260.489 253.856 1.00 63.70 248 ARG C C 1
ATOM 10070 O O . ARG C 2 248 ? 247.010 260.403 252.650 1.00 63.70 248 ARG C O 1
ATOM 10091 N N . PRO C 2 249 ? 247.336 259.740 254.768 1.00 62.14 249 PRO C N 1
ATOM 10092 C CA . PRO C 2 249 ? 248.413 258.834 254.337 1.00 62.14 249 PRO C CA 1
ATOM 10093 C C . PRO C 2 249 ? 247.981 257.863 253.256 1.00 62.14 249 PRO C C 1
ATOM 10094 O O . PRO C 2 249 ? 248.758 257.577 252.336 1.00 62.14 249 PRO C O 1
ATOM 10105 N N . TYR C 2 250 ? 246.753 257.349 253.330 1.00 62.12 250 TYR C N 1
ATOM 10106 C CA . TYR C 2 250 ? 246.290 256.425 252.302 1.00 62.12 250 TYR C CA 1
ATOM 10107 C C . TYR C 2 250 ? 246.032 257.142 250.984 1.00 62.12 250 TYR C C 1
ATOM 10108 O O . TYR C 2 250 ? 246.274 256.571 249.915 1.00 62.12 250 TYR C O 1
ATOM 10126 N N . LEU C 2 251 ? 245.560 258.389 251.031 1.00 61.92 251 LEU C N 1
ATOM 10127 C CA . LEU C 2 251 ? 245.449 259.171 249.804 1.00 61.92 251 LEU C CA 1
ATOM 10128 C C . LEU C 2 251 ? 246.801 259.281 249.117 1.00 61.92 251 LEU C C 1
ATOM 10129 O O . LEU C 2 251 ? 246.916 259.075 247.903 1.00 61.92 251 LEU C O 1
ATOM 10145 N N . TYR C 2 252 ? 247.845 259.603 249.881 1.00 63.34 252 TYR C N 1
ATOM 10146 C CA . TYR C 2 252 ? 249.158 259.743 249.260 1.00 63.34 252 TYR C CA 1
ATOM 10147 C C . TYR C 2 252 ? 249.709 258.400 248.796 1.00 63.34 252 TYR C C 1
ATOM 10148 O O . TYR C 2 252 ? 250.387 258.336 247.763 1.00 63.34 252 TYR C O 1
ATOM 10166 N N . SER C 2 253 ? 249.422 257.319 249.521 1.00 62.11 253 SER C N 1
ATOM 10167 C CA . SER C 2 253 ? 249.828 256.003 249.042 1.00 62.11 253 SER C CA 1
ATOM 10168 C C . SER C 2 253 ? 249.173 255.687 247.704 1.00 62.11 253 SER C C 1
ATOM 10169 O O . SER C 2 253 ? 249.828 255.181 246.784 1.00 62.11 253 SER C O 1
ATOM 10177 N N . GLY C 2 254 ? 247.882 255.991 247.570 1.00 61.74 254 GLY C N 1
ATOM 10178 C CA . GLY C 2 254 ? 247.207 255.760 246.303 1.00 61.74 254 GLY C CA 1
ATOM 10179 C C . GLY C 2 254 ? 247.755 256.626 245.185 1.00 61.74 254 GLY C C 1
ATOM 10180 O O . GLY C 2 254 ? 247.885 256.177 244.043 1.00 61.74 254 GLY C O 1
ATOM 10184 N N . MET C 2 255 ? 248.072 257.883 245.495 1.00 61.96 255 MET C N 1
ATOM 10185 C CA . MET C 2 255 ? 248.661 258.758 244.487 1.00 61.96 255 MET C CA 1
ATOM 10186 C C . MET C 2 255 ? 249.996 258.207 244.002 1.00 61.96 255 MET C C 1
ATOM 10187 O O . MET C 2 255 ? 250.280 258.207 242.796 1.00 61.96 255 MET C O 1
ATOM 10201 N N . TRP C 2 256 ? 250.830 257.730 244.928 1.00 63.42 256 TRP C N 1
ATOM 10202 C CA . TRP C 2 256 ? 252.098 257.128 244.528 1.00 63.42 256 TRP C CA 1
ATOM 10203 C C . TRP C 2 256 ? 251.870 255.881 243.686 1.00 63.42 256 TRP C C 1
ATOM 10204 O O . TRP C 2 256 ? 252.575 255.655 242.694 1.00 63.42 256 TRP C O 1
ATOM 10225 N N . PHE C 2 257 ? 250.899 255.051 244.073 1.00 62.48 257 PHE C N 1
ATOM 10226 C CA . PHE C 2 257 ? 250.570 253.882 243.263 1.00 62.48 257 PHE C CA 1
ATOM 10227 C C . PHE C 2 257 ? 250.239 254.295 241.838 1.00 62.48 257 PHE C C 1
ATOM 10228 O O . PHE C 2 257 ? 250.766 253.729 240.875 1.00 62.48 257 PHE C O 1
ATOM 10245 N N . GLY C 2 258 ? 249.366 255.289 241.689 1.00 62.33 258 GLY C N 1
ATOM 10246 C CA . GLY C 2 258 ? 248.970 255.716 240.356 1.00 62.33 258 GLY C CA 1
ATOM 10247 C C . GLY C 2 258 ? 250.140 256.234 239.542 1.00 62.33 258 GLY C C 1
ATOM 10248 O O . GLY C 2 258 ? 250.299 255.888 238.368 1.00 62.33 258 GLY C O 1
ATOM 10252 N N . LEU C 2 259 ? 250.976 257.073 240.154 1.00 62.47 259 LEU C N 1
ATOM 10253 C CA . LEU C 2 259 ? 252.097 257.655 239.421 1.00 62.47 259 LEU C CA 1
ATOM 10254 C C . LEU C 2 259 ? 253.081 256.578 238.973 1.00 62.47 259 LEU C C 1
ATOM 10255 O O . LEU C 2 259 ? 253.505 256.546 237.807 1.00 62.47 259 LEU C O 1
ATOM 10271 N N . LEU C 2 260 ? 253.459 255.683 239.888 1.00 62.46 260 LEU C N 1
ATOM 10272 C CA . LEU C 2 260 ? 254.392 254.622 239.524 1.00 62.46 260 LEU C CA 1
ATOM 10273 C C . LEU C 2 260 ? 253.792 253.705 238.468 1.00 62.46 260 LEU C C 1
ATOM 10274 O O . LEU C 2 260 ? 254.494 253.257 237.552 1.00 62.46 260 LEU C O 1
ATOM 10290 N N . GLY C 2 261 ? 252.496 253.410 238.575 1.00 64.37 261 GLY C N 1
ATOM 10291 C CA . GLY C 2 261 ? 251.856 252.591 237.562 1.00 64.37 261 GLY C CA 1
ATOM 10292 C C . GLY C 2 261 ? 251.878 253.245 236.196 1.00 64.37 261 GLY C C 1
ATOM 10293 O O . GLY C 2 261 ? 252.113 252.582 235.185 1.00 64.37 261 GLY C O 1
ATOM 10297 N N . ALA C 2 262 ? 251.633 254.554 236.145 1.00 64.99 262 ALA C N 1
ATOM 10298 C CA . ALA C 2 262 ? 251.680 255.255 234.867 1.00 64.99 262 ALA C CA 1
ATOM 10299 C C . ALA C 2 262 ? 253.080 255.209 234.267 1.00 64.99 262 ALA C C 1
ATOM 10300 O O . ALA C 2 262 ? 253.241 254.985 233.060 1.00 64.99 262 ALA C O 1
ATOM 10307 N N . VAL C 2 263 ? 254.108 255.417 235.092 1.00 63.69 263 VAL C N 1
ATOM 10308 C CA . VAL C 2 263 ? 255.476 255.361 234.576 1.00 63.69 263 VAL C CA 1
ATOM 10309 C C . VAL C 2 263 ? 255.789 253.965 234.046 1.00 63.69 263 VAL C C 1
ATOM 10310 O O . VAL C 2 263 ? 256.378 253.806 232.965 1.00 63.69 263 VAL C O 1
ATOM 10323 N N . ALA C 2 264 ? 255.403 252.932 234.797 1.00 63.93 264 ALA C N 1
ATOM 10324 C CA . ALA C 2 264 ? 255.648 251.568 234.347 1.00 63.93 264 ALA C CA 1
ATOM 10325 C C . ALA C 2 264 ? 254.908 251.280 233.047 1.00 63.93 264 ALA C C 1
ATOM 10326 O O . ALA C 2 264 ? 255.436 250.600 232.161 1.00 63.93 264 ALA C O 1
ATOM 10333 N N . ALA C 2 265 ? 253.679 251.783 232.919 1.00 65.72 265 ALA C N 1
ATOM 10334 C CA . ALA C 2 265 ? 252.923 251.582 231.689 1.00 65.72 265 ALA C CA 1
ATOM 10335 C C . ALA C 2 265 ? 253.610 252.251 230.508 1.00 65.72 265 ALA C C 1
ATOM 10336 O O . ALA C 2 265 ? 253.654 251.690 229.407 1.00 65.72 265 ALA C O 1
ATOM 10343 N N . TRP C 2 266 ? 254.138 253.458 230.710 1.00 68.00 266 TRP C N 1
ATOM 10344 C CA . TRP C 2 266 ? 254.860 254.124 229.631 1.00 68.00 266 TRP C CA 1
ATOM 10345 C C . TRP C 2 266 ? 256.067 253.299 229.204 1.00 68.00 266 TRP C C 1
ATOM 10346 O O . TRP C 2 266 ? 256.316 253.107 228.005 1.00 68.00 266 TRP C O 1
ATOM 10367 N N . LEU C 2 267 ? 256.829 252.794 230.176 1.00 67.08 267 LEU C N 1
ATOM 10368 C CA . LEU C 2 267 ? 257.979 251.962 229.835 1.00 67.08 267 LEU C CA 1
ATOM 10369 C C . LEU C 2 267 ? 257.547 250.710 229.081 1.00 67.08 267 LEU C C 1
ATOM 10370 O O . LEU C 2 267 ? 258.207 250.290 228.122 1.00 67.08 267 LEU C O 1
ATOM 10386 N N . LEU C 2 268 ? 256.441 250.097 229.504 1.00 66.95 268 LEU C N 1
ATOM 10387 C CA . LEU C 2 268 ? 255.974 248.881 228.848 1.00 66.95 268 LEU C CA 1
ATOM 10388 C C . LEU C 2 268 ? 255.555 249.155 227.408 1.00 66.95 268 LEU C C 1
ATOM 10389 O O . LEU C 2 268 ? 255.857 248.364 226.508 1.00 66.95 268 LEU C O 1
ATOM 10405 N N . THR C 2 269 ? 254.855 250.266 227.168 1.00 68.56 269 THR C N 1
ATOM 10406 C CA . THR C 2 269 ? 254.480 250.607 225.799 1.00 68.56 269 THR C CA 1
ATOM 10407 C C . THR C 2 269 ? 255.712 250.868 224.945 1.00 68.56 269 THR C C 1
ATOM 10408 O O . THR C 2 269 ? 255.762 250.471 223.775 1.00 68.56 269 THR C O 1
ATOM 10419 N N . ALA C 2 270 ? 256.713 251.550 225.505 1.00 69.61 270 ALA C N 1
ATOM 10420 C CA . ALA C 2 270 ? 257.940 251.772 224.749 1.00 69.61 270 ALA C CA 1
ATOM 10421 C C . ALA C 2 270 ? 258.597 250.448 224.381 1.00 69.61 270 ALA C C 1
ATOM 10422 O O . ALA C 2 270 ? 259.054 250.263 223.245 1.00 69.61 270 ALA C O 1
ATOM 10429 N N . LEU C 2 271 ? 258.645 249.508 225.327 1.00 70.28 271 LEU C N 1
ATOM 10430 C CA . LEU C 2 271 ? 259.225 248.202 225.031 1.00 70.28 271 LEU C CA 1
ATOM 10431 C C . LEU C 2 271 ? 258.425 247.477 223.957 1.00 70.28 271 LEU C C 1
ATOM 10432 O O . LEU C 2 271 ? 258.998 246.814 223.086 1.00 70.28 271 LEU C O 1
ATOM 10448 N N . MET C 2 272 ? 257.096 247.580 224.009 1.00 71.60 272 MET C N 1
ATOM 10449 C CA . MET C 2 272 ? 256.267 246.930 222.998 1.00 71.60 272 MET C CA 1
ATOM 10450 C C . MET C 2 272 ? 256.526 247.517 221.616 1.00 71.60 272 MET C C 1
ATOM 10451 O O . MET C 2 272 ? 256.590 246.785 220.620 1.00 71.60 272 MET C O 1
ATOM 10465 N N . THR C 2 273 ? 256.665 248.841 221.533 1.00 72.99 273 THR C N 1
ATOM 10466 C CA . THR C 2 273 ? 256.993 249.467 220.256 1.00 72.99 273 THR C CA 1
ATOM 10467 C C . THR C 2 273 ? 258.347 248.989 219.748 1.00 72.99 273 THR C C 1
ATOM 10468 O O . THR C 2 273 ? 258.510 248.708 218.554 1.00 72.99 273 THR C O 1
ATOM 10479 N N . ILE C 2 274 ? 259.334 248.899 220.640 1.00 72.57 274 ILE C N 1
ATOM 10480 C CA . ILE C 2 274 ? 260.637 248.375 220.242 1.00 72.57 274 ILE C CA 1
ATOM 10481 C C . ILE C 2 274 ? 260.493 246.955 219.713 1.00 72.57 274 ILE C C 1
ATOM 10482 O O . ILE C 2 274 ? 261.157 246.564 218.746 1.00 72.57 274 ILE C O 1
ATOM 10498 N N . LEU C 2 275 ? 259.631 246.160 220.346 1.00 71.42 275 LEU C N 1
ATOM 10499 C CA . LEU C 2 275 ? 259.428 244.784 219.904 1.00 71.42 275 LEU C CA 1
ATOM 10500 C C . LEU C 2 275 ? 258.812 244.732 218.511 1.00 71.42 275 LEU C C 1
ATOM 10501 O O . LEU C 2 275 ? 259.226 243.925 217.670 1.00 71.42 275 LEU C O 1
ATOM 10517 N N . LEU C 2 276 ? 257.820 245.583 218.248 1.00 73.25 276 LEU C N 1
ATOM 10518 C CA . LEU C 2 276 ? 257.097 245.544 216.980 1.00 73.25 276 LEU C CA 1
ATOM 10519 C C . LEU C 2 276 ? 257.793 246.302 215.856 1.00 73.25 276 LEU C C 1
ATOM 10520 O O . LEU C 2 276 ? 257.320 246.241 214.713 1.00 73.25 276 LEU C O 1
ATOM 10536 N N . ASN C 2 277 ? 258.865 247.043 216.148 1.00 77.42 277 ASN C N 1
ATOM 10537 C CA . ASN C 2 277 ? 259.506 247.838 215.103 1.00 77.42 277 ASN C CA 1
ATOM 10538 C C . ASN C 2 277 ? 259.922 246.970 213.921 1.00 77.42 277 ASN C C 1
ATOM 10539 O O . ASN C 2 277 ? 259.663 247.317 212.765 1.00 77.42 277 ASN C O 1
ATOM 10550 N N . GLY C 2 278 ? 260.568 245.835 214.190 1.00 77.96 278 GLY C N 1
ATOM 10551 C CA . GLY C 2 278 ? 261.052 245.002 213.098 1.00 77.96 278 GLY C CA 1
ATOM 10552 C C . GLY C 2 278 ? 259.924 244.425 212.266 1.00 77.96 278 GLY C C 1
ATOM 10553 O O . GLY C 2 278 ? 259.971 244.437 211.031 1.00 77.96 278 GLY C O 1
ATOM 10557 N N . ALA C 2 279 ? 258.888 243.913 212.933 1.00 76.57 279 ALA C N 1
ATOM 10558 C CA . ALA C 2 279 ? 257.765 243.331 212.210 1.00 76.57 279 ALA C CA 1
ATOM 10559 C C . ALA C 2 279 ? 257.072 244.373 211.344 1.00 76.57 279 ALA C C 1
ATOM 10560 O O . ALA C 2 279 ? 256.700 244.089 210.201 1.00 76.57 279 ALA C O 1
ATOM 10567 N N . VAL C 2 280 ? 256.889 245.586 211.867 1.00 78.57 280 VAL C N 1
ATOM 10568 C CA . VAL C 2 280 ? 256.251 246.627 211.067 1.00 78.57 280 VAL C CA 1
ATOM 10569 C C . VAL C 2 280 ? 257.155 247.042 209.916 1.00 78.57 280 VAL C C 1
ATOM 10570 O O . VAL C 2 280 ? 256.681 247.336 208.813 1.00 78.57 280 VAL C O 1
ATOM 10583 N N . GLU C 2 281 ? 258.469 247.080 210.147 1.00 80.65 281 GLU C N 1
ATOM 10584 C CA . GLU C 2 281 ? 259.393 247.440 209.078 1.00 80.65 281 GLU C CA 1
ATOM 10585 C C . GLU C 2 281 ? 259.329 246.433 207.939 1.00 80.65 281 GLU C C 1
ATOM 10586 O O . GLU C 2 281 ? 259.353 246.813 206.762 1.00 80.65 281 GLU C O 1
ATOM 10590 N N . ALA C 2 282 ? 259.247 245.142 208.266 1.00 79.62 282 ALA C N 1
ATOM 10591 C CA . ALA C 2 282 ? 259.159 244.132 207.217 1.00 79.62 282 ALA C CA 1
ATOM 10592 C C . ALA C 2 282 ? 257.914 244.335 206.362 1.00 79.62 282 ALA C C 1
ATOM 10593 O O . ALA C 2 282 ? 257.974 244.239 205.131 1.00 79.62 282 ALA C O 1
ATOM 10600 N N . LEU C 2 283 ? 256.775 244.620 206.996 1.00 79.90 283 LEU C N 1
ATOM 10601 C CA . LEU C 2 283 ? 255.537 244.815 206.249 1.00 79.90 283 LEU C CA 1
ATOM 10602 C C . LEU C 2 283 ? 255.571 246.111 205.450 1.00 79.90 283 LEU C C 1
ATOM 10603 O O . LEU C 2 283 ? 255.200 246.135 204.271 1.00 79.90 283 LEU C O 1
ATOM 10619 N N . ALA C 2 284 ? 256.011 247.204 206.076 1.00 85.40 284 ALA C N 1
ATOM 10620 C CA . ALA C 2 284 ? 256.015 248.492 205.390 1.00 85.40 284 ALA C CA 1
ATOM 10621 C C . ALA C 2 284 ? 256.940 248.480 204.182 1.00 85.40 284 ALA C C 1
ATOM 10622 O O . ALA C 2 284 ? 256.652 249.133 203.173 1.00 85.40 284 ALA C O 1
ATOM 10629 N N . GLN C 2 285 ? 258.054 247.750 204.263 1.00 84.83 285 GLN C N 1
ATOM 10630 C CA . GLN C 2 285 ? 258.985 247.697 203.141 1.00 84.83 285 GLN C CA 1
ATOM 10631 C C . GLN C 2 285 ? 258.321 247.116 201.899 1.00 84.83 285 GLN C C 1
ATOM 10632 O O . GLN C 2 285 ? 258.505 247.629 200.789 1.00 84.83 285 GLN C O 1
ATOM 10646 N N . LEU C 2 286 ? 257.543 246.046 202.066 1.00 83.68 286 LEU C N 1
ATOM 10647 C CA . LEU C 2 286 ? 256.944 245.384 200.913 1.00 83.68 286 LEU C CA 1
ATOM 10648 C C . LEU C 2 286 ? 256.018 246.327 200.156 1.00 83.68 286 LEU C C 1
ATOM 10649 O O . LEU C 2 286 ? 256.040 246.370 198.920 1.00 83.68 286 LEU C O 1
ATOM 10665 N N . TYR C 2 287 ? 255.201 247.091 200.874 1.00 85.25 287 TYR C N 1
ATOM 10666 C CA . TYR C 2 287 ? 254.322 248.057 200.237 1.00 85.25 287 TYR C CA 1
ATOM 10667 C C . TYR C 2 287 ? 255.112 249.290 199.805 1.00 85.25 287 TYR C C 1
ATOM 10668 O O . TYR C 2 287 ? 256.261 249.502 200.202 1.00 85.25 287 TYR C O 1
ATOM 10686 N N . ASP C 2 288 ? 254.478 250.110 198.964 1.00 92.67 288 ASP C N 1
ATOM 10687 C CA . ASP C 2 288 ? 255.149 251.298 198.445 1.00 92.67 288 ASP C CA 1
ATOM 10688 C C . ASP C 2 288 ? 255.482 252.281 199.561 1.00 92.67 288 ASP C C 1
ATOM 10689 O O . ASP C 2 288 ? 256.584 252.841 199.596 1.00 92.67 288 ASP C O 1
ATOM 10693 N N . SER C 2 289 ? 254.546 252.501 200.482 1.00 97.76 289 SER C N 1
ATOM 10694 C CA . SER C 2 289 ? 254.707 253.516 201.519 1.00 97.76 289 SER C CA 1
ATOM 10695 C C . SER C 2 289 ? 255.688 253.015 202.572 1.00 97.76 289 SER C C 1
ATOM 10696 O O . SER C 2 289 ? 255.368 252.105 203.344 1.00 97.76 289 SER C O 1
ATOM 10704 N N . ARG C 2 290 ? 256.880 253.604 202.605 1.00 97.38 290 ARG C N 1
ATOM 10705 C CA . ARG C 2 290 ? 257.835 253.301 203.663 1.00 97.38 290 ARG C CA 1
ATOM 10706 C C . ARG C 2 290 ? 257.383 253.962 204.959 1.00 97.38 290 ARG C C 1
ATOM 10707 O O . ARG C 2 290 ? 257.062 255.154 204.981 1.00 97.38 290 ARG C O 1
ATOM 10711 N N . PHE C 2 291 ? 257.364 253.189 206.044 1.00 92.55 291 PHE C N 1
ATOM 10712 C CA . PHE C 2 291 ? 256.779 253.644 207.295 1.00 92.55 291 PHE C CA 1
ATOM 10713 C C . PHE C 2 291 ? 257.646 253.199 208.463 1.00 92.55 291 PHE C C 1
ATOM 10714 O O . PHE C 2 291 ? 258.411 252.237 208.369 1.00 92.55 291 PHE C O 1
ATOM 10731 N N . ARG C 2 292 ? 257.513 253.924 209.571 1.00 88.76 292 ARG C N 1
ATOM 10732 C CA . ARG C 2 292 ? 258.226 253.629 210.805 1.00 88.76 292 ARG C CA 1
ATOM 10733 C C . ARG C 2 292 ? 257.292 253.864 211.981 1.00 88.76 292 ARG C C 1
ATOM 10734 O O . ARG C 2 292 ? 256.538 254.840 211.995 1.00 88.76 292 ARG C O 1
ATOM 10755 N N . LEU C 2 293 ? 257.346 252.970 212.965 1.00 80.99 293 LEU C N 1
ATOM 10756 C CA . LEU C 2 293 ? 256.520 253.134 214.153 1.00 80.99 293 LEU C CA 1
ATOM 10757 C C . LEU C 2 293 ? 256.901 254.410 214.890 1.00 80.99 293 LEU C C 1
ATOM 10758 O O . LEU C 2 293 ? 258.076 254.779 214.964 1.00 80.99 293 LEU C O 1
ATOM 10774 N N . ILE C 2 294 ? 255.895 255.086 215.436 1.00 84.42 294 ILE C N 1
ATOM 10775 C CA . ILE C 2 294 ? 256.082 256.318 216.191 1.00 84.42 294 ILE C CA 1
ATOM 10776 C C . ILE C 2 294 ? 255.535 256.106 217.594 1.00 84.42 294 ILE C C 1
ATOM 10777 O O . ILE C 2 294 ? 254.382 255.692 217.761 1.00 84.42 294 ILE C O 1
ATOM 10793 N N . GLY C 2 295 ? 256.360 256.390 218.598 1.00 81.77 295 GLY C N 1
ATOM 10794 C CA . GLY C 2 295 ? 255.955 256.239 219.977 1.00 81.77 295 GLY C CA 1
ATOM 10795 C C . GLY C 2 295 ? 255.031 257.353 220.422 1.00 81.77 295 GLY C C 1
ATOM 10796 O O . GLY C 2 295 ? 254.728 258.291 219.686 1.00 81.77 295 GLY C O 1
ATOM 10800 N N . LEU C 2 296 ? 254.571 257.237 221.664 1.00 77.56 296 LEU C N 1
ATOM 10801 C CA . LEU C 2 296 ? 253.663 258.234 222.211 1.00 77.56 296 LEU C CA 1
ATOM 10802 C C . LEU C 2 296 ? 254.330 259.603 222.240 1.00 77.56 296 LEU C C 1
ATOM 10803 O O . LEU C 2 296 ? 255.512 259.732 222.570 1.00 77.56 296 LEU C O 1
ATOM 10819 N N . GLY C 2 297 ? 253.564 260.630 221.884 1.00 79.74 297 GLY C N 1
ATOM 10820 C CA . GLY C 2 297 ? 254.091 261.979 221.909 1.00 79.74 297 GLY C CA 1
ATOM 10821 C C . GLY C 2 297 ? 254.372 262.448 223.323 1.00 79.74 297 GLY C C 1
ATOM 10822 O O . GLY C 2 297 ? 253.752 262.004 224.289 1.00 79.74 297 GLY C O 1
ATOM 10826 N N . TRP C 2 298 ? 255.328 263.371 223.441 1.00 85.99 298 TRP C N 1
ATOM 10827 C CA . TRP C 2 298 ? 255.706 263.872 224.757 1.00 85.99 298 TRP C CA 1
ATOM 10828 C C . TRP C 2 298 ? 254.554 264.585 225.449 1.00 85.99 298 TRP C C 1
ATOM 10829 O O . TRP C 2 298 ? 254.545 264.669 226.681 1.00 85.99 298 TRP C O 1
ATOM 10850 N N . ASP C 2 299 ? 253.585 265.104 224.692 1.00 81.66 299 ASP C N 1
ATOM 10851 C CA . ASP C 2 299 ? 252.391 265.660 225.317 1.00 81.66 299 ASP C CA 1
ATOM 10852 C C . ASP C 2 299 ? 251.466 264.561 225.822 1.00 81.66 299 ASP C C 1
ATOM 10853 O O . ASP C 2 299 ? 250.780 264.746 226.833 1.00 81.66 299 ASP C O 1
ATOM 10862 N N . GLU C 2 300 ? 251.433 263.417 225.135 1.00 78.85 300 GLU C N 1
ATOM 10863 C CA . GLU C 2 300 ? 250.576 262.317 225.562 1.00 78.85 300 GLU C CA 1
ATOM 10864 C C . GLU C 2 300 ? 251.036 261.726 226.888 1.00 78.85 300 GLU C C 1
ATOM 10865 O O . GLU C 2 300 ? 250.208 261.258 227.677 1.00 78.85 300 GLU C O 1
ATOM 10877 N N . SER C 2 301 ? 252.344 261.732 227.148 1.00 75.86 301 SER C N 1
ATOM 10878 C CA . SER C 2 301 ? 252.847 261.173 228.397 1.00 75.86 301 SER C CA 1
ATOM 10879 C C . SER C 2 301 ? 252.310 261.938 229.598 1.00 75.86 301 SER C C 1
ATOM 10880 O O . SER C 2 301 ? 251.988 261.340 230.633 1.00 75.86 301 SER C O 1
ATOM 10888 N N . LEU C 2 302 ? 252.214 263.264 229.487 1.00 76.05 302 LEU C N 1
ATOM 10889 C CA . LEU C 2 302 ? 251.651 264.049 230.580 1.00 76.05 302 LEU C CA 1
ATOM 10890 C C . LEU C 2 302 ? 250.201 263.665 230.834 1.00 76.05 302 LEU C C 1
ATOM 10891 O O . LEU C 2 302 ? 249.775 263.548 231.988 1.00 76.05 302 LEU C O 1
ATOM 10907 N N . LEU C 2 303 ? 249.425 263.464 229.768 1.00 72.42 303 LEU C N 1
ATOM 10908 C CA . LEU C 2 303 ? 248.042 263.036 229.941 1.00 72.42 303 LEU C CA 1
ATOM 10909 C C . LEU C 2 303 ? 247.975 261.662 230.593 1.00 72.42 303 LEU C C 1
ATOM 10910 O O . LEU C 2 303 ? 247.122 261.415 231.452 1.00 72.42 303 LEU C O 1
ATOM 10926 N N . LEU C 2 304 ? 248.868 260.754 230.198 1.00 68.22 304 LEU C N 1
ATOM 10927 C CA . LEU C 2 304 ? 248.889 259.427 230.806 1.00 68.22 304 LEU C CA 1
ATOM 10928 C C . LEU C 2 304 ? 249.173 259.517 232.302 1.00 68.22 304 LEU C C 1
ATOM 10929 O O . LEU C 2 304 ? 248.492 258.883 233.118 1.00 68.22 304 LEU C O 1
ATOM 10945 N N . LEU C 2 305 ? 250.179 260.309 232.681 1.00 68.12 305 LEU C N 1
ATOM 10946 C CA . LEU C 2 305 ? 250.503 260.460 234.097 1.00 68.12 305 LEU C CA 1
ATOM 10947 C C . LEU C 2 305 ? 249.348 261.098 234.857 1.00 68.12 305 LEU C C 1
ATOM 10948 O O . LEU C 2 305 ? 249.031 260.688 235.982 1.00 68.12 305 LEU C O 1
ATOM 10964 N N . MET C 2 306 ? 248.714 262.112 234.265 1.00 70.09 306 MET C N 1
ATOM 10965 C CA . MET C 2 306 ? 247.582 262.754 234.921 1.00 70.09 306 MET C CA 1
ATOM 10966 C C . MET C 2 306 ? 246.455 261.759 235.144 1.00 70.09 306 MET C C 1
ATOM 10967 O O . MET C 2 306 ? 245.854 261.721 236.223 1.00 70.09 306 MET C O 1
ATOM 10981 N N . LEU C 2 307 ? 246.153 260.942 234.135 1.00 67.58 307 LEU C N 1
ATOM 10982 C CA . LEU C 2 307 ? 245.109 259.937 234.290 1.00 67.58 307 LEU C CA 1
ATOM 10983 C C . LEU C 2 307 ? 245.467 258.948 235.389 1.00 67.58 307 LEU C C 1
ATOM 10984 O O . LEU C 2 307 ? 244.617 258.588 236.214 1.00 67.58 307 LEU C O 1
ATOM 11000 N N . GLY C 2 308 ? 246.722 258.499 235.420 1.00 65.97 308 GLY C N 1
ATOM 11001 C CA . GLY C 2 308 ? 247.124 257.552 236.446 1.00 65.97 308 GLY C CA 1
ATOM 11002 C C . GLY C 2 308 ? 246.957 258.113 237.844 1.00 65.97 308 GLY C C 1
ATOM 11003 O O . GLY C 2 308 ? 246.372 257.470 238.722 1.00 65.97 308 GLY C O 1
ATOM 11007 N N . VAL C 2 309 ? 247.451 259.333 238.067 1.00 63.00 309 VAL C N 1
ATOM 11008 C CA . VAL C 2 309 ? 247.366 259.916 239.403 1.00 63.00 309 VAL C CA 1
ATOM 11009 C C . VAL C 2 309 ? 245.916 260.205 239.769 1.00 63.00 309 VAL C C 1
ATOM 11010 O O . VAL C 2 309 ? 245.510 260.023 240.922 1.00 63.00 309 VAL C O 1
ATOM 11023 N N . PHE C 2 310 ? 245.110 260.657 238.806 1.00 63.94 310 PHE C N 1
ATOM 11024 C CA . PHE C 2 310 ? 243.708 260.934 239.096 1.00 63.94 310 PHE C CA 1
ATOM 11025 C C . PHE C 2 310 ? 242.980 259.666 239.516 1.00 63.94 310 PHE C C 1
ATOM 11026 O O . PHE C 2 310 ? 242.263 259.651 240.525 1.00 63.94 310 PHE C O 1
ATOM 11043 N N . LEU C 2 311 ? 243.146 258.587 238.747 1.00 64.62 311 LEU C N 1
ATOM 11044 C CA . LEU C 2 311 ? 242.498 257.333 239.110 1.00 64.62 311 LEU C CA 1
ATOM 11045 C C . LEU C 2 311 ? 242.979 256.849 240.468 1.00 64.62 311 LEU C C 1
ATOM 11046 O O . LEU C 2 311 ? 242.172 256.430 241.307 1.00 64.62 311 LEU C O 1
ATOM 11062 N N . GLY C 2 312 ? 244.289 256.911 240.713 1.00 62.86 312 GLY C N 1
ATOM 11063 C CA . GLY C 2 312 ? 244.799 256.468 241.998 1.00 62.86 312 GLY C CA 1
ATOM 11064 C C . GLY C 2 312 ? 244.193 257.241 243.152 1.00 62.86 312 GLY C C 1
ATOM 11065 O O . GLY C 2 312 ? 243.715 256.656 244.125 1.00 62.86 312 GLY C O 1
ATOM 11069 N N . CYS C 2 313 ? 244.179 258.571 243.046 1.00 63.04 313 CYS C N 1
ATOM 11070 C CA . CYS C 2 313 ? 243.667 259.392 244.137 1.00 63.04 313 CYS C CA 1
ATOM 11071 C C . CYS C 2 313 ? 242.180 259.148 244.361 1.00 63.04 313 CYS C C 1
ATOM 11072 O O . CYS C 2 313 ? 241.733 259.003 245.503 1.00 63.04 313 CYS C O 1
ATOM 11080 N N . VAL C 2 314 ? 241.393 259.098 243.284 1.00 64.41 314 VAL C N 1
ATOM 11081 C CA . VAL C 2 314 ? 239.951 258.925 243.444 1.00 64.41 314 VAL C CA 1
ATOM 11082 C C . VAL C 2 314 ? 239.646 257.563 244.057 1.00 64.41 314 VAL C C 1
ATOM 11083 O O . VAL C 2 314 ? 238.859 257.449 245.008 1.00 64.41 314 VAL C O 1
ATOM 11096 N N . ALA C 2 315 ? 240.264 256.507 243.521 1.00 64.28 315 ALA C N 1
ATOM 11097 C CA . ALA C 2 315 ? 240.023 255.174 244.055 1.00 64.28 315 ALA C CA 1
ATOM 11098 C C . ALA C 2 315 ? 240.443 255.091 245.513 1.00 64.28 315 ALA C C 1
ATOM 11099 O O . ALA C 2 315 ? 239.713 254.541 246.348 1.00 64.28 315 ALA C O 1
ATOM 11106 N N . ALA C 2 316 ? 241.614 255.637 245.843 1.00 62.71 316 ALA C N 1
ATOM 11107 C CA . ALA C 2 316 ? 242.081 255.587 247.219 1.00 62.71 316 ALA C CA 1
ATOM 11108 C C . ALA C 2 316 ? 241.116 256.308 248.142 1.00 62.71 316 ALA C C 1
ATOM 11109 O O . ALA C 2 316 ? 240.703 255.764 249.168 1.00 62.71 316 ALA C O 1
ATOM 11116 N N . LYS C 2 317 ? 240.722 257.530 247.784 1.00 64.82 317 LYS C N 1
ATOM 11117 C CA . LYS C 2 317 ? 239.806 258.270 248.640 1.00 64.82 317 LYS C CA 1
ATOM 11118 C C . LYS C 2 317 ? 238.529 257.479 248.872 1.00 64.82 317 LYS C C 1
ATOM 11119 O O . LYS C 2 317 ? 238.137 257.234 250.020 1.00 64.82 317 LYS C O 1
ATOM 11138 N N . VAL C 2 318 ? 237.883 257.031 247.793 1.00 65.98 318 VAL C N 1
ATOM 11139 C CA . VAL C 2 318 ? 236.581 256.385 247.942 1.00 65.98 318 VAL C CA 1
ATOM 11140 C C . VAL C 2 318 ? 236.707 255.114 248.774 1.00 65.98 318 VAL C C 1
ATOM 11141 O O . VAL C 2 318 ? 236.003 254.934 249.778 1.00 65.98 318 VAL C O 1
ATOM 11154 N N . SER C 2 319 ? 237.618 254.218 248.382 1.00 66.66 319 SER C N 1
ATOM 11155 C CA . SER C 2 319 ? 237.710 252.932 249.064 1.00 66.66 319 SER C CA 1
ATOM 11156 C C . SER C 2 319 ? 238.160 253.100 250.509 1.00 66.66 319 SER C C 1
ATOM 11157 O O . SER C 2 319 ? 237.595 252.476 251.415 1.00 66.66 319 SER C O 1
ATOM 11165 N N . ALA C 2 320 ? 239.180 253.929 250.749 1.00 65.44 320 ALA C N 1
ATOM 11166 C CA . ALA C 2 320 ? 239.677 254.110 252.104 1.00 65.44 320 ALA C CA 1
ATOM 11167 C C . ALA C 2 320 ? 238.612 254.709 253.005 1.00 65.44 320 ALA C C 1
ATOM 11168 O O . ALA C 2 320 ? 238.431 254.251 254.134 1.00 65.44 320 ALA C O 1
ATOM 11175 N N . LYS C 2 321 ? 237.894 255.732 252.536 1.00 66.18 321 LYS C N 1
ATOM 11176 C CA . LYS C 2 321 ? 236.847 256.311 253.369 1.00 66.18 321 LYS C CA 1
ATOM 11177 C C . LYS C 2 321 ? 235.754 255.292 253.658 1.00 66.18 321 LYS C C 1
ATOM 11178 O O . LYS C 2 321 ? 235.310 255.152 254.806 1.00 66.18 321 LYS C O 1
ATOM 11197 N N . ARG C 2 322 ? 235.317 254.552 252.634 1.00 71.60 322 ARG C N 1
ATOM 11198 C CA . ARG C 2 322 ? 234.236 253.597 252.839 1.00 71.60 322 ARG C CA 1
ATOM 11199 C C . ARG C 2 322 ? 234.640 252.516 253.834 1.00 71.60 322 ARG C C 1
ATOM 11200 O O . ARG C 2 322 ? 233.846 252.133 254.701 1.00 71.60 322 ARG C O 1
ATOM 11221 N N . HIS C 2 323 ? 235.873 252.018 253.732 1.00 69.63 323 HIS C N 1
ATOM 11222 C CA . HIS C 2 323 ? 236.322 250.978 254.650 1.00 69.63 323 HIS C CA 1
ATOM 11223 C C . HIS C 2 323 ? 236.632 251.529 256.035 1.00 69.63 323 HIS C C 1
ATOM 11224 O O . HIS C 2 323 ? 236.522 250.799 257.025 1.00 69.63 323 HIS C O 1
ATOM 11238 N N . LEU C 2 324 ? 237.023 252.800 256.128 1.00 67.24 324 LEU C N 1
ATOM 11239 C CA . LEU C 2 324 ? 237.351 253.411 257.406 1.00 67.24 324 LEU C CA 1
ATOM 11240 C C . LEU C 2 324 ? 236.116 253.871 258.161 1.00 67.24 324 LEU C C 1
ATOM 11241 O O . LEU C 2 324 ? 236.209 254.162 259.357 1.00 67.24 324 LEU C O 1
ATOM 11257 N N . LYS C 2 325 ? 234.967 253.961 257.490 1.00 73.16 325 LYS C N 1
ATOM 11258 C CA . LYS C 2 325 ? 233.734 254.258 258.209 1.00 73.16 325 LYS C CA 1
ATOM 11259 C C . LYS C 2 325 ? 233.431 253.181 259.243 1.00 73.16 325 LYS C C 1
ATOM 11260 O O . LYS C 2 325 ? 233.045 253.488 260.377 1.00 73.16 325 LYS C O 1
ATOM 11279 N N . GLU C 2 326 ? 233.604 251.915 258.874 1.00 75.28 326 GLU C N 1
ATOM 11280 C CA . GLU C 2 326 ? 233.219 250.787 259.724 1.00 75.28 326 GLU C CA 1
ATOM 11281 C C . GLU C 2 326 ? 234.385 250.261 260.559 1.00 75.28 326 GLU C C 1
ATOM 11282 O O . GLU C 2 326 ? 234.688 249.071 260.546 1.00 75.28 326 GLU C O 1
ATOM 11294 N N . ILE C 2 327 ? 235.052 251.142 261.301 1.00 68.67 327 ILE C N 1
ATOM 11295 C CA . ILE C 2 327 ? 236.047 250.709 262.277 1.00 68.67 327 ILE C CA 1
ATOM 11296 C C . ILE C 2 327 ? 235.932 251.575 263.524 1.00 68.67 327 ILE C C 1
ATOM 11297 O O . ILE C 2 327 ? 236.416 252.712 263.555 1.00 68.67 327 ILE C O 1
ATOM 11313 N N . GLU C 2 328 ? 235.291 251.042 264.558 1.00 70.20 328 GLU C N 1
ATOM 11314 C CA . GLU C 2 328 ? 235.079 251.795 265.782 1.00 70.20 328 GLU C CA 1
ATOM 11315 C C . GLU C 2 328 ? 236.335 251.768 266.651 1.00 70.20 328 GLU C C 1
ATOM 11316 O O . GLU C 2 328 ? 237.136 250.835 266.567 1.00 70.20 328 GLU C O 1
ATOM 11328 N N . PRO C 2 329 ? 236.529 252.785 267.495 1.00 67.21 329 PRO C N 1
ATOM 11329 C CA . PRO C 2 329 ? 237.708 252.776 268.373 1.00 67.21 329 PRO C CA 1
ATOM 11330 C C . PRO C 2 329 ? 237.760 251.576 269.298 1.00 67.21 329 PRO C C 1
ATOM 11331 O O . PRO C 2 329 ? 238.855 251.076 269.587 1.00 67.21 329 PRO C O 1
ATOM 11342 N N . VAL C 2 330 ? 236.614 251.096 269.770 1.00 70.41 330 VAL C N 1
ATOM 11343 C CA . VAL C 2 330 ? 236.573 249.941 270.660 1.00 70.41 330 VAL C CA 1
ATOM 11344 C C . VAL C 2 330 ? 235.442 249.005 270.250 1.00 70.41 330 VAL C C 1
ATOM 11345 O O . VAL C 2 330 ? 234.350 249.449 269.898 1.00 70.41 330 VAL C O 1
ATOM 11358 N N . ALA D 2 27 ? 231.961 208.999 267.406 1.00 79.46 27 ALA D N 1
ATOM 11359 C CA . ALA D 2 27 ? 232.756 209.854 266.534 1.00 79.46 27 ALA D CA 1
ATOM 11360 C C . ALA D 2 27 ? 232.772 209.307 265.110 1.00 79.46 27 ALA D C 1
ATOM 11361 O O . ALA D 2 27 ? 233.560 208.418 264.787 1.00 79.46 27 ALA D O 1
ATOM 11367 N N . LYS D 2 28 ? 231.899 209.845 264.264 1.00 78.33 28 LYS D N 1
ATOM 11368 C CA . LYS D 2 28 ? 231.792 209.438 262.871 1.00 78.33 28 LYS D CA 1
ATOM 11369 C C . LYS D 2 28 ? 232.227 210.584 261.968 1.00 78.33 28 LYS D C 1
ATOM 11370 O O . LYS D 2 28 ? 231.922 211.750 262.238 1.00 78.33 28 LYS D O 1
ATOM 11389 N N . THR D 2 29 ? 232.937 210.245 260.897 1.00 80.95 29 THR D N 1
ATOM 11390 C CA . THR D 2 29 ? 233.465 211.221 259.955 1.00 80.95 29 THR D CA 1
ATOM 11391 C C . THR D 2 29 ? 232.742 211.098 258.622 1.00 80.95 29 THR D C 1
ATOM 11392 O O . THR D 2 29 ? 232.425 209.991 258.176 1.00 80.95 29 THR D O 1
ATOM 11403 N N . ASP D 2 30 ? 232.482 212.239 257.992 1.00 77.66 30 ASP D N 1
ATOM 11404 C CA . ASP D 2 30 ? 231.816 212.245 256.701 1.00 77.66 30 ASP D CA 1
ATOM 11405 C C . ASP D 2 30 ? 232.726 211.654 255.628 1.00 77.66 30 ASP D C 1
ATOM 11406 O O . ASP D 2 30 ? 233.950 211.599 255.770 1.00 77.66 30 ASP D O 1
ATOM 11415 N N . SER D 2 31 ? 232.105 211.206 254.542 1.00 74.98 31 SER D N 1
ATOM 11416 C CA . SER D 2 31 ? 232.855 210.611 253.448 1.00 74.98 31 SER D CA 1
ATOM 11417 C C . SER D 2 31 ? 233.769 211.645 252.801 1.00 74.98 31 SER D C 1
ATOM 11418 O O . SER D 2 31 ? 233.494 212.848 252.813 1.00 74.98 31 SER D O 1
ATOM 11426 N N . PHE D 2 32 ? 234.870 211.156 252.227 1.00 73.53 32 PHE D N 1
ATOM 11427 C CA . PHE D 2 32 ? 235.865 212.045 251.637 1.00 73.53 32 PHE D CA 1
ATOM 11428 C C . PHE D 2 32 ? 235.226 213.009 250.645 1.00 73.53 32 PHE D C 1
ATOM 11429 O O . PHE D 2 32 ? 235.517 214.209 250.649 1.00 73.53 32 PHE D O 1
ATOM 11446 N N . LEU D 2 33 ? 234.348 212.497 249.782 1.00 72.06 33 LEU D N 1
ATOM 11447 C CA . LEU D 2 33 ? 233.712 213.355 248.789 1.00 72.06 33 LEU D CA 1
ATOM 11448 C C . LEU D 2 33 ? 232.703 214.301 249.426 1.00 72.06 33 LEU D C 1
ATOM 11449 O O . LEU D 2 33 ? 232.515 215.423 248.941 1.00 72.06 33 LEU D O 1
ATOM 11465 N N . ALA D 2 34 ? 232.037 213.867 250.499 1.00 73.73 34 ALA D N 1
ATOM 11466 C CA . ALA D 2 34 ? 231.008 214.699 251.112 1.00 73.73 34 ALA D CA 1
ATOM 11467 C C . ALA D 2 34 ? 231.596 215.989 251.668 1.00 73.73 34 ALA D C 1
ATOM 11468 O O . ALA D 2 34 ? 231.011 217.066 251.503 1.00 73.73 34 ALA D O 1
ATOM 11475 N N . ILE D 2 35 ? 232.747 215.902 252.339 1.00 72.92 35 ILE D N 1
ATOM 11476 C CA . ILE D 2 35 ? 233.356 217.101 252.909 1.00 72.92 35 ILE D CA 1
ATOM 11477 C C . ILE D 2 35 ? 233.772 218.061 251.804 1.00 72.92 35 ILE D C 1
ATOM 11478 O O . ILE D 2 35 ? 233.579 219.277 251.915 1.00 72.92 35 ILE D O 1
ATOM 11494 N N . HIS D 2 36 ? 234.345 217.537 250.719 1.00 69.57 36 HIS D N 1
ATOM 11495 C CA . HIS D 2 36 ? 234.730 218.401 249.609 1.00 69.57 36 HIS D CA 1
ATOM 11496 C C . HIS D 2 36 ? 233.514 219.085 249.002 1.00 69.57 36 HIS D C 1
ATOM 11497 O O . HIS D 2 36 ? 233.553 220.284 248.701 1.00 69.57 36 HIS D O 1
ATOM 11512 N N . PHE D 2 37 ? 232.423 218.343 248.810 1.00 72.85 37 PHE D N 1
ATOM 11513 C CA . PHE D 2 37 ? 231.228 218.946 248.230 1.00 72.85 37 PHE D CA 1
ATOM 11514 C C . PHE D 2 37 ? 230.655 220.018 249.147 1.00 72.85 37 PHE D C 1
ATOM 11515 O O . PHE D 2 37 ? 230.237 221.088 248.684 1.00 72.85 37 PHE D O 1
ATOM 11532 N N . LYS D 2 38 ? 230.619 219.747 250.453 1.00 75.04 38 LYS D N 1
ATOM 11533 C CA . LYS D 2 38 ? 230.119 220.740 251.395 1.00 75.04 38 LYS D CA 1
ATOM 11534 C C . LYS D 2 38 ? 230.991 221.987 251.383 1.00 75.04 38 LYS D C 1
ATOM 11535 O O . LYS D 2 38 ? 230.481 223.112 251.429 1.00 75.04 38 LYS D O 1
ATOM 11554 N N . GLN D 2 39 ? 232.313 221.807 251.324 1.00 71.51 39 GLN D N 1
ATOM 11555 C CA . GLN D 2 39 ? 233.210 222.955 251.260 1.00 71.51 39 GLN D CA 1
ATOM 11556 C C . GLN D 2 39 ? 232.982 223.758 249.989 1.00 71.51 39 GLN D C 1
ATOM 11557 O O . GLN D 2 39 ? 232.999 224.991 250.018 1.00 71.51 39 GLN D O 1
ATOM 11571 N N . ALA D 2 40 ? 232.779 223.076 248.860 1.00 68.24 40 ALA D N 1
ATOM 11572 C CA . ALA D 2 40 ? 232.520 223.785 247.611 1.00 68.24 40 ALA D CA 1
ATOM 11573 C C . ALA D 2 40 ? 231.230 224.591 247.697 1.00 68.24 40 ALA D C 1
ATOM 11574 O O . ALA D 2 40 ? 231.183 225.754 247.276 1.00 68.24 40 ALA D O 1
ATOM 11581 N N . LYS D 2 41 ? 230.173 223.991 248.245 1.00 72.08 41 LYS D N 1
ATOM 11582 C CA . LYS D 2 41 ? 228.913 224.713 248.383 1.00 72.08 41 LYS D CA 1
ATOM 11583 C C . LYS D 2 41 ? 229.071 225.916 249.305 1.00 72.08 41 LYS D C 1
ATOM 11584 O O . LYS D 2 41 ? 228.567 227.007 249.008 1.00 72.08 41 LYS D O 1
ATOM 11603 N N . ALA D 2 42 ? 229.772 225.739 250.427 1.00 72.11 42 ALA D N 1
ATOM 11604 C CA . ALA D 2 42 ? 229.980 226.848 251.350 1.00 72.11 42 ALA D CA 1
ATOM 11605 C C . ALA D 2 42 ? 230.791 227.960 250.700 1.00 72.11 42 ALA D C 1
ATOM 11606 O O . ALA D 2 42 ? 230.483 229.145 250.870 1.00 72.11 42 ALA D O 1
ATOM 11613 N N . SER D 2 43 ? 231.834 227.598 249.952 1.00 68.77 43 SER D N 1
ATOM 11614 C CA . SER D 2 43 ? 232.642 228.603 249.274 1.00 68.77 43 SER D CA 1
ATOM 11615 C C . SER D 2 43 ? 231.814 229.373 248.259 1.00 68.77 43 SER D C 1
ATOM 11616 O O . SER D 2 43 ? 231.916 230.602 248.168 1.00 68.77 43 SER D O 1
ATOM 11624 N N . PHE D 2 44 ? 230.981 228.673 247.487 1.00 70.13 44 PHE D N 1
ATOM 11625 C CA . PHE D 2 44 ? 230.118 229.368 246.540 1.00 70.13 44 PHE D CA 1
ATOM 11626 C C . PHE D 2 44 ? 229.170 230.314 247.263 1.00 70.13 44 PHE D C 1
ATOM 11627 O O . PHE D 2 44 ? 228.951 231.447 246.820 1.00 70.13 44 PHE D O 1
ATOM 11644 N N . ALA D 2 45 ? 228.592 229.867 248.380 1.00 72.90 45 ALA D N 1
ATOM 11645 C CA . ALA D 2 45 ? 227.706 230.733 249.146 1.00 72.90 45 ALA D CA 1
ATOM 11646 C C . ALA D 2 45 ? 228.444 231.915 249.759 1.00 72.90 45 ALA D C 1
ATOM 11647 O O . ALA D 2 45 ? 227.819 232.943 250.039 1.00 72.90 45 ALA D O 1
ATOM 11654 N N . ALA D 2 46 ? 229.755 231.793 249.972 1.00 74.19 46 ALA D N 1
ATOM 11655 C CA . ALA D 2 46 ? 230.503 232.857 250.633 1.00 74.19 46 ALA D CA 1
ATOM 11656 C C . ALA D 2 46 ? 230.579 234.118 249.783 1.00 74.19 46 ALA D C 1
ATOM 11657 O O . ALA D 2 46 ? 230.700 235.221 250.328 1.00 74.19 46 ALA D O 1
ATOM 11664 N N . LEU D 2 47 ? 230.509 233.985 248.457 1.00 71.55 47 LEU D N 1
ATOM 11665 C CA . LEU D 2 47 ? 230.674 235.145 247.590 1.00 71.55 47 LEU D CA 1
ATOM 11666 C C . LEU D 2 47 ? 229.621 236.215 247.847 1.00 71.55 47 LEU D C 1
ATOM 11667 O O . LEU D 2 47 ? 229.849 237.382 247.514 1.00 71.55 47 LEU D O 1
ATOM 11683 N N . TRP D 2 48 ? 228.478 235.850 248.429 1.00 78.02 48 TRP D N 1
ATOM 11684 C CA . TRP D 2 48 ? 227.429 236.827 248.691 1.00 78.02 48 TRP D CA 1
ATOM 11685 C C . TRP D 2 48 ? 227.737 237.729 249.879 1.00 78.02 48 TRP D C 1
ATOM 11686 O O . TRP D 2 48 ? 227.007 238.702 250.095 1.00 78.02 48 TRP D O 1
ATOM 11707 N N . ARG D 2 49 ? 228.785 237.438 250.653 1.00 78.68 49 ARG D N 1
ATOM 11708 C CA . ARG D 2 49 ? 229.106 238.278 251.803 1.00 78.68 49 ARG D CA 1
ATOM 11709 C C . ARG D 2 49 ? 229.412 239.706 251.371 1.00 78.68 49 ARG D C 1
ATOM 11710 O O . ARG D 2 49 ? 228.852 240.666 251.913 1.00 78.68 49 ARG D O 1
ATOM 11731 N N . ARG D 2 50 ? 230.300 239.866 250.393 1.00 74.96 50 ARG D N 1
ATOM 11732 C CA . ARG D 2 50 ? 230.718 241.181 249.909 1.00 74.96 50 ARG D CA 1
ATOM 11733 C C . ARG D 2 50 ? 230.391 241.288 248.427 1.00 74.96 50 ARG D C 1
ATOM 11734 O O . ARG D 2 50 ? 231.175 240.823 247.581 1.00 74.96 50 ARG D O 1
ATOM 11755 N N . PRO D 2 51 ? 229.255 241.884 248.059 1.00 75.35 51 PRO D N 1
ATOM 11756 C CA . PRO D 2 51 ? 228.831 241.848 246.653 1.00 75.35 51 PRO D CA 1
ATOM 11757 C C . PRO D 2 51 ? 229.696 242.684 245.723 1.00 75.35 51 PRO D C 1
ATOM 11758 O O . PRO D 2 51 ? 230.081 242.213 244.650 1.00 75.35 51 PRO D O 1
ATOM 11769 N N . LEU D 2 52 ? 230.004 243.923 246.111 1.00 75.38 52 LEU D N 1
ATOM 11770 C CA . LEU D 2 52 ? 230.651 244.845 245.181 1.00 75.38 52 LEU D CA 1
ATOM 11771 C C . LEU D 2 52 ? 232.024 244.338 244.757 1.00 75.38 52 LEU D C 1
ATOM 11772 O O . LEU D 2 52 ? 232.322 244.248 243.559 1.00 75.38 52 LEU D O 1
ATOM 11788 N N . GLY D 2 53 ? 232.878 244.006 245.725 1.00 71.22 53 GLY D N 1
ATOM 11789 C CA . GLY D 2 53 ? 234.229 243.590 245.386 1.00 71.22 53 GLY D CA 1
ATOM 11790 C C . GLY D 2 53 ? 234.252 242.314 244.568 1.00 71.22 53 GLY D C 1
ATOM 11791 O O . GLY D 2 53 ? 234.963 242.214 243.563 1.00 71.22 53 GLY D O 1
ATOM 11795 N N . ASN D 2 54 ? 233.471 241.318 244.991 1.00 71.20 54 ASN D N 1
ATOM 11796 C CA . ASN D 2 54 ? 233.434 240.051 244.269 1.00 71.20 54 ASN D CA 1
ATOM 11797 C C . ASN D 2 54 ? 232.898 240.239 242.856 1.00 71.20 54 ASN D C 1
ATOM 11798 O O . ASN D 2 54 ? 233.440 239.677 241.898 1.00 71.20 54 ASN D O 1
ATOM 11809 N N . ILE D 2 55 ? 231.840 241.036 242.703 1.00 71.14 55 ILE D N 1
ATOM 11810 C CA . ILE D 2 55 ? 231.278 241.270 241.377 1.00 71.14 55 ILE D CA 1
ATOM 11811 C C . ILE D 2 55 ? 232.295 241.963 240.483 1.00 71.14 55 ILE D C 1
ATOM 11812 O O . ILE D 2 55 ? 232.472 241.589 239.317 1.00 71.14 55 ILE D O 1
ATOM 11828 N N . LEU D 2 56 ? 232.976 242.986 241.004 1.00 68.20 56 LEU D N 1
ATOM 11829 C CA . LEU D 2 56 ? 233.941 243.706 240.180 1.00 68.20 56 LEU D CA 1
ATOM 11830 C C . LEU D 2 56 ? 235.095 242.804 239.768 1.00 68.20 56 LEU D C 1
ATOM 11831 O O . LEU D 2 56 ? 235.509 242.811 238.602 1.00 68.20 56 LEU D O 1
ATOM 11847 N N . THR D 2 57 ? 235.635 242.021 240.705 1.00 66.59 57 THR D N 1
ATOM 11848 C CA . THR D 2 57 ? 236.745 241.146 240.345 1.00 66.59 57 THR D CA 1
ATOM 11849 C C . THR D 2 57 ? 236.299 240.091 239.342 1.00 66.59 57 THR D C 1
ATOM 11850 O O . THR D 2 57 ? 237.042 239.757 238.413 1.00 66.59 57 THR D O 1
ATOM 11861 N N . LEU D 2 58 ? 235.084 239.561 239.502 1.00 67.19 58 LEU D N 1
ATOM 11862 C CA . LEU D 2 58 ? 234.587 238.580 238.545 1.00 67.19 58 LEU D CA 1
ATOM 11863 C C . LEU D 2 58 ? 234.435 239.194 237.160 1.00 67.19 58 LEU D C 1
ATOM 11864 O O . LEU D 2 58 ? 234.796 238.572 236.154 1.00 67.19 58 LEU D O 1
ATOM 11880 N N . ALA D 2 59 ? 233.904 240.416 237.085 1.00 67.79 59 ALA D N 1
ATOM 11881 C CA . ALA D 2 59 ? 233.754 241.074 235.791 1.00 67.79 59 ALA D CA 1
ATOM 11882 C C . ALA D 2 59 ? 235.108 241.318 235.138 1.00 67.79 59 ALA D C 1
ATOM 11883 O O . ALA D 2 59 ? 235.274 241.101 233.930 1.00 67.79 59 ALA D O 1
ATOM 11890 N N . VAL D 2 60 ? 236.088 241.776 235.918 1.00 66.05 60 VAL D N 1
ATOM 11891 C CA . VAL D 2 60 ? 237.414 242.025 235.360 1.00 66.05 60 VAL D CA 1
ATOM 11892 C C . VAL D 2 60 ? 238.035 240.725 234.869 1.00 66.05 60 VAL D C 1
ATOM 11893 O O . VAL D 2 60 ? 238.659 240.684 233.801 1.00 66.05 60 VAL D O 1
ATOM 11906 N N . ILE D 2 61 ? 237.884 239.645 235.637 1.00 65.90 61 ILE D N 1
ATOM 11907 C CA . ILE D 2 61 ? 238.411 238.353 235.208 1.00 65.90 61 ILE D CA 1
ATOM 11908 C C . ILE D 2 61 ? 237.752 237.920 233.906 1.00 65.90 61 ILE D C 1
ATOM 11909 O O . ILE D 2 61 ? 238.420 237.437 232.982 1.00 65.90 61 ILE D O 1
ATOM 11925 N N . SER D 2 62 ? 236.431 238.082 233.811 1.00 67.97 62 SER D N 1
ATOM 11926 C CA . SER D 2 62 ? 235.728 237.685 232.597 1.00 67.97 62 SER D CA 1
ATOM 11927 C C . SER D 2 62 ? 236.225 238.474 231.395 1.00 67.97 62 SER D C 1
ATOM 11928 O O . SER D 2 62 ? 236.470 237.903 230.328 1.00 67.97 62 SER D O 1
ATOM 11936 N N . MET D 2 63 ? 236.385 239.789 231.547 1.00 67.46 63 MET D N 1
ATOM 11937 C CA . MET D 2 63 ? 236.851 240.605 230.429 1.00 67.46 63 MET D CA 1
ATOM 11938 C C . MET D 2 63 ? 238.272 240.226 230.025 1.00 67.46 63 MET D C 1
ATOM 11939 O O . MET D 2 63 ? 238.585 240.121 228.828 1.00 67.46 63 MET D O 1
ATOM 11953 N N . ALA D 2 64 ? 239.151 240.023 231.010 1.00 67.27 64 ALA D N 1
ATOM 11954 C CA . ALA D 2 64 ? 240.542 239.702 230.723 1.00 67.27 64 ALA D CA 1
ATOM 11955 C C . ALA D 2 64 ? 240.703 238.313 230.126 1.00 67.27 64 ALA D C 1
ATOM 11956 O O . ALA D 2 64 ? 241.704 238.060 229.450 1.00 67.27 64 ALA D O 1
ATOM 11963 N N . LEU D 2 65 ? 239.766 237.403 230.382 1.00 67.24 65 LEU D N 1
ATOM 11964 C CA . LEU D 2 65 ? 239.784 236.111 229.708 1.00 67.24 65 LEU D CA 1
ATOM 11965 C C . LEU D 2 65 ? 239.093 236.154 228.354 1.00 67.24 65 LEU D C 1
ATOM 11966 O O . LEU D 2 65 ? 239.401 235.334 227.483 1.00 67.24 65 LEU D O 1
ATOM 11982 N N . ALA D 2 66 ? 238.165 237.092 228.157 1.00 68.59 66 ALA D N 1
ATOM 11983 C CA . ALA D 2 66 ? 237.491 237.201 226.869 1.00 68.59 66 ALA D CA 1
ATOM 11984 C C . ALA D 2 66 ? 238.402 237.816 225.817 1.00 68.59 66 ALA D C 1
ATOM 11985 O O . ALA D 2 66 ? 238.413 237.370 224.664 1.00 68.59 66 ALA D O 1
ATOM 11992 N N . LEU D 2 67 ? 239.168 238.841 226.188 1.00 67.01 67 LEU D N 1
ATOM 11993 C CA . LEU D 2 67 ? 239.992 239.519 225.188 1.00 67.01 67 LEU D CA 1
ATOM 11994 C C . LEU D 2 67 ? 240.979 238.575 224.511 1.00 67.01 67 LEU D C 1
ATOM 11995 O O . LEU D 2 67 ? 241.029 238.554 223.266 1.00 67.01 67 LEU D O 1
ATOM 12011 N N . PRO D 2 68 ? 241.766 237.771 225.232 1.00 65.92 68 PRO D N 1
ATOM 12012 C CA . PRO D 2 68 ? 242.653 236.824 224.540 1.00 65.92 68 PRO D CA 1
ATOM 12013 C C . PRO D 2 68 ? 241.903 235.851 223.656 1.00 65.92 68 PRO D C 1
ATOM 12014 O O . PRO D 2 68 ? 242.432 235.438 222.618 1.00 65.92 68 PRO D O 1
ATOM 12025 N N . ALA D 2 69 ? 240.684 235.464 224.035 1.00 67.97 69 ALA D N 1
ATOM 12026 C CA . ALA D 2 69 ? 239.905 234.566 223.191 1.00 67.97 69 ALA D CA 1
ATOM 12027 C C . ALA D 2 69 ? 239.615 235.207 221.840 1.00 67.97 69 ALA D C 1
ATOM 12028 O O . ALA D 2 69 ? 239.776 234.574 220.793 1.00 67.97 69 ALA D O 1
ATOM 12035 N N . SER D 2 70 ? 239.196 236.473 221.844 1.00 67.52 70 SER D N 1
ATOM 12036 C CA . SER D 2 70 ? 238.921 237.157 220.585 1.00 67.52 70 SER D CA 1
ATOM 12037 C C . SER D 2 70 ? 240.193 237.331 219.765 1.00 67.52 70 SER D C 1
ATOM 12038 O O . SER D 2 70 ? 240.180 237.171 218.536 1.00 67.52 70 SER D O 1
ATOM 12046 N N . LEU D 2 71 ? 241.303 237.671 220.424 1.00 66.38 71 LEU D N 1
ATOM 12047 C CA . LEU D 2 71 ? 242.559 237.802 219.693 1.00 66.38 71 LEU D CA 1
ATOM 12048 C C . LEU D 2 71 ? 242.949 236.482 219.036 1.00 66.38 71 LEU D C 1
ATOM 12049 O O . LEU D 2 71 ? 243.350 236.454 217.864 1.00 66.38 71 LEU D O 1
ATOM 12065 N N . TYR D 2 72 ? 242.822 235.374 219.768 1.00 66.93 72 TYR D N 1
ATOM 12066 C CA . TYR D 2 72 ? 243.136 234.073 219.192 1.00 66.93 72 TYR D CA 1
ATOM 12067 C C . TYR D 2 72 ? 242.181 233.727 218.059 1.00 66.93 72 TYR D C 1
ATOM 12068 O O . TYR D 2 72 ? 242.575 233.085 217.081 1.00 66.93 72 TYR D O 1
ATOM 12086 N N . LEU D 2 73 ? 240.916 234.125 218.183 1.00 69.14 73 LEU D N 1
ATOM 12087 C CA . LEU D 2 73 ? 239.954 233.872 217.116 1.00 69.14 73 LEU D CA 1
ATOM 12088 C C . LEU D 2 73 ? 240.374 234.578 215.833 1.00 69.14 73 LEU D C 1
ATOM 12089 O O . LEU D 2 73 ? 240.358 233.987 214.743 1.00 69.14 73 LEU D O 1
ATOM 12105 N N . LEU D 2 74 ? 240.762 235.850 215.946 1.00 68.80 74 LEU D N 1
ATOM 12106 C CA . LEU D 2 74 ? 241.237 236.576 214.773 1.00 68.80 74 LEU D CA 1
ATOM 12107 C C . LEU D 2 74 ? 242.492 235.929 214.203 1.00 68.80 74 LEU D C 1
ATOM 12108 O O . LEU D 2 74 ? 242.642 235.813 212.979 1.00 68.80 74 LEU D O 1
ATOM 12124 N N . SER D 2 75 ? 243.408 235.504 215.074 1.00 67.85 75 SER D N 1
ATOM 12125 C CA . SER D 2 75 ? 244.620 234.850 214.594 1.00 67.85 75 SER D CA 1
ATOM 12126 C C . SER D 2 75 ? 244.289 233.581 213.822 1.00 67.85 75 SER D C 1
ATOM 12127 O O . SER D 2 75 ? 244.876 233.316 212.767 1.00 67.85 75 SER D O 1
ATOM 12135 N N . LYS D 2 76 ? 243.353 232.782 214.335 1.00 69.78 76 LYS D N 1
ATOM 12136 C CA . LYS D 2 76 ? 242.980 231.547 213.655 1.00 69.78 76 LYS D CA 1
ATOM 12137 C C . LYS D 2 76 ? 242.331 231.834 212.308 1.00 69.78 76 LYS D C 1
ATOM 12138 O O . LYS D 2 76 ? 242.608 231.143 211.322 1.00 69.78 76 LYS D O 1
ATOM 12157 N N . ASN D 2 77 ? 241.459 232.844 212.244 1.00 71.34 77 ASN D N 1
ATOM 12158 C CA . ASN D 2 77 ? 240.849 233.189 210.964 1.00 71.34 77 ASN D CA 1
ATOM 12159 C C . ASN D 2 77 ? 241.904 233.613 209.949 1.00 71.34 77 ASN D C 1
ATOM 12160 O O . ASN D 2 77 ? 241.874 233.180 208.788 1.00 71.34 77 ASN D O 1
ATOM 12171 N N . ILE D 2 78 ? 242.849 234.458 210.368 1.00 70.24 78 ILE D N 1
ATOM 12172 C CA . ILE D 2 78 ? 243.892 234.906 209.451 1.00 70.24 78 ILE D CA 1
ATOM 12173 C C . ILE D 2 78 ? 244.743 233.728 208.998 1.00 70.24 78 ILE D C 1
ATOM 12174 O O . ILE D 2 78 ? 245.124 233.635 207.826 1.00 70.24 78 ILE D O 1
ATOM 12190 N N . ALA D 2 79 ? 245.065 232.816 209.917 1.00 72.35 79 ALA D N 1
ATOM 12191 C CA . ALA D 2 79 ? 245.858 231.650 209.545 1.00 72.35 79 ALA D CA 1
ATOM 12192 C C . ALA D 2 79 ? 245.116 230.779 208.540 1.00 72.35 79 ALA D C 1
ATOM 12193 O O . ALA D 2 79 ? 245.715 230.273 207.584 1.00 72.35 79 ALA D O 1
ATOM 12200 N N . SER D 2 80 ? 243.812 230.585 208.743 1.00 74.56 80 SER D N 1
ATOM 12201 C CA . SER D 2 80 ? 243.035 229.790 207.799 1.00 74.56 80 SER D CA 1
ATOM 12202 C C . SER D 2 80 ? 243.020 230.437 206.421 1.00 74.56 80 SER D C 1
ATOM 12203 O O . SER D 2 80 ? 243.195 229.756 205.402 1.00 74.56 80 SER D O 1
ATOM 12211 N N . VAL D 2 81 ? 242.819 231.755 206.367 1.00 77.87 81 VAL D N 1
ATOM 12212 C CA . VAL D 2 81 ? 242.817 232.438 205.076 1.00 77.87 81 VAL D CA 1
ATOM 12213 C C . VAL D 2 81 ? 244.178 232.307 204.407 1.00 77.87 81 VAL D C 1
ATOM 12214 O O . VAL D 2 81 ? 244.270 232.059 203.199 1.00 77.87 81 VAL D O 1
ATOM 12227 N N . ALA D 2 82 ? 245.256 232.470 205.177 1.00 77.79 82 ALA D N 1
ATOM 12228 C CA . ALA D 2 82 ? 246.594 232.362 204.605 1.00 77.79 82 ALA D CA 1
ATOM 12229 C C . ALA D 2 82 ? 246.844 230.965 204.058 1.00 77.79 82 ALA D C 1
ATOM 12230 O O . ALA D 2 82 ? 247.439 230.807 202.986 1.00 77.79 82 ALA D O 1
ATOM 12237 N N . GLU D 2 83 ? 246.405 229.936 204.782 1.00 84.07 83 GLU D N 1
ATOM 12238 C CA . GLU D 2 83 ? 246.552 228.577 204.276 1.00 84.07 83 GLU D CA 1
ATOM 12239 C C . GLU D 2 83 ? 245.758 228.388 202.991 1.00 84.07 83 GLU D C 1
ATOM 12240 O O . GLU D 2 83 ? 246.224 227.730 202.054 1.00 84.07 83 GLU D O 1
ATOM 12252 N N . ARG D 2 84 ? 244.552 228.957 202.929 1.00 83.69 84 ARG D N 1
ATOM 12253 C CA . ARG D 2 84 ? 243.751 228.847 201.713 1.00 83.69 84 ARG D CA 1
ATOM 12254 C C . ARG D 2 84 ? 244.444 229.519 200.533 1.00 83.69 84 ARG D C 1
ATOM 12255 O O . ARG D 2 84 ? 244.420 228.998 199.412 1.00 83.69 84 ARG D O 1
ATOM 12259 N N . VAL D 2 85 ? 245.067 230.674 200.766 1.00 87.20 85 VAL D N 1
ATOM 12260 C CA . VAL D 2 85 ? 245.732 231.438 199.712 1.00 87.20 85 VAL D CA 1
ATOM 12261 C C . VAL D 2 85 ? 247.060 230.785 199.341 1.00 87.20 85 VAL D C 1
ATOM 12262 O O . VAL D 2 85 ? 247.769 231.260 198.448 1.00 87.20 85 VAL D O 1
ATOM 12275 N N . ALA D 2 86 ? 247.399 229.678 200.002 1.00 89.28 86 ALA D N 1
ATOM 12276 C CA . ALA D 2 86 ? 248.681 229.028 199.759 1.00 89.28 86 ALA D CA 1
ATOM 12277 C C . ALA D 2 86 ? 248.787 228.416 198.367 1.00 89.28 86 ALA D C 1
ATOM 12278 O O . ALA D 2 86 ? 249.887 228.008 197.977 1.00 89.28 86 ALA D O 1
ATOM 12285 N N . GLU D 2 87 ? 247.691 228.334 197.620 1.00 95.70 87 GLU D N 1
ATOM 12286 C CA . GLU D 2 87 ? 247.740 227.718 196.303 1.00 95.70 87 GLU D CA 1
ATOM 12287 C C . GLU D 2 87 ? 248.758 228.443 195.424 1.00 95.70 87 GLU D C 1
ATOM 12288 O O . GLU D 2 87 ? 248.869 229.674 195.490 1.00 95.70 87 GLU D O 1
ATOM 12292 N N . PRO D 2 88 ? 249.516 227.721 194.588 1.00 101.74 88 PRO D N 1
ATOM 12293 C CA . PRO D 2 88 ? 250.595 228.353 193.807 1.00 101.74 88 PRO D CA 1
ATOM 12294 C C . PRO D 2 88 ? 250.090 229.064 192.554 1.00 101.74 88 PRO D C 1
ATOM 12295 O O . PRO D 2 88 ? 250.414 228.695 191.422 1.00 101.74 88 PRO D O 1
ATOM 12306 N N . SER D 2 89 ? 249.290 230.110 192.758 1.00 101.99 89 SER D N 1
ATOM 12307 C CA . SER D 2 89 ? 248.822 230.969 191.669 1.00 101.99 89 SER D CA 1
ATOM 12308 C C . SER D 2 89 ? 248.236 230.142 190.526 1.00 101.99 89 SER D C 1
ATOM 12309 O O . SER D 2 89 ? 248.593 230.304 189.357 1.00 101.99 89 SER D O 1
ATOM 12317 N N . GLN D 2 90 ? 247.321 229.243 190.878 1.00 106.42 90 GLN D N 1
ATOM 12318 C CA . GLN D 2 90 ? 246.708 228.376 189.884 1.00 106.42 90 GLN D CA 1
ATOM 12319 C C . GLN D 2 90 ? 245.959 229.205 188.849 1.00 106.42 90 GLN D C 1
ATOM 12320 O O . GLN D 2 90 ? 245.328 230.214 189.175 1.00 106.42 90 GLN D O 1
ATOM 12334 N N . LEU D 2 91 ? 246.030 228.773 187.593 1.00 106.30 91 LEU D N 1
ATOM 12335 C CA . LEU D 2 91 ? 245.443 229.493 186.471 1.00 106.30 91 LEU D CA 1
ATOM 12336 C C . LEU D 2 91 ? 244.219 228.740 185.969 1.00 106.30 91 LEU D C 1
ATOM 12337 O O . LEU D 2 91 ? 244.273 227.523 185.765 1.00 106.30 91 LEU D O 1
ATOM 12353 N N . SER D 2 92 ? 243.123 229.468 185.764 1.00 106.07 92 SER D N 1
ATOM 12354 C CA . SER D 2 92 ? 241.853 228.895 185.342 1.00 106.07 92 SER D CA 1
ATOM 12355 C C . SER D 2 92 ? 241.605 229.195 183.871 1.00 106.07 92 SER D C 1
ATOM 12356 O O . SER D 2 92 ? 241.916 230.289 183.389 1.00 106.07 92 SER D O 1
ATOM 12360 N N . VAL D 2 93 ? 241.041 228.218 183.163 1.00 107.17 93 VAL D N 1
ATOM 12361 C CA . VAL D 2 93 ? 240.726 228.334 181.744 1.00 107.17 93 VAL D CA 1
ATOM 12362 C C . VAL D 2 93 ? 239.273 227.932 181.543 1.00 107.17 93 VAL D C 1
ATOM 12363 O O . VAL D 2 93 ? 238.834 226.901 182.065 1.00 107.17 93 VAL D O 1
ATOM 12376 N N . TYR D 2 94 ? 238.533 228.737 180.786 1.00 105.89 94 TYR D N 1
ATOM 12377 C CA . TYR D 2 94 ? 237.119 228.499 180.523 1.00 105.89 94 TYR D CA 1
ATOM 12378 C C . TYR D 2 94 ? 236.932 228.142 179.055 1.00 105.89 94 TYR D C 1
ATOM 12379 O O . TYR D 2 94 ? 237.320 228.913 178.171 1.00 105.89 94 TYR D O 1
ATOM 12397 N N . LEU D 2 95 ? 236.336 226.982 178.800 1.00 109.42 95 LEU D N 1
ATOM 12398 C CA . LEU D 2 95 ? 236.002 226.563 177.447 1.00 109.42 95 LEU D CA 1
ATOM 12399 C C . LEU D 2 95 ? 234.627 227.090 177.053 1.00 109.42 95 LEU D C 1
ATOM 12400 O O . LEU D 2 95 ? 233.834 227.524 177.891 1.00 109.42 95 LEU D O 1
ATOM 12416 N N . HIS D 2 96 ? 234.353 227.048 175.753 1.00 110.68 96 HIS D N 1
ATOM 12417 C CA . HIS D 2 96 ? 233.067 227.503 175.250 1.00 110.68 96 HIS D CA 1
ATOM 12418 C C . HIS D 2 96 ? 231.952 226.575 175.717 1.00 110.68 96 HIS D C 1
ATOM 12419 O O . HIS D 2 96 ? 232.130 225.360 175.836 1.00 110.68 96 HIS D O 1
ATOM 12433 N N . ILE D 2 97 ? 230.787 227.167 175.982 1.00 111.32 97 ILE D N 1
ATOM 12434 C CA . ILE D 2 97 ? 229.663 226.395 176.505 1.00 111.32 97 ILE D CA 1
ATOM 12435 C C . ILE D 2 97 ? 229.254 225.308 175.520 1.00 111.32 97 ILE D C 1
ATOM 12436 O O . ILE D 2 97 ? 228.940 224.179 175.915 1.00 111.32 97 ILE D O 1
ATOM 12452 N N . ASP D 2 98 ? 229.255 225.625 174.226 1.00 114.44 98 ASP D N 1
ATOM 12453 C CA . ASP D 2 98 ? 228.806 224.687 173.205 1.00 114.44 98 ASP D CA 1
ATOM 12454 C C . ASP D 2 98 ? 229.897 223.726 172.751 1.00 114.44 98 ASP D C 1
ATOM 12455 O O . ASP D 2 98 ? 229.630 222.877 171.894 1.00 114.44 98 ASP D O 1
ATOM 12459 N N . THR D 2 99 ? 231.104 223.831 173.294 1.00 118.18 99 THR D N 1
ATOM 12460 C CA . THR D 2 99 ? 232.188 222.959 172.864 1.00 118.18 99 THR D CA 1
ATOM 12461 C C . THR D 2 99 ? 231.837 221.505 173.168 1.00 118.18 99 THR D C 1
ATOM 12462 O O . THR D 2 99 ? 231.367 221.203 174.274 1.00 118.18 99 THR D O 1
ATOM 12466 N N . PRO D 2 100 ? 232.047 220.584 172.230 1.00 120.90 100 PRO D N 1
ATOM 12467 C CA . PRO D 2 100 ? 231.708 219.182 172.491 1.00 120.90 100 PRO D CA 1
ATOM 12468 C C . PRO D 2 100 ? 232.565 218.584 173.597 1.00 120.90 100 PRO D C 1
ATOM 12469 O O . PRO D 2 100 ? 233.723 218.961 173.793 1.00 120.90 100 PRO D O 1
ATOM 12472 N N . GLU D 2 101 ? 231.973 217.635 174.325 1.00 120.37 101 GLU D N 1
ATOM 12473 C CA . GLU D 2 101 ? 232.700 216.968 175.402 1.00 120.37 101 GLU D CA 1
ATOM 12474 C C . GLU D 2 101 ? 233.939 216.247 174.895 1.00 120.37 101 GLU D C 1
ATOM 12475 O O . GLU D 2 101 ? 235.007 216.380 175.519 1.00 120.37 101 GLU D O 1
ATOM 12479 N N . PRO D 2 102 ? 233.880 215.469 173.811 1.00 122.17 102 PRO D N 1
ATOM 12480 C CA . PRO D 2 102 ? 235.121 214.872 173.294 1.00 122.17 102 PRO D CA 1
ATOM 12481 C C . PRO D 2 102 ? 236.164 215.910 172.928 1.00 122.17 102 PRO D C 1
ATOM 12482 O O . PRO D 2 102 ? 237.362 215.683 173.133 1.00 122.17 102 PRO D O 1
ATOM 12485 N N . ARG D 2 103 ? 235.736 217.055 172.391 1.00 120.38 103 ARG D N 1
ATOM 12486 C CA . ARG D 2 103 ? 236.681 218.126 172.099 1.00 120.38 103 ARG D CA 1
ATOM 12487 C C . ARG D 2 103 ? 237.336 218.635 173.375 1.00 120.38 103 ARG D C 1
ATOM 12488 O O . ARG D 2 103 ? 238.544 218.898 173.400 1.00 120.38 103 ARG D O 1
ATOM 12492 N N . ILE D 2 104 ? 236.555 218.778 174.447 1.00 118.94 104 ILE D N 1
ATOM 12493 C CA . ILE D 2 104 ? 237.115 219.220 175.721 1.00 118.94 104 ILE D CA 1
ATOM 12494 C C . ILE D 2 104 ? 238.126 218.205 176.236 1.00 118.94 104 ILE D C 1
ATOM 12495 O O . ILE D 2 104 ? 239.194 218.571 176.740 1.00 118.94 104 ILE D O 1
ATOM 12499 N N . ILE D 2 105 ? 237.803 216.914 176.128 1.00 119.56 105 ILE D N 1
ATOM 12500 C CA . ILE D 2 105 ? 238.724 215.879 176.590 1.00 119.56 105 ILE D CA 1
ATOM 12501 C C . ILE D 2 105 ? 240.017 215.920 175.785 1.00 119.56 105 ILE D C 1
ATOM 12502 O O . ILE D 2 105 ? 241.118 215.807 176.340 1.00 119.56 105 ILE D O 1
ATOM 12506 N N . VAL D 2 106 ? 239.905 216.074 174.464 1.00 119.65 106 VAL D N 1
ATOM 12507 C CA . VAL D 2 106 ? 241.093 216.136 173.618 1.00 119.65 106 VAL D CA 1
ATOM 12508 C C . VAL D 2 106 ? 241.938 217.351 173.977 1.00 119.65 106 VAL D C 1
ATOM 12509 O O . VAL D 2 106 ? 243.171 217.271 174.046 1.00 119.65 106 VAL D O 1
ATOM 12513 N N . LEU D 2 107 ? 241.292 218.498 174.198 1.00 118.28 107 LEU D N 1
ATOM 12514 C CA . LEU D 2 107 ? 242.028 219.701 174.570 1.00 118.28 107 LEU D CA 1
ATOM 12515 C C . LEU D 2 107 ? 242.736 219.518 175.906 1.00 118.28 107 LEU D C 1
ATOM 12516 O O . LEU D 2 107 ? 243.884 219.946 176.072 1.00 118.28 107 LEU D O 1
ATOM 12520 N N . LYS D 2 108 ? 242.064 218.892 176.874 1.00 117.74 108 LYS D N 1
ATOM 12521 C CA . LYS D 2 108 ? 242.695 218.646 178.167 1.00 117.74 108 LYS D CA 1
ATOM 12522 C C . LYS D 2 108 ? 243.898 217.725 178.020 1.00 117.74 108 LYS D C 1
ATOM 12523 O O . LYS D 2 108 ? 244.948 217.957 178.632 1.00 117.74 108 LYS D O 1
ATOM 12527 N N . ASP D 2 109 ? 243.764 216.671 177.213 1.00 118.10 109 ASP D N 1
ATOM 12528 C CA . ASP D 2 109 ? 244.890 215.772 176.989 1.00 118.10 109 ASP D CA 1
ATOM 12529 C C . ASP D 2 109 ? 246.052 216.506 176.334 1.00 118.10 109 ASP D C 1
ATOM 12530 O O . ASP D 2 109 ? 247.213 216.319 176.718 1.00 118.10 109 ASP D O 1
ATOM 12534 N N . ASP D 2 110 ? 245.759 217.351 175.343 1.00 117.45 110 ASP D N 1
ATOM 12535 C CA . ASP D 2 110 ? 246.816 218.109 174.685 1.00 117.45 110 ASP D CA 1
ATOM 12536 C C . ASP D 2 110 ? 247.507 219.050 175.664 1.00 117.45 110 ASP D C 1
ATOM 12537 O O . ASP D 2 110 ? 248.739 219.151 175.677 1.00 117.45 110 ASP D O 1
ATOM 12541 N N . LEU D 2 111 ? 246.728 219.742 176.499 1.00 116.64 111 LEU D N 1
ATOM 12542 C CA . LEU D 2 111 ? 247.317 220.650 177.477 1.00 116.64 111 LEU D CA 1
ATOM 12543 C C . LEU D 2 111 ? 248.199 219.893 178.461 1.00 116.64 111 LEU D C 1
ATOM 12544 O O . LEU D 2 111 ? 249.288 220.359 178.817 1.00 116.64 111 LEU D O 1
ATOM 12560 N N . GLU D 2 112 ? 247.746 218.722 178.911 1.00 116.47 112 GLU D N 1
ATOM 12561 C CA . GLU D 2 112 ? 248.578 217.905 179.786 1.00 116.47 112 GLU D CA 1
ATOM 12562 C C . GLU D 2 112 ? 249.869 217.501 179.087 1.00 116.47 112 GLU D C 1
ATOM 12563 O O . GLU D 2 112 ? 250.947 217.526 179.691 1.00 116.47 112 GLU D O 1
ATOM 12567 N N . ARG D 2 113 ? 249.778 217.128 177.808 1.00 116.84 113 ARG D N 1
ATOM 12568 C CA . ARG D 2 113 ? 250.975 216.760 177.059 1.00 116.84 113 ARG D CA 1
ATOM 12569 C C . ARG D 2 113 ? 251.927 217.942 176.930 1.00 116.84 113 ARG D C 1
ATOM 12570 O O . ARG D 2 113 ? 253.150 217.777 177.019 1.00 116.84 113 ARG D O 1
ATOM 12574 N N . ARG D 2 114 ? 251.387 219.140 176.717 1.00 117.45 114 ARG D N 1
ATOM 12575 C CA . ARG D 2 114 ? 252.226 220.319 176.551 1.00 117.45 114 ARG D CA 1
ATOM 12576 C C . ARG D 2 114 ? 253.112 220.523 177.772 1.00 117.45 114 ARG D C 1
ATOM 12577 O O . ARG D 2 114 ? 252.678 220.349 178.914 1.00 117.45 114 ARG D O 1
ATOM 12598 N N . ASP D 2 115 ? 254.366 220.889 177.524 1.00 115.56 115 ASP D N 1
ATOM 12599 C CA . ASP D 2 115 ? 255.302 221.159 178.601 1.00 115.56 115 ASP D CA 1
ATOM 12600 C C . ASP D 2 115 ? 254.993 222.505 179.251 1.00 115.56 115 ASP D C 1
ATOM 12601 O O . ASP D 2 115 ? 254.256 223.333 178.710 1.00 115.56 115 ASP D O 1
ATOM 12605 N N . GLU D 2 116 ? 255.572 222.714 180.431 1.00 113.47 116 GLU D N 1
ATOM 12606 C CA . GLU D 2 116 ? 255.405 223.915 181.246 1.00 113.47 116 GLU D CA 1
ATOM 12607 C C . GLU D 2 116 ? 254.067 223.927 181.973 1.00 113.47 116 GLU D C 1
ATOM 12608 O O . GLU D 2 116 ? 253.729 224.940 182.603 1.00 113.47 116 GLU D O 1
ATOM 12612 N N . ILE D 2 117 ? 253.294 222.845 181.909 1.00 113.17 117 ILE D N 1
ATOM 12613 C CA . ILE D 2 117 ? 252.031 222.725 182.628 1.00 113.17 117 ILE D CA 1
ATOM 12614 C C . ILE D 2 117 ? 252.188 221.610 183.651 1.00 113.17 117 ILE D C 1
ATOM 12615 O O . ILE D 2 117 ? 252.371 220.443 183.282 1.00 113.17 117 ILE D O 1
ATOM 12619 N N . ALA D 2 118 ? 252.115 221.968 184.934 1.00 110.00 118 ALA D N 1
ATOM 12620 C CA . ALA D 2 118 ? 252.324 220.984 185.990 1.00 110.00 118 ALA D CA 1
ATOM 12621 C C . ALA D 2 118 ? 251.214 219.940 185.999 1.00 110.00 118 ALA D C 1
ATOM 12622 O O . ALA D 2 118 ? 251.483 218.733 186.015 1.00 110.00 118 ALA D O 1
ATOM 12629 N N . LYS D 2 119 ? 249.961 220.384 185.990 1.00 109.18 119 LYS D N 1
ATOM 12630 C CA . LYS D 2 119 ? 248.832 219.466 186.045 1.00 109.18 119 LYS D CA 1
ATOM 12631 C C . LYS D 2 119 ? 247.602 220.167 185.491 1.00 109.18 119 LYS D C 1
ATOM 12632 O O . LYS D 2 119 ? 247.561 221.394 185.377 1.00 109.18 119 LYS D O 1
ATOM 12636 N N . VAL D 2 120 ? 246.598 219.364 185.150 1.00 111.94 120 VAL D N 1
ATOM 12637 C CA . VAL D 2 120 ? 245.344 219.854 184.594 1.00 111.94 120 VAL D CA 1
ATOM 12638 C C . VAL D 2 120 ? 244.196 219.225 185.369 1.00 111.94 120 VAL D C 1
ATOM 12639 O O . VAL D 2 120 ? 244.172 218.006 185.570 1.00 111.94 120 VAL D O 1
ATOM 12652 N N . LYS D 2 121 ? 243.252 220.055 185.803 1.00 111.34 121 LYS D N 1
ATOM 12653 C CA . LYS D 2 121 ? 242.048 219.603 186.486 1.00 111.34 121 LYS D CA 1
ATOM 12654 C C . LYS D 2 121 ? 240.835 220.075 185.700 1.00 111.34 121 LYS D C 1
ATOM 12655 O O . LYS D 2 121 ? 240.736 221.257 185.357 1.00 111.34 121 LYS D O 1
ATOM 12659 N N . TYR D 2 122 ? 239.918 219.154 185.417 1.00 110.34 122 TYR D N 1
ATOM 12660 C CA . TYR D 2 122 ? 238.723 219.441 184.634 1.00 110.34 122 TYR D CA 1
ATOM 12661 C C . TYR D 2 122 ? 237.508 219.420 185.549 1.00 110.34 122 TYR D C 1
ATOM 12662 O O . TYR D 2 122 ? 237.257 218.421 186.231 1.00 110.34 122 TYR D O 1
ATOM 12680 N N . ILE D 2 123 ? 236.761 220.519 185.560 1.00 111.10 123 ILE D N 1
ATOM 12681 C CA . ILE D 2 123 ? 235.514 220.624 186.307 1.00 111.10 123 ILE D CA 1
ATOM 12682 C C . ILE D 2 123 ? 234.365 220.495 185.319 1.00 111.10 123 ILE D C 1
ATOM 12683 O O . ILE D 2 123 ? 234.244 221.297 184.385 1.00 111.10 123 ILE D O 1
ATOM 12699 N N . SER D 2 124 ? 233.519 219.489 185.522 1.00 113.28 124 SER D N 1
ATOM 12700 C CA . SER D 2 124 ? 232.390 219.273 184.639 1.00 113.28 124 SER D CA 1
ATOM 12701 C C . SER D 2 124 ? 231.356 220.378 184.828 1.00 113.28 124 SER D C 1
ATOM 12702 O O . SER D 2 124 ? 231.305 221.023 185.878 1.00 113.28 124 SER D O 1
ATOM 12706 N N . PRO D 2 125 ? 230.518 220.620 183.817 1.00 111.88 125 PRO D N 1
ATOM 12707 C CA . PRO D 2 125 ? 229.513 221.687 183.956 1.00 111.88 125 PRO D CA 1
ATOM 12708 C C . PRO D 2 125 ? 228.595 221.494 185.149 1.00 111.88 125 PRO D C 1
ATOM 12709 O O . PRO D 2 125 ? 228.244 222.472 185.818 1.00 111.88 125 PRO D O 1
ATOM 12720 N N . GLN D 2 126 ? 228.199 220.254 185.445 1.00 113.03 126 GLN D N 1
ATOM 12721 C CA . GLN D 2 126 ? 227.321 220.019 186.585 1.00 113.03 126 GLN D CA 1
ATOM 12722 C C . GLN D 2 126 ? 228.062 220.135 187.911 1.00 113.03 126 GLN D C 1
ATOM 12723 O O . GLN D 2 126 ? 227.470 220.556 188.909 1.00 113.03 126 GLN D O 1
ATOM 12737 N N . GLN D 2 127 ? 229.346 219.777 187.950 1.00 113.21 127 GLN D N 1
ATOM 12738 C CA . GLN D 2 12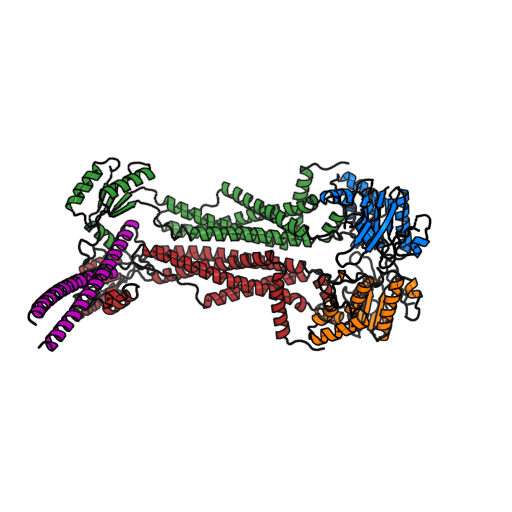7 ? 230.126 220.019 189.158 1.00 113.21 127 GLN D CA 1
ATOM 12739 C C . GLN D 2 127 ? 230.221 221.512 189.446 1.00 113.21 127 GLN D C 1
ATOM 12740 O O . GLN D 2 127 ? 230.066 221.948 190.595 1.00 113.21 127 GLN D O 1
ATOM 12754 N N . GLY D 2 128 ? 230.460 222.315 188.408 1.00 113.50 128 GLY D N 1
ATOM 12755 C CA . GLY D 2 128 ? 230.435 223.757 188.584 1.00 113.50 128 GLY D CA 1
ATOM 12756 C C . GLY D 2 128 ? 229.064 224.264 188.983 1.00 113.50 128 GLY D C 1
ATOM 12757 O O . GLY D 2 128 ? 228.944 225.211 189.763 1.00 113.50 128 GLY D O 1
ATOM 12761 N N . LEU D 2 129 ? 228.009 223.643 188.452 1.00 112.79 129 LEU D N 1
ATOM 12762 C CA . LEU D 2 129 ? 226.660 224.024 188.851 1.00 112.79 129 LEU D CA 1
ATOM 12763 C C . LEU D 2 129 ? 226.440 223.762 190.335 1.00 112.79 129 LEU D C 1
ATOM 12764 O O . LEU D 2 129 ? 225.829 224.576 191.033 1.00 112.79 129 LEU D O 1
ATOM 12780 N N . ASP D 2 130 ? 226.926 222.624 190.831 1.00 113.48 130 ASP D N 1
ATOM 12781 C CA . ASP D 2 130 ? 226.828 222.332 192.258 1.00 113.48 130 ASP D CA 1
ATOM 12782 C C . ASP D 2 130 ? 227.622 223.341 193.078 1.00 113.48 130 ASP D C 1
ATOM 12783 O O . ASP D 2 130 ? 227.149 223.829 194.114 1.00 113.48 130 ASP D O 1
ATOM 12792 N N . ASP D 2 131 ? 228.835 223.668 192.628 1.00 112.52 131 ASP D N 1
ATOM 12793 C CA . ASP D 2 131 ? 229.638 224.654 193.342 1.00 112.52 131 ASP D CA 1
ATOM 12794 C C . ASP D 2 131 ? 228.916 225.992 193.416 1.00 112.52 131 ASP D C 1
ATOM 12795 O O . ASP D 2 131 ? 228.911 226.648 194.464 1.00 112.52 131 ASP D O 1
ATOM 12804 N N . LEU D 2 132 ? 228.301 226.414 192.311 1.00 110.69 132 LEU D N 1
ATOM 12805 C CA . LEU D 2 132 ? 227.552 227.666 192.316 1.00 110.69 132 LEU D CA 1
ATOM 12806 C C . LEU D 2 132 ? 226.330 227.577 193.221 1.00 110.69 132 LEU D C 1
ATOM 12807 O O . LEU D 2 132 ? 226.019 228.526 193.948 1.00 110.69 132 LEU D O 1
ATOM 12823 N N . SER D 2 133 ? 225.621 226.446 193.187 1.00 111.45 133 SER D N 1
ATOM 12824 C CA . SER D 2 133 ? 224.442 226.277 194.026 1.00 111.45 133 SER D CA 1
ATOM 12825 C C . SER D 2 133 ? 224.795 226.279 195.505 1.00 111.45 133 SER D C 1
ATOM 12826 O O . SER D 2 133 ? 223.929 226.575 196.336 1.00 111.45 133 SER D O 1
ATOM 12834 N N . GLN D 2 134 ? 226.041 225.947 195.850 1.00 112.59 134 GLN D N 1
ATOM 12835 C CA . GLN D 2 134 ? 226.463 226.060 197.244 1.00 112.59 134 GLN D CA 1
ATOM 12836 C C . GLN D 2 134 ? 226.144 227.443 197.799 1.00 112.59 134 GLN D C 1
ATOM 12837 O O . GLN D 2 134 ? 225.724 227.578 198.954 1.00 112.59 134 GLN D O 1
ATOM 12851 N N . TYR D 2 135 ? 226.336 228.481 196.990 1.00 109.16 135 TYR D N 1
ATOM 12852 C CA . TYR D 2 135 ? 226.044 229.840 197.423 1.00 109.16 135 TYR D CA 1
ATOM 12853 C C . TYR D 2 135 ? 224.545 230.029 197.626 1.00 109.16 135 TYR D C 1
ATOM 12854 O O . TYR D 2 135 ? 223.718 229.349 197.013 1.00 109.16 135 TYR D O 1
ATOM 12872 N N . ALA D 2 136 ? 224.201 230.966 198.504 1.00 108.17 136 ALA D N 1
ATOM 12873 C CA . ALA D 2 136 ? 222.803 231.241 198.795 1.00 108.17 136 ALA D CA 1
ATOM 12874 C C . ALA D 2 136 ? 222.153 232.014 197.653 1.00 108.17 136 ALA D C 1
ATOM 12875 O O . ALA D 2 136 ? 222.814 232.739 196.905 1.00 108.17 136 ALA D O 1
ATOM 12882 N N . GLY D 2 137 ? 220.839 231.844 197.522 1.00 109.14 137 GLY D N 1
ATOM 12883 C CA . GLY D 2 137 ? 220.063 232.574 196.544 1.00 109.14 137 GLY D CA 1
ATOM 12884 C C . GLY D 2 137 ? 220.078 232.000 195.145 1.00 109.14 137 GLY D C 1
ATOM 12885 O O . GLY D 2 137 ? 219.424 232.565 194.259 1.00 109.14 137 GLY D O 1
ATOM 12889 N N . PHE D 2 138 ? 220.795 230.901 194.912 1.00 110.93 138 PHE D N 1
ATOM 12890 C CA . PHE D 2 138 ? 220.890 230.303 193.589 1.00 110.93 138 PHE D CA 1
ATOM 12891 C C . PHE D 2 138 ? 220.121 228.999 193.450 1.00 110.93 138 PHE D C 1
ATOM 12892 O O . PHE D 2 138 ? 220.008 228.485 192.331 1.00 110.93 138 PHE D O 1
ATOM 12909 N N . GLU D 2 139 ? 219.588 228.451 194.543 1.00 116.27 139 GLU D N 1
ATOM 12910 C CA . GLU D 2 139 ? 218.830 227.209 194.445 1.00 116.27 139 GLU D CA 1
ATOM 12911 C C . GLU D 2 139 ? 217.591 227.390 193.578 1.00 116.27 139 GLU D C 1
ATOM 12912 O O . GLU D 2 139 ? 217.257 226.517 192.769 1.00 116.27 139 GLU D O 1
ATOM 12924 N N . GLN D 2 140 ? 216.899 228.518 193.733 1.00 118.53 140 GLN D N 1
ATOM 12925 C CA . GLN D 2 140 ? 215.656 228.735 193.000 1.00 118.53 140 GLN D CA 1
ATOM 12926 C C . GLN D 2 140 ? 215.917 228.908 191.509 1.00 118.53 140 GLN D C 1
ATOM 12927 O O . GLN D 2 140 ? 215.229 228.308 190.674 1.00 118.53 140 GLN D O 1
ATOM 12941 N N . ALA D 2 141 ? 216.908 229.729 191.154 1.00 116.75 141 ALA D N 1
ATOM 12942 C CA . ALA D 2 141 ? 217.145 230.034 189.746 1.00 116.75 141 ALA D CA 1
ATOM 12943 C C . ALA D 2 141 ? 217.528 228.785 188.965 1.00 116.75 141 ALA D C 1
ATOM 12944 O O . ALA D 2 141 ? 217.054 228.575 187.841 1.00 116.75 141 ALA D O 1
ATOM 12951 N N . ILE D 2 142 ? 218.390 227.944 189.538 1.00 114.66 142 ILE D N 1
ATOM 12952 C CA . ILE D 2 142 ? 218.825 226.738 188.839 1.00 114.66 142 ILE D CA 1
ATOM 12953 C C . ILE D 2 142 ? 217.630 225.840 188.549 1.00 114.66 142 ILE D C 1
ATOM 12954 O O . ILE D 2 142 ? 217.477 225.314 187.441 1.00 114.66 142 ILE D O 1
ATOM 12970 N N . SER D 2 143 ? 216.762 225.651 189.545 1.00 118.67 143 SER D N 1
ATOM 12971 C CA . SER D 2 143 ? 215.573 224.833 189.336 1.00 118.67 143 SER D CA 1
ATOM 12972 C C . SER D 2 143 ? 214.664 225.448 188.280 1.00 118.67 143 SER D C 1
ATOM 12973 O O . SER D 2 143 ? 214.138 224.740 187.413 1.00 118.67 143 SER D O 1
ATOM 12981 N N . LEU D 2 144 ? 214.471 226.767 188.333 1.00 121.86 144 LEU D N 1
ATOM 12982 C CA . LEU D 2 144 ? 213.588 227.420 187.372 1.00 121.86 144 LEU D CA 1
ATOM 12983 C C . LEU D 2 144 ? 214.099 227.246 185.948 1.00 121.86 144 LEU D C 1
ATOM 12984 O O . LEU D 2 144 ? 213.316 226.976 185.030 1.00 121.86 144 LEU D O 1
ATOM 13000 N N . LEU D 2 145 ? 215.405 227.397 185.743 1.00 120.48 145 LEU D N 1
ATOM 13001 C CA . LEU D 2 145 ? 215.971 227.180 184.418 1.00 120.48 145 LEU D CA 1
ATOM 13002 C C . LEU D 2 145 ? 215.760 225.737 183.982 1.00 120.48 145 LEU D C 1
ATOM 13003 O O . LEU D 2 145 ? 215.963 224.798 184.757 1.00 120.48 145 LEU D O 1
ATOM 13019 N N . ASP D 2 146 ? 215.344 225.563 182.726 1.00 124.90 146 ASP D N 1
ATOM 13020 C CA . ASP D 2 146 ? 215.095 224.221 182.211 1.00 124.90 146 ASP D CA 1
ATOM 13021 C C . ASP D 2 146 ? 216.375 223.395 182.197 1.00 124.90 146 ASP D C 1
ATOM 13022 O O . ASP D 2 146 ? 216.395 222.251 182.666 1.00 124.90 146 ASP D O 1
ATOM 13031 N N . ASN D 2 147 ? 217.458 223.960 181.662 1.00 122.30 147 ASN D N 1
ATOM 13032 C CA . ASN D 2 147 ? 218.744 223.262 181.566 1.00 122.30 147 ASN D CA 1
ATOM 13033 C C . ASN D 2 147 ? 219.856 224.284 181.795 1.00 122.30 147 ASN D C 1
ATOM 13034 O O . ASN D 2 147 ? 220.311 224.942 180.856 1.00 122.30 147 ASN D O 1
ATOM 13045 N N . ALA D 2 148 ? 220.293 224.406 183.045 1.00 116.00 148 ALA D N 1
ATOM 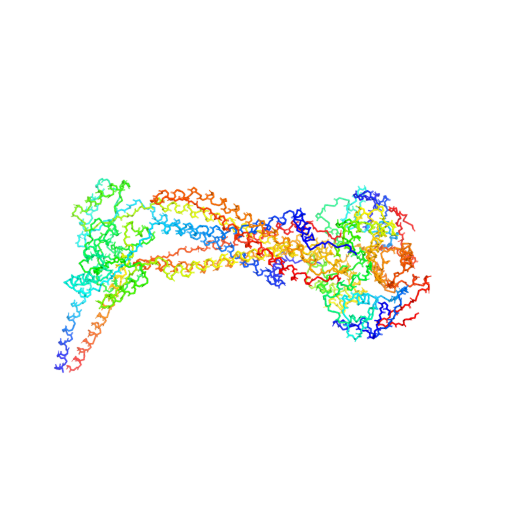13046 C CA . ALA D 2 148 ? 221.434 225.257 183.351 1.00 116.00 148 ALA D CA 1
ATOM 13047 C C . ALA D 2 148 ? 222.691 224.665 182.727 1.00 116.00 148 ALA D C 1
ATOM 13048 O O . ALA D 2 148 ? 222.954 223.466 182.856 1.00 116.00 148 ALA D O 1
ATOM 13055 N N . THR D 2 149 ? 223.471 225.508 182.048 1.00 114.29 149 THR D N 1
ATOM 13056 C CA . THR D 2 149 ? 224.638 225.050 181.287 1.00 114.29 149 THR D CA 1
ATOM 13057 C C . THR D 2 149 ? 225.793 226.018 181.535 1.00 114.29 149 THR D C 1
ATOM 13058 O O . THR D 2 149 ? 225.957 227.006 180.815 1.00 114.29 149 THR D O 1
ATOM 13069 N N . LEU D 2 150 ? 226.593 225.723 182.553 1.00 110.29 150 LEU D N 1
ATOM 13070 C CA . LEU D 2 150 ? 227.793 226.500 182.801 1.00 110.29 150 LEU D CA 1
ATOM 13071 C C . LEU D 2 150 ? 228.908 226.071 181.850 1.00 110.29 150 LEU D C 1
ATOM 13072 O O . LEU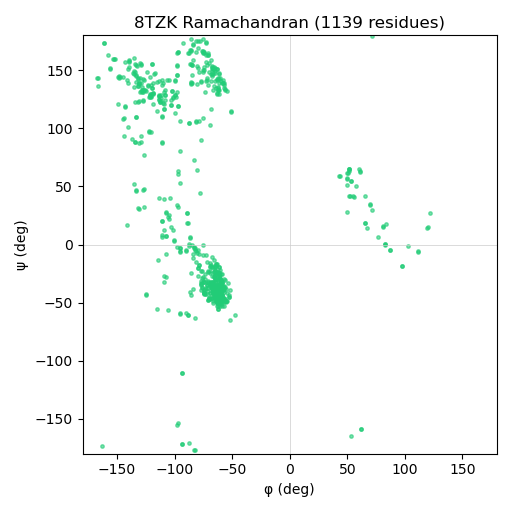 D 2 150 ? 228.985 224.904 181.460 1.00 110.29 150 LEU D O 1
ATOM 13088 N N . PRO D 2 151 ? 229.785 226.993 181.460 1.00 108.12 151 PRO D N 1
ATOM 13089 C CA . PRO D 2 151 ? 230.929 226.603 180.631 1.00 108.12 151 PRO D CA 1
ATOM 13090 C C . PRO D 2 151 ? 231.870 225.681 181.386 1.00 108.12 151 PRO D C 1
ATOM 13091 O O . PRO D 2 151 ? 232.034 225.781 182.603 1.00 108.12 151 PRO D O 1
ATOM 13102 N N . ALA D 2 152 ? 232.493 224.773 180.643 1.00 107.68 152 ALA D N 1
ATOM 13103 C CA . ALA D 2 152 ? 233.445 223.846 181.238 1.00 107.68 152 ALA D CA 1
ATOM 13104 C C . ALA D 2 152 ? 234.681 224.608 181.696 1.00 107.68 152 ALA D C 1
ATOM 13105 O O . ALA D 2 152 ? 235.400 225.190 180.877 1.00 107.68 152 ALA D O 1
ATOM 13112 N N . VAL D 2 153 ? 234.932 224.602 183.002 1.00 107.55 153 VAL D N 1
ATOM 13113 C CA . VAL D 2 153 ? 236.046 225.329 183.597 1.00 107.55 153 VAL D CA 1
ATOM 13114 C C . VAL D 2 153 ? 237.194 224.358 183.820 1.00 107.55 153 VAL D C 1
ATOM 13115 O O . VAL D 2 153 ? 237.017 223.309 184.451 1.00 107.55 153 VAL D O 1
ATOM 13119 N N . LEU D 2 154 ? 238.367 224.706 183.303 1.00 110.26 154 LEU D N 1
ATOM 13120 C CA . LEU D 2 154 ? 239.564 223.888 183.423 1.00 110.26 154 LEU D CA 1
ATOM 13121 C C . LEU D 2 154 ? 240.647 224.688 184.130 1.00 110.26 154 LEU D C 1
ATOM 13122 O O . LEU D 2 154 ? 240.848 225.871 183.838 1.00 110.26 154 LEU D O 1
ATOM 13138 N N . VAL D 2 155 ? 241.345 224.039 185.058 1.00 110.05 155 VAL D N 1
ATOM 13139 C CA . VAL D 2 155 ? 242.365 224.679 185.881 1.00 110.05 155 VAL D CA 1
ATOM 13140 C C . VAL D 2 155 ? 243.724 224.115 185.493 1.00 110.05 155 VAL D C 1
ATOM 13141 O O . VAL D 2 155 ? 243.919 222.893 185.492 1.00 110.05 155 VAL D O 1
ATOM 13145 N N . VAL D 2 156 ? 244.658 225.003 185.166 1.00 108.46 156 VAL D N 1
ATOM 13146 C CA . VAL D 2 156 ? 246.018 224.633 184.795 1.00 108.46 156 VAL D CA 1
ATOM 13147 C C . VAL D 2 156 ? 246.974 225.311 185.764 1.00 108.46 156 VAL D C 1
ATOM 13148 O O . VAL D 2 156 ? 246.909 226.531 185.955 1.00 108.46 156 VAL D O 1
ATOM 13152 N N . THR D 2 157 ? 247.862 224.522 186.370 1.00 107.32 157 THR D N 1
ATOM 13153 C CA . THR D 2 157 ? 248.816 225.044 187.335 1.00 107.32 157 THR D CA 1
ATOM 13154 C C . THR D 2 157 ? 250.158 225.250 186.651 1.00 107.32 157 THR D C 1
ATOM 13155 O O . THR D 2 157 ? 250.798 224.264 186.258 1.00 107.32 157 THR D O 1
ATOM 13159 N N . PRO D 2 158 ? 250.624 226.486 186.488 1.00 106.84 158 PRO D N 1
ATOM 13160 C CA . PRO D 2 158 ? 251.913 226.698 185.821 1.00 106.84 158 PRO D CA 1
ATOM 13161 C C . PRO D 2 158 ? 253.049 226.022 186.576 1.00 106.84 158 PRO D C 1
ATOM 13162 O O . PRO D 2 158 ? 253.067 225.986 187.807 1.00 106.84 158 PRO D O 1
ATOM 13165 N N . LYS D 2 159 ? 254.005 225.481 185.817 1.00 110.22 159 LYS D N 1
ATOM 13166 C CA . LYS D 2 159 ? 255.165 224.845 186.434 1.00 110.22 159 LYS D CA 1
ATOM 13167 C C . LYS D 2 159 ? 256.067 225.865 187.117 1.00 110.22 159 LYS D C 1
ATOM 13168 O O . LYS D 2 159 ? 256.667 225.562 188.154 1.00 110.22 159 LYS D O 1
ATOM 13172 N N . VAL D 2 160 ? 256.178 227.065 186.555 1.00 116.19 160 VAL D N 1
ATOM 13173 C CA . VAL D 2 160 ? 257.011 228.132 187.098 1.00 116.19 160 VAL D CA 1
ATOM 13174 C C . VAL D 2 160 ? 256.098 229.210 187.662 1.00 116.19 160 VAL D C 1
ATOM 13175 O O . VAL D 2 160 ? 255.155 229.648 186.992 1.00 116.19 160 VAL D O 1
ATOM 13179 N N . ASP D 2 161 ? 256.380 229.638 188.892 1.00 116.25 161 ASP D N 1
ATOM 13180 C CA . ASP D 2 161 ? 255.552 230.629 189.566 1.00 116.25 161 ASP D CA 1
ATOM 13181 C C . ASP D 2 161 ? 255.840 232.056 189.117 1.00 116.25 161 ASP D C 1
ATOM 13182 O O . ASP D 2 161 ? 255.136 232.974 189.550 1.00 116.25 161 ASP D O 1
ATOM 13186 N N . SER D 2 162 ? 256.846 232.265 188.271 1.00 115.55 162 SER D N 1
ATOM 13187 C CA . SER D 2 162 ? 257.187 233.612 187.839 1.00 115.55 162 SER D CA 1
ATOM 13188 C C . SER D 2 162 ? 255.987 234.286 187.186 1.00 115.55 162 SER D C 1
ATOM 13189 O O . SER D 2 162 ? 255.262 233.675 186.396 1.00 115.55 162 SER D O 1
ATOM 13193 N N . ARG D 2 163 ? 255.779 235.560 187.525 1.00 112.95 163 ARG D N 1
ATOM 13194 C CA . ARG D 2 163 ? 254.644 236.295 186.974 1.00 112.95 163 ARG D CA 1
ATOM 13195 C C . ARG D 2 163 ? 254.765 236.450 185.464 1.00 112.95 163 ARG D C 1
ATOM 13196 O O . ARG D 2 163 ? 253.763 236.365 184.743 1.00 112.95 163 ARG D O 1
ATOM 13217 N N . GLU D 2 164 ? 255.978 236.694 184.964 1.00 112.02 164 GLU D N 1
ATOM 13218 C CA . GLU D 2 164 ? 256.165 236.791 183.520 1.00 112.02 164 GLU D CA 1
ATOM 13219 C C . GLU D 2 164 ? 255.792 235.484 182.834 1.00 112.02 164 GLU D C 1
ATOM 13220 O O . GLU D 2 164 ? 255.125 235.485 181.791 1.00 112.02 164 GLU D O 1
ATOM 13224 N N . GLN D 2 165 ? 256.210 234.355 183.410 1.00 112.38 165 GLN D N 1
ATOM 13225 C CA . GLN D 2 165 ? 255.833 233.061 182.853 1.00 112.38 165 GLN D CA 1
ATOM 13226 C C . GLN D 2 165 ? 254.324 232.869 182.898 1.00 112.38 165 GLN D C 1
ATOM 13227 O O . GLN D 2 165 ? 253.732 232.324 181.960 1.00 112.38 165 GLN D O 1
ATOM 13231 N N . ILE D 2 166 ? 253.685 233.307 183.984 1.00 110.63 166 ILE D N 1
ATOM 13232 C CA . ILE D 2 166 ? 252.234 233.181 184.093 1.00 110.63 166 ILE D CA 1
ATOM 13233 C C . ILE D 2 166 ? 251.552 233.977 182.987 1.00 110.63 166 ILE D C 1
ATOM 13234 O O . ILE D 2 166 ? 250.615 233.497 182.341 1.00 110.63 166 ILE D O 1
ATOM 13238 N N . GLN D 2 167 ? 252.011 235.208 182.757 1.00 110.08 167 GLN D N 1
ATOM 13239 C CA . GLN D 2 167 ? 251.418 236.031 181.708 1.00 110.08 167 GLN D CA 1
ATOM 13240 C C . GLN D 2 167 ? 251.625 235.406 180.334 1.00 110.08 167 GLN D C 1
ATOM 13241 O O . GLN D 2 167 ? 250.705 235.382 179.506 1.00 110.08 167 GLN D O 1
ATOM 13245 N N . THR D 2 168 ? 252.831 234.896 180.071 1.00 110.78 168 THR D N 1
ATOM 13246 C CA . THR D 2 168 ? 253.093 234.273 178.778 1.00 110.78 168 THR D CA 1
ATOM 13247 C C . THR D 2 168 ? 252.205 233.054 178.567 1.00 110.78 168 THR D C 1
ATOM 13248 O O . THR D 2 168 ? 251.638 232.866 177.483 1.00 110.78 168 THR D O 1
ATOM 13252 N N . LEU D 2 169 ? 252.065 232.215 179.596 1.00 108.92 169 LEU D N 1
ATOM 13253 C CA . LEU D 2 169 ? 251.219 231.034 179.474 1.00 108.92 169 LEU D CA 1
ATOM 13254 C C . LEU D 2 169 ? 249.759 231.422 179.288 1.00 108.92 169 LEU D C 1
ATOM 13255 O O . LEU D 2 169 ? 249.033 230.773 178.528 1.00 108.92 169 LEU D O 1
ATOM 13271 N N . ALA D 2 170 ? 249.304 232.468 179.981 1.00 108.09 170 ALA D N 1
ATOM 13272 C CA . ALA D 2 170 ? 247.930 232.923 179.803 1.00 108.09 170 ALA D CA 1
ATOM 13273 C C . ALA D 2 170 ? 247.695 233.399 178.377 1.00 108.09 170 ALA D C 1
ATOM 13274 O O . ALA D 2 170 ? 246.665 233.083 177.769 1.00 108.09 170 ALA D O 1
ATOM 13281 N N . LYS D 2 171 ? 248.642 234.158 177.823 1.00 107.88 171 LYS D N 1
ATOM 13282 C CA . LYS D 2 171 ? 248.504 234.603 176.440 1.00 107.88 171 LYS D CA 1
ATOM 13283 C C . LYS D 2 171 ? 248.475 233.416 175.485 1.00 107.88 171 LYS D C 1
ATOM 13284 O O . LYS D 2 171 ? 247.657 233.372 174.557 1.00 107.88 171 LYS D O 1
ATOM 13288 N N . ALA D 2 172 ? 249.357 232.437 175.704 1.00 107.79 172 ALA D N 1
ATOM 13289 C CA . ALA D 2 172 ? 249.383 231.264 174.836 1.00 107.79 172 ALA D CA 1
ATOM 13290 C C . ALA D 2 172 ? 248.070 230.496 174.910 1.00 107.79 172 ALA D C 1
ATOM 13291 O O . ALA D 2 172 ? 247.539 230.059 173.883 1.00 107.79 172 ALA D O 1
ATOM 13298 N N . LEU D 2 173 ? 247.529 230.320 176.117 1.00 108.03 173 LEU D N 1
ATOM 13299 C CA . LEU D 2 173 ? 246.260 229.614 176.262 1.00 108.03 173 LEU D CA 1
ATOM 13300 C C . LEU D 2 173 ? 245.128 230.377 175.591 1.00 108.03 173 LEU D C 1
ATOM 13301 O O . LEU D 2 173 ? 244.259 229.776 174.948 1.00 108.03 173 LEU D O 1
ATOM 13317 N N . GLN D 2 174 ? 245.115 231.704 175.730 1.00 105.09 174 GLN D N 1
ATOM 13318 C CA . GLN D 2 174 ? 244.089 232.496 175.063 1.00 105.09 174 GLN D CA 1
ATOM 13319 C C . GLN D 2 174 ? 244.189 232.349 173.552 1.00 105.09 174 GLN D C 1
ATOM 13320 O O . GLN D 2 174 ? 243.169 232.298 172.856 1.00 105.09 174 GLN D O 1
ATOM 13334 N N . ALA D 2 175 ? 245.411 232.280 173.027 1.00 107.99 175 ALA D N 1
ATOM 13335 C CA . ALA D 2 175 ? 245.616 232.108 171.594 1.00 107.99 175 ALA D CA 1
ATOM 13336 C C . ALA D 2 175 ? 245.508 230.655 171.147 1.00 107.99 175 ALA D C 1
ATOM 13337 O O . ALA D 2 175 ? 245.608 230.387 169.945 1.00 107.99 175 ALA D O 1
ATOM 13344 N N . GLU D 2 176 ? 245.307 229.717 172.075 1.00 107.61 176 GLU D N 1
ATOM 13345 C CA . GLU D 2 176 ? 245.231 228.307 171.709 1.00 107.61 176 GLU D CA 1
ATOM 13346 C C . GLU D 2 176 ? 244.048 228.006 170.797 1.00 107.61 176 GLU D C 1
ATOM 13347 O O . GLU D 2 176 ? 244.020 226.938 170.174 1.00 107.61 176 GLU D O 1
ATOM 13351 N N . GLU D 2 177 ? 243.071 228.908 170.711 1.00 105.66 177 GLU D N 1
ATOM 13352 C CA . GLU D 2 177 ? 241.934 228.760 169.805 1.00 105.66 177 GLU D CA 1
ATOM 13353 C C . GLU D 2 177 ? 240.979 227.660 170.256 1.00 105.66 177 GLU D C 1
ATOM 13354 O O . GLU D 2 177 ? 240.326 227.019 169.429 1.00 105.66 177 GLU D O 1
ATOM 13358 N N . GLY D 2 178 ? 240.892 227.429 171.561 1.00 107.77 178 GLY D N 1
ATOM 13359 C CA . GLY D 2 178 ? 239.959 226.458 172.098 1.00 107.77 178 GLY D CA 1
ATOM 13360 C C . GLY D 2 178 ? 239.336 226.924 173.397 1.00 107.77 178 GLY D C 1
ATOM 13361 O O . GLY D 2 178 ? 238.762 226.126 174.143 1.00 107.77 178 GLY D O 1
ATOM 13365 N N . VAL D 2 179 ? 239.443 228.224 173.677 1.00 107.20 179 VAL D N 1
ATOM 13366 C CA . VAL D 2 179 ? 238.958 228.804 174.921 1.00 107.20 179 VAL D CA 1
ATOM 13367 C C . VAL D 2 179 ? 238.210 230.090 174.606 1.00 107.20 179 VAL D C 1
ATOM 13368 O O . VAL D 2 179 ? 238.369 230.686 173.540 1.00 107.20 179 VAL D O 1
ATOM 13381 N N . THR D 2 180 ? 237.385 230.516 175.561 1.00 108.25 180 THR D N 1
ATOM 13382 C CA . THR D 2 180 ? 236.652 231.770 175.457 1.00 108.25 180 THR D CA 1
ATOM 13383 C C . THR D 2 180 ? 237.157 232.843 176.408 1.00 108.25 180 THR D C 1
ATOM 13384 O O . THR D 2 180 ? 237.100 234.025 176.067 1.00 108.25 180 THR D O 1
ATOM 13395 N N . ASP D 2 181 ? 237.650 232.462 177.585 1.00 106.77 181 ASP D N 1
ATOM 13396 C CA . ASP D 2 181 ? 238.195 233.418 178.536 1.00 106.77 181 ASP D CA 1
ATOM 13397 C C . ASP D 2 181 ? 239.222 232.717 179.411 1.00 106.77 181 ASP D C 1
ATOM 13398 O O . ASP D 2 181 ? 239.230 231.490 179.535 1.00 106.77 181 ASP D O 1
ATOM 13407 N N . VAL D 2 182 ? 240.096 233.518 180.016 1.00 104.18 182 VAL D N 1
ATOM 13408 C CA . VAL D 2 182 ? 241.129 233.025 180.918 1.00 104.18 182 VAL D CA 1
ATOM 13409 C C . VAL D 2 182 ? 241.158 233.923 182.145 1.00 104.18 182 VAL D C 1
ATOM 13410 O O . VAL D 2 182 ? 241.117 235.152 182.027 1.00 104.18 182 VAL D O 1
ATOM 13423 N N . ARG D 2 183 ? 241.230 233.310 183.323 1.00 104.15 183 ARG D N 1
ATOM 13424 C CA . ARG D 2 183 ? 241.269 234.033 184.586 1.00 104.15 183 ARG D CA 1
ATOM 13425 C C . ARG D 2 183 ? 242.544 233.679 185.336 1.00 104.15 183 ARG D C 1
ATOM 13426 O O . ARG D 2 183 ? 243.013 232.538 185.279 1.00 104.15 183 ARG D O 1
ATOM 13447 N N . MET D 2 184 ? 243.099 234.664 186.038 1.00 107.21 184 MET D N 1
ATOM 13448 C CA . MET D 2 184 ? 244.348 234.505 186.766 1.00 107.21 184 MET D CA 1
ATOM 13449 C C . MET D 2 184 ? 244.165 234.996 188.196 1.00 107.21 184 MET D C 1
ATOM 13450 O O . MET D 2 184 ? 243.307 235.834 188.484 1.00 107.21 184 MET D O 1
ATOM 13464 N N . ASP D 2 185 ? 244.988 234.462 189.093 1.00 106.56 185 ASP D N 1
ATOM 13465 C CA . ASP D 2 185 ? 244.890 234.768 190.511 1.00 106.56 185 ASP D CA 1
ATOM 13466 C C . ASP D 2 185 ? 245.802 235.936 190.882 1.00 106.56 185 ASP D C 1
ATOM 13467 O O . ASP D 2 185 ? 246.592 236.429 190.075 1.00 106.56 185 ASP D O 1
ATOM 13476 N N . GLU D 2 186 ? 245.682 236.376 192.134 1.00 107.34 186 GLU D N 1
ATOM 13477 C CA . GLU D 2 186 ? 246.487 237.477 192.649 1.00 107.34 186 GLU D CA 1
ATOM 13478 C C . GLU D 2 186 ? 247.835 237.004 193.183 1.00 107.34 186 GLU D C 1
ATOM 13479 O O . GLU D 2 186 ? 248.862 237.637 192.917 1.00 107.34 186 GLU D O 1
ATOM 13491 N N . ASP D 2 187 ? 247.851 235.899 193.930 1.00 101.72 187 ASP D N 1
ATOM 13492 C CA . ASP D 2 187 ? 249.087 235.323 194.457 1.00 101.72 187 ASP D CA 1
ATOM 13493 C C . ASP D 2 187 ? 249.845 236.331 195.320 1.00 101.72 187 ASP D C 1
ATOM 13494 O O . ASP D 2 187 ? 251.042 236.565 195.140 1.00 101.72 187 ASP D O 1
ATOM 13498 N N . TRP D 2 188 ? 249.133 236.932 196.268 1.00 94.55 188 TRP D N 1
ATOM 13499 C CA . TRP D 2 188 ? 249.735 237.870 197.216 1.00 94.55 188 TRP D CA 1
ATOM 13500 C C . TRP D 2 188 ? 250.065 237.163 198.531 1.00 94.55 188 TRP D C 1
ATOM 13501 O O . TRP D 2 188 ? 249.540 237.476 199.598 1.00 94.55 188 TRP D O 1
ATOM 13522 N N . PHE D 2 189 ? 250.973 236.192 198.435 1.00 86.15 189 PHE D N 1
ATOM 13523 C CA . PHE D 2 189 ? 251.314 235.382 199.599 1.00 86.15 189 PHE D CA 1
ATOM 13524 C C . PHE D 2 189 ? 252.144 236.167 200.607 1.00 86.15 189 PHE D C 1
ATOM 13525 O O . PHE D 2 189 ? 251.904 236.079 201.816 1.00 86.15 189 PHE D O 1
ATOM 13542 N N . ALA D 2 190 ? 253.124 236.939 200.133 1.00 82.49 190 ALA D N 1
ATOM 13543 C CA . ALA D 2 190 ? 254.055 237.591 201.048 1.00 82.49 190 ALA D CA 1
ATOM 13544 C C . ALA D 2 190 ? 253.343 238.578 201.965 1.00 82.49 190 ALA D C 1
ATOM 13545 O O . ALA D 2 190 ? 253.600 238.607 203.176 1.00 82.49 190 ALA D O 1
ATOM 13552 N N . ARG D 2 191 ? 252.448 239.396 201.411 1.00 84.36 191 ARG D N 1
ATOM 13553 C CA . ARG D 2 191 ? 251.769 240.402 202.221 1.00 84.36 191 ARG D CA 1
ATOM 13554 C C . ARG D 2 191 ? 250.964 239.749 203.335 1.00 84.36 191 ARG D C 1
ATOM 13555 O O . ARG D 2 191 ? 251.012 240.180 204.495 1.00 84.36 191 ARG D O 1
ATOM 13576 N N . LEU D 2 192 ? 250.221 238.695 203.001 1.00 78.58 192 LEU D N 1
ATOM 13577 C CA . LEU D 2 192 ? 249.417 238.021 204.009 1.00 78.58 192 LEU D CA 1
ATOM 13578 C C . LEU D 2 192 ? 250.291 237.317 205.036 1.00 78.58 192 LEU D C 1
ATOM 13579 O O . LEU D 2 192 ? 249.933 237.268 206.215 1.00 78.58 192 LEU D O 1
ATOM 13595 N N . ASP D 2 193 ? 251.439 236.776 204.619 1.00 75.78 193 ASP D N 1
ATOM 13596 C CA . ASP D 2 193 ? 252.355 236.177 205.585 1.00 75.78 193 ASP D CA 1
ATOM 13597 C C . ASP D 2 193 ? 252.871 237.218 206.570 1.00 75.78 193 ASP D C 1
ATOM 13598 O O . ASP D 2 193 ? 252.940 236.962 207.779 1.00 75.78 193 ASP D O 1
ATOM 13602 N N . ALA D 2 194 ? 253.239 238.402 206.074 1.00 74.58 194 ALA D N 1
ATOM 13603 C CA . ALA D 2 194 ? 253.700 239.459 206.968 1.00 74.58 194 ALA D CA 1
ATOM 13604 C C . ALA D 2 194 ? 252.597 239.884 207.928 1.00 74.58 194 ALA D C 1
ATOM 13605 O O . ALA D 2 194 ? 252.843 240.077 209.128 1.00 74.58 194 ALA D O 1
ATOM 13612 N N . ILE D 2 195 ? 251.373 240.037 207.420 1.00 74.20 195 ILE D N 1
ATOM 13613 C CA . ILE D 2 195 ? 250.263 240.422 208.286 1.00 74.20 195 ILE D CA 1
ATOM 13614 C C . ILE D 2 195 ? 250.022 239.353 209.343 1.00 74.20 195 ILE D C 1
ATOM 13615 O O . ILE D 2 195 ? 249.749 239.662 210.509 1.00 74.20 195 ILE D O 1
ATOM 13631 N N . ARG D 2 196 ? 250.112 238.081 208.954 1.00 72.96 196 ARG D N 1
ATOM 13632 C CA . ARG D 2 196 ? 249.932 236.998 209.912 1.00 72.96 196 ARG D CA 1
ATOM 13633 C C . ARG D 2 196 ? 251.005 237.036 210.990 1.00 72.96 196 ARG D C 1
ATOM 13634 O O . ARG D 2 196 ? 250.714 236.822 212.170 1.00 72.96 196 ARG D O 1
ATOM 13655 N N . HIS D 2 197 ? 252.254 237.299 210.604 1.00 70.69 197 HIS D N 1
ATOM 13656 C CA . HIS D 2 197 ? 253.326 237.377 211.592 1.00 70.69 197 HIS D CA 1
ATOM 13657 C C . HIS D 2 197 ? 253.076 238.514 212.577 1.00 70.69 197 HIS D C 1
ATOM 13658 O O . HIS D 2 197 ? 253.225 238.350 213.797 1.00 70.69 197 HIS D O 1
ATOM 13672 N N . LEU D 2 198 ? 252.689 239.681 212.059 1.00 70.65 198 LEU D N 1
ATOM 13673 C CA . LEU D 2 198 ? 252.403 240.811 212.936 1.00 70.65 198 LEU D CA 1
ATOM 13674 C C . LEU D 2 198 ? 251.260 240.486 213.890 1.00 70.65 198 LEU D C 1
ATOM 13675 O O . LEU D 2 198 ? 251.336 240.776 215.093 1.00 70.65 198 LEU D O 1
ATOM 13691 N N . ALA D 2 199 ? 250.192 239.877 213.370 1.00 68.56 199 ALA D N 1
ATOM 13692 C CA . ALA D 2 199 ? 249.063 239.518 214.217 1.00 68.56 199 ALA D CA 1
ATOM 13693 C C . ALA D 2 199 ? 249.475 238.507 215.276 1.00 68.56 199 ALA D C 1
ATOM 13694 O O . ALA D 2 199 ? 249.022 238.581 216.421 1.00 68.56 199 ALA D O 1
ATOM 13701 N N . THR D 2 200 ? 250.327 237.548 214.911 1.00 68.67 200 THR D N 1
ATOM 13702 C CA . THR D 2 200 ? 250.794 236.566 215.882 1.00 68.67 200 THR D CA 1
ATOM 13703 C C . THR D 2 200 ? 251.543 237.244 217.019 1.00 68.67 200 THR D C 1
ATOM 13704 O O . THR D 2 200 ? 251.313 236.946 218.197 1.00 68.67 200 THR D O 1
ATOM 13715 N N . ILE D 2 201 ? 252.445 238.168 216.684 1.00 68.47 201 ILE D N 1
ATOM 13716 C CA . ILE D 2 201 ? 253.204 238.855 217.727 1.00 68.47 201 ILE D CA 1
ATOM 13717 C C . ILE D 2 201 ? 252.264 239.635 218.639 1.00 68.47 201 ILE D C 1
ATOM 13718 O O . ILE D 2 201 ? 252.364 239.567 219.874 1.00 68.47 201 ILE D O 1
ATOM 13734 N N . VAL D 2 202 ? 251.334 240.388 218.047 1.00 65.71 202 VAL D N 1
ATOM 13735 C CA . VAL D 2 202 ? 250.422 241.193 218.857 1.00 65.71 202 VAL D CA 1
ATOM 13736 C C . VAL D 2 202 ? 249.585 240.299 219.762 1.00 65.71 202 VAL D C 1
ATOM 13737 O O . VAL D 2 202 ? 249.395 240.592 220.951 1.00 65.71 202 VAL D O 1
ATOM 13750 N N . VAL D 2 203 ? 249.062 239.202 219.213 1.00 65.20 203 VAL D N 1
ATOM 13751 C CA . VAL D 2 203 ? 248.214 238.308 219.992 1.00 65.20 203 VAL D CA 1
ATOM 13752 C C . VAL D 2 203 ? 248.998 237.723 221.155 1.00 65.20 203 VAL D C 1
ATOM 13753 O O . VAL D 2 203 ? 248.513 237.681 222.289 1.00 65.20 203 VAL D O 1
ATOM 13766 N N . ILE D 2 204 ? 250.223 237.266 220.896 1.00 64.66 204 ILE D N 1
ATOM 13767 C CA . ILE D 2 204 ? 251.017 236.667 221.964 1.00 64.66 204 ILE D CA 1
ATOM 13768 C C . ILE D 2 204 ? 251.260 237.684 223.072 1.00 64.66 204 ILE D C 1
ATOM 13769 O O . ILE D 2 204 ? 251.067 237.393 224.259 1.00 64.66 204 ILE D O 1
ATOM 13785 N N . SER D 2 205 ? 251.667 238.901 222.702 1.00 63.03 205 SER D N 1
ATOM 13786 C CA . SER D 2 205 ? 251.974 239.902 223.721 1.00 63.03 205 SER D CA 1
ATOM 13787 C C . SER D 2 205 ? 250.744 240.230 224.559 1.00 63.03 205 SER D C 1
ATOM 13788 O O . SER D 2 205 ? 250.788 240.192 225.798 1.00 63.03 205 SER D O 1
ATOM 13796 N N . LEU D 2 206 ? 249.630 240.557 223.899 1.00 64.40 206 LEU D N 1
ATOM 13797 C CA . LEU D 2 206 ? 248.437 240.957 224.638 1.00 64.40 206 LEU D CA 1
ATOM 13798 C C . LEU D 2 206 ? 247.890 239.810 225.478 1.00 64.40 206 LEU D C 1
ATOM 13799 O O . LEU D 2 206 ? 247.442 240.023 226.611 1.00 64.40 206 LEU D O 1
ATOM 13815 N N . SER D 2 207 ? 247.909 238.587 224.943 1.00 64.15 207 SER D N 1
ATOM 13816 C CA . SER D 2 207 ? 247.435 237.445 225.710 1.00 64.15 207 SER D CA 1
ATOM 13817 C C . SER D 2 207 ? 248.290 237.224 226.947 1.00 64.15 207 SER D C 1
ATOM 13818 O O . SER D 2 207 ? 247.764 236.950 228.030 1.00 64.15 207 SER D O 1
ATOM 13826 N N . SER D 2 208 ? 249.614 237.334 226.812 1.00 63.33 208 SER D N 1
ATOM 13827 C CA . SER D 2 208 ? 250.471 237.175 227.981 1.00 63.33 208 SER D CA 1
ATOM 13828 C C . SER D 2 208 ? 250.162 238.234 229.029 1.00 63.33 208 SER D C 1
ATOM 13829 O O . SER D 2 208 ? 250.050 237.925 230.225 1.00 63.33 208 SER D O 1
ATOM 13837 N N . LEU D 2 209 ? 250.010 239.490 228.602 1.00 63.38 209 LEU D N 1
ATOM 13838 C CA . LEU D 2 209 ? 249.712 240.550 229.560 1.00 63.38 209 LEU D CA 1
ATOM 13839 C C . LEU D 2 209 ? 248.396 240.280 230.279 1.00 63.38 209 LEU D C 1
ATOM 13840 O O . LEU D 2 209 ? 248.306 240.413 231.505 1.00 63.38 209 LEU D O 1
ATOM 13856 N N . MET D 2 210 ? 247.361 239.892 229.532 1.00 64.55 210 MET D N 1
ATOM 13857 C CA . MET D 2 210 ? 246.059 239.666 230.152 1.00 64.55 210 MET D CA 1
ATOM 13858 C C . MET D 2 210 ? 246.089 238.469 231.094 1.00 64.55 210 MET D C 1
ATOM 13859 O O . MET D 2 210 ? 245.473 238.503 232.166 1.00 64.55 210 MET D O 1
ATOM 13873 N N . LEU D 2 211 ? 246.787 237.397 230.714 1.00 63.44 211 LEU D N 1
ATOM 13874 C CA . LEU D 2 211 ? 246.879 236.242 231.600 1.00 63.44 211 LEU D CA 1
ATOM 13875 C C . LEU D 2 211 ? 247.590 236.606 232.896 1.00 63.44 211 LEU D C 1
ATOM 13876 O O . LEU D 2 211 ? 247.144 236.226 233.984 1.00 63.44 211 LEU D O 1
ATOM 13892 N N . MET D 2 212 ? 248.692 237.356 232.807 1.00 63.68 212 MET D N 1
ATOM 13893 C CA . MET D 2 212 ? 249.373 237.776 234.027 1.00 63.68 212 MET D CA 1
ATOM 13894 C C . MET D 2 212 ? 248.469 238.655 234.881 1.00 63.68 212 MET D C 1
ATOM 13895 O O . MET D 2 212 ? 248.412 238.496 236.107 1.00 63.68 212 MET D O 1
ATOM 13909 N N . SER D 2 213 ? 247.749 239.584 234.252 1.00 62.98 213 SER D N 1
ATOM 13910 C CA . SER D 2 213 ? 246.877 240.475 235.008 1.00 62.98 213 SER D CA 1
ATOM 13911 C C . SER D 2 213 ? 245.799 239.691 235.744 1.00 62.98 213 SER D C 1
ATOM 13912 O O . SER D 2 213 ? 245.545 239.926 236.931 1.00 62.98 213 SER D O 1
ATOM 13920 N N . VAL D 2 214 ? 245.153 238.747 235.058 1.00 64.14 214 VAL D N 1
ATOM 13921 C CA . VAL D 2 214 ? 244.078 237.994 235.695 1.00 64.14 214 VAL D CA 1
ATOM 13922 C C . VAL D 2 214 ? 244.633 237.090 236.788 1.00 64.14 214 VAL D C 1
ATOM 13923 O O . VAL D 2 214 ? 244.004 236.907 237.835 1.00 64.14 214 VAL D O 1
ATOM 13936 N N . PHE D 2 215 ? 245.816 236.511 236.569 1.00 61.61 215 PHE D N 1
ATOM 13937 C CA . PHE D 2 215 ? 246.419 235.678 237.603 1.00 61.61 215 PHE D CA 1
ATOM 13938 C C . PHE D 2 215 ? 246.713 236.490 238.856 1.00 61.61 215 PHE D C 1
ATOM 13939 O O . PHE D 2 215 ? 246.469 236.026 239.975 1.00 61.61 215 PHE D O 1
ATOM 13956 N N . LEU D 2 216 ? 247.242 237.703 238.690 1.00 61.04 216 LEU D N 1
ATOM 13957 C CA . LEU D 2 216 ? 247.600 238.512 239.850 1.00 61.04 216 LEU D CA 1
ATOM 13958 C C . LEU D 2 216 ? 246.382 239.115 240.538 1.00 61.04 216 LEU D C 1
ATOM 13959 O O . LEU D 2 216 ? 246.400 239.299 241.759 1.00 61.04 216 LEU D O 1
ATOM 13975 N N . ILE D 2 217 ? 245.324 239.433 239.790 1.00 61.84 217 ILE D N 1
ATOM 13976 C CA . ILE D 2 217 ? 244.141 240.026 240.410 1.00 61.84 217 ILE D CA 1
ATOM 13977 C C . ILE D 2 217 ? 243.510 239.052 241.397 1.00 61.84 217 ILE D C 1
ATOM 13978 O O . ILE D 2 217 ? 243.061 239.448 242.479 1.00 61.84 217 ILE D O 1
ATOM 13994 N N . VAL D 2 218 ? 243.454 237.769 241.039 1.00 61.71 218 VAL D N 1
ATOM 13995 C CA . VAL D 2 218 ? 242.837 236.782 241.922 1.00 61.71 218 VAL D CA 1
ATOM 13996 C C . VAL D 2 218 ? 243.587 236.714 243.245 1.00 61.71 218 VAL D C 1
ATOM 13997 O O . VAL D 2 218 ? 242.982 236.709 244.323 1.00 61.71 218 VAL D O 1
ATOM 14010 N N . GLY D 2 219 ? 244.918 236.675 243.185 1.00 60.84 219 GLY D N 1
ATOM 14011 C CA . GLY D 2 219 ? 245.697 236.527 244.403 1.00 60.84 219 GLY D CA 1
ATOM 14012 C C . GLY D 2 219 ? 245.415 237.621 245.415 1.00 60.84 219 GLY D C 1
ATOM 14013 O O . GLY D 2 219 ? 245.323 237.360 246.616 1.00 60.84 219 GLY D O 1
ATOM 14017 N N . ASN D 2 220 ? 245.275 238.861 244.945 1.00 62.01 220 ASN D N 1
ATOM 14018 C CA . ASN D 2 220 ? 245.031 239.973 245.857 1.00 62.01 220 ASN D CA 1
ATOM 14019 C C . ASN D 2 220 ? 243.700 239.815 246.584 1.00 62.01 220 ASN D C 1
ATOM 14020 O O . ASN D 2 220 ? 243.609 240.068 247.792 1.00 62.01 220 ASN D O 1
ATOM 14031 N N . THR D 2 221 ? 242.651 239.412 245.865 1.00 61.33 221 THR D N 1
ATOM 14032 C CA . THR D 2 221 ? 241.353 239.228 246.506 1.00 61.33 221 THR D CA 1
ATOM 14033 C C . THR D 2 221 ? 241.412 238.120 247.548 1.00 61.33 221 THR D C 1
ATOM 14034 O O . THR D 2 221 ? 240.825 238.241 248.630 1.00 61.33 221 THR D O 1
ATOM 14045 N N . LEU D 2 222 ? 242.111 237.027 247.238 1.00 62.93 222 LEU D N 1
ATOM 14046 C CA . LEU D 2 222 ? 242.271 235.955 248.213 1.00 62.93 222 LEU D CA 1
ATOM 14047 C C . LEU D 2 222 ? 243.028 236.439 249.442 1.00 62.93 222 LEU D C 1
ATOM 14048 O O . LEU D 2 222 ? 242.675 236.092 250.575 1.00 62.93 222 LEU D O 1
ATOM 14064 N N . ARG D 2 223 ? 244.077 237.238 249.241 1.00 63.55 223 ARG D N 1
ATOM 14065 C CA . ARG D 2 223 ? 244.814 237.775 250.379 1.00 63.55 223 ARG D CA 1
ATOM 14066 C C . ARG D 2 223 ? 243.915 238.641 251.249 1.00 63.55 223 ARG D C 1
ATOM 14067 O O . ARG D 2 223 ? 243.938 238.535 252.482 1.00 63.55 223 ARG D O 1
ATOM 14088 N N . PHE D 2 224 ? 243.112 239.502 250.625 1.00 61.03 224 PHE D N 1
ATOM 14089 C CA . PHE D 2 224 ? 242.211 240.347 251.401 1.00 61.03 224 PHE D CA 1
ATOM 14090 C C . PHE D 2 224 ? 241.191 239.510 252.161 1.00 61.03 224 PHE D C 1
ATOM 14091 O O . PHE D 2 224 ? 240.890 239.793 253.327 1.00 61.03 224 PHE D O 1
ATOM 14108 N N . ASN D 2 225 ? 240.645 238.475 251.520 1.00 62.02 225 ASN D N 1
ATOM 14109 C CA . ASN D 2 225 ? 239.685 237.615 252.205 1.00 62.02 225 ASN D CA 1
ATOM 14110 C C . ASN D 2 225 ? 240.326 236.921 253.398 1.00 62.02 225 ASN D C 1
ATOM 14111 O O . ASN D 2 225 ? 239.723 236.836 254.473 1.00 62.02 225 ASN D O 1
ATOM 14122 N N . VAL D 2 226 ? 241.551 236.422 253.231 1.00 62.07 226 VAL D N 1
ATOM 14123 C CA . VAL D 2 226 ? 242.240 235.780 254.346 1.00 62.07 226 VAL D CA 1
ATOM 14124 C C . VAL D 2 226 ? 242.438 236.772 255.482 1.00 62.07 226 VAL D C 1
ATOM 14125 O O . VAL D 2 226 ? 242.222 236.446 256.655 1.00 62.07 226 VAL D O 1
ATOM 14138 N N . GLN D 2 227 ? 242.850 237.997 255.156 1.00 63.09 227 GLN D N 1
ATOM 14139 C CA . GLN D 2 227 ? 243.044 239.000 256.197 1.00 63.09 227 GLN D CA 1
ATOM 14140 C C . GLN D 2 227 ? 241.731 239.366 256.876 1.00 63.09 227 GLN D C 1
ATOM 14141 O O . GLN D 2 227 ? 241.733 239.771 258.043 1.00 63.09 227 GLN D O 1
ATOM 14155 N N . ALA D 2 228 ? 240.607 239.237 256.169 1.00 63.92 228 ALA D N 1
ATOM 14156 C CA . ALA D 2 228 ? 239.331 239.666 256.732 1.00 63.92 228 ALA D CA 1
ATOM 14157 C C . ALA D 2 228 ? 238.961 238.860 257.971 1.00 63.92 228 ALA D C 1
ATOM 14158 O O . ALA D 2 228 ? 238.486 239.421 258.965 1.00 63.92 228 ALA D O 1
ATOM 14165 N N . ASN D 2 229 ? 239.167 237.545 257.933 1.00 64.51 229 ASN D N 1
ATOM 14166 C CA . ASN D 2 229 ? 238.743 236.641 259.002 1.00 64.51 229 ASN D CA 1
ATOM 14167 C C . ASN D 2 229 ? 239.914 236.186 259.863 1.00 64.51 229 ASN D C 1
ATOM 14168 O O . ASN D 2 229 ? 240.001 235.015 260.240 1.00 64.51 229 ASN D O 1
ATOM 14179 N N . LYS D 2 230 ? 240.842 237.094 260.170 1.00 65.93 230 LYS D N 1
ATOM 14180 C CA . LYS D 2 230 ? 242.016 236.727 260.956 1.00 65.93 230 LYS D CA 1
ATOM 14181 C C . LYS D 2 230 ? 241.622 236.074 262.276 1.00 65.93 230 LYS D C 1
ATOM 14182 O O . LYS D 2 230 ? 242.248 235.096 262.704 1.00 65.93 230 LYS D O 1
ATOM 14201 N N . GLU D 2 231 ? 240.593 236.603 262.940 1.00 63.59 231 GLU D N 1
ATOM 14202 C CA . GLU D 2 231 ? 240.215 236.083 264.250 1.00 63.59 231 GLU D CA 1
ATOM 14203 C C . GLU D 2 231 ? 239.796 234.621 264.166 1.00 63.59 231 GLU D C 1
ATOM 14204 O O . GLU D 2 231 ? 240.186 233.804 265.009 1.00 63.59 231 GLU D O 1
ATOM 14208 N N . GLU D 2 232 ? 238.997 234.272 263.157 1.00 65.14 232 GLU D N 1
ATOM 14209 C CA . GLU D 2 232 ? 238.537 232.895 263.029 1.00 65.14 232 GLU D CA 1
ATOM 14210 C C . GLU D 2 232 ? 239.699 231.950 262.759 1.00 65.14 232 GLU D C 1
ATOM 14211 O O . GLU D 2 232 ? 239.744 230.841 263.301 1.00 65.14 232 GLU D O 1
ATOM 14223 N N . ILE D 2 233 ? 240.647 232.365 261.919 1.00 63.09 233 ILE D N 1
ATOM 14224 C CA . ILE D 2 233 ? 241.801 231.517 261.639 1.00 63.09 233 ILE D CA 1
ATOM 14225 C C . ILE D 2 233 ? 242.633 231.324 262.899 1.00 63.09 233 ILE D C 1
ATOM 14226 O O . ILE D 2 233 ? 243.117 230.221 263.178 1.00 63.09 233 ILE D O 1
ATOM 14242 N N . GLN D 2 234 ? 242.824 232.392 263.675 1.00 64.03 234 GLN D N 1
ATOM 14243 C CA . GLN D 2 234 ? 243.562 232.258 264.926 1.00 64.03 234 GLN D CA 1
ATOM 14244 C C . GLN D 2 234 ? 242.866 231.279 265.860 1.00 64.03 234 GLN D C 1
ATOM 14245 O O . GLN D 2 234 ? 243.507 230.409 266.459 1.00 64.03 234 GLN D O 1
ATOM 14259 N N . THR D 2 235 ? 241.544 231.401 265.990 1.00 63.55 235 THR D N 1
ATOM 14260 C CA . THR D 2 235 ? 240.810 230.499 266.871 1.00 63.55 235 THR D CA 1
ATOM 14261 C C . THR D 2 235 ? 240.929 229.057 266.397 1.00 63.55 235 THR D C 1
ATOM 14262 O O . THR D 2 235 ? 241.133 228.145 267.206 1.00 63.55 235 THR D O 1
ATOM 14273 N N . MET D 2 236 ? 240.806 228.831 265.088 1.00 63.54 236 MET D N 1
ATOM 14274 C CA . MET D 2 236 ? 240.879 227.472 264.562 1.00 63.54 236 MET D CA 1
ATOM 14275 C C . MET D 2 236 ? 242.264 226.872 264.762 1.00 63.54 236 MET D C 1
ATOM 14276 O O . MET D 2 236 ? 242.389 225.691 265.102 1.00 63.54 236 MET D O 1
ATOM 14290 N N . LYS D 2 237 ? 243.318 227.661 264.551 1.00 62.48 237 LYS D N 1
ATOM 14291 C CA . LYS D 2 237 ? 244.664 227.135 264.745 1.00 62.48 237 LYS D CA 1
ATOM 14292 C C . LYS D 2 237 ? 244.964 226.905 266.219 1.00 62.48 237 LYS D C 1
ATOM 14293 O O . LYS D 2 237 ? 245.729 225.996 266.557 1.00 62.48 237 LYS D O 1
ATOM 14312 N N . LEU D 2 238 ? 244.376 227.710 267.107 1.00 63.54 238 LEU D N 1
ATOM 14313 C CA . LEU D 2 238 ? 244.531 227.458 268.536 1.00 63.54 238 LEU D CA 1
ATOM 14314 C C . LEU D 2 238 ? 243.987 226.085 268.901 1.00 63.54 238 LEU D C 1
ATOM 14315 O O . LEU D 2 238 ? 244.617 225.337 269.656 1.00 63.54 238 LEU D O 1
ATOM 14331 N N . ILE D 2 239 ? 242.815 225.741 268.373 1.00 63.68 239 ILE D N 1
ATOM 14332 C CA . ILE D 2 239 ? 242.309 224.376 268.427 1.00 63.68 239 ILE D CA 1
ATOM 14333 C C . ILE D 2 239 ? 243.175 223.562 267.478 1.00 63.68 239 ILE D C 1
ATOM 14334 O O . ILE D 2 239 ? 243.896 224.126 266.647 1.00 63.68 239 ILE D O 1
ATOM 14350 N N . GLY D 2 240 ? 243.119 222.240 267.582 1.00 62.32 240 GLY D N 1
ATOM 14351 C CA . GLY D 2 240 ? 243.995 221.405 266.785 1.00 62.32 240 GLY D CA 1
ATOM 14352 C C . GLY D 2 240 ? 243.564 221.243 265.343 1.00 62.32 240 GLY D C 1
ATOM 14353 O O . GLY D 2 240 ? 243.596 220.133 264.806 1.00 62.32 240 GLY D O 1
ATOM 14357 N N . ALA D 2 241 ? 243.162 222.337 264.700 1.00 62.90 241 ALA D N 1
ATOM 14358 C CA . ALA D 2 241 ? 242.770 222.275 263.300 1.00 62.90 241 ALA D CA 1
ATOM 14359 C C . ALA D 2 241 ? 243.992 222.075 262.414 1.00 62.90 241 ALA D C 1
ATOM 14360 O O . ALA D 2 241 ? 245.068 222.615 262.680 1.00 62.90 241 ALA D O 1
ATOM 14367 N N . THR D 2 242 ? 243.822 221.287 261.356 1.00 61.77 242 THR D N 1
ATOM 14368 C CA . THR D 2 242 ? 244.901 221.051 260.413 1.00 61.77 242 THR D CA 1
ATOM 14369 C C . THR D 2 242 ? 245.003 222.212 259.425 1.00 61.77 242 THR D C 1
ATOM 14370 O O . THR D 2 242 ? 244.104 223.049 259.311 1.00 61.77 242 THR D O 1
ATOM 14374 N N . ASP D 2 243 ? 246.126 222.260 258.705 1.00 62.99 243 ASP D N 1
ATOM 14375 C CA . ASP D 2 243 ? 246.328 223.324 257.727 1.00 62.99 243 ASP D CA 1
ATOM 14376 C C . ASP D 2 243 ? 245.415 223.149 256.520 1.00 62.99 243 ASP D C 1
ATOM 14377 O O . ASP D 2 243 ? 244.871 224.130 255.996 1.00 62.99 243 ASP D O 1
ATOM 14381 N N . ALA D 2 244 ? 245.230 221.908 256.068 1.00 65.22 244 ALA D N 1
ATOM 14382 C CA . ALA D 2 244 ? 244.411 221.667 254.886 1.00 65.22 244 ALA D CA 1
ATOM 14383 C C . ALA D 2 244 ? 242.977 222.130 255.106 1.00 65.22 244 ALA D C 1
ATOM 14384 O O . ALA D 2 244 ? 242.339 222.660 254.187 1.00 65.22 244 ALA D O 1
ATOM 14391 N N . TYR D 2 245 ? 242.444 221.917 256.310 1.00 65.38 245 TYR D N 1
ATOM 14392 C CA . TYR D 2 245 ? 241.080 222.348 256.590 1.00 65.38 245 TYR D CA 1
ATOM 14393 C C . TYR D 2 245 ? 240.947 223.856 256.444 1.00 65.38 245 TYR D C 1
ATOM 14394 O O . TYR D 2 245 ? 239.964 224.350 255.880 1.00 65.38 245 TYR D O 1
ATOM 14412 N N . ILE D 2 246 ? 241.922 224.607 256.954 1.00 63.25 246 ILE D N 1
ATOM 14413 C CA . ILE D 2 246 ? 241.876 226.056 256.813 1.00 63.25 246 ILE D CA 1
ATOM 14414 C C . ILE D 2 246 ? 242.034 226.450 255.353 1.00 63.25 246 ILE D C 1
ATOM 14415 O O . ILE D 2 246 ? 241.437 227.434 254.901 1.00 63.25 246 ILE D O 1
ATOM 14431 N N . LEU D 2 247 ? 242.839 225.704 254.596 1.00 63.57 247 LEU D N 1
ATOM 14432 C CA . LEU D 2 247 ? 243.164 226.105 253.233 1.00 63.57 247 LEU D CA 1
ATOM 14433 C C . LEU D 2 247 ? 242.033 225.837 252.245 1.00 63.57 247 LEU D C 1
ATOM 14434 O O . LEU D 2 247 ? 241.850 226.615 251.303 1.00 63.57 247 LEU D O 1
ATOM 14450 N N . ARG D 2 248 ? 241.269 224.760 252.432 1.00 65.42 248 ARG D N 1
ATOM 14451 C CA . ARG D 2 248 ? 240.310 224.339 251.408 1.00 65.42 248 ARG D CA 1
ATOM 14452 C C . ARG D 2 248 ? 239.336 225.430 250.981 1.00 65.42 248 ARG D C 1
ATOM 14453 O O . ARG D 2 248 ? 239.157 225.623 249.766 1.00 65.42 248 ARG D O 1
ATOM 14474 N N . PRO D 2 249 ? 238.676 226.156 251.887 1.00 63.53 249 PRO D N 1
ATOM 14475 C CA . PRO D 2 249 ? 237.654 227.114 251.434 1.00 63.53 249 PRO D CA 1
ATOM 14476 C C . PRO D 2 249 ? 238.190 228.132 250.447 1.00 63.53 249 PRO D C 1
ATOM 14477 O O . PRO D 2 249 ? 237.486 228.510 249.503 1.00 63.53 249 PRO D O 1
ATOM 14488 N N . TYR D 2 250 ? 239.430 228.582 250.633 1.00 62.64 250 TYR D N 1
ATOM 14489 C CA . TYR D 2 250 ? 240.001 229.555 249.711 1.00 62.64 250 TYR D CA 1
ATOM 14490 C C . TYR D 2 250 ? 240.291 228.921 248.356 1.00 62.64 250 TYR D C 1
ATOM 14491 O O . TYR D 2 250 ? 240.088 229.553 247.313 1.00 62.64 250 TYR D O 1
ATOM 14509 N N . LEU D 2 251 ? 240.745 227.667 248.349 1.00 61.99 251 LEU D N 1
ATOM 14510 C CA . LEU D 2 251 ? 240.905 226.955 247.087 1.00 61.99 251 LEU D CA 1
ATOM 14511 C C . LEU D 2 251 ? 239.589 226.905 246.326 1.00 61.99 251 LEU D C 1
ATOM 14512 O O . LEU D 2 251 ? 239.542 227.167 245.118 1.00 61.99 251 LEU D O 1
ATOM 14528 N N . TYR D 2 252 ? 238.501 226.573 247.020 1.00 65.35 252 TYR D N 1
ATOM 14529 C CA . TYR D 2 252 ? 237.226 226.454 246.323 1.00 65.35 252 TYR D CA 1
ATOM 14530 C C . TYR D 2 252 ? 236.690 227.813 245.892 1.00 65.35 252 TYR D C 1
ATOM 14531 O O . TYR D 2 252 ? 236.062 227.919 244.832 1.00 65.35 252 TYR D O 1
ATOM 14549 N N . SER D 2 253 ? 236.940 228.865 246.673 1.00 64.31 253 SER D N 1
ATOM 14550 C CA . SER D 2 253 ? 236.558 230.202 246.227 1.00 64.31 253 SER D CA 1
ATOM 14551 C C . SER D 2 253 ? 237.309 230.585 244.958 1.00 64.31 253 SER D C 1
ATOM 14552 O O . SER D 2 253 ? 236.722 231.142 244.021 1.00 64.31 253 SER D O 1
ATOM 14560 N N . GLY D 2 254 ? 238.608 230.287 244.904 1.00 63.96 254 GLY D N 1
ATOM 14561 C CA . GLY D 2 254 ? 239.364 230.558 243.692 1.00 63.96 254 GLY D CA 1
ATOM 14562 C C . GLY D 2 254 ? 238.859 229.762 242.505 1.00 63.96 254 GLY D C 1
ATOM 14563 O O . GLY D 2 254 ? 238.780 230.275 241.385 1.00 63.96 254 GLY D O 1
ATOM 14567 N N . MET D 2 255 ? 238.513 228.493 242.731 1.00 63.56 255 MET D N 1
ATOM 14568 C CA . MET D 2 255 ? 237.978 227.675 241.648 1.00 63.56 255 MET D CA 1
ATOM 14569 C C . MET D 2 255 ? 236.666 228.248 241.128 1.00 63.56 255 MET D C 1
ATOM 14570 O O . MET D 2 255 ? 236.430 228.273 239.914 1.00 63.56 255 MET D O 1
ATOM 14584 N N . TRP D 2 256 ? 235.788 228.693 242.030 1.00 65.66 256 TRP D N 1
ATOM 14585 C CA . TRP D 2 256 ? 234.535 229.297 241.588 1.00 65.66 256 TRP D CA 1
ATOM 14586 C C . TRP D 2 256 ? 234.790 230.575 240.805 1.00 65.66 256 TRP D C 1
ATOM 14587 O O . TRP D 2 256 ? 234.140 230.826 239.781 1.00 65.66 256 TRP D O 1
ATOM 14608 N N . PHE D 2 257 ? 235.725 231.403 241.274 1.00 65.12 257 PHE D N 1
ATOM 14609 C CA . PHE D 2 257 ? 236.093 232.592 240.513 1.00 65.12 257 PHE D CA 1
ATOM 14610 C C . PHE D 2 257 ? 236.520 232.212 239.104 1.00 65.12 257 PHE D C 1
ATOM 14611 O O . PHE D 2 257 ? 236.054 232.796 238.119 1.00 65.12 257 PHE D O 1
ATOM 14628 N N . GLY D 2 258 ? 237.403 231.220 238.990 1.00 64.49 258 GLY D N 1
ATOM 14629 C CA . GLY D 2 258 ? 237.884 230.820 237.677 1.00 64.49 258 GLY D CA 1
ATOM 14630 C C . GLY D 2 258 ? 236.770 230.322 236.777 1.00 64.49 258 GLY D C 1
ATOM 14631 O O . GLY D 2 258 ? 236.683 230.703 235.608 1.00 64.49 258 GLY D O 1
ATOM 14635 N N . LEU D 2 259 ? 235.898 229.464 237.311 1.00 63.07 259 LEU D N 1
ATOM 14636 C CA . LEU D 2 259 ? 234.822 228.908 236.497 1.00 63.07 259 LEU D CA 1
ATOM 14637 C C . LEU D 2 259 ? 233.880 230.000 236.010 1.00 63.07 259 LEU D C 1
ATOM 14638 O O . LEU D 2 259 ? 233.547 230.065 234.819 1.00 63.07 259 LEU D O 1
ATOM 14654 N N . LEU D 2 260 ? 233.424 230.862 236.921 1.00 65.39 260 LEU D N 1
ATOM 14655 C CA . LEU D 2 260 ? 232.495 231.910 236.519 1.00 65.39 260 LEU D CA 1
ATOM 14656 C C . LEU D 2 260 ? 233.144 232.861 235.523 1.00 65.39 260 LEU D C 1
ATOM 14657 O O . LEU D 2 260 ? 232.514 233.264 234.536 1.00 65.39 260 LEU D O 1
ATOM 14673 N N . GLY D 2 261 ? 234.407 233.223 235.754 1.00 66.12 261 GLY D N 1
ATOM 14674 C CA . GLY D 2 261 ? 235.092 234.087 234.812 1.00 66.12 261 GLY D CA 1
ATOM 14675 C C . GLY D 2 261 ? 235.212 233.464 233.437 1.00 66.12 261 GLY D C 1
ATOM 14676 O O . GLY D 2 261 ? 234.986 234.128 232.425 1.00 66.12 261 GLY D O 1
ATOM 14680 N N . ALA D 2 262 ? 235.562 232.178 233.378 1.00 66.04 262 ALA D N 1
ATOM 14681 C CA . ALA D 2 262 ? 235.707 231.516 232.087 1.00 66.04 262 ALA D CA 1
ATOM 14682 C C . ALA D 2 262 ? 234.372 231.427 231.357 1.00 66.04 262 ALA D C 1
ATOM 14683 O O . ALA D 2 262 ? 234.312 231.628 230.139 1.00 66.04 262 ALA D O 1
ATOM 14690 N N . VAL D 2 263 ? 233.292 231.121 232.077 1.00 65.59 263 VAL D N 1
ATOM 14691 C CA . VAL D 2 263 ? 231.982 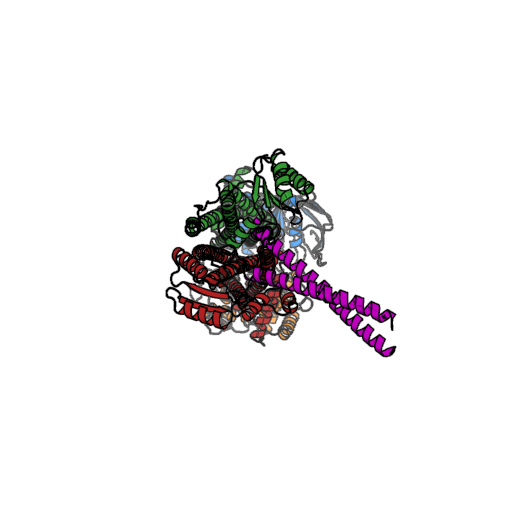231.036 231.434 1.00 65.59 263 VAL D CA 1
ATOM 14692 C C . VAL D 2 263 ? 231.569 232.399 230.892 1.00 65.59 263 VAL D C 1
ATOM 14693 O O . VAL D 2 263 ? 231.083 232.520 229.757 1.00 65.59 263 VAL D O 1
ATOM 14706 N N . ALA D 2 264 ? 231.755 233.448 231.694 1.00 67.46 264 ALA D N 1
ATOM 14707 C CA . ALA D 2 264 ? 231.424 234.788 231.224 1.00 67.46 264 ALA D CA 1
ATOM 14708 C C . ALA D 2 264 ? 232.276 235.166 230.020 1.00 67.46 264 ALA D C 1
ATOM 14709 O O . ALA D 2 264 ? 231.790 235.806 229.081 1.00 67.46 264 ALA D O 1
ATOM 14716 N N . ALA D 2 265 ? 233.553 234.778 230.030 1.00 68.97 265 ALA D N 1
ATOM 14717 C CA . ALA D 2 265 ? 234.428 235.079 228.903 1.00 68.97 265 ALA D CA 1
ATOM 14718 C C . ALA D 2 265 ? 233.963 234.370 227.641 1.00 68.97 265 ALA D C 1
ATOM 14719 O O . ALA D 2 265 ? 233.992 234.949 226.552 1.00 68.97 265 ALA D O 1
ATOM 14726 N N . TRP D 2 266 ? 233.543 233.110 227.760 1.00 67.68 266 TRP D N 1
ATOM 14727 C CA . TRP D 2 266 ? 233.038 232.398 226.591 1.00 67.68 266 TRP D CA 1
ATOM 14728 C C . TRP D 2 266 ? 231.778 233.062 226.049 1.00 67.68 266 TRP D C 1
ATOM 14729 O O . TRP D 2 266 ? 231.617 233.211 224.830 1.00 67.68 266 TRP D O 1
ATOM 14750 N N . LEU D 2 267 ? 230.868 233.464 226.938 1.00 68.99 267 LEU D N 1
ATOM 14751 C CA . LEU D 2 267 ? 229.662 234.146 226.476 1.00 68.99 267 LEU D CA 1
ATOM 14752 C C . LEU D 2 267 ? 230.006 235.456 225.776 1.00 68.99 267 LEU D C 1
ATOM 14753 O O . LEU D 2 267 ? 229.432 235.780 224.727 1.00 68.99 267 LEU D O 1
ATOM 14769 N N . LEU D 2 268 ? 230.939 236.223 226.340 1.00 69.70 268 LEU D N 1
ATOM 14770 C CA . LEU D 2 268 ? 231.352 237.468 225.703 1.00 69.70 268 LEU D CA 1
ATOM 14771 C C . LEU D 2 268 ? 231.998 237.203 224.351 1.00 69.70 268 LEU D C 1
ATOM 14772 O O . LEU D 2 268 ? 231.789 237.956 223.396 1.00 69.70 268 LEU D O 1
ATOM 14788 N N . THR D 2 269 ? 232.796 236.139 224.251 1.00 69.85 269 THR D N 1
A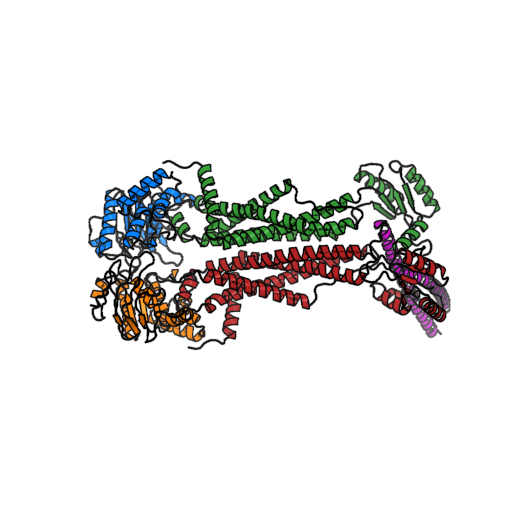TOM 14789 C CA . THR D 2 269 ? 233.422 235.806 222.978 1.00 69.85 269 THR D CA 1
ATOM 14790 C C . THR D 2 269 ? 232.376 235.468 221.927 1.00 69.85 269 THR D C 1
ATOM 14791 O O . THR D 2 269 ? 232.505 235.863 220.764 1.00 69.85 269 THR D O 1
ATOM 14802 N N . ALA D 2 270 ? 231.336 234.726 222.311 1.00 70.55 270 ALA D N 1
ATOM 14803 C CA . ALA D 2 270 ? 230.261 234.437 221.365 1.00 70.55 270 ALA D CA 1
ATOM 14804 C C . ALA D 2 270 ? 229.543 235.715 220.941 1.00 70.55 270 ALA D C 1
ATOM 14805 O O . ALA D 2 270 ? 229.275 235.929 219.748 1.00 70.55 270 ALA D O 1
ATOM 14812 N N . LEU D 2 271 ? 229.220 236.579 221.905 1.00 73.34 271 LEU D N 1
ATOM 14813 C CA . LEU D 2 271 ? 228.538 237.825 221.580 1.00 73.34 271 LEU D CA 1
ATOM 14814 C C . LEU D 2 271 ? 229.406 238.754 220.744 1.00 73.34 271 LEU D C 1
ATOM 14815 O O . LEU D 2 271 ? 228.872 239.623 220.049 1.00 73.34 271 LEU D O 1
ATOM 14831 N N . MET D 2 272 ? 230.728 238.602 220.809 1.00 75.15 272 MET D N 1
ATOM 14832 C CA . MET D 2 272 ? 231.609 239.413 219.978 1.00 75.15 272 MET D CA 1
ATOM 14833 C C . MET D 2 272 ? 231.764 238.815 218.587 1.00 75.15 272 MET D C 1
ATOM 14834 O O . MET D 2 272 ? 231.820 239.553 217.597 1.00 75.15 272 MET D O 1
ATOM 14848 N N . THR D 2 273 ? 231.845 237.486 218.488 1.00 73.05 273 THR D N 1
ATOM 14849 C CA . THR D 2 273 ? 231.998 236.870 217.177 1.00 73.05 273 THR D CA 1
ATOM 14850 C C . THR D 2 273 ? 230.737 237.031 216.343 1.00 73.05 273 THR D C 1
ATOM 14851 O O . THR D 2 273 ? 230.828 237.145 215.120 1.00 73.05 273 THR D O 1
ATOM 14862 N N . ILE D 2 274 ? 229.559 237.058 216.970 1.00 74.64 274 ILE D N 1
ATOM 14863 C CA . ILE D 2 274 ? 228.347 237.326 216.193 1.00 74.64 274 ILE D CA 1
ATOM 14864 C C . ILE D 2 274 ? 228.429 238.707 215.549 1.00 74.64 274 ILE D C 1
ATOM 14865 O O . ILE D 2 274 ? 228.146 238.874 214.355 1.00 74.64 274 ILE D O 1
ATOM 14881 N N . LEU D 2 275 ? 228.835 239.716 216.323 1.00 76.25 275 LEU D N 1
ATOM 14882 C CA . LEU D 2 275 ? 228.947 241.067 215.778 1.00 76.25 275 LEU D CA 1
ATOM 14883 C C . LEU D 2 275 ? 230.020 241.142 214.700 1.00 76.25 275 LEU D C 1
ATOM 14884 O O . LEU D 2 275 ? 229.834 241.802 213.671 1.00 76.25 275 LEU D O 1
ATOM 14900 N N . LEU D 2 276 ? 231.158 240.487 214.926 1.00 78.22 276 LEU D N 1
ATOM 14901 C CA . LEU D 2 276 ? 232.228 240.517 213.935 1.00 78.22 276 LEU D CA 1
ATOM 14902 C C . LEU D 2 276 ? 231.790 239.844 212.640 1.00 78.22 276 LEU D C 1
ATOM 14903 O O . LEU D 2 276 ? 232.097 240.328 211.544 1.00 78.22 276 LEU D O 1
ATOM 14919 N N . ASN D 2 277 ? 231.075 238.722 212.747 1.00 78.96 277 ASN D N 1
ATOM 14920 C CA . ASN D 2 277 ? 230.545 238.064 211.561 1.00 78.96 277 ASN D CA 1
ATOM 14921 C C . ASN D 2 277 ? 229.567 238.969 210.831 1.00 78.96 277 ASN D C 1
ATOM 14922 O O . ASN D 2 277 ? 229.582 239.044 209.599 1.00 78.96 277 ASN D O 1
ATOM 14933 N N . GLY D 2 278 ? 228.701 239.660 211.573 1.00 81.60 278 GLY D N 1
ATOM 14934 C CA . GLY D 2 278 ? 227.800 240.604 210.934 1.00 81.60 278 GLY D CA 1
ATOM 14935 C C . GLY D 2 278 ? 228.545 241.691 210.183 1.00 81.60 278 GLY D C 1
ATOM 14936 O O . GLY D 2 278 ? 228.197 242.029 209.048 1.00 81.60 278 GLY D O 1
ATOM 14940 N N . ALA D 2 279 ? 229.587 242.247 210.803 1.00 85.44 279 ALA D N 1
ATOM 14941 C CA . ALA D 2 279 ? 230.352 243.308 210.154 1.00 85.44 279 ALA D CA 1
ATOM 14942 C C . ALA D 2 279 ? 231.052 242.800 208.900 1.00 85.44 279 ALA D C 1
ATOM 14943 O O . ALA D 2 279 ? 231.059 243.478 207.865 1.00 85.44 279 ALA D O 1
ATOM 14950 N N . VAL D 2 280 ? 231.650 241.610 208.969 1.00 85.67 280 VAL D N 1
ATOM 14951 C CA . VAL D 2 280 ? 232.353 241.074 207.808 1.00 85.67 280 VAL D CA 1
ATOM 14952 C C . VAL D 2 280 ? 231.370 240.745 206.693 1.00 85.67 280 VAL D C 1
ATOM 14953 O O . VAL D 2 280 ? 231.670 240.933 205.508 1.00 85.67 280 VAL D O 1
ATOM 14966 N N . GLU D 2 281 ? 230.187 240.237 207.045 1.00 88.98 281 GLU D N 1
ATOM 14967 C CA . GLU D 2 281 ? 229.167 239.989 206.033 1.00 88.98 281 GLU D CA 1
ATOM 14968 C C . GLU D 2 281 ? 228.728 241.290 205.378 1.00 88.98 281 GLU D C 1
ATOM 14969 O O . GLU D 2 281 ? 228.543 241.347 204.158 1.00 88.98 281 GLU D O 1
ATOM 14973 N N . ALA D 2 282 ? 228.561 242.350 206.171 1.00 93.08 282 ALA D N 1
ATOM 14974 C CA . ALA D 2 282 ? 228.218 243.645 205.595 1.00 93.08 282 ALA D CA 1
ATOM 14975 C C . ALA D 2 282 ? 229.307 244.124 204.645 1.00 93.08 282 ALA D C 1
ATOM 14976 O O . ALA D 2 282 ? 229.014 244.649 203.564 1.00 93.08 282 ALA D O 1
ATOM 14983 N N . LEU D 2 283 ? 230.572 243.955 205.032 1.00 95.92 283 LEU D N 1
ATOM 14984 C CA . LEU D 2 283 ? 231.672 244.353 204.159 1.00 95.92 283 LEU D CA 1
ATOM 14985 C C . LEU D 2 283 ? 231.639 243.579 202.847 1.00 95.92 283 LEU D C 1
ATOM 14986 O O . LEU D 2 283 ? 231.710 244.167 201.762 1.00 95.92 283 LEU D O 1
ATOM 15002 N N . ALA D 2 284 ? 231.529 242.252 202.926 1.00 93.18 284 ALA D N 1
ATOM 15003 C CA . ALA D 2 284 ? 231.543 241.432 201.720 1.00 93.18 284 ALA D CA 1
ATOM 15004 C C . ALA D 2 284 ? 230.288 241.618 200.880 1.00 93.18 284 ALA D C 1
ATOM 15005 O O . ALA D 2 284 ? 230.297 241.275 199.695 1.00 93.18 284 ALA D O 1
ATOM 15012 N N . GLN D 2 285 ? 229.209 242.141 201.466 1.00 98.14 285 GLN D N 1
ATOM 15013 C CA . GLN D 2 285 ? 228.000 242.388 200.689 1.00 98.14 285 GLN D CA 1
ATOM 15014 C C . GLN D 2 285 ? 228.220 243.461 199.633 1.00 98.14 285 GLN D C 1
ATOM 15015 O O . GLN D 2 285 ? 227.529 243.466 198.608 1.00 98.14 285 GLN D O 1
ATOM 15029 N N . LEU D 2 286 ? 229.163 244.378 199.861 1.00 101.13 286 LEU D N 1
ATOM 15030 C CA . LEU D 2 286 ? 229.459 245.387 198.851 1.00 101.13 286 LEU D CA 1
ATOM 15031 C C . LEU D 2 286 ? 229.748 244.732 197.510 1.00 101.13 286 LEU D C 1
ATOM 15032 O O . LEU D 2 286 ? 229.266 245.189 196.468 1.00 101.13 286 LEU D O 1
ATOM 15048 N N . TYR D 2 287 ? 230.531 243.662 197.517 1.00 100.50 287 TYR D N 1
ATOM 15049 C CA . TYR D 2 287 ? 230.658 242.797 196.358 1.00 100.50 287 TYR D CA 1
ATOM 15050 C C . TYR D 2 287 ? 229.582 241.719 196.415 1.00 100.50 287 TYR D C 1
ATOM 15051 O O . TYR D 2 287 ? 228.949 241.494 197.449 1.00 100.50 287 TYR D O 1
ATOM 15069 N N . ASP D 2 288 ? 229.375 241.049 195.283 1.00 101.09 288 ASP D N 1
ATOM 15070 C CA . ASP D 2 288 ? 228.282 240.089 195.199 1.00 101.09 288 ASP D CA 1
ATOM 15071 C C . ASP D 2 288 ? 228.549 238.825 196.007 1.00 101.09 288 ASP D C 1
ATOM 15072 O O . ASP D 2 288 ? 227.612 238.061 196.259 1.00 101.09 288 ASP D O 1
ATOM 15081 N N . SER D 2 289 ? 229.791 238.588 196.417 1.00 97.38 289 SER D N 1
ATOM 15082 C CA . SER D 2 289 ? 230.133 237.397 197.179 1.00 97.38 289 SER D CA 1
ATOM 15083 C C . SER D 2 289 ? 229.887 237.622 198.670 1.00 97.38 289 SER D C 1
ATOM 15084 O O . SER D 2 289 ? 229.693 238.747 199.136 1.00 97.38 289 SER D O 1
ATOM 15092 N N . ARG D 2 290 ? 229.899 236.523 199.422 1.00 92.39 290 ARG D N 1
ATOM 15093 C CA . ARG D 2 290 ? 229.646 236.548 200.855 1.00 92.39 290 ARG D CA 1
ATOM 15094 C C . ARG D 2 290 ? 230.685 235.703 201.577 1.00 92.39 290 ARG D C 1
ATOM 15095 O O . ARG D 2 290 ? 231.267 234.779 201.003 1.00 92.39 290 ARG D O 1
ATOM 15099 N N . PHE D 2 291 ? 230.910 236.032 202.848 1.00 88.28 291 PHE D N 1
ATOM 15100 C CA . PHE D 2 291 ? 231.894 235.344 203.668 1.00 88.28 291 PHE D CA 1
ATOM 15101 C C . PHE D 2 291 ? 231.350 235.173 205.078 1.00 88.28 291 PHE D C 1
ATOM 15102 O O . PHE D 2 291 ? 230.545 235.979 205.551 1.00 88.28 291 PHE D O 1
ATOM 15119 N N . ARG D 2 292 ? 231.801 234.111 205.746 1.00 82.17 292 ARG D N 1
ATOM 15120 C CA . ARG D 2 292 ? 231.386 233.794 207.105 1.00 82.17 292 ARG D CA 1
ATOM 15121 C C . ARG D 2 292 ? 232.611 233.500 207.956 1.00 82.17 292 ARG D C 1
ATOM 15122 O O . ARG D 2 292 ? 233.581 232.903 207.480 1.00 82.17 292 ARG D O 1
ATOM 15126 N N . LEU D 2 293 ? 232.558 233.919 209.217 1.00 78.53 293 LEU D N 1
ATOM 15127 C CA . LEU D 2 293 ? 233.664 233.713 210.141 1.00 78.53 293 LEU D CA 1
ATOM 15128 C C . LEU D 2 293 ? 233.589 232.334 210.779 1.00 78.53 293 LEU D C 1
ATOM 15129 O O . LEU D 2 293 ? 232.503 231.812 211.042 1.00 78.53 293 LEU D O 1
ATOM 15145 N N . ILE D 2 294 ? 234.756 231.748 211.029 1.00 73.38 294 ILE D N 1
ATOM 15146 C CA . ILE D 2 294 ? 234.855 230.451 211.689 1.00 73.38 294 ILE D CA 1
ATOM 15147 C C . ILE D 2 294 ? 235.068 230.704 213.176 1.00 73.38 294 ILE D C 1
ATOM 15148 O O . ILE D 2 294 ? 236.156 231.102 213.598 1.00 73.38 294 ILE D O 1
ATOM 15152 N N . GLY D 2 295 ? 234.031 230.466 213.972 1.00 71.31 295 GLY D N 1
ATOM 15153 C CA . GLY D 2 295 ? 234.120 230.686 215.399 1.00 71.31 295 GLY D CA 1
ATOM 15154 C C . GLY D 2 295 ? 234.963 229.631 216.087 1.00 71.31 295 GLY D C 1
ATOM 15155 O O . GLY D 2 295 ? 235.400 228.644 215.495 1.00 71.31 295 GLY D O 1
ATOM 15159 N N . LEU D 2 296 ? 235.205 229.856 217.376 1.00 71.96 296 LEU D N 1
ATOM 15160 C CA . LEU D 2 296 ? 235.955 228.891 218.166 1.00 71.96 296 LEU D CA 1
ATOM 15161 C C . LEU D 2 296 ? 235.171 227.591 218.284 1.00 71.96 296 LEU D C 1
ATOM 15162 O O . LEU D 2 296 ? 233.958 227.595 218.511 1.00 71.96 296 LEU D O 1
ATOM 15178 N N . GLY D 2 297 ? 235.872 226.471 218.122 1.00 75.22 297 GLY D N 1
ATOM 15179 C CA . GLY D 2 297 ? 235.220 225.181 218.111 1.00 75.22 297 GLY D CA 1
ATOM 15180 C C . GLY D 2 297 ? 234.851 224.695 219.498 1.00 75.22 297 GLY D C 1
ATOM 15181 O O . GLY D 2 297 ? 235.170 225.306 220.517 1.00 75.22 297 GLY D O 1
ATOM 15185 N N . TRP D 2 298 ? 234.155 223.557 219.524 1.00 80.45 298 TRP D N 1
ATOM 15186 C CA . TRP D 2 298 ? 233.783 222.949 220.796 1.00 80.45 298 TRP D CA 1
ATOM 15187 C C . TRP D 2 298 ? 235.008 222.631 221.639 1.00 80.45 298 TRP D C 1
ATOM 15188 O O . TRP D 2 298 ? 234.951 222.707 222.871 1.00 80.45 298 TRP D O 1
ATOM 15209 N N . ASP D 2 299 ? 236.122 222.273 220.998 1.00 78.53 299 ASP D N 1
ATOM 15210 C CA . ASP D 2 299 ? 237.345 221.990 221.740 1.00 78.53 299 ASP D CA 1
ATOM 15211 C C . ASP D 2 299 ? 237.869 223.237 222.441 1.00 78.53 299 ASP D C 1
ATOM 15212 O O . ASP D 2 299 ? 238.361 223.159 223.572 1.00 78.53 299 ASP D O 1
ATOM 15221 N N . GLU D 2 300 ? 237.774 224.396 221.786 1.00 75.17 300 GLU D N 1
ATOM 15222 C CA . GLU D 2 300 ? 238.341 225.615 222.355 1.00 75.17 300 GLU D CA 1
ATOM 15223 C C . GLU D 2 300 ? 237.662 225.989 223.667 1.00 75.17 300 GLU D C 1
ATOM 15224 O O . GLU D 2 300 ? 238.330 226.412 224.616 1.00 75.17 300 GLU D O 1
ATOM 15236 N N . SER D 2 301 ? 236.337 225.855 223.738 1.00 72.32 301 SER D N 1
ATOM 15237 C CA . SER D 2 301 ? 235.623 226.254 224.948 1.00 72.32 301 SER D CA 1
ATOM 15238 C C . SER D 2 301 ? 236.066 225.430 226.151 1.00 72.32 301 SER D C 1
ATOM 15239 O O . SER D 2 301 ? 236.258 225.969 227.251 1.00 72.32 301 SER D O 1
ATOM 15247 N N . LEU D 2 302 ? 236.225 224.119 225.965 1.00 74.02 302 LEU D N 1
ATOM 15248 C CA . LEU D 2 302 ? 236.672 223.268 227.062 1.00 74.02 302 LEU D CA 1
ATOM 15249 C C . LEU D 2 302 ? 238.064 223.667 227.529 1.00 74.02 302 LEU D C 1
ATOM 15250 O O . LEU D 2 302 ? 238.332 223.722 228.735 1.00 74.02 302 LEU D O 1
ATOM 15266 N N . LEU D 2 303 ? 238.966 223.950 226.588 1.00 72.27 303 LEU D N 1
ATOM 15267 C CA . LEU D 2 303 ? 240.307 224.382 226.963 1.00 72.27 303 LEU D CA 1
ATOM 15268 C C . LEU D 2 303 ? 240.265 225.711 227.704 1.00 72.27 303 LEU D C 1
ATOM 15269 O O . LEU D 2 303 ? 241.032 225.927 228.647 1.00 72.27 303 LEU D O 1
ATOM 15285 N N . LEU D 2 304 ? 239.384 226.619 227.285 1.00 68.58 304 LEU D N 1
ATOM 15286 C CA . LEU D 2 304 ? 239.255 227.899 227.972 1.00 68.58 304 LEU D CA 1
ATOM 15287 C C . LEU D 2 304 ? 238.799 227.700 229.412 1.00 68.58 304 LEU D C 1
ATOM 15288 O O . LEU D 2 304 ? 239.349 228.303 230.343 1.00 68.58 304 LEU D O 1
ATOM 15304 N N . LEU D 2 305 ? 237.789 226.851 229.616 1.00 67.47 305 LEU D N 1
ATOM 15305 C CA . LEU D 2 305 ? 237.328 226.580 230.975 1.00 67.47 305 LEU D CA 1
ATOM 15306 C C . LEU D 2 305 ? 238.433 225.943 231.808 1.00 67.47 305 LEU D C 1
ATOM 15307 O O . LEU D 2 305 ? 238.636 226.309 232.973 1.00 67.47 305 LEU D O 1
ATOM 15323 N N . MET D 2 306 ? 239.158 224.986 231.225 1.00 69.31 306 MET D N 1
ATOM 15324 C CA . MET D 2 306 ? 240.244 224.338 231.951 1.00 69.31 306 MET D CA 1
ATOM 15325 C C . MET D 2 306 ? 241.311 225.347 232.349 1.00 69.31 306 MET D C 1
ATOM 15326 O O . MET D 2 306 ? 241.801 225.330 233.484 1.00 69.31 306 MET D O 1
ATOM 15340 N N . LEU D 2 307 ? 241.686 226.234 231.427 1.00 65.40 307 LEU D N 1
ATOM 15341 C CA . LEU D 2 307 ? 242.699 227.237 231.732 1.00 65.40 307 LEU D CA 1
ATOM 15342 C C . LEU D 2 307 ? 242.229 228.168 232.838 1.00 65.40 307 LEU D C 1
ATOM 15343 O O . LEU D 2 307 ? 242.991 228.482 233.760 1.00 65.40 307 LEU D O 1
ATOM 15359 N N . GLY D 2 308 ? 240.978 228.622 232.767 1.00 63.80 308 GLY D N 1
ATOM 15360 C CA . GLY D 2 308 ? 240.469 229.496 233.812 1.00 63.80 308 GLY D CA 1
ATOM 15361 C C . GLY D 2 308 ? 240.493 228.831 235.175 1.00 63.80 308 GLY D C 1
ATOM 15362 O O . GLY D 2 308 ? 240.947 229.418 236.164 1.00 63.80 308 GLY D O 1
ATOM 15366 N N . VAL D 2 309 ? 240.016 227.586 235.244 1.00 62.22 309 VAL D N 1
ATOM 15367 C CA . VAL D 2 309 ? 239.984 226.876 236.520 1.00 62.22 309 VAL D CA 1
ATOM 15368 C C . VAL D 2 309 ? 241.395 226.684 237.056 1.00 62.22 309 VAL D C 1
ATOM 15369 O O . VAL D 2 309 ? 241.666 226.919 238.240 1.00 62.22 309 VAL D O 1
ATOM 15382 N N . PHE D 2 310 ? 242.316 226.243 236.197 1.00 62.25 310 PHE D N 1
ATOM 15383 C CA . PHE D 2 310 ? 243.684 226.005 236.639 1.00 62.25 310 PHE D CA 1
ATOM 15384 C C . PHE D 2 310 ? 244.315 227.285 237.164 1.00 62.25 310 PHE D C 1
ATOM 15385 O O . PHE D 2 310 ? 244.932 227.295 238.236 1.00 62.25 310 PHE D O 1
ATOM 15402 N N . LEU D 2 311 ? 244.170 228.380 236.418 1.00 61.07 311 LEU D N 1
ATOM 15403 C CA . LEU D 2 311 ? 244.771 229.640 236.833 1.00 61.07 311 LEU D CA 1
ATOM 15404 C C . LEU D 2 311 ? 244.201 230.096 238.169 1.00 61.07 311 LEU D C 1
ATOM 15405 O O . LEU D 2 311 ? 244.949 230.460 239.086 1.00 61.07 311 LEU D O 1
ATOM 15421 N N . GLY D 2 312 ? 242.874 230.065 238.304 1.00 60.01 312 GLY D N 1
ATOM 15422 C CA . GLY D 2 312 ? 242.269 230.497 239.552 1.00 60.01 312 GLY D CA 1
ATOM 15423 C C . GLY D 2 312 ? 242.723 229.661 240.731 1.00 60.01 312 GLY D C 1
ATOM 15424 O O . GLY D 2 312 ? 243.097 230.192 241.781 1.00 60.01 312 GLY D O 1
ATOM 15428 N N . CYS D 2 313 ? 242.707 228.335 240.572 1.00 61.09 313 CYS D N 1
ATOM 15429 C CA . CYS D 2 313 ? 243.088 227.463 241.676 1.00 61.09 313 CYS D CA 1
ATOM 15430 C C . CYS D 2 313 ? 244.543 227.673 242.071 1.00 61.09 313 CYS D C 1
ATOM 15431 O O . CYS D 2 313 ? 244.858 227.761 243.262 1.00 61.09 313 CYS D O 1
ATOM 15439 N N . VAL D 2 314 ? 245.448 227.761 241.093 1.00 60.87 314 VAL D N 1
ATOM 15440 C CA . VAL D 2 314 ? 246.863 227.916 241.422 1.00 60.87 314 VAL D CA 1
ATOM 15441 C C . VAL D 2 314 ? 247.102 229.249 242.117 1.00 60.87 314 VAL D C 1
ATOM 15442 O O . VAL D 2 314 ? 247.821 229.326 243.124 1.00 60.87 314 VAL D O 1
ATOM 15455 N N . ALA D 2 315 ? 246.513 230.325 241.589 1.00 61.81 315 ALA D N 1
ATOM 15456 C CA . ALA D 2 315 ? 246.704 231.633 242.204 1.00 61.81 315 ALA D CA 1
ATOM 15457 C C . ALA D 2 315 ? 246.181 231.641 243.632 1.00 61.81 315 ALA D C 1
ATOM 15458 O O . ALA D 2 315 ? 246.859 232.112 244.556 1.00 61.81 315 ALA D O 1
ATOM 15465 N N . ALA D 2 316 ? 244.971 231.116 243.836 1.00 62.06 316 ALA D N 1
ATOM 15466 C CA . ALA D 2 316 ? 244.405 231.091 245.177 1.00 62.06 316 ALA D CA 1
ATOM 15467 C C . ALA D 2 316 ? 245.278 230.273 246.114 1.00 62.06 316 ALA D C 1
ATOM 15468 O O . ALA D 2 316 ? 245.579 230.703 247.230 1.00 62.06 316 ALA D O 1
ATOM 15475 N N . LYS D 2 317 ? 245.721 229.097 245.667 1.00 62.68 317 LYS D N 1
ATOM 15476 C CA . LYS D 2 317 ? 246.542 228.257 246.529 1.00 62.68 317 LYS D CA 1
ATOM 15477 C C . LYS D 2 317 ? 247.802 228.990 246.954 1.00 62.68 317 LYS D C 1
ATOM 15478 O O . LYS D 2 317 ? 248.096 229.099 248.149 1.00 62.68 317 LYS D O 1
ATOM 15497 N N . VAL D 2 318 ? 248.556 229.518 245.988 1.00 62.35 318 VAL D N 1
ATOM 15498 C CA . VAL D 2 318 ? 249.845 230.117 246.324 1.00 62.35 318 VAL D CA 1
ATOM 15499 C C . VAL D 2 318 ? 249.646 231.326 247.232 1.00 62.35 318 VAL D C 1
ATOM 15500 O O . VAL D 2 318 ? 250.288 231.443 248.286 1.00 62.35 318 VAL D O 1
ATOM 15513 N N . SER D 2 319 ? 248.738 232.232 246.857 1.00 63.41 319 SER D N 1
ATOM 15514 C CA . SER D 2 319 ? 248.560 233.448 247.644 1.00 63.41 319 SER D CA 1
ATOM 15515 C C . SER D 2 319 ? 248.064 233.127 249.048 1.00 63.41 319 SER D C 1
ATOM 15516 O O . SER D 2 319 ? 248.615 233.618 250.044 1.00 63.41 319 SER D O 1
ATOM 15524 N N . ALA D 2 320 ? 247.016 232.304 249.149 1.00 63.82 320 ALA D N 1
ATOM 15525 C CA . ALA D 2 320 ? 246.451 231.989 250.452 1.00 63.82 320 ALA D CA 1
ATOM 15526 C C . ALA D 2 320 ? 247.467 231.285 251.335 1.00 63.82 320 ALA D C 1
ATOM 15527 O O . ALA D 2 320 ? 247.596 231.619 252.512 1.00 63.82 320 ALA D O 1
ATOM 15534 N N . LYS D 2 321 ? 248.200 230.310 250.793 1.00 65.56 321 LYS D N 1
ATOM 15535 C CA . LYS D 2 321 ? 249.174 229.594 251.609 1.00 65.56 321 LYS D CA 1
ATOM 15536 C C . LYS D 2 321 ? 250.268 230.532 252.101 1.00 65.56 321 LYS D C 1
ATOM 15537 O O . LYS D 2 321 ? 250.631 230.518 253.286 1.00 65.56 321 LYS D O 1
ATOM 15556 N N . ARG D 2 322 ? 250.800 231.370 251.207 1.00 67.51 322 ARG D N 1
ATOM 15557 C CA . ARG D 2 322 ? 251.870 232.271 251.615 1.00 67.51 322 ARG D CA 1
ATOM 15558 C C . ARG D 2 322 ? 251.395 233.224 252.701 1.00 67.51 322 ARG D C 1
ATOM 15559 O O . ARG D 2 322 ? 252.123 233.488 253.665 1.00 67.51 322 ARG D O 1
ATOM 15580 N N . HIS D 2 323 ? 250.177 233.752 252.570 1.00 65.34 323 HIS D N 1
ATOM 15581 C CA . HIS D 2 323 ? 249.684 234.662 253.598 1.00 65.34 323 HIS D CA 1
ATOM 15582 C C . HIS D 2 323 ? 249.310 233.922 254.877 1.00 65.34 323 HIS D C 1
ATOM 15583 O O . HIS D 2 323 ? 249.331 234.514 255.960 1.00 65.34 323 HIS D O 1
ATOM 15597 N N . LEU D 2 324 ? 248.963 232.638 254.775 1.00 65.26 324 LEU D N 1
ATOM 15598 C CA . LEU D 2 324 ? 248.549 231.874 255.944 1.00 65.26 324 LEU D CA 1
ATOM 15599 C C . LEU D 2 324 ? 249.732 231.459 256.800 1.00 65.26 324 LEU D C 1
ATOM 15600 O O . LEU D 2 324 ? 249.604 231.386 258.026 1.00 65.26 324 LEU D O 1
ATOM 15616 N N . LYS D 2 325 ? 250.882 231.175 256.185 1.00 71.56 325 LYS D N 1
ATOM 15617 C CA . LYS D 2 325 ? 252.051 230.824 256.983 1.00 71.56 325 LYS D CA 1
ATOM 15618 C C . LYS D 2 325 ? 252.338 231.883 258.037 1.00 71.56 325 LYS D C 1
ATOM 15619 O O . LYS D 2 325 ? 252.820 231.561 259.128 1.00 71.56 325 LYS D O 1
ATOM 15638 N N . GLU D 2 326 ? 252.052 233.144 257.731 1.00 74.23 326 GLU D N 1
ATOM 15639 C CA . GLU D 2 326 ? 252.338 234.258 258.634 1.00 74.23 326 GLU D CA 1
ATOM 15640 C C . GLU D 2 326 ? 251.095 234.639 259.439 1.00 74.23 326 GLU D C 1
ATOM 15641 O O . GLU D 2 326 ? 250.584 235.754 259.359 1.00 74.23 326 GLU D O 1
ATOM 15653 N N . ILE D 2 327 ? 250.593 233.685 260.220 1.00 66.44 327 ILE D N 1
ATOM 15654 C CA . ILE D 2 327 ? 249.535 233.976 261.183 1.00 66.44 327 ILE D CA 1
ATOM 15655 C C . ILE D 2 327 ? 249.691 233.047 262.380 1.00 66.44 327 ILE D C 1
ATOM 15656 O O . ILE D 2 327 ? 249.672 231.820 262.239 1.00 66.44 327 ILE D O 1
ATOM 15672 N N . GLU D 2 328 ? 249.870 233.628 263.563 1.00 68.24 328 GLU D N 1
ATOM 15673 C CA . GLU D 2 328 ? 250.118 232.845 264.765 1.00 68.24 328 GLU D CA 1
ATOM 15674 C C . GLU D 2 328 ? 248.881 232.836 265.654 1.00 68.24 328 GLU D C 1
ATOM 15675 O O . GLU D 2 328 ? 248.193 233.856 265.766 1.00 68.24 328 GLU D O 1
ATOM 15687 N N . PRO D 2 329 ? 248.553 231.713 266.302 1.00 65.67 329 PRO D N 1
ATOM 15688 C CA . PRO D 2 329 ? 247.361 231.711 267.167 1.00 65.67 329 PRO D CA 1
ATOM 15689 C C . PRO D 2 329 ? 247.417 232.749 268.273 1.00 65.67 329 PRO D C 1
ATOM 15690 O O . PRO D 2 329 ? 246.386 233.346 268.608 1.00 65.67 329 PRO D O 1
ATOM 15701 N N . VAL D 2 330 ? 248.591 232.986 268.848 1.00 68.64 330 VAL D N 1
ATOM 15702 C CA . VAL D 2 330 ? 248.748 233.999 269.887 1.00 68.64 330 VAL D CA 1
ATOM 15703 C C . VAL D 2 330 ? 250.171 234.544 269.872 1.00 68.64 330 VAL D C 1
ATOM 15704 O O . VAL D 2 330 ? 251.140 233.784 269.890 1.00 68.64 330 VAL D O 1
ATOM 15717 N N . LEU E 3 91 ? 179.408 226.633 173.784 1.00 225.81 91 LEU E N 1
ATOM 15718 C CA . LEU E 3 91 ? 180.660 226.036 173.334 1.00 225.81 91 LEU E CA 1
ATOM 15719 C C . LEU E 3 91 ? 181.386 226.967 172.368 1.00 225.81 91 LEU E C 1
ATOM 15720 O O . LEU E 3 91 ? 182.615 227.038 172.365 1.00 225.81 91 LEU E O 1
ATOM 15723 N N . GLU E 3 92 ? 180.614 227.682 171.547 1.00 225.93 92 GLU E N 1
ATOM 15724 C CA . GLU E 3 92 ? 181.215 228.600 170.585 1.00 225.93 92 GLU E CA 1
ATOM 15725 C C . GLU E 3 92 ? 181.983 229.711 171.290 1.00 225.93 92 GLU E C 1
ATOM 15726 O O . GLU E 3 92 ? 183.089 230.073 170.872 1.00 225.93 92 GLU E O 1
ATOM 15730 N N . ASN E 3 93 ? 181.413 230.264 172.363 1.00 225.11 93 ASN E N 1
ATOM 15731 C CA . ASN E 3 93 ? 182.093 231.330 173.091 1.00 225.11 93 ASN E CA 1
ATOM 15732 C C . ASN E 3 93 ? 183.404 230.838 173.690 1.00 225.11 93 ASN E C 1
ATOM 15733 O O . ASN E 3 93 ? 184.416 231.548 173.660 1.00 225.11 93 ASN E O 1
ATOM 15737 N N . ALA E 3 94 ? 183.406 229.622 174.242 1.00 223.91 94 ALA E N 1
ATOM 15738 C CA . ALA E 3 94 ? 184.625 229.082 174.833 1.00 223.91 94 ALA E CA 1
ATOM 15739 C C . ALA E 3 94 ? 185.736 228.946 173.800 1.00 223.91 94 ALA E C 1
ATOM 15740 O O . ALA E 3 94 ? 186.919 229.052 174.143 1.00 223.91 94 ALA E O 1
ATOM 15747 N N . ASN E 3 95 ? 185.380 228.710 172.534 1.00 221.93 95 ASN E N 1
ATOM 15748 C CA . ASN E 3 95 ? 186.398 228.560 171.499 1.00 221.93 95 ASN E CA 1
ATOM 15749 C C . ASN E 3 95 ? 187.227 229.830 171.353 1.00 221.93 95 ASN E C 1
ATOM 15750 O O . ASN E 3 95 ? 188.459 229.767 171.256 1.00 221.93 95 ASN E O 1
ATOM 15754 N N . ARG E 3 96 ? 186.572 230.993 171.335 1.00 218.25 96 ARG E N 1
ATOM 15755 C CA . ARG E 3 96 ? 187.310 232.250 171.250 1.00 218.25 96 ARG E CA 1
ATOM 15756 C C . ARG E 3 96 ? 188.207 232.438 172.466 1.00 218.25 96 ARG E C 1
ATOM 15757 O O . ARG E 3 96 ? 189.364 232.859 172.339 1.00 218.25 96 ARG E O 1
ATOM 15761 N N . ASN E 3 97 ? 187.689 232.131 173.657 1.00 215.80 97 ASN E N 1
ATOM 15762 C CA . ASN E 3 97 ? 188.521 232.176 174.853 1.00 215.80 97 ASN E CA 1
ATOM 15763 C C . ASN E 3 97 ? 189.681 231.197 174.739 1.00 215.80 97 ASN E C 1
ATOM 15764 O O . ASN E 3 97 ? 190.789 231.477 175.210 1.00 215.80 97 ASN E O 1
ATOM 15768 N N . ILE E 3 98 ? 189.447 230.043 174.111 1.00 212.51 98 ILE E N 1
ATOM 15769 C CA . ILE E 3 98 ? 190.524 229.079 173.904 1.00 212.51 98 ILE E CA 1
ATOM 15770 C C . ILE E 3 98 ? 191.606 229.675 173.014 1.00 212.51 98 ILE E C 1
ATOM 15771 O O . ILE E 3 98 ? 192.804 229.516 173.278 1.00 212.51 98 ILE E O 1
ATOM 15775 N N . ALA E 3 99 ? 191.206 230.360 171.940 1.00 208.32 99 ALA E N 1
ATOM 15776 C CA . ALA E 3 99 ? 192.186 230.987 171.058 1.00 208.32 99 ALA E CA 1
ATOM 15777 C C . ALA E 3 99 ? 192.968 232.073 171.787 1.00 208.32 99 ALA E C 1
ATOM 15778 O O . ALA E 3 99 ? 194.190 232.189 171.622 1.00 208.32 99 ALA E O 1
ATOM 15785 N N . GLN E 3 100 ? 192.279 232.889 172.588 1.00 202.22 100 GLN E N 1
ATOM 15786 C CA . GLN E 3 100 ? 192.971 233.920 173.354 1.00 202.22 100 GLN E CA 1
ATOM 15787 C C . GLN E 3 100 ? 193.964 233.300 174.329 1.00 202.22 100 GLN E C 1
ATOM 15788 O O . GLN E 3 100 ? 195.092 233.787 174.476 1.00 202.22 100 GLN E O 1
ATOM 15792 N N . LEU E 3 101 ? 193.561 232.221 175.003 1.00 196.46 101 LEU E N 1
ATOM 15793 C CA . LEU E 3 101 ? 194.464 231.541 175.924 1.00 196.46 101 LEU E CA 1
ATOM 15794 C C . LEU E 3 101 ? 195.665 230.966 175.188 1.00 196.46 101 LEU E C 1
ATOM 15795 O O . LEU E 3 101 ? 196.789 231.009 175.695 1.00 196.46 101 LEU E O 1
ATOM 15799 N N . ASN E 3 102 ? 195.447 230.412 173.994 1.00 192.57 102 ASN E N 1
ATOM 15800 C CA . ASN E 3 102 ? 196.558 229.871 173.218 1.00 192.57 102 ASN E CA 1
ATOM 15801 C C . ASN E 3 102 ? 197.535 230.969 172.816 1.00 192.57 102 ASN E C 1
ATOM 15802 O O . ASN E 3 102 ? 198.756 230.784 172.890 1.00 192.57 102 ASN E O 1
ATOM 15806 N N . SER E 3 103 ? 197.017 232.120 172.381 1.00 186.33 103 SER E N 1
ATOM 15807 C CA . SER E 3 103 ? 197.896 233.232 172.031 1.00 186.33 103 SER E CA 1
ATOM 15808 C C . SER E 3 103 ? 198.677 233.715 173.247 1.00 186.33 103 SER E C 1
ATOM 15809 O O . SER E 3 103 ? 199.883 233.986 173.160 1.00 186.33 103 SER E O 1
ATOM 15813 N N . ASN E 3 104 ? 198.004 233.825 174.395 1.00 180.31 104 ASN E N 1
ATOM 15814 C CA . ASN E 3 104 ? 198.689 234.233 175.616 1.00 180.31 104 ASN E CA 1
ATOM 15815 C C . ASN E 3 104 ? 199.763 233.224 176.000 1.00 180.31 104 ASN E C 1
ATOM 15816 O O . ASN E 3 104 ? 200.848 233.602 176.450 1.00 180.31 104 ASN E O 1
ATOM 15820 N N . ILE E 3 105 ? 199.477 231.933 175.826 1.00 173.57 105 ILE E N 1
ATOM 15821 C CA . ILE E 3 105 ? 200.450 230.899 176.156 1.00 173.57 105 ILE E CA 1
ATOM 15822 C C . ILE E 3 105 ? 201.655 230.984 175.229 1.00 173.57 105 ILE E C 1
ATOM 15823 O O . ILE E 3 105 ? 202.797 230.799 175.660 1.00 173.57 105 ILE E O 1
ATOM 15827 N N . GLN E 3 106 ? 201.423 231.249 173.942 1.00 169.53 106 GLN E N 1
ATOM 15828 C CA . GLN E 3 106 ? 202.541 231.406 173.016 1.00 169.53 106 GLN E CA 1
ATOM 15829 C C . GLN E 3 106 ? 203.407 232.600 173.400 1.00 169.53 106 GLN E C 1
ATOM 15830 O O . GLN E 3 106 ? 204.644 232.509 173.408 1.00 169.53 106 GLN E O 1
ATOM 15834 N N . ALA E 3 107 ? 202.774 233.729 173.727 1.00 164.55 107 ALA E N 1
ATOM 15835 C CA . ALA E 3 107 ? 203.537 234.896 174.158 1.00 164.55 107 ALA E CA 1
ATOM 15836 C C . ALA E 3 107 ? 204.319 234.597 175.430 1.00 164.55 107 ALA E C 1
ATOM 15837 O O . ALA E 3 107 ? 205.484 234.994 175.565 1.00 164.55 107 ALA E O 1
ATOM 15844 N N . LEU E 3 108 ? 203.692 233.892 176.374 1.00 157.78 108 LEU E N 1
ATOM 15845 C CA . LEU E 3 108 ? 204.367 233.544 177.617 1.00 157.78 108 LEU E CA 1
ATOM 15846 C C . LEU E 3 108 ? 205.545 232.617 177.362 1.00 157.78 108 LEU E C 1
ATOM 15847 O O . LEU E 3 108 ? 206.586 232.739 178.010 1.00 157.78 108 LEU E O 1
ATOM 15851 N N . GLU E 3 109 ? 205.398 231.674 176.430 1.00 154.15 109 GLU E N 1
ATOM 15852 C CA . GLU E 3 109 ? 206.504 230.781 176.100 1.00 154.15 109 GLU E CA 1
ATOM 15853 C C . GLU E 3 109 ? 207.663 231.551 175.482 1.00 154.15 109 GLU E C 1
ATOM 15854 O O . GLU E 3 109 ? 208.831 231.299 175.805 1.00 154.15 109 GLU E O 1
ATOM 15858 N N . THR E 3 110 ? 207.363 232.488 174.580 1.00 149.85 110 THR E N 1
ATOM 15859 C CA . THR E 3 110 ? 208.424 233.303 173.994 1.00 149.85 110 THR E CA 1
ATOM 15860 C C . THR E 3 110 ? 209.144 234.110 175.069 1.00 149.85 110 THR E C 1
ATOM 15861 O O . THR E 3 110 ? 210.382 234.162 175.109 1.00 149.85 110 THR E O 1
ATOM 15865 N N . GLN E 3 111 ? 208.376 234.739 175.963 1.00 146.44 111 GLN E N 1
ATOM 15866 C CA . GLN E 3 111 ? 208.984 235.504 177.046 1.00 146.44 111 GLN E CA 1
ATOM 15867 C C . GLN E 3 111 ? 209.806 234.602 177.956 1.00 146.44 111 GLN E C 1
ATOM 15868 O O . GLN E 3 111 ? 210.877 234.996 178.427 1.00 146.44 111 GLN E O 1
ATOM 15882 N N . LYS E 3 112 ? 209.313 233.392 178.224 1.00 141.66 112 LYS E N 1
ATOM 15883 C CA . LYS E 3 112 ? 210.045 232.463 179.074 1.00 141.66 112 LYS E CA 1
ATOM 15884 C C . LYS E 3 112 ? 211.371 232.077 178.444 1.00 141.66 112 LYS E C 1
ATOM 15885 O O . LYS E 3 112 ? 212.393 232.022 179.130 1.00 141.66 112 LYS E O 1
ATOM 15904 N N . GLN E 3 113 ? 211.378 231.799 177.139 1.00 139.10 113 GLN E N 1
ATOM 15905 C CA . GLN E 3 113 ? 212.638 231.473 176.478 1.00 139.10 113 GLN E CA 1
ATOM 15906 C C . GLN E 3 113 ? 213.605 232.649 176.531 1.00 139.10 113 GLN E C 1
ATOM 15907 O O . GLN E 3 113 ? 214.793 232.474 176.839 1.00 139.10 113 GLN E O 1
ATOM 15921 N N . GLN E 3 114 ? 213.116 233.857 176.246 1.00 134.59 114 GLN E N 1
ATOM 15922 C CA . GLN E 3 114 ? 213.993 235.024 176.271 1.00 134.59 114 GLN E CA 1
ATOM 15923 C C . GLN E 3 114 ? 214.581 235.235 177.663 1.00 134.59 114 GLN E C 1
ATOM 15924 O O . GLN E 3 114 ? 215.793 235.440 177.820 1.00 134.59 114 GLN E O 1
ATOM 15928 N N . GLN E 3 115 ? 213.733 235.174 178.691 1.00 130.67 115 GLN E N 1
ATOM 15929 C CA . GLN E 3 115 ? 214.202 235.396 180.051 1.00 130.67 115 GLN E CA 1
ATOM 15930 C C . GLN E 3 115 ? 215.102 234.267 180.525 1.00 130.67 115 GLN E C 1
ATOM 15931 O O . GLN E 3 115 ? 216.034 234.509 181.294 1.00 130.67 115 GLN E O 1
ATOM 15945 N N . ALA E 3 116 ? 214.847 233.034 180.086 1.00 128.09 116 ALA E N 1
ATOM 15946 C CA . ALA E 3 116 ? 215.736 231.933 180.429 1.00 128.09 116 ALA E CA 1
ATOM 15947 C C . ALA E 3 116 ? 217.117 232.149 179.832 1.00 128.09 116 ALA E C 1
ATOM 15948 O O . ALA E 3 116 ? 218.129 231.928 180.502 1.00 128.09 116 ALA E O 1
ATOM 15955 N N . ASP E 3 117 ? 217.180 232.590 178.574 1.00 123.42 117 ASP E N 1
ATOM 15956 C CA . ASP E 3 117 ? 218.476 232.889 177.972 1.00 123.42 117 ASP E CA 1
ATOM 15957 C C . ASP E 3 117 ? 219.183 234.005 178.732 1.00 123.42 117 ASP E C 1
ATOM 15958 O O . ASP E 3 117 ? 220.384 233.914 179.029 1.00 123.42 117 ASP E O 1
ATOM 15962 N N . LYS E 3 118 ? 218.447 235.070 179.062 1.00 119.87 118 LYS E N 1
ATOM 15963 C CA . LYS E 3 118 ? 219.045 236.190 179.784 1.00 119.87 118 LYS E CA 1
ATOM 15964 C C . LYS E 3 118 ? 219.575 235.745 181.142 1.00 119.87 118 LYS E C 1
ATOM 15965 O O . LYS E 3 118 ? 220.703 236.078 181.527 1.00 119.87 118 LYS E O 1
ATOM 15984 N N . LEU E 3 119 ? 218.769 234.982 181.882 1.00 117.84 119 LEU E N 1
ATOM 15985 C CA . LEU E 3 119 ? 219.183 234.509 183.195 1.00 117.84 119 LEU E CA 1
ATOM 15986 C C . LEU E 3 119 ? 220.374 233.571 183.085 1.00 117.84 119 LEU E C 1
ATOM 15987 O O . LEU E 3 119 ? 221.279 233.610 183.923 1.00 117.84 119 LEU E O 1
ATOM 16003 N N . GLU E 3 120 ? 220.391 232.716 182.063 1.00 116.21 120 GLU E N 1
ATOM 16004 C CA . GLU E 3 120 ? 221.517 231.811 181.876 1.00 116.21 120 GLU E CA 1
ATOM 16005 C C . GLU E 3 120 ? 222.807 232.589 181.656 1.00 116.21 120 GLU E C 1
ATOM 16006 O O . GLU E 3 120 ? 223.834 232.302 182.283 1.00 116.21 120 GLU E O 1
ATOM 16018 N N . ARG E 3 121 ? 222.773 233.589 180.773 1.00 113.43 121 ARG E N 1
ATOM 16019 C CA . ARG E 3 121 ? 223.992 234.350 180.519 1.00 113.43 121 ARG E CA 1
ATOM 16020 C C . ARG E 3 121 ? 224.414 235.141 181.752 1.00 113.43 121 ARG E C 1
ATOM 16021 O O . ARG E 3 121 ? 225.609 235.228 182.059 1.00 113.43 121 ARG E O 1
ATOM 16042 N N . LEU E 3 122 ? 223.454 235.714 182.480 1.00 110.17 122 LEU E N 1
ATOM 16043 C CA . LEU E 3 122 ? 223.800 236.465 183.682 1.00 110.17 122 LEU E CA 1
ATOM 16044 C C . LEU E 3 122 ? 224.413 235.556 184.742 1.00 110.17 122 LEU E C 1
ATOM 16045 O O . LEU E 3 122 ? 225.396 235.921 185.401 1.00 110.17 122 LEU E O 1
ATOM 16061 N N . LEU E 3 123 ? 223.848 234.361 184.914 1.00 110.54 123 LEU E N 1
ATOM 16062 C CA . LEU E 3 123 ? 224.391 233.412 185.876 1.00 110.54 123 LEU E CA 1
ATOM 16063 C C . LEU E 3 123 ? 225.789 232.968 185.473 1.00 110.54 123 LEU E C 1
ATOM 16064 O O . LEU E 3 123 ? 226.665 232.799 186.328 1.00 110.54 123 LEU E O 1
ATOM 16080 N N . GLN E 3 124 ? 226.016 232.763 184.175 1.00 110.67 124 GLN E N 1
ATOM 16081 C CA . GLN E 3 124 ? 227.357 232.418 183.713 1.00 110.67 124 GLN E CA 1
ATOM 16082 C C . GLN E 3 124 ? 228.340 233.549 183.992 1.00 110.67 124 GLN E C 1
ATOM 16083 O O . GLN E 3 124 ? 229.483 233.307 184.400 1.00 110.67 124 GLN E O 1
ATOM 16097 N N . THR E 3 125 ? 227.912 234.795 183.782 1.00 107.35 125 THR E N 1
ATOM 16098 C CA . THR E 3 125 ? 228.778 235.926 184.095 1.00 107.35 125 THR E CA 1
ATOM 16099 C C . THR E 3 125 ? 229.124 235.953 185.578 1.00 107.35 125 THR E C 1
ATOM 16100 O O . THR E 3 125 ? 230.272 236.224 185.952 1.00 107.35 125 THR E O 1
ATOM 16111 N N . TYR E 3 126 ? 228.144 235.681 186.441 1.00 105.31 126 TYR E N 1
ATOM 16112 C CA . TYR E 3 126 ? 228.436 235.623 187.870 1.00 105.31 126 TYR E CA 1
ATOM 16113 C C . TYR E 3 126 ? 229.411 234.496 188.185 1.00 105.31 126 TYR E C 1
ATOM 16114 O O . TYR E 3 126 ? 230.342 234.669 188.982 1.00 105.31 126 TYR E O 1
ATOM 16132 N N . TYR E 3 127 ? 229.203 233.326 187.580 1.00 104.21 127 TYR E N 1
ATOM 16133 C CA . TYR E 3 127 ? 230.120 232.211 187.786 1.00 104.21 127 TYR E CA 1
ATOM 16134 C C . TYR E 3 127 ? 231.533 232.580 187.363 1.00 104.21 127 TYR E C 1
ATOM 16135 O O . TYR E 3 127 ? 232.507 232.091 187.946 1.00 104.21 127 TYR E O 1
ATOM 16153 N N . LEU E 3 128 ? 231.663 233.432 186.347 1.00 103.25 128 LEU E N 1
ATOM 16154 C CA . LEU E 3 128 ? 232.985 233.887 185.930 1.00 103.25 128 LEU E CA 1
ATOM 16155 C C . LEU E 3 128 ? 233.569 234.894 186.917 1.00 103.25 128 LEU E C 1
ATOM 16156 O O . LEU E 3 128 ? 234.770 234.860 187.207 1.00 103.25 128 LEU E O 1
ATOM 16172 N N . THR E 3 129 ? 232.740 235.794 187.442 1.00 100.61 129 THR E N 1
ATOM 16173 C CA . THR E 3 129 ? 233.196 236.901 188.281 1.00 100.61 129 THR E CA 1
ATOM 16174 C C . THR E 3 129 ? 232.788 236.722 189.742 1.00 100.61 129 THR E C 1
ATOM 16175 O O . THR E 3 129 ? 232.404 237.678 190.418 1.00 100.61 129 THR E O 1
ATOM 16186 N N . LYS E 3 130 ? 232.856 235.485 190.238 1.00 102.59 130 LYS E N 1
ATOM 16187 C CA . LYS E 3 130 ? 232.504 235.193 191.627 1.00 102.59 130 LYS E CA 1
ATOM 16188 C C . LYS E 3 130 ? 233.154 236.171 192.602 1.00 102.59 130 LYS E C 1
ATOM 16189 O O . LYS E 3 130 ? 232.465 236.887 193.336 1.00 102.59 130 LYS E O 1
ATOM 16208 N N . ARG E 3 131 ? 234.488 236.210 192.629 1.00 102.17 131 ARG E N 1
ATOM 16209 C CA . ARG E 3 131 ? 235.245 237.029 193.580 1.00 102.17 131 ARG E CA 1
ATOM 16210 C C . ARG E 3 131 ? 234.932 236.625 195.025 1.00 102.17 131 ARG E C 1
ATOM 16211 O O . ARG E 3 131 ? 234.361 237.383 195.811 1.00 102.17 131 ARG E O 1
ATOM 16232 N N . SER E 3 132 ? 235.321 235.395 195.351 1.00 101.76 132 SER E N 1
ATOM 16233 C CA . SER E 3 132 ? 235.161 234.878 196.704 1.00 101.76 132 SER E CA 1
ATOM 16234 C C . SER E 3 132 ? 236.280 235.381 197.607 1.00 101.76 132 SER E C 1
ATOM 16235 O O . SER E 3 132 ? 237.449 235.414 197.214 1.00 101.76 132 SER E O 1
ATOM 16243 N N . LEU E 3 133 ? 235.915 235.767 198.832 1.00 97.18 133 LEU E N 1
ATOM 16244 C CA . LEU E 3 133 ? 236.893 236.361 199.741 1.00 97.18 133 LEU E CA 1
ATOM 16245 C C . LEU E 3 133 ? 237.843 235.316 200.312 1.00 97.18 133 LEU E C 1
ATOM 16246 O O . LEU E 3 133 ? 239.053 235.554 200.398 1.00 97.18 133 LEU E O 1
ATOM 16262 N N . THR E 3 134 ? 237.321 234.153 200.705 1.00 96.37 134 THR E N 1
ATOM 16263 C CA . THR E 3 134 ? 238.131 233.179 201.428 1.00 96.37 134 THR E CA 1
ATOM 16264 C C . THR E 3 134 ? 239.269 232.612 200.590 1.00 96.37 134 THR E C 1
ATOM 16265 O O . THR E 3 134 ? 240.163 231.971 201.152 1.00 96.37 134 THR E O 1
ATOM 16276 N N . ASN E 3 135 ? 239.255 232.816 199.275 1.00 98.77 135 ASN E N 1
ATOM 16277 C CA . ASN E 3 135 ? 240.321 232.351 198.400 1.00 98.77 135 ASN E CA 1
ATOM 16278 C C . ASN E 3 135 ? 241.286 233.464 198.014 1.00 98.77 135 ASN E C 1
ATOM 16279 O O . ASN E 3 135 ? 242.093 233.281 197.097 1.00 98.77 135 ASN E O 1
ATOM 16290 N N . GLY E 3 136 ? 241.224 234.607 198.688 1.00 97.58 136 GLY E N 1
ATOM 16291 C CA . GLY E 3 136 ? 242.092 235.720 198.348 1.00 97.58 136 GLY E CA 1
ATOM 16292 C C . GLY E 3 136 ? 241.829 236.296 196.974 1.00 97.58 136 GLY E C 1
ATOM 16293 O O . GLY E 3 136 ? 242.780 236.614 196.248 1.00 97.58 136 GLY E O 1
ATOM 16297 N N . GLN E 3 137 ? 240.559 236.435 196.596 1.00 101.43 137 GLN E N 1
ATOM 16298 C CA . GLN E 3 137 ? 240.173 237.003 195.312 1.00 101.43 137 GLN E CA 1
ATOM 16299 C C . GLN E 3 137 ? 239.670 238.437 195.443 1.00 101.43 137 GLN E C 1
ATOM 16300 O O . GLN E 3 137 ? 239.046 238.956 194.512 1.00 101.43 137 GLN E O 1
ATOM 16314 N N . PHE E 3 138 ? 239.925 239.080 196.575 1.00 100.32 138 PHE E N 1
ATOM 16315 C CA . PHE E 3 138 ? 239.434 240.420 196.855 1.00 100.32 138 PHE E CA 1
ATOM 16316 C C . PHE E 3 138 ? 240.505 241.466 196.561 1.00 100.32 138 PHE E C 1
ATOM 16317 O O . PHE E 3 138 ? 241.689 241.162 196.407 1.00 100.32 138 PHE E O 1
ATOM 16334 N N . PHE E 3 139 ? 240.060 242.718 196.483 1.00 101.55 139 PHE E N 1
ATOM 16335 C CA . PHE E 3 139 ? 240.942 243.882 196.446 1.00 101.55 139 PHE E CA 1
ATOM 16336 C C . PHE E 3 139 ? 242.025 243.734 195.373 1.00 101.55 139 PHE E C 1
ATOM 16337 O O . PHE E 3 139 ? 243.219 243.644 195.656 1.00 101.55 139 PHE E O 1
ATOM 16354 N N . HIS E 3 140 ? 241.572 243.707 194.123 1.00 102.35 140 HIS E N 1
ATOM 16355 C CA . HIS E 3 140 ? 242.510 243.734 193.010 1.00 102.35 140 HIS E CA 1
ATOM 16356 C C . HIS E 3 140 ? 243.343 245.008 193.069 1.00 102.35 140 HIS E C 1
ATOM 16357 O O . HIS E 3 140 ? 242.839 246.087 193.390 1.00 102.35 140 HIS E O 1
ATOM 16371 N N . ARG E 3 141 ? 244.629 244.877 192.759 1.00 101.21 141 ARG E N 1
ATOM 16372 C CA . ARG E 3 141 ? 245.552 245.994 192.909 1.00 101.21 141 ARG E CA 1
ATOM 16373 C C . ARG E 3 141 ? 245.199 247.133 191.960 1.00 101.21 141 ARG E C 1
ATOM 16374 O O . ARG E 3 141 ? 244.828 246.910 190.805 1.00 101.21 141 ARG E O 1
ATOM 16395 N N . SER E 3 142 ? 245.322 248.361 192.460 1.00 104.63 142 SER E N 1
ATOM 16396 C CA . SER E 3 142 ? 245.227 249.575 191.651 1.00 104.63 142 SER E CA 1
ATOM 16397 C C . SER E 3 142 ? 243.957 249.579 190.794 1.00 104.63 142 SER E C 1
ATOM 16398 O O . SER E 3 142 ? 243.994 249.542 189.565 1.00 104.63 142 SER E O 1
ATOM 16406 N N . ALA E 3 143 ? 242.822 249.625 191.488 1.00 105.05 143 ALA E N 1
ATOM 16407 C CA . ALA E 3 143 ? 241.525 249.670 190.832 1.00 105.05 143 ALA E CA 1
ATOM 16408 C C . ALA E 3 143 ? 240.584 250.567 191.624 1.00 105.05 143 ALA E C 1
ATOM 16409 O O . ALA E 3 143 ? 240.765 250.790 192.823 1.00 105.05 143 ALA E O 1
ATOM 16416 N N . ASP E 3 144 ? 239.570 251.081 190.931 1.00 108.54 144 ASP E N 1
ATOM 16417 C CA . ASP E 3 144 ? 238.528 251.896 191.555 1.00 108.54 144 ASP E CA 1
ATOM 16418 C C . ASP E 3 144 ? 237.589 250.958 192.298 1.00 108.54 144 ASP E C 1
ATOM 16419 O O . ASP E 3 144 ? 236.603 250.458 191.751 1.00 108.54 144 ASP E O 1
ATOM 16428 N N . GLU E 3 145 ? 237.907 250.715 193.570 1.00 110.08 145 GLU E N 1
ATOM 16429 C CA . GLU E 3 145 ? 237.160 249.731 194.344 1.00 110.08 145 GLU E CA 1
ATOM 16430 C C . GLU E 3 145 ? 235.702 250.143 194.507 1.00 110.08 145 GLU E C 1
ATOM 16431 O O . GLU E 3 145 ? 234.800 249.304 194.409 1.00 110.08 145 GLU E O 1
ATOM 16443 N N . ASP E 3 146 ? 235.445 251.428 194.748 1.00 115.76 146 ASP E N 1
ATOM 16444 C CA . ASP E 3 146 ? 234.062 251.872 194.887 1.00 115.76 146 ASP E CA 1
ATOM 16445 C C . ASP E 3 146 ? 233.279 251.640 193.599 1.00 115.76 146 ASP E C 1
ATOM 16446 O O . ASP E 3 146 ? 232.149 251.137 193.629 1.00 115.76 146 ASP E O 1
ATOM 16455 N N . ARG E 3 147 ? 233.870 251.987 192.454 1.00 112.82 147 ARG E N 1
ATOM 16456 C CA . ARG E 3 147 ? 233.160 251.836 191.189 1.00 112.82 147 ARG E CA 1
ATOM 16457 C C . ARG E 3 147 ? 232.926 250.367 190.856 1.00 112.82 147 ARG E C 1
ATOM 16458 O O . ARG E 3 147 ? 231.845 249.996 190.380 1.00 112.82 147 ARG E O 1
ATOM 16479 N N . ILE E 3 148 ? 233.920 249.513 191.100 1.00 106.33 148 ILE E N 1
ATOM 16480 C CA . ILE E 3 148 ? 233.739 248.095 190.810 1.00 106.33 148 ILE E CA 1
ATOM 16481 C C . ILE E 3 148 ? 232.686 247.498 191.737 1.00 106.33 148 ILE E C 1
ATOM 16482 O O . ILE E 3 148 ? 231.882 246.651 191.324 1.00 106.33 148 ILE E O 1
ATOM 16498 N N . SER E 3 149 ? 232.658 247.937 192.999 1.00 107.91 149 SER E N 1
ATOM 16499 C CA . SER E 3 149 ? 231.617 247.480 193.910 1.00 107.91 149 SER E CA 1
ATOM 16500 C C . SER E 3 149 ? 230.243 247.903 193.413 1.00 107.91 149 SER E C 1
ATOM 16501 O O . SER E 3 149 ? 229.279 247.133 193.495 1.00 107.91 149 SER E O 1
ATOM 16509 N N . GLN E 3 150 ? 230.131 249.132 192.907 1.00 111.72 150 GLN E N 1
ATOM 16510 C CA . GLN E 3 150 ? 228.852 249.580 192.367 1.00 111.72 150 GLN E CA 1
ATOM 16511 C C . GLN E 3 150 ? 228.438 248.731 191.172 1.00 111.72 150 GLN E C 1
ATOM 16512 O O . GLN E 3 150 ? 227.260 248.378 191.030 1.00 111.72 150 GLN E O 1
ATOM 16526 N N . TYR E 3 151 ? 229.390 248.395 190.300 1.00 110.17 151 TYR E N 1
ATOM 16527 C CA . TYR E 3 151 ? 229.080 247.516 189.174 1.00 110.17 151 TYR E CA 1
ATOM 16528 C C . TYR E 3 151 ? 228.550 246.173 189.663 1.00 110.17 151 TYR E C 1
ATOM 16529 O O . TYR E 3 151 ? 227.537 245.669 189.161 1.00 110.17 151 TYR E O 1
ATOM 16547 N N . TYR E 3 152 ? 229.230 245.574 190.643 1.00 101.86 152 TYR E N 1
ATOM 16548 C CA . TYR E 3 152 ? 228.795 244.275 191.148 1.00 101.86 152 TYR E CA 1
ATOM 16549 C C . TYR E 3 152 ? 227.403 244.360 191.760 1.00 101.86 152 TYR E C 1
ATOM 16550 O O . TYR E 3 152 ? 226.561 243.482 191.534 1.00 101.86 152 TYR E O 1
ATOM 16568 N N . GLN E 3 153 ? 227.146 245.404 192.549 1.00 104.83 153 GLN E N 1
ATOM 16569 C CA . GLN E 3 153 ? 225.839 245.539 193.182 1.00 104.83 153 GLN E CA 1
ATOM 16570 C C . GLN E 3 153 ? 224.744 245.727 192.143 1.00 104.83 153 GLN E C 1
ATOM 16571 O O . GLN E 3 153 ? 223.656 245.152 192.266 1.00 104.83 153 GLN E O 1
ATOM 16585 N N . HIS E 3 154 ? 225.008 246.529 191.109 1.00 108.77 154 HIS E N 1
ATOM 16586 C CA . HIS E 3 154 ? 224.020 246.700 190.051 1.00 108.77 154 HIS E CA 1
ATOM 16587 C C . HIS E 3 154 ? 223.756 245.384 189.334 1.00 108.77 154 HIS E C 1
ATOM 16588 O O . HIS E 3 154 ? 222.606 245.063 189.010 1.00 108.77 154 HIS E O 1
ATOM 16602 N N . LEU E 3 155 ? 224.810 244.611 189.070 1.00 107.11 155 LEU E N 1
ATOM 16603 C CA . LEU E 3 155 ? 224.624 243.318 188.422 1.00 107.11 155 LEU E CA 1
ATOM 16604 C C . LEU E 3 155 ? 223.761 242.399 189.277 1.00 107.11 155 LEU E C 1
ATOM 16605 O O . LEU E 3 155 ? 222.846 241.738 188.770 1.00 107.11 155 LEU E O 1
ATOM 16621 N N . ALA E 3 156 ? 224.033 242.351 190.583 1.00 106.67 156 ALA E N 1
ATOM 16622 C CA . ALA E 3 156 ? 223.243 241.502 191.469 1.00 106.67 156 ALA E CA 1
ATOM 16623 C C . ALA E 3 156 ? 221.788 241.954 191.512 1.00 106.67 156 ALA E C 1
ATOM 16624 O O . ALA E 3 156 ? 220.871 241.124 191.511 1.00 106.67 156 ALA E O 1
ATOM 16631 N N . LYS E 3 157 ? 221.557 243.267 191.564 1.00 108.43 157 LYS E N 1
ATOM 16632 C CA . LYS E 3 157 ? 220.189 243.773 191.581 1.00 108.43 157 LYS E CA 1
ATOM 16633 C C . LYS E 3 157 ? 219.458 243.406 190.297 1.00 108.43 157 LYS E C 1
ATOM 16634 O O . LYS E 3 157 ? 218.284 243.013 190.328 1.00 108.43 157 LYS E O 1
ATOM 16653 N N . SER E 3 158 ? 220.135 243.533 189.154 1.00 108.84 158 SER E N 1
ATOM 16654 C CA . SER E 3 158 ? 219.520 243.143 187.891 1.00 108.84 158 SER E CA 1
ATOM 16655 C C . SER E 3 158 ? 219.182 241.660 187.890 1.00 108.84 158 SER E C 1
ATOM 16656 O O . SER E 3 158 ? 218.120 241.258 187.402 1.00 108.84 158 SER E O 1
ATOM 16664 N N . ARG E 3 159 ? 220.077 240.830 188.428 1.00 109.32 159 ARG E N 1
ATOM 16665 C CA . ARG E 3 159 ? 219.797 239.399 188.509 1.00 109.32 159 ARG E CA 1
ATOM 16666 C C . ARG E 3 159 ? 218.568 239.127 189.366 1.00 109.32 159 ARG E C 1
ATOM 16667 O O . ARG E 3 159 ? 217.713 238.309 189.001 1.00 109.32 159 ARG E O 1
ATOM 16688 N N . ALA E 3 160 ? 218.469 239.797 190.515 1.00 111.83 160 ALA E N 1
ATOM 16689 C CA . ALA E 3 160 ? 217.318 239.600 191.390 1.00 111.83 160 ALA E CA 1
ATOM 16690 C C . ALA E 3 160 ? 216.027 239.996 190.684 1.00 111.83 160 ALA E C 1
ATOM 16691 O O . ALA E 3 160 ? 215.024 239.271 190.736 1.00 111.83 160 ALA E O 1
ATOM 16698 N N . GLN E 3 161 ? 216.037 241.147 190.010 1.00 113.31 161 GLN E N 1
ATOM 16699 C CA . GLN E 3 161 ? 214.844 241.586 189.293 1.00 113.31 161 GLN E CA 1
ATOM 16700 C C . GLN E 3 161 ? 214.480 240.606 188.186 1.00 113.31 161 GLN E C 1
ATOM 16701 O O . GLN E 3 161 ? 213.299 240.298 187.980 1.00 113.31 161 GLN E O 1
ATOM 16715 N N . ALA E 3 162 ? 215.482 240.105 187.462 1.00 116.25 162 ALA E N 1
ATOM 16716 C CA . ALA E 3 162 ? 215.214 239.164 186.381 1.00 116.25 162 ALA E CA 1
ATOM 16717 C C . ALA E 3 162 ? 214.583 237.885 186.909 1.00 116.25 162 ALA E C 1
ATOM 16718 O O . ALA E 3 162 ? 213.612 237.382 186.333 1.00 116.25 162 ALA E O 1
ATOM 16725 N N . ILE E 3 163 ? 215.114 237.342 188.007 1.00 118.88 163 ILE E N 1
ATOM 16726 C CA . ILE E 3 163 ? 214.550 236.104 188.540 1.00 118.88 163 ILE E CA 1
ATOM 16727 C C . ILE E 3 163 ? 213.141 236.344 189.069 1.00 118.88 163 ILE E C 1
ATOM 16728 O O . ILE E 3 163 ? 212.254 235.497 188.910 1.00 118.88 163 ILE E O 1
ATOM 16744 N N . GLU E 3 164 ? 212.906 237.495 189.706 1.00 123.06 164 GLU E N 1
ATOM 16745 C CA . GLU E 3 164 ? 211.564 237.797 190.193 1.00 123.06 164 GLU E CA 1
ATOM 16746 C C . GLU E 3 164 ? 210.570 237.873 189.040 1.00 123.06 164 GLU E C 1
ATOM 16747 O O . GLU E 3 164 ? 209.470 237.307 189.109 1.00 123.06 164 GLU E O 1
ATOM 16751 N N . ALA E 3 165 ? 210.945 238.567 187.963 1.00 127.19 165 ALA E N 1
ATOM 16752 C CA . ALA E 3 165 ? 210.060 238.670 186.807 1.00 127.19 165 ALA E CA 1
ATOM 16753 C C . ALA E 3 165 ? 209.825 237.305 186.174 1.00 127.19 165 ALA E C 1
ATOM 16754 O O . ALA E 3 165 ? 208.707 236.996 185.741 1.00 127.19 165 ALA E O 1
ATOM 16761 N N . LEU E 3 166 ? 210.871 236.479 186.095 1.00 128.65 166 LEU E N 1
ATOM 16762 C CA . LEU E 3 166 ? 210.711 235.142 185.538 1.00 128.65 166 LEU E CA 1
ATOM 16763 C C . LEU E 3 166 ? 209.733 234.321 186.364 1.00 128.65 166 LEU E C 1
ATOM 16764 O O . LEU E 3 166 ? 208.866 233.636 185.812 1.00 128.65 166 LEU E O 1
ATOM 16780 N N . GLU E 3 167 ? 209.856 234.377 187.691 1.00 131.14 167 GLU E N 1
ATOM 16781 C CA . GLU E 3 167 ? 208.922 233.646 188.539 1.00 131.14 167 GLU E CA 1
ATOM 16782 C C . GLU E 3 167 ? 20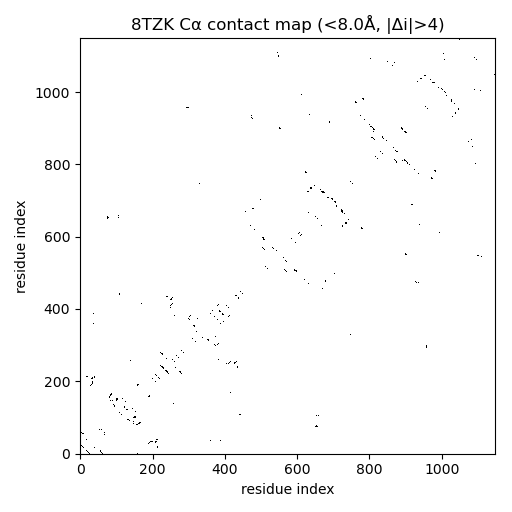7.499 234.153 188.346 1.00 131.14 167 GLU E C 1
ATOM 16783 O O . GLU E 3 167 ? 206.557 233.358 188.253 1.00 131.14 167 GLU E O 1
ATOM 16795 N N . LYS E 3 168 ? 207.324 235.475 188.277 1.00 136.44 168 LYS E N 1
ATOM 16796 C CA . LYS E 3 168 ? 205.988 236.032 188.087 1.00 136.44 168 LYS E CA 1
ATOM 16797 C C . LYS E 3 168 ? 205.367 235.538 186.785 1.00 136.44 168 LYS E C 1
ATOM 16798 O O . LYS E 3 168 ? 204.228 235.050 186.769 1.00 136.44 168 LYS E O 1
ATOM 16817 N N . THR E 3 169 ? 206.103 235.661 185.678 1.00 139.34 169 THR E N 1
ATOM 16818 C CA . THR E 3 169 ? 205.552 235.264 184.386 1.00 139.34 169 THR E CA 1
ATOM 16819 C C . THR E 3 169 ? 205.304 233.762 184.329 1.00 139.34 169 THR E C 1
ATOM 16820 O O . THR E 3 169 ? 204.304 233.318 183.757 1.00 139.34 169 THR E O 1
ATOM 16831 N N . GLN E 3 170 ? 206.201 232.960 184.911 1.00 143.98 170 GLN E N 1
ATOM 16832 C CA . GLN E 3 170 ? 205.994 231.516 184.914 1.00 143.98 170 GLN E CA 1
ATOM 16833 C C . GLN E 3 170 ? 204.754 231.145 185.714 1.00 143.98 170 GLN E C 1
ATOM 16834 O O . GLN E 3 170 ? 203.976 230.279 185.299 1.00 143.98 170 GLN E O 1
ATOM 16848 N N . THR E 3 171 ? 204.553 231.786 186.868 1.00 148.56 171 THR E N 1
ATOM 16849 C CA . THR E 3 171 ? 203.360 231.511 187.660 1.00 148.56 171 THR E CA 1
ATOM 16850 C C . THR E 3 171 ? 202.099 231.894 186.898 1.00 148.56 171 THR E C 1
ATOM 16851 O O . THR E 3 171 ? 201.113 231.146 186.897 1.00 148.56 171 THR E O 1
ATOM 16855 N N . GLU E 3 172 ? 202.111 233.055 186.239 1.00 150.32 172 GLU E N 1
ATOM 16856 C CA . GLU E 3 172 ? 200.942 233.464 185.466 1.00 150.32 172 GLU E CA 1
ATOM 16857 C C . GLU E 3 172 ? 200.666 232.488 184.328 1.00 150.32 172 GLU E C 1
ATOM 16858 O O . GLU E 3 172 ? 199.511 232.123 184.079 1.00 150.32 172 GLU E O 1
ATOM 16870 N N . LEU E 3 173 ? 201.715 232.056 183.624 1.00 155.71 173 LEU E N 1
ATOM 16871 C CA . LEU E 3 173 ? 201.530 231.107 182.531 1.00 155.71 173 LEU E CA 1
ATOM 16872 C C . LEU E 3 173 ? 200.978 229.783 183.041 1.00 155.71 173 LEU E C 1
ATOM 16873 O O . LEU E 3 173 ? 200.086 229.195 182.420 1.00 155.71 173 LEU E O 1
ATOM 16889 N N . ASN E 3 174 ? 201.504 229.291 184.164 1.00 158.41 174 ASN E N 1
ATOM 16890 C CA . ASN E 3 174 ? 201.010 228.035 184.716 1.00 158.41 174 ASN E CA 1
ATOM 16891 C C . ASN E 3 174 ? 199.549 228.159 185.130 1.00 158.41 174 ASN E C 1
ATOM 16892 O O . ASN E 3 174 ? 198.745 227.252 184.879 1.00 158.41 174 ASN E O 1
ATOM 16903 N N . SER E 3 175 ? 199.186 229.276 185.765 1.00 163.51 175 SER E N 1
ATOM 16904 C CA . SER E 3 175 ? 197.796 229.477 186.159 1.00 163.51 175 SER E CA 1
ATOM 16905 C C . SER E 3 175 ? 196.883 229.532 184.941 1.00 163.51 175 SER E C 1
ATOM 16906 O O . SER E 3 175 ? 195.799 228.936 184.941 1.00 163.51 175 SER E O 1
ATOM 16910 N N . ASN E 3 176 ? 197.304 230.242 183.892 1.00 168.49 176 ASN E N 1
ATOM 16911 C CA . ASN E 3 176 ? 196.493 230.316 182.681 1.00 168.49 176 ASN E CA 1
ATOM 16912 C C . ASN E 3 176 ? 196.339 228.943 182.040 1.00 168.49 176 ASN E C 1
ATOM 16913 O O . ASN E 3 176 ? 195.245 228.576 181.594 1.00 168.49 176 ASN E O 1
ATOM 16917 N N . GLN E 3 177 ? 197.424 228.168 181.983 1.00 172.50 177 GLN E N 1
ATOM 16918 C CA . GLN E 3 177 ? 197.347 226.832 181.405 1.00 172.50 177 GLN E CA 1
ATOM 16919 C C . GLN E 3 177 ? 196.406 225.944 182.207 1.00 172.50 177 GLN E C 1
ATOM 16920 O O . GLN E 3 177 ? 195.618 225.183 181.633 1.00 172.50 177 GLN E O 1
ATOM 16924 N N . LYS E 3 178 ? 196.473 226.026 183.538 1.00 177.49 178 LYS E N 1
ATOM 16925 C CA . LYS E 3 178 ? 195.554 225.253 184.365 1.00 177.49 178 LYS E CA 1
ATOM 16926 C C . LYS E 3 178 ? 194.111 225.671 184.113 1.00 177.49 178 LYS E C 1
ATOM 16927 O O . LYS E 3 178 ? 193.221 224.820 183.993 1.00 177.49 178 LYS E O 1
ATOM 16931 N N . GLN E 3 179 ? 193.859 226.979 184.028 1.00 182.87 179 GLN E N 1
ATOM 16932 C CA . GLN E 3 179 ? 192.517 227.452 183.707 1.00 182.87 179 GLN E CA 1
ATOM 16933 C C . GLN E 3 179 ? 192.112 227.041 182.297 1.00 182.87 179 GLN E C 1
ATOM 16934 O O . GLN E 3 179 ? 190.965 226.642 182.066 1.00 182.87 179 GLN E O 1
ATOM 16938 N N . ARG E 3 180 ? 193.040 227.133 181.341 1.00 185.57 180 ARG E N 1
ATOM 16939 C CA . ARG E 3 180 ? 192.729 226.739 179.971 1.00 185.57 180 ARG E CA 1
ATOM 16940 C C . ARG E 3 180 ? 192.373 225.260 179.895 1.00 185.57 180 ARG E C 1
ATOM 16941 O O . ARG E 3 180 ? 191.427 224.876 179.197 1.00 185.57 180 ARG E O 1
ATOM 16945 N N . GLN E 3 181 ? 193.120 224.414 180.606 1.00 190.89 181 GLN E N 1
ATOM 16946 C CA . GLN E 3 181 ? 192.787 222.994 180.644 1.00 190.89 181 GLN E CA 1
ATOM 16947 C C . GLN E 3 181 ? 191.415 222.775 181.269 1.00 190.89 181 GLN E C 1
ATOM 16948 O O . GLN E 3 181 ? 190.631 221.946 180.792 1.00 190.89 181 GLN E O 1
ATOM 16952 N N . THR E 3 182 ? 191.107 223.512 182.339 1.00 195.38 182 THR E N 1
ATOM 16953 C CA . THR E 3 182 ? 189.786 223.407 182.950 1.00 195.38 182 THR E CA 1
ATOM 16954 C C . THR E 3 182 ? 188.698 223.842 181.977 1.00 195.38 182 THR E C 1
ATOM 16955 O O . THR E 3 182 ? 187.624 223.232 181.921 1.00 195.38 182 THR E O 1
ATOM 16959 N N . GLU E 3 183 ? 188.958 224.898 181.202 1.00 198.52 183 GLU E N 1
ATOM 16960 C CA . GLU E 3 183 ? 187.985 225.334 180.205 1.00 198.52 183 GLU E CA 1
ATOM 16961 C C . GLU E 3 183 ? 187.726 224.236 179.182 1.00 198.52 183 GLU E C 1
ATOM 16962 O O . GLU E 3 183 ? 186.579 224.007 178.782 1.00 198.52 183 GLU E O 1
ATOM 16966 N N . ARG E 3 184 ? 188.782 223.545 178.746 1.00 200.98 184 ARG E N 1
ATOM 16967 C CA . ARG E 3 184 ? 188.596 222.414 177.844 1.00 200.98 184 ARG E CA 1
ATOM 16968 C C . ARG E 3 184 ? 187.780 221.315 178.512 1.00 200.98 184 ARG E C 1
ATOM 16969 O O . ARG E 3 184 ? 186.906 220.708 177.881 1.00 200.98 184 ARG E O 1
ATOM 16973 N N . GLU E 3 185 ? 188.050 221.045 179.792 1.00 204.09 185 GLU E N 1
ATOM 16974 C CA . GLU E 3 185 ? 187.251 220.067 180.522 1.00 204.09 185 GLU E CA 1
ATOM 16975 C C . GLU E 3 185 ? 185.796 220.508 180.608 1.00 204.09 185 GLU E C 1
ATOM 16976 O O . GLU E 3 185 ? 184.881 219.690 180.458 1.00 204.09 185 GLU E O 1
ATOM 16980 N N . GLN E 3 186 ? 185.562 221.800 180.851 1.00 206.08 186 GLN E N 1
ATOM 16981 C CA . GLN E 3 186 ? 184.195 222.311 180.867 1.00 206.08 186 GLN E CA 1
ATOM 16982 C C . GLN E 3 186 ? 183.537 222.150 179.503 1.00 206.08 186 GLN E C 1
ATOM 16983 O O . GLN E 3 186 ? 182.347 221.827 179.413 1.00 206.08 186 GLN E O 1
ATOM 16987 N N . ILE E 3 187 ? 184.297 222.373 178.428 1.00 208.12 187 ILE E N 1
ATOM 16988 C CA . ILE E 3 187 ? 183.756 222.184 177.086 1.00 208.12 187 ILE E CA 1
ATOM 16989 C C . ILE E 3 187 ? 183.327 220.736 176.889 1.00 208.12 187 ILE E C 1
ATOM 16990 O O . ILE E 3 187 ? 182.317 220.455 176.232 1.00 208.12 187 ILE E O 1
ATOM 16994 N N . GLU E 3 188 ? 184.089 219.794 177.451 1.00 209.25 188 GLU E N 1
ATOM 16995 C CA . GLU E 3 188 ? 183.717 218.387 177.346 1.00 209.25 188 GLU E CA 1
ATOM 16996 C C . GLU E 3 188 ? 182.362 218.130 177.994 1.00 209.25 188 GLU E C 1
ATOM 16997 O O . GLU E 3 188 ? 181.535 217.391 177.448 1.00 209.25 188 GLU E O 1
ATOM 17001 N N . LYS E 3 189 ? 182.118 218.730 179.161 1.00 209.58 189 LYS E N 1
ATOM 17002 C CA . LYS E 3 189 ? 180.824 218.568 179.815 1.00 209.58 189 LYS E CA 1
ATOM 17003 C C . LYS E 3 189 ? 179.699 219.110 178.943 1.00 209.58 189 LYS E C 1
ATOM 17004 O O . LYS E 3 189 ? 178.638 218.486 178.825 1.00 209.58 189 LYS E O 1
ATOM 17008 N N . LEU E 3 190 ? 179.911 220.275 178.326 1.00 210.49 190 LEU E N 1
ATOM 17009 C CA . LEU E 3 190 ? 178.898 220.829 177.433 1.00 210.49 190 LEU E CA 1
ATOM 17010 C C . LEU E 3 190 ? 178.663 219.917 176.237 1.00 210.49 190 LEU E C 1
ATOM 17011 O O . LEU E 3 190 ? 177.518 219.711 175.818 1.00 210.49 190 LEU E O 1
ATOM 17015 N N . LEU E 3 191 ? 179.732 219.362 175.674 1.00 208.78 191 LEU E N 1
ATOM 17016 C CA . LEU E 3 191 ? 179.620 218.464 174.531 1.00 208.78 191 LEU E CA 1
ATOM 17017 C C . LEU E 3 191 ? 178.854 217.202 174.910 1.00 208.78 191 LEU E C 1
ATOM 17018 O O . LEU E 3 191 ? 177.757 216.956 174.410 1.00 208.78 191 LEU E O 1
#

=== Feature glossary ===
The features interleaved in this record are:

— What the protein is —

Sequence gives the chain of amino acids in standard one-letter code (A=alanine, C=cysteine, …, Y=tyrosine), read N→C. It is the only feature that is directly encoded by the gene; all structural features are derived from the folded form of this sequence.

Database cross-references. InterPro integrates a dozen domain/family signature databases into unified entries with residue-range hits. GO terms attach function/process/location labels with evidence codes. CATH codes position the fold in a four-level structural taxonomy. Organism is the NCBI-taxonomy species name.

— Where its atoms are —

Atomic coordinates in PDBx/mmCIF format — the same representation the Protein Data Bank distributes. Each line of the _atom_site loop places one backbone atom in Cartesian space (units: ångströms, origin: arbitrary).

The six renders are orthographic views along the three Cartesian axes in both directions. Representation (cartoon, sticks, or surface) and color scheme (sequence-rainbow or by-chain) vary across proteins so the training set covers all the common visualization conventions.

— Local backbone conformation —

Eight-state secondary structure (DSSP): H is the canonical α-helix, G the tighter 3₁₀-helix, I the wider π-helix; E/B are β-structure, T and S are turns and bends, and '-' is everything else. DSSP derives these from the pattern of main-chain N–H···O=C hydrogen bonds, not from the sequence.

P-SEA three-state annotation labels each residue as helix, strand, or coil based purely on the geometry of the Cα trace. It serves as a fallback when the full backbone (and thus DSSP) is unavailable.

The φ/ψ torsion pair specifies the backbone conformation at each residue. φ rotates about the N–Cα bond, ψ about the Cα–C bond. Steric clashes forbid most of the (φ, ψ) plane — the allowed regions (α-helix basin, β-sheet basin, left-handed helix) are the Ramachandran-allowed regions.

— Global shape and packing —

The geometric summary reports three shape descriptors. Rg (radius of gyration) measures how spread out the Cα atoms are about their centre of mass; compact globular proteins have small Rg, elongated or unfolded ones large. Cα contacts (<8 Å, |i−j|>4) count long-range residue pairs in spatial proximity — high for tightly packed folds, near zero for rods or random coil. The bounding-box extents give the protein's footprint along x, y, z in Å.

Solvent-accessible surface area (SASA) is the area in Å² traced out by the centre of a 1.4 Å probe sphere (a water molecule) rolled over the protein's van der Waals surface (Shrake–Rupley / Lee–Richards construction). Buried residues have near-zero SASA; fully exposed residues can exceed 200 Å². The total SASA scales roughly with the number of surface residues.

The contact map is a binary N×N matrix image: pixel (i, j) is dark where Cα_i and Cα_j are within 8 Å and |i−j|>4. Because the |i−j|>4 filter removes local helical contacts, off-diagonal stripes parallel to the main diagonal indicate parallel β-sheets; stripes perpendicular to it indicate antiparallel β-sheets. The Ramachandran plot scatters every residue's (φ, ψ) pair against the sterically allowed regions. The PAE heatmap renders the predicted-aligned-error matrix.

— Structural neighborhood —

3Di is Foldseek's structural alphabet. Each residue is assigned one of twenty discrete states based on how its Cα sits relative to its spatial (not sequential) neighbors. Aligning 3Di strings finds structural homologs roughly as well as full 3D superposition, but orders of magnitude faster.

Nearest PDB neighbors are the top structural matches found by Foldseek when searching this structure against the entire Protein Data Bank. Each hit reports a TM-score (0 to 1; >0.5 almost always implies the same fold) and an E-value. These are *structural* homologs — they may share no detectable sequence similarity.

— Confidence and disorder —

For AlphaFold models, the B-factor field carries pLDDT — the model's own estimate of local accuracy on a 0–100 scale. Regions with pLDDT<50 should be treated as essentially unmodeled; they often correspond to intrinsically disordered segments.

Crystallographic B-factors measure how much each atom's electron density is smeared out, in Å². They rise in mobile loops and surface residues and fall in the buried interior. In AlphaFold models this column is repurposed to hold pLDDT instead.

Predicted aligned error is AlphaFold's pairwise confidence. Unlike pLDDT (per-residue), PAE is per-residue-pair and captures whether two parts of the structure are correctly placed relative to each other. Units are ångströms of expected positional error.